Protein AF-0000000085093300 (afdb_homodimer)

Radius of gyration: 31.05 Å; Cα contacts (8 Å, |Δi|>4): 2292; chains: 2; bounding box: 66×96×87 Å

Structure (mmCIF, N/CA/C/O backbone):
data_AF-0000000085093300-model_v1
#
loop_
_entity.id
_entity.type
_entity.pdbx_description
1 polymer 'Acyl-CoA dehydrogenase, putative'
#
loop_
_atom_site.group_PDB
_atom_site.id
_atom_site.type_symbol
_atom_site.label_atom_id
_atom_site.label_alt_id
_atom_site.label_comp_id
_atom_site.label_asym_id
_atom_site.label_entity_id
_atom_site.label_seq_id
_atom_site.pdbx_PDB_ins_code
_atom_site.Cartn_x
_atom_site.Cartn_y
_atom_site.Cartn_z
_atom_site.occupancy
_atom_site.B_iso_or_equiv
_atom_site.auth_seq_id
_atom_site.auth_comp_id
_atom_site.auth_asym_id
_atom_site.auth_atom_id
_atom_site.pdbx_PDB_model_num
ATOM 1 N N . MET A 1 1 ? -29.422 -29.406 -11.086 1 70.75 1 MET A N 1
ATOM 2 C CA . MET A 1 1 ? -29.141 -28.109 -10.492 1 70.75 1 MET A CA 1
ATOM 3 C C . MET A 1 1 ? -28.969 -27.031 -11.562 1 70.75 1 MET A C 1
ATOM 5 O O . MET A 1 1 ? -28.453 -27.312 -12.648 1 70.75 1 MET A O 1
ATOM 9 N N . GLU A 1 2 ? -29.625 -25.953 -11.438 1 86.81 2 GLU A N 1
ATOM 10 C CA . GLU A 1 2 ? -29.594 -24.859 -12.398 1 86.81 2 GLU A CA 1
ATOM 11 C C . GLU A 1 2 ? -28.266 -24.109 -12.32 1 86.81 2 GLU A C 1
ATOM 13 O O . GLU A 1 2 ? -27.812 -23.75 -11.227 1 86.81 2 GLU A O 1
ATOM 18 N N . PRO A 1 3 ? -27.594 -24.062 -13.477 1 91.31 3 PRO A N 1
ATOM 19 C CA . PRO A 1 3 ? -26.344 -23.297 -13.469 1 91.31 3 PRO A CA 1
ATOM 20 C C . PRO A 1 3 ? -26.562 -21.812 -13.156 1 91.31 3 PRO A C 1
ATOM 22 O O . PRO A 1 3 ? -27.641 -21.281 -13.414 1 91.31 3 PRO A O 1
ATOM 25 N N . SER A 1 4 ? -25.594 -21.219 -12.523 1 92.06 4 SER A N 1
ATOM 26 C CA . SER A 1 4 ? -25.625 -19.766 -12.344 1 92.06 4 SER A CA 1
ATOM 27 C C . SER A 1 4 ? -25.562 -19.047 -13.68 1 92.06 4 SER A C 1
ATOM 29 O O . SER A 1 4 ? -25.25 -19.641 -14.711 1 92.06 4 SER A O 1
ATOM 31 N N . SER A 1 5 ? -26.031 -17.797 -13.695 1 92.12 5 SER A N 1
ATOM 32 C CA . SER A 1 5 ? -25.984 -16.875 -14.828 1 92.12 5 SER A CA 1
ATOM 33 C C . SER A 1 5 ? -25.75 -15.445 -14.359 1 92.12 5 SER A C 1
ATOM 35 O O . SER A 1 5 ? -25.391 -15.211 -13.211 1 92.12 5 SER A O 1
ATOM 37 N N . SER A 1 6 ? -25.906 -14.539 -15.359 1 89.88 6 SER A N 1
ATOM 38 C CA . SER A 1 6 ? -25.75 -13.133 -15.008 1 89.88 6 SER A CA 1
ATOM 39 C C . SER A 1 6 ? -26.797 -12.695 -13.992 1 89.88 6 SER A C 1
ATOM 41 O O . SER A 1 6 ? -26.578 -11.75 -13.234 1 89.88 6 SER A O 1
ATOM 43 N N . THR A 1 7 ? -27.938 -13.43 -13.938 1 90.31 7 THR A N 1
ATOM 44 C CA . THR A 1 7 ? -29.016 -12.953 -13.086 1 90.31 7 THR A CA 1
ATOM 45 C C . THR A 1 7 ? -29.484 -14.047 -12.133 1 90.31 7 THR A C 1
ATOM 47 O O . THR A 1 7 ? -30.438 -13.867 -11.383 1 90.31 7 THR A O 1
ATOM 50 N N . LYS A 1 8 ? -28.891 -15.211 -12.219 1 92.5 8 LYS A N 1
ATOM 51 C CA . LYS A 1 8 ? -29.297 -16.312 -11.359 1 92.5 8 LYS A CA 1
ATOM 52 C C . LYS A 1 8 ? -28.109 -16.859 -10.57 1 92.5 8 LYS A C 1
ATOM 54 O O . LYS A 1 8 ? -26.953 -16.641 -10.93 1 92.5 8 LYS A O 1
ATOM 59 N N . GLY A 1 9 ? -28.422 -17.625 -9.492 1 93.25 9 GLY A N 1
ATOM 60 C CA . GLY A 1 9 ? -27.406 -18.219 -8.633 1 93.25 9 GLY A CA 1
ATOM 61 C C . GLY A 1 9 ? -27.188 -17.453 -7.348 1 93.25 9 GLY A C 1
ATOM 62 O O . GLY A 1 9 ? -28.078 -16.734 -6.883 1 93.25 9 GLY A O 1
ATOM 63 N N . PHE A 1 10 ? -26.031 -17.594 -6.789 1 90.88 10 PHE A N 1
ATOM 64 C CA . PHE A 1 10 ? -25.703 -16.969 -5.516 1 90.88 10 PHE A CA 1
ATOM 65 C C . PHE A 1 10 ? -25.359 -15.492 -5.719 1 90.88 10 PHE A C 1
ATOM 67 O O . PHE A 1 10 ? -24.656 -15.141 -6.668 1 90.88 10 PHE A O 1
ATOM 74 N N . PHE A 1 11 ? -25.938 -14.695 -4.941 1 91.56 11 PHE A N 1
ATOM 75 C CA . PHE A 1 11 ? -25.547 -13.297 -4.805 1 91.56 11 PHE A CA 1
ATOM 76 C C . PHE A 1 11 ? -25.234 -12.969 -3.352 1 91.56 11 PHE A C 1
ATOM 78 O O . PHE A 1 11 ? -26.031 -13.234 -2.457 1 91.56 11 PHE A O 1
ATOM 85 N N . GLN A 1 12 ? -24.094 -12.461 -3.08 1 89.69 12 GLN A N 1
ATOM 86 C CA . GLN A 1 12 ? -23.672 -12.078 -1.737 1 89.69 12 GLN A CA 1
ATOM 87 C C . GLN A 1 12 ? -24.578 -11 -1.156 1 89.69 12 GLN A C 1
ATOM 89 O O . GLN A 1 12 ? -24.875 -10.008 -1.818 1 89.69 12 GLN A O 1
ATOM 94 N N . HIS A 1 13 ? -25.031 -11.227 0.106 1 91.12 13 HIS A N 1
ATOM 95 C CA . HIS A 1 13 ? -25.766 -10.172 0.804 1 91.12 13 HIS A CA 1
ATOM 96 C C . HIS A 1 13 ? -24.922 -8.914 0.958 1 91.12 13 HIS A C 1
ATOM 98 O O . HIS A 1 13 ? -23.734 -9 1.285 1 91.12 13 HIS A O 1
ATOM 104 N N . GLN A 1 14 ? -25.469 -7.82 0.714 1 90.94 14 GLN A N 1
ATOM 105 C CA . GLN A 1 14 ? -24.75 -6.555 0.804 1 90.94 14 GLN A CA 1
ATOM 106 C C . GLN A 1 14 ? -24.375 -6.242 2.248 1 90.94 14 GLN A C 1
ATOM 108 O O . GLN A 1 14 ? -25.234 -6.227 3.133 1 90.94 14 GLN A O 1
ATOM 113 N N . PRO A 1 15 ? -23.094 -6.039 2.516 1 93.75 15 PRO A N 1
ATOM 114 C CA . PRO A 1 15 ? -22.703 -5.609 3.859 1 93.75 15 PRO A CA 1
ATOM 115 C C . PRO A 1 15 ? -23.312 -4.262 4.246 1 93.75 15 PRO A C 1
ATOM 117 O O . PRO A 1 15 ? -23.391 -3.357 3.41 1 93.75 15 PRO A O 1
ATOM 120 N N . SER A 1 16 ? -23.688 -4.117 5.496 1 93.44 16 SER A N 1
ATOM 121 C CA . SER A 1 16 ? -24.219 -2.861 6.012 1 93.44 16 SER A CA 1
ATOM 122 C C . SER A 1 16 ? -23.234 -2.174 6.938 1 93.44 16 SER A C 1
ATOM 124 O O . SER A 1 16 ? -22.766 -2.77 7.914 1 93.44 16 SER A O 1
ATOM 126 N N . LEU A 1 17 ? -22.953 -0.985 6.645 1 94.5 17 LEU A N 1
ATOM 127 C CA . LEU A 1 17 ? -22.047 -0.196 7.473 1 94.5 17 LEU A CA 1
ATOM 128 C C . LEU A 1 17 ? -22.828 0.658 8.469 1 94.5 17 LEU A C 1
ATOM 130 O O . LEU A 1 17 ? -23.484 1.625 8.078 1 94.5 17 LEU A O 1
ATOM 134 N N . PRO A 1 18 ? -22.719 0.394 9.727 1 95.06 18 PRO A N 1
ATOM 135 C CA . PRO A 1 18 ? -23.344 1.281 10.703 1 95.06 18 PRO A CA 1
ATOM 136 C C . PRO A 1 18 ? -22.578 2.596 10.883 1 95.06 18 PRO A C 1
ATOM 138 O O . PRO A 1 18 ? -21.391 2.668 10.586 1 95.06 18 PRO A O 1
ATOM 141 N N . PRO A 1 19 ? -23.297 3.633 11.406 1 96.94 19 PRO A N 1
ATOM 142 C CA . PRO A 1 19 ? -22.594 4.879 11.727 1 96.94 19 PRO A CA 1
ATOM 143 C C . PRO A 1 19 ? -21.438 4.672 12.695 1 96.94 19 PRO A C 1
ATOM 145 O O . PRO A 1 19 ? -21.562 3.932 13.672 1 96.94 19 PRO A O 1
ATOM 148 N N . GLN A 1 20 ? -20.328 5.309 12.414 1 96 20 GLN A N 1
ATOM 149 C CA . GLN A 1 20 ? -19.109 5.137 13.211 1 96 20 GLN A CA 1
ATOM 150 C C . GLN A 1 20 ? -19.359 5.48 14.672 1 96 20 GLN A C 1
ATOM 152 O O . GLN A 1 20 ? -18.812 4.836 15.57 1 96 20 GLN A O 1
ATOM 157 N N . TYR A 1 21 ? -20.125 6.504 14.875 1 96.75 21 TYR A N 1
ATOM 158 C CA . TYR A 1 21 ? -20.422 6.941 16.234 1 96.75 21 TYR A CA 1
ATOM 159 C C . TYR A 1 21 ? -21.078 5.828 17.047 1 96.75 21 TYR A C 1
ATOM 161 O O . TYR A 1 21 ? -20.969 5.789 18.266 1 96.75 21 TYR A O 1
ATOM 169 N N . LEU A 1 22 ? -21.719 4.898 16.344 1 94.88 22 LEU A N 1
ATOM 170 C CA . LEU A 1 22 ? -22.422 3.818 17.031 1 94.88 22 LEU A CA 1
ATOM 171 C C . LEU A 1 22 ? -21.547 2.578 17.141 1 94.88 22 LEU A C 1
ATOM 173 O O . LEU A 1 22 ? -21.609 1.86 18.141 1 94.88 22 LEU A O 1
ATOM 177 N N . GLU A 1 23 ? -20.75 2.393 16.156 1 94.06 23 GLU A N 1
ATOM 178 C CA . GLU A 1 23 ? -20.172 1.057 16.047 1 94.06 23 GLU A CA 1
ATOM 179 C C . GLU A 1 23 ? -18.688 1.072 16.375 1 94.06 23 GLU A C 1
ATOM 181 O O . GLU A 1 23 ? -18.109 0.042 16.734 1 94.06 23 GLU A O 1
ATOM 186 N N . ASP A 1 24 ? -18 2.137 16.266 1 96.94 24 ASP A N 1
ATOM 187 C CA . ASP A 1 24 ? -16.562 2.211 16.484 1 96.94 24 ASP A CA 1
ATOM 188 C C . ASP A 1 24 ? -16.234 2.369 17.969 1 96.94 24 ASP A C 1
ATOM 190 O O . ASP A 1 24 ? -16.219 3.484 18.484 1 96.94 24 ASP A O 1
ATOM 194 N N . ARG A 1 25 ? -15.812 1.348 18.547 1 96.69 25 ARG A N 1
ATOM 195 C CA . ARG A 1 25 ? -15.555 1.321 19.984 1 96.69 25 ARG A CA 1
ATOM 196 C C . ARG A 1 25 ? -14.398 2.246 20.344 1 96.69 25 ARG A C 1
ATOM 198 O O . ARG A 1 25 ? -14.438 2.924 21.375 1 96.69 25 ARG A O 1
ATOM 205 N N . ALA A 1 26 ? -13.336 2.227 19.547 1 98.12 26 ALA A N 1
ATOM 206 C CA . ALA A 1 26 ? -12.188 3.092 19.828 1 98.12 26 ALA A CA 1
ATOM 207 C C . ALA A 1 26 ? -12.602 4.562 19.828 1 98.12 26 ALA A C 1
ATOM 209 O O . ALA A 1 26 ? -12.18 5.332 20.688 1 98.12 26 ALA A O 1
ATOM 210 N N . LEU A 1 27 ? -13.438 4.957 18.844 1 98.06 27 LEU A N 1
ATOM 211 C CA . LEU A 1 27 ? -13.93 6.328 18.781 1 98.06 27 LEU A CA 1
ATOM 212 C C . LEU A 1 27 ? -14.727 6.688 20.031 1 98.06 27 LEU A C 1
ATOM 214 O O . LEU A 1 27 ? -14.57 7.777 20.578 1 98.06 27 LEU A O 1
ATOM 218 N N . ASN A 1 28 ? -15.523 5.777 20.469 1 96.38 28 ASN A N 1
ATOM 219 C CA . ASN A 1 28 ? -16.344 6.023 21.656 1 96.38 28 ASN A CA 1
ATOM 220 C C . ASN A 1 28 ? -15.492 6.172 22.906 1 96.38 28 ASN A C 1
ATOM 222 O O . ASN A 1 28 ? -15.789 6.996 23.781 1 96.38 28 ASN A O 1
ATOM 226 N N . ARG A 1 29 ? -14.469 5.371 22.984 1 95.94 29 ARG A N 1
ATOM 227 C CA . ARG A 1 29 ? -13.562 5.484 24.125 1 95.94 29 ARG A CA 1
ATOM 228 C C . ARG A 1 29 ? -12.828 6.824 24.109 1 95.94 29 ARG A C 1
ATOM 230 O O . ARG A 1 29 ? -12.609 7.43 25.156 1 95.94 29 ARG A O 1
ATOM 237 N N . ILE A 1 30 ? -12.492 7.309 22.922 1 96.81 30 ILE A N 1
ATOM 238 C CA . ILE A 1 30 ? -11.82 8.594 22.766 1 96.81 30 ILE A CA 1
ATOM 239 C C . ILE A 1 30 ? -12.75 9.719 23.203 1 96.81 30 ILE A C 1
ATOM 241 O O . ILE A 1 30 ? -12.336 10.625 23.938 1 96.81 30 ILE A O 1
ATOM 245 N N . ILE A 1 31 ? -14 9.648 22.766 1 95.56 31 ILE A N 1
ATOM 246 C CA . ILE A 1 31 ? -14.984 10.672 23.094 1 95.56 31 ILE A CA 1
ATOM 247 C C . ILE A 1 31 ? -15.18 10.734 24.609 1 95.56 31 ILE A C 1
ATOM 249 O O . ILE A 1 31 ? -15.133 11.812 25.203 1 95.56 31 ILE A O 1
ATOM 253 N N . SER A 1 32 ? -15.281 9.617 25.25 1 93.56 32 SER A N 1
ATOM 254 C CA . SER A 1 32 ? -15.508 9.562 26.703 1 93.56 32 SER A CA 1
ATOM 255 C C . SER A 1 32 ? -14.266 9.992 27.469 1 93.56 32 SER A C 1
ATOM 257 O O . SER A 1 32 ? -14.367 10.508 28.578 1 93.56 32 SER A O 1
ATOM 259 N N . PHE A 1 33 ? -13.117 9.789 26.859 1 93.75 33 PHE A N 1
ATOM 260 C CA . PHE A 1 33 ? -11.859 10.109 27.516 1 93.75 33 PHE A CA 1
ATOM 261 C C . PHE A 1 33 ? -11.594 11.609 27.484 1 93.75 33 PHE A C 1
ATOM 263 O O . PHE A 1 33 ? -11.086 12.18 28.453 1 93.75 33 PHE A O 1
ATOM 270 N N . HIS A 1 34 ? -11.953 12.312 26.375 1 94.06 34 HIS A N 1
ATOM 271 C CA . HIS A 1 34 ? -11.445 13.664 26.156 1 94.06 34 HIS A CA 1
ATOM 272 C C . HIS A 1 34 ? -12.57 14.688 26.188 1 94.06 34 HIS A C 1
ATOM 274 O O . HIS A 1 34 ? -12.32 15.891 26.234 1 94.06 34 HIS A O 1
ATOM 280 N N . LEU A 1 35 ? -13.812 14.219 26.172 1 91.88 35 LEU A N 1
ATOM 281 C CA . LEU A 1 35 ? -14.977 15.086 26.281 1 91.88 35 LEU A CA 1
ATOM 282 C C . LEU A 1 35 ? -15.75 14.797 27.562 1 91.88 35 LEU A C 1
ATOM 284 O O . LEU A 1 35 ? -15.562 13.75 28.172 1 91.88 35 LEU A O 1
ATOM 288 N N . PRO A 1 36 ? -16.594 15.727 28.031 1 88.81 36 PRO A N 1
ATOM 289 C CA . PRO A 1 36 ? -17.391 15.477 29.25 1 88.81 36 PRO A CA 1
ATOM 290 C C . PRO A 1 36 ? -18.219 14.195 29.172 1 88.81 36 PRO A C 1
ATOM 292 O O . PRO A 1 36 ? -18.719 13.852 28.094 1 88.81 36 PRO A O 1
ATOM 295 N N . THR A 1 37 ? -18.281 13.508 30.219 1 85.12 37 THR A N 1
ATOM 296 C CA . THR A 1 37 ? -19.094 12.305 30.328 1 85.12 37 THR A CA 1
ATOM 297 C C . THR A 1 37 ? -20.219 12.5 31.344 1 85.12 37 THR A C 1
ATOM 299 O O . THR A 1 37 ? -19.953 12.781 32.531 1 85.12 37 THR A O 1
ATOM 302 N N . PRO A 1 38 ? -21.547 12.391 31.016 1 88 38 PRO A N 1
ATOM 303 C CA . PRO A 1 38 ? -21.938 11.992 29.656 1 88 38 PRO A CA 1
ATOM 304 C C . PRO A 1 38 ? -21.703 13.094 28.625 1 88 38 PRO A C 1
ATOM 306 O O . PRO A 1 38 ? -21.688 14.273 28.969 1 88 38 PRO A O 1
ATOM 309 N N . THR A 1 39 ? -21.438 12.664 27.438 1 89.5 39 THR A N 1
ATOM 310 C CA . THR A 1 39 ? -21.219 13.609 26.359 1 89.5 39 THR A CA 1
ATOM 311 C C . THR A 1 39 ? -22.453 14.508 26.188 1 89.5 39 THR A C 1
ATOM 313 O O . THR A 1 39 ? -23.578 14.031 26.125 1 89.5 39 THR A O 1
ATOM 316 N N . PRO A 1 40 ? -22.203 15.797 26.125 1 88.19 40 PRO A N 1
ATOM 317 C CA . PRO A 1 40 ? -23.344 16.703 25.922 1 88.19 40 PRO A CA 1
ATOM 318 C C . PRO A 1 40 ? -24.203 16.297 24.734 1 88.19 40 PRO A C 1
ATOM 320 O O . PRO A 1 40 ? -23.672 15.914 23.688 1 88.19 40 PRO A O 1
ATOM 323 N N . SER A 1 41 ? -25.516 16.422 24.922 1 91.44 41 SER A N 1
ATOM 324 C CA . SER A 1 41 ? -26.453 15.984 23.906 1 91.44 41 SER A CA 1
ATOM 325 C C . SER A 1 41 ? -26.25 16.734 22.594 1 91.44 41 SER A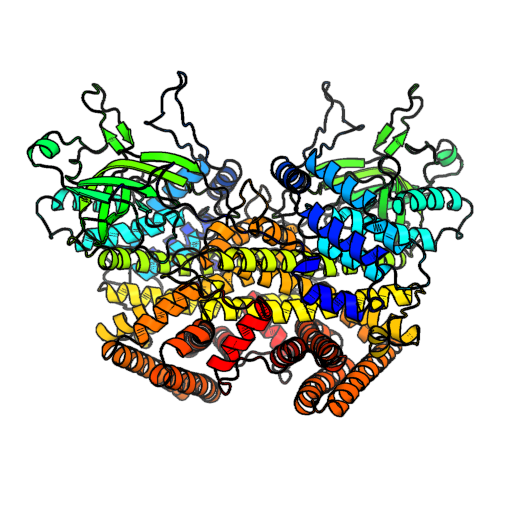 C 1
ATOM 327 O O . SER A 1 41 ? -26.453 16.188 21.516 1 91.44 41 SER A O 1
ATOM 329 N N . SER A 1 42 ? -25.859 18.016 22.672 1 89.31 42 SER A N 1
ATOM 330 C CA . SER A 1 42 ? -25.609 18.812 21.469 1 89.31 42 SER A CA 1
ATOM 331 C C . SER A 1 42 ? -24.5 18.203 20.625 1 89.31 42 SER A C 1
ATOM 333 O O . SER A 1 42 ? -24.562 18.188 19.406 1 89.31 42 SER A O 1
ATOM 335 N N . ILE A 1 43 ? -23.547 17.625 21.297 1 92.19 43 ILE A N 1
ATOM 336 C CA . ILE A 1 43 ? -22.406 17.031 20.609 1 92.19 43 ILE A CA 1
ATOM 337 C C . ILE A 1 43 ? -22.781 15.625 20.141 1 92.19 43 ILE A C 1
ATOM 339 O O . ILE A 1 43 ? -22.531 15.258 18.984 1 92.19 43 ILE A O 1
ATOM 343 N N . SER A 1 44 ? -23.375 14.867 21.031 1 95.31 44 SER A N 1
ATOM 344 C CA . SER A 1 44 ? -23.688 13.477 20.719 1 95.31 44 SER A CA 1
ATOM 345 C C . SER A 1 44 ? -24.672 13.383 19.547 1 95.31 44 SER A C 1
ATOM 347 O O . SER A 1 44 ? -24.5 12.555 18.656 1 95.31 44 SER A O 1
ATOM 349 N N . ASN A 1 45 ? -25.672 14.219 19.531 1 96.5 45 ASN A N 1
ATOM 350 C CA . ASN A 1 45 ? -26.641 14.227 18.438 1 96.5 45 ASN A CA 1
ATOM 351 C C . ASN A 1 45 ? -26 14.641 17.125 1 96.5 45 ASN A C 1
ATOM 353 O O . ASN A 1 45 ? -26.281 14.062 16.078 1 96.5 45 ASN A O 1
ATOM 357 N N . GLU A 1 46 ? -25.203 15.625 17.219 1 96.31 46 GLU A N 1
ATOM 358 C CA . GLU A 1 46 ? -24.516 16.094 16.016 1 96.31 46 GLU A CA 1
ATOM 359 C C . GLU A 1 46 ? -23.609 15 15.438 1 96.31 46 GLU A C 1
ATOM 361 O O . GLU A 1 46 ? -23.594 14.789 14.227 1 96.31 46 GLU A O 1
ATOM 366 N N . LEU A 1 47 ? -22.859 14.359 16.297 1 97.56 47 LEU A N 1
ATOM 367 C CA . LEU A 1 47 ? -21.922 13.328 15.844 1 97.56 47 LEU A CA 1
ATOM 368 C C . LEU A 1 47 ? -22.672 12.133 15.266 1 97.56 47 LEU A C 1
ATOM 370 O O . LEU A 1 47 ? -22.219 11.539 14.281 1 97.56 47 LEU A O 1
ATOM 374 N N . LEU A 1 48 ? -23.797 11.758 15.867 1 97.88 48 LEU A N 1
ATOM 375 C CA . LEU A 1 48 ? -24.609 10.664 15.336 1 97.88 48 LEU A CA 1
ATOM 376 C C . LEU A 1 48 ? -25.156 11.016 13.961 1 97.88 48 LEU A C 1
ATOM 378 O O . LEU A 1 48 ? -25.047 10.227 13.023 1 97.88 48 LEU A O 1
ATOM 382 N N . GLN A 1 49 ? -25.719 12.195 13.883 1 98.12 49 GLN A N 1
ATOM 383 C CA . GLN A 1 49 ? -26.281 12.641 12.609 1 98.12 49 GLN A CA 1
ATOM 384 C C . GLN A 1 49 ? -25.219 12.711 11.531 1 98.12 49 GLN A C 1
ATOM 386 O O . GLN A 1 49 ? -25.453 12.312 10.383 1 98.12 49 GLN A O 1
ATOM 391 N N . PHE A 1 50 ? -24.094 13.242 11.883 1 98.56 50 PHE A N 1
ATOM 392 C CA . PHE A 1 50 ? -23.016 13.375 10.914 1 98.56 50 PHE A CA 1
ATOM 393 C C . PHE A 1 50 ? -22.5 12 10.492 1 98.56 50 PHE A C 1
ATOM 395 O O . PHE A 1 50 ? -22.188 11.781 9.32 1 98.56 50 PHE A O 1
ATOM 402 N N . SER A 1 51 ? -22.406 11.055 11.438 1 98.38 51 SER A N 1
ATOM 403 C CA . SER A 1 51 ? -21.953 9.695 11.141 1 98.38 51 SER A CA 1
ATOM 404 C C . SER A 1 51 ? -22.906 8.992 10.188 1 98.38 51 SER A C 1
ATOM 406 O O . SER A 1 51 ? -22.484 8.141 9.398 1 98.38 51 SER A O 1
ATOM 408 N N . GLU A 1 52 ? -24.172 9.281 10.281 1 98.19 52 GLU A N 1
ATOM 409 C CA . GLU A 1 52 ? -25.156 8.758 9.336 1 98.19 52 GLU A CA 1
ATOM 410 C C . GLU A 1 52 ? -25.047 9.453 7.98 1 98.19 52 GLU A C 1
ATOM 412 O O . GLU A 1 52 ? -25.094 8.805 6.934 1 98.19 52 GLU A O 1
ATOM 417 N N . PHE A 1 53 ? -24.844 10.727 8.047 1 98.56 53 PHE A N 1
ATOM 418 C CA . PHE A 1 53 ? -24.812 11.57 6.855 1 98.56 53 PHE A CA 1
ATOM 419 C C . PHE A 1 53 ? -23.656 11.188 5.953 1 98.56 53 PHE A C 1
ATOM 421 O O . PHE A 1 53 ? -23.812 11.102 4.734 1 98.56 53 PHE A O 1
ATOM 428 N N . VAL A 1 54 ? -22.516 10.93 6.484 1 98.12 54 VAL A N 1
ATOM 429 C CA . VAL A 1 54 ? -21.312 10.688 5.691 1 98.12 54 VAL A CA 1
ATOM 430 C C . VAL A 1 54 ? -21.438 9.359 4.949 1 98.12 54 VAL A C 1
ATOM 432 O O . VAL A 1 54 ? -20.719 9.109 3.977 1 98.12 54 VAL A O 1
ATOM 435 N N . LEU A 1 55 ? -22.375 8.477 5.367 1 97.19 55 LEU A N 1
ATOM 436 C CA . LEU A 1 55 ? -22.609 7.191 4.719 1 97.19 55 LEU A CA 1
ATOM 437 C C . LEU A 1 55 ? -23.797 7.266 3.775 1 97.19 55 LEU A C 1
ATOM 439 O O . LEU A 1 55 ? -24.172 6.27 3.145 1 97.19 55 LEU A O 1
ATOM 443 N N . SER A 1 56 ? -24.375 8.43 3.656 1 97.06 56 SER A N 1
ATOM 444 C CA . SER A 1 56 ? -25.594 8.586 2.869 1 97.06 56 SER A CA 1
ATOM 445 C C . SER A 1 56 ? -25.297 8.477 1.375 1 97.06 56 SER A C 1
ATOM 447 O O . SER A 1 56 ? -24.172 8.695 0.939 1 97.06 56 SER A O 1
ATOM 449 N N . LYS A 1 57 ? -26.297 8.164 0.627 1 94.75 57 LYS A N 1
ATOM 450 C CA . LYS A 1 57 ? -26.188 7.961 -0.814 1 94.75 57 LYS A CA 1
ATOM 451 C C . LYS A 1 57 ? -25.688 9.219 -1.513 1 94.75 57 LYS A C 1
ATOM 453 O O . LYS A 1 57 ? -24.828 9.148 -2.393 1 94.75 57 LYS A O 1
ATOM 458 N N . PRO A 1 58 ? -26.188 10.43 -1.131 1 96.56 58 PRO A N 1
ATOM 459 C CA . PRO A 1 58 ? -25.688 11.625 -1.814 1 96.56 58 PRO A CA 1
ATOM 460 C C . PRO A 1 58 ? -24.188 11.844 -1.591 1 96.56 58 PRO A C 1
ATOM 462 O O . PRO A 1 58 ? -23.453 12.156 -2.535 1 96.56 58 PRO A O 1
ATOM 465 N N . VAL A 1 59 ? -23.734 11.695 -0.359 1 97.69 59 VAL A N 1
ATOM 466 C CA . VAL A 1 59 ? -22.312 11.922 -0.062 1 97.69 59 VAL A CA 1
ATOM 467 C C . VAL A 1 59 ? -21.469 10.883 -0.79 1 97.69 59 VAL A C 1
ATOM 469 O O . VAL A 1 59 ? -20.453 11.227 -1.41 1 97.69 59 VAL A O 1
ATOM 472 N N . LEU A 1 60 ? -21.891 9.633 -0.734 1 96.38 60 LEU A N 1
ATOM 473 C CA . LEU A 1 60 ? -21.172 8.57 -1.436 1 96.38 60 LEU A CA 1
ATOM 474 C C . LEU A 1 60 ? -21.203 8.805 -2.943 1 96.38 60 LEU A C 1
ATOM 476 O O . LEU A 1 60 ? -20.234 8.484 -3.643 1 96.38 60 LEU A O 1
ATOM 480 N N . GLY A 1 61 ? -22.297 9.328 -3.418 1 96.38 61 GLY A N 1
ATOM 481 C CA . GLY A 1 61 ? -22.391 9.688 -4.824 1 96.38 61 GLY A CA 1
ATOM 482 C C . GLY A 1 61 ? -21.391 10.766 -5.23 1 96.38 61 GLY A C 1
ATOM 483 O O . GLY A 1 61 ? -20.844 10.719 -6.328 1 96.38 61 GLY A O 1
ATOM 484 N N . TYR A 1 62 ? -21.172 11.773 -4.34 1 97.62 62 TYR A N 1
ATOM 485 C CA . TYR A 1 62 ? -20.188 12.82 -4.609 1 97.62 62 TYR A CA 1
ATOM 486 C C . TYR A 1 62 ? -18.781 12.242 -4.664 1 97.62 62 TYR A C 1
ATOM 488 O O . TYR A 1 62 ? -17.953 12.68 -5.465 1 97.62 62 TYR A O 1
ATOM 496 N N . ILE A 1 63 ? -18.531 11.281 -3.812 1 96.75 63 ILE A N 1
ATOM 497 C CA . ILE A 1 63 ? -17.234 10.609 -3.828 1 96.75 63 ILE A CA 1
ATOM 498 C C . ILE A 1 63 ? -17.031 9.906 -5.164 1 96.75 63 ILE A C 1
ATOM 500 O O . ILE A 1 63 ? -15.984 10.039 -5.793 1 96.75 63 ILE A O 1
ATOM 504 N N . ALA A 1 64 ? -18.031 9.125 -5.566 1 95.81 64 ALA A N 1
ATOM 505 C CA . ALA A 1 64 ? -17.969 8.406 -6.84 1 95.81 64 ALA A CA 1
ATOM 506 C C . ALA A 1 64 ? -17.734 9.375 -8 1 95.81 64 ALA A C 1
ATOM 508 O O . ALA A 1 64 ? -16.938 9.094 -8.898 1 95.81 64 ALA A O 1
ATOM 509 N N . ASP A 1 65 ? -18.406 10.469 -7.953 1 96.38 65 ASP A N 1
ATOM 510 C CA . ASP A 1 65 ? -18.297 11.469 -9.016 1 96.38 65 ASP A CA 1
ATOM 511 C C . ASP A 1 65 ? -16.875 12.055 -9.062 1 96.38 65 ASP A C 1
ATOM 513 O O . ASP A 1 65 ? -16.328 12.242 -10.148 1 96.38 65 ASP A O 1
ATOM 517 N N . SER A 1 66 ? -16.359 12.383 -7.91 1 96.31 66 SER A N 1
ATOM 518 C CA . SER A 1 66 ? -15.039 13 -7.855 1 96.31 66 SER A CA 1
ATOM 519 C C . SER A 1 66 ? -13.961 12.047 -8.359 1 96.31 66 SER A C 1
ATOM 521 O O . SER A 1 66 ? -12.961 12.477 -8.945 1 96.31 66 SER A O 1
ATOM 523 N N . GLU A 1 67 ? -14.133 10.727 -8.164 1 94.56 67 GLU A N 1
ATOM 524 C CA . GLU A 1 67 ? -13.195 9.719 -8.641 1 94.56 67 GLU A CA 1
ATOM 525 C C . GLU A 1 67 ? -13.328 9.516 -10.148 1 94.56 67 GLU A C 1
ATOM 527 O O . GLU A 1 67 ? -12.328 9.297 -10.836 1 94.56 67 GLU A O 1
ATOM 532 N N . LYS A 1 68 ? -14.484 9.523 -10.609 1 94.31 68 LYS A N 1
ATOM 533 C CA . LYS A 1 68 ? -14.766 9.281 -12.023 1 94.31 68 LYS A CA 1
ATOM 534 C C . LYS A 1 68 ? -14.297 10.453 -12.883 1 94.31 68 LYS A C 1
ATOM 536 O O . LYS A 1 68 ? -13.922 10.266 -14.039 1 94.31 68 LYS A O 1
ATOM 541 N N . HIS A 1 69 ? -14.328 11.633 -12.289 1 95.75 69 HIS A N 1
ATOM 542 C CA . HIS A 1 69 ? -14 12.844 -13.031 1 95.75 69 HIS A CA 1
ATOM 543 C C . HIS A 1 69 ? -12.859 13.609 -12.375 1 95.75 69 HIS A C 1
ATOM 545 O O . HIS A 1 69 ? -13.07 14.672 -11.781 1 95.75 69 HIS A O 1
ATOM 551 N N . PRO A 1 70 ? -11.641 13.148 -12.562 1 95.62 70 PRO A N 1
ATOM 552 C CA . PRO A 1 70 ? -10.516 13.898 -12 1 95.62 70 PRO A CA 1
ATOM 553 C C . PRO A 1 70 ? -10.375 15.297 -12.602 1 95.62 70 PRO A C 1
ATOM 555 O O . PRO A 1 70 ? -10.898 15.555 -13.695 1 95.62 70 PRO A O 1
ATOM 558 N N . PRO A 1 71 ? -9.711 16.203 -11.867 1 97.81 71 PRO A N 1
ATOM 559 C CA . PRO A 1 71 ? -9.539 17.562 -12.391 1 97.81 71 PRO A CA 1
ATOM 560 C C . PRO A 1 71 ? -8.758 17.594 -13.703 1 97.81 71 PRO A C 1
ATOM 562 O O . PRO A 1 71 ? -7.918 16.719 -13.945 1 97.81 71 PRO A O 1
ATOM 565 N N . TYR A 1 72 ? -9.016 18.594 -14.516 1 97.38 72 TYR A N 1
ATOM 566 C CA . TYR A 1 72 ? -8.266 18.797 -15.758 1 97.38 72 TYR A CA 1
ATOM 567 C C . TYR A 1 72 ? -8.094 20.281 -16.062 1 97.38 72 TYR A C 1
ATOM 569 O O . TYR A 1 72 ? -8.742 21.125 -15.445 1 97.38 72 TYR A O 1
ATOM 577 N N . LEU A 1 73 ? -7.18 20.656 -17.031 1 97.38 73 LEU A N 1
ATOM 578 C CA . LEU A 1 73 ? -6.84 22.047 -17.344 1 97.38 73 LEU A CA 1
ATOM 579 C C . LEU A 1 73 ? -7.461 22.469 -18.672 1 97.38 73 LEU A C 1
ATOM 581 O O . LEU A 1 73 ? -7.504 21.672 -19.625 1 97.38 73 LEU A O 1
ATOM 585 N N . LYS A 1 74 ? -7.957 23.703 -18.688 1 96.19 74 LYS A N 1
ATOM 586 C CA . LYS A 1 74 ? -8.266 24.469 -19.891 1 96.19 74 LYS A CA 1
ATOM 587 C C . LYS A 1 74 ? -7.301 25.641 -20.047 1 96.19 74 LYS A C 1
ATOM 589 O O . LYS A 1 74 ? -7.672 26.797 -19.828 1 96.19 74 LYS A O 1
ATOM 594 N N . PRO A 1 75 ? -6.18 25.312 -20.516 1 93.94 75 PRO A N 1
ATOM 595 C CA . PRO A 1 75 ? -5.102 26.312 -20.453 1 93.94 75 PRO A CA 1
ATOM 596 C C . PRO A 1 75 ? -5.309 27.469 -21.406 1 93.94 75 PRO A C 1
ATOM 598 O O . PRO A 1 75 ? -4.781 28.562 -21.188 1 93.94 75 PRO A O 1
ATOM 601 N N . LEU A 1 76 ? -6.062 27.25 -22.531 1 95 76 LEU A N 1
ATOM 602 C CA . LEU A 1 76 ? -6.246 28.281 -23.562 1 95 76 LEU A CA 1
ATOM 603 C C . LEU A 1 76 ? -7.73 28.562 -23.781 1 95 76 LEU A C 1
ATOM 605 O O . LEU A 1 76 ? -8.57 27.672 -23.594 1 95 76 LEU A O 1
ATOM 609 N N . THR A 1 77 ? -7.996 29.781 -24.141 1 92.56 77 THR A N 1
ATOM 610 C CA . THR A 1 77 ? -9.344 30.125 -24.578 1 92.56 77 THR A CA 1
ATOM 611 C C . THR A 1 77 ? -9.609 29.562 -25.984 1 92.56 77 THR A C 1
ATOM 613 O O . THR A 1 77 ? -8.695 29.047 -26.625 1 92.56 77 THR A O 1
ATOM 616 N N . SER A 1 78 ? -10.859 29.703 -26.375 1 91.88 78 SER A N 1
ATOM 617 C CA . SER A 1 78 ? -11.258 29.188 -27.672 1 91.88 78 SER A CA 1
ATOM 618 C C . SER A 1 78 ? -10.438 29.812 -28.797 1 91.88 78 SER A C 1
ATOM 620 O O . SER A 1 78 ? -10.281 29.219 -29.875 1 91.88 78 SER A O 1
ATOM 622 N N . PHE A 1 79 ? -9.867 30.938 -28.516 1 93.81 79 PHE A N 1
ATOM 623 C CA . PHE A 1 79 ? -9.164 31.656 -29.578 1 93.81 79 PHE A CA 1
ATOM 624 C C . PHE A 1 79 ? -7.66 31.625 -29.344 1 93.81 79 PHE A C 1
ATOM 626 O O . PHE A 1 79 ? -6.918 32.406 -29.938 1 93.81 79 PHE A O 1
ATOM 633 N N . GLY A 1 80 ? -7.203 30.812 -28.375 1 93.38 80 GLY A N 1
ATOM 634 C CA . GLY A 1 80 ? -5.785 30.5 -28.266 1 93.38 80 GLY A CA 1
ATOM 635 C C . GLY A 1 80 ? -5.062 31.375 -27.25 1 93.38 80 GLY A C 1
ATOM 636 O O . GLY A 1 80 ? -3.848 31.266 -27.078 1 93.38 80 GLY A O 1
ATOM 637 N N . GLU A 1 81 ? -5.82 32.188 -26.562 1 93.94 81 GLU A N 1
ATOM 638 C CA . GLU A 1 81 ? -5.211 32.969 -25.5 1 93.94 81 GLU A CA 1
ATOM 639 C C . GLU A 1 81 ? -5.113 32.188 -24.203 1 93.94 81 GLU A C 1
ATOM 641 O O . GLU A 1 81 ? -5.918 31.297 -23.953 1 93.94 81 GLU A O 1
ATOM 646 N N . GLU A 1 82 ? -4.117 32.625 -23.453 1 94 82 GLU A N 1
ATOM 647 C CA . GLU A 1 82 ? -4.023 32.031 -22.125 1 94 82 GLU A CA 1
ATOM 648 C C . GLU A 1 82 ? -5.309 32.219 -21.328 1 94 82 GLU A C 1
ATOM 650 O O . GLU A 1 82 ? -5.836 33.344 -21.266 1 94 82 GLU A O 1
ATOM 655 N N . ASN A 1 83 ? -5.809 31.141 -20.828 1 96.25 83 ASN A N 1
ATOM 656 C CA . ASN A 1 83 ? -6.969 31.234 -19.938 1 96.25 83 ASN A CA 1
ATOM 657 C C . ASN A 1 83 ? -6.566 31.625 -18.531 1 96.25 83 ASN A C 1
ATOM 659 O O . ASN A 1 83 ? -6.23 30.766 -17.703 1 96.25 83 ASN A O 1
ATOM 663 N N . ARG A 1 84 ? -6.742 32.844 -18.188 1 94.38 84 ARG A N 1
ATOM 664 C CA . ARG A 1 84 ? -6.348 33.375 -16.875 1 94.38 84 ARG A CA 1
ATOM 665 C C . ARG A 1 84 ? -7.535 33.406 -15.922 1 94.38 84 ARG A C 1
ATOM 667 O O . ARG A 1 84 ? -7.379 33.719 -14.742 1 94.38 84 ARG A O 1
ATOM 674 N N . ASP A 1 85 ? -8.664 33.094 -16.453 1 92.88 85 ASP A N 1
ATOM 675 C CA . ASP A 1 85 ? -9.898 33.219 -15.68 1 92.88 85 ASP A CA 1
ATOM 676 C C . ASP A 1 85 ? -10.203 31.906 -14.938 1 92.88 85 ASP A C 1
ATOM 678 O O . ASP A 1 85 ? -10.141 31.859 -13.711 1 92.88 85 ASP A O 1
ATOM 682 N N . ASP A 1 86 ? -10.406 30.859 -15.672 1 94.19 86 ASP A N 1
ATOM 683 C CA . ASP A 1 86 ? -10.797 29.594 -15.031 1 94.19 86 ASP A CA 1
ATOM 684 C C . ASP A 1 86 ? -10.133 28.406 -15.711 1 94.19 86 ASP A C 1
ATOM 686 O O . ASP A 1 86 ? -10.812 27.453 -16.109 1 94.19 86 ASP A O 1
ATOM 690 N N . PRO A 1 87 ? -8.859 28.328 -15.656 1 96.75 87 PRO A N 1
ATOM 691 C CA . PRO A 1 87 ? -8.125 27.266 -16.359 1 96.75 87 PRO A CA 1
ATOM 692 C C . PRO A 1 87 ? -8.266 25.906 -15.68 1 96.75 87 PRO A C 1
ATOM 694 O O . PRO A 1 87 ? -7.973 24.875 -16.297 1 96.75 87 PRO A O 1
ATOM 697 N N . LEU A 1 88 ? -8.648 25.844 -14.484 1 97.88 88 LEU A N 1
ATOM 698 C CA . LEU A 1 88 ? -8.75 24.594 -13.734 1 97.88 88 LEU A CA 1
ATOM 699 C C . LEU A 1 88 ? -10.211 24.203 -13.539 1 97.88 88 LEU A C 1
ATOM 701 O O . LEU A 1 88 ? -11.016 24.984 -13.031 1 97.88 88 LEU A O 1
ATOM 705 N N . VAL A 1 89 ? -10.531 22.969 -14 1 97.75 89 VAL A N 1
ATOM 706 C CA . VAL A 1 89 ? -11.875 22.438 -13.836 1 97.75 89 VAL A CA 1
ATOM 707 C C . VAL A 1 89 ? -11.859 21.281 -12.836 1 97.75 89 VAL A C 1
ATOM 709 O O . VAL A 1 89 ? -11.062 20.344 -12.969 1 97.75 89 VAL A O 1
ATOM 712 N N . THR A 1 90 ? -12.672 21.328 -11.82 1 97.75 90 THR A N 1
ATOM 713 C CA . THR A 1 90 ? -12.82 20.234 -10.859 1 97.75 90 THR A CA 1
ATOM 714 C C . THR A 1 90 ? -14.203 19.609 -10.961 1 97.75 90 THR A C 1
ATOM 716 O O . THR A 1 90 ? -15.109 20.188 -11.562 1 97.75 90 THR A O 1
ATOM 719 N N . SER A 1 91 ? -14.414 18.453 -10.422 1 98.06 91 SER A N 1
ATOM 720 C CA . SER A 1 91 ? -15.672 17.719 -10.523 1 98.06 91 SER A CA 1
ATOM 721 C C . SER A 1 91 ? -16.734 18.312 -9.602 1 98.06 91 SER A C 1
ATOM 723 O O . SER A 1 91 ? -16.406 19.047 -8.664 1 98.06 91 SER A O 1
ATOM 725 N N . GLU A 1 92 ? -17.984 18.016 -9.945 1 98.06 92 GLU A N 1
ATOM 726 C CA . GLU A 1 92 ? -19.078 18.359 -9.047 1 98.06 92 GLU A CA 1
ATOM 727 C C . GLU A 1 92 ? -18.906 17.719 -7.68 1 98.06 92 GLU A C 1
ATOM 729 O O . GLU A 1 92 ? -19.125 18.359 -6.648 1 98.06 92 GLU A O 1
ATOM 734 N N . GLY A 1 93 ? -18.516 16.469 -7.676 1 98.38 93 GLY A N 1
ATOM 735 C CA . GLY A 1 93 ? -18.297 15.773 -6.418 1 98.38 93 GLY A CA 1
ATOM 736 C C . GLY A 1 93 ? -17.281 16.453 -5.527 1 98.38 93 GLY A C 1
ATOM 737 O O . GLY A 1 93 ? -17.5 16.594 -4.32 1 98.38 93 GLY A O 1
ATOM 738 N N . TRP A 1 94 ? -16.203 16.922 -6.109 1 98.38 94 TRP A N 1
ATOM 739 C CA . TRP A 1 94 ? -15.156 17.609 -5.367 1 98.38 94 TRP A CA 1
ATOM 740 C C . TRP A 1 94 ? -15.703 18.875 -4.715 1 98.38 94 TRP A C 1
ATOM 742 O O . TRP A 1 94 ? -15.492 19.109 -3.523 1 98.38 94 TRP A O 1
ATOM 752 N N . ARG A 1 95 ? -16.406 19.672 -5.477 1 98.31 95 ARG A N 1
ATOM 753 C CA . ARG A 1 95 ? -16.953 20.938 -4.988 1 98.31 95 ARG A CA 1
ATOM 754 C C . ARG A 1 95 ? -17.984 20.719 -3.898 1 98.31 95 ARG A C 1
ATOM 756 O O . ARG A 1 95 ? -18 21.422 -2.887 1 98.31 95 ARG A O 1
ATOM 763 N N . ARG A 1 96 ? -18.812 19.719 -4.086 1 98.69 96 ARG A N 1
ATOM 764 C CA . ARG A 1 96 ? -19.859 19.453 -3.113 1 98.69 96 ARG A CA 1
ATOM 765 C C . ARG A 1 96 ? -19.281 18.922 -1.81 1 98.69 96 ARG A C 1
ATOM 767 O O . ARG A 1 96 ? -19.75 19.266 -0.725 1 98.69 96 ARG A O 1
ATOM 774 N N . LEU A 1 97 ? -18.312 18.078 -1.885 1 98.69 97 LEU A N 1
ATOM 775 C CA . LEU A 1 97 ? -17.672 17.547 -0.685 1 98.69 97 LEU A CA 1
ATOM 776 C C . LEU A 1 97 ? -16.984 18.672 0.097 1 98.69 97 LEU A C 1
ATOM 778 O O . LEU A 1 97 ? -17.016 18.672 1.33 1 98.69 97 LEU A O 1
ATOM 782 N N . GLN A 1 98 ? -16.328 19.594 -0.586 1 98.44 98 GLN A N 1
ATOM 783 C CA . GLN A 1 98 ? -15.734 20.75 0.078 1 98.44 98 GLN A CA 1
ATOM 784 C C . GLN A 1 98 ? -16.797 21.578 0.809 1 98.44 98 GLN A C 1
ATOM 786 O O . GLN A 1 98 ? -16.578 22 1.949 1 98.44 98 GLN A O 1
ATOM 791 N N . GLU A 1 99 ? -17.922 21.766 0.123 1 98.69 99 GLU A N 1
ATOM 792 C CA . GLU A 1 99 ? -19.016 22.531 0.711 1 98.69 99 GLU A CA 1
ATOM 793 C C . GLU A 1 99 ? -19.547 21.844 1.972 1 98.69 99 GLU A C 1
ATOM 795 O O . GLU A 1 99 ? -19.859 22.516 2.955 1 98.69 99 GLU A O 1
ATOM 800 N N . ILE A 1 100 ? -19.609 20.547 1.922 1 98.75 100 ILE A N 1
ATOM 801 C CA . ILE A 1 100 ? -20.062 19.797 3.084 1 98.75 100 ILE A CA 1
ATOM 802 C C . ILE A 1 100 ? -19.078 19.984 4.238 1 98.75 100 ILE A C 1
ATOM 804 O O . ILE A 1 100 ? -19.484 20.25 5.371 1 98.75 100 ILE A O 1
ATOM 808 N N . GLY A 1 101 ? -17.781 19.859 3.977 1 98.62 101 GLY A N 1
ATOM 809 C CA . GLY A 1 101 ? -16.797 20.062 5.02 1 98.62 101 GLY A CA 1
ATOM 810 C C . GLY A 1 101 ? -16.859 21.438 5.648 1 98.62 101 GLY A C 1
ATOM 811 O O . GLY A 1 101 ? -16.75 21.578 6.867 1 98.62 101 GLY A O 1
ATOM 812 N N . ILE A 1 102 ? -17.078 22.422 4.832 1 98.69 102 ILE A N 1
ATOM 813 C CA . ILE A 1 102 ? -17.188 23.797 5.289 1 98.69 102 ILE A CA 1
ATOM 814 C C . ILE A 1 102 ? -18.422 23.969 6.172 1 98.69 102 ILE A C 1
ATOM 816 O O . ILE A 1 102 ? -18.328 24.453 7.301 1 98.69 102 ILE A O 1
ATOM 820 N N . ALA A 1 103 ? -19.531 23.5 5.688 1 98.69 103 ALA A N 1
ATOM 821 C CA . ALA A 1 103 ? -20.797 23.656 6.387 1 98.69 103 ALA A CA 1
ATOM 822 C C . ALA A 1 103 ? -20.797 22.906 7.719 1 98.69 103 ALA A C 1
ATOM 824 O O . ALA A 1 103 ? -21.391 23.375 8.695 1 98.69 103 ALA A O 1
ATOM 825 N N . GLU A 1 104 ? -20.094 21.844 7.727 1 98.25 104 GLU A N 1
ATOM 826 C CA . GLU A 1 104 ? -20.062 21 8.922 1 98.25 104 GLU A CA 1
ATOM 827 C C . GLU A 1 104 ? -19.016 21.484 9.906 1 98.25 104 GLU A C 1
ATOM 829 O O . GLU A 1 104 ? -18.906 20.953 11.016 1 98.25 104 GLU A O 1
ATOM 834 N N . GLY A 1 105 ? -18.25 22.484 9.555 1 98.19 105 GLY A N 1
ATOM 835 C CA . GLY A 1 105 ? -17.328 23.125 10.469 1 98.19 105 GLY A CA 1
ATOM 836 C C . GLY A 1 105 ? -16.047 22.328 10.688 1 98.19 105 GLY A C 1
ATOM 837 O O . GLY A 1 105 ? -15.477 22.359 11.781 1 98.19 105 GLY A O 1
ATOM 838 N N . ILE A 1 106 ? -15.57 21.625 9.688 1 98.31 106 ILE A N 1
ATOM 839 C CA . ILE A 1 106 ? -14.375 20.797 9.812 1 98.31 106 ILE A CA 1
ATOM 840 C C . ILE A 1 106 ? -13.195 21.672 10.25 1 98.31 106 ILE A C 1
ATOM 842 O O . ILE A 1 106 ? -12.328 21.219 11 1 98.31 106 ILE A O 1
ATOM 846 N N . VAL A 1 107 ? -13.148 22.922 9.797 1 98.56 107 VAL A N 1
ATOM 847 C CA . VAL A 1 107 ? -12.125 23.875 10.227 1 98.56 107 VAL A CA 1
ATOM 848 C C . VAL A 1 107 ? -12.695 24.797 11.297 1 98.56 107 VAL A C 1
ATOM 850 O O . VAL A 1 107 ? -12.102 24.969 12.367 1 98.56 107 VAL A O 1
ATOM 853 N N . ALA A 1 108 ? -13.883 25.297 11.203 1 98.38 108 ALA A N 1
ATOM 854 C CA . ALA A 1 108 ? -14.492 26.344 12 1 98.38 108 ALA A CA 1
ATOM 855 C C . ALA A 1 108 ? -14.602 25.938 13.469 1 98.38 108 ALA A C 1
ATOM 857 O O . ALA A 1 108 ? -14.469 26.766 14.367 1 98.38 108 ALA A O 1
ATOM 858 N N . LEU A 1 109 ? -14.75 24.703 13.695 1 96.75 109 LEU A N 1
ATOM 859 C CA . LEU A 1 109 ? -15.016 24.203 15.039 1 96.75 109 LEU A CA 1
ATOM 860 C C . LEU A 1 109 ? -13.859 24.531 15.977 1 96.75 109 LEU A C 1
ATOM 862 O O . LEU A 1 109 ? -14.062 24.781 17.172 1 96.75 109 LEU A O 1
ATOM 866 N N . ALA A 1 110 ? -12.672 24.547 15.477 1 96.25 110 ALA A N 1
ATOM 867 C CA . ALA A 1 110 ? -11.492 24.812 16.297 1 96.25 110 ALA A CA 1
ATOM 868 C C . ALA A 1 110 ? -11.523 26.234 16.844 1 96.25 110 ALA A C 1
ATOM 870 O O . ALA A 1 110 ? -10.914 26.531 17.875 1 96.25 110 ALA A O 1
ATOM 871 N N . TYR A 1 111 ? -12.258 27.094 16.219 1 96.25 111 TYR A N 1
ATOM 872 C CA . TYR A 1 111 ? -12.195 28.516 16.531 1 96.25 111 TYR A CA 1
ATOM 873 C C . TYR A 1 111 ? -13.5 28.984 17.141 1 96.25 111 TYR A C 1
ATOM 875 O O . TYR A 1 111 ? -13.641 30.172 17.5 1 96.25 111 TYR A O 1
ATOM 883 N N . GLU A 1 112 ? -14.406 28.047 17.266 1 91.69 112 GLU A N 1
ATOM 884 C CA . GLU A 1 112 ? -15.656 28.344 17.953 1 91.69 112 GLU A CA 1
ATOM 885 C C . GLU A 1 112 ? -15.492 28.188 19.469 1 91.69 112 GLU A C 1
ATOM 887 O O . GLU A 1 112 ? -14.961 27.172 19.938 1 91.69 112 GLU A O 1
ATOM 892 N N . ARG A 1 113 ? -15.695 29.172 20.188 1 77.5 113 ARG A N 1
ATOM 893 C CA . ARG A 1 113 ? -15.414 29.219 21.625 1 77.5 113 ARG A CA 1
ATOM 894 C C . ARG A 1 113 ? -16.312 28.266 22.391 1 77.5 113 ARG A C 1
ATOM 896 O O . ARG A 1 113 ? -17.484 28.109 22.062 1 77.5 113 ARG A O 1
ATOM 903 N N . SER A 1 114 ? -15.617 27.516 23.156 1 76.81 114 SER A N 1
ATOM 904 C CA . SER A 1 114 ? -16.312 26.672 24.125 1 76.81 114 SER A CA 1
ATOM 905 C C . SER A 1 114 ? -15.633 26.734 25.484 1 76.81 114 SER A C 1
ATOM 907 O O . SER A 1 114 ? -14.398 26.734 25.578 1 76.81 114 SER A O 1
ATOM 909 N N . GLU A 1 115 ? -16.438 26.953 26.531 1 70.56 115 GLU A N 1
ATOM 910 C CA . GLU A 1 115 ? -15.891 26.953 27.891 1 70.56 115 GLU A CA 1
ATOM 911 C C . GLU A 1 115 ? -15.984 25.562 28.516 1 70.56 115 GLU A C 1
ATOM 913 O O . GLU A 1 115 ? -15.398 25.312 29.562 1 70.56 115 GLU A O 1
ATOM 918 N N . ARG A 1 116 ? -16.484 24.672 27.844 1 80.38 116 ARG A N 1
ATOM 919 C CA . ARG A 1 116 ? -16.844 23.406 28.5 1 80.38 116 ARG A CA 1
ATOM 920 C C . ARG A 1 116 ? -15.961 22.266 28 1 80.38 116 ARG A C 1
ATOM 922 O O . ARG A 1 116 ? -15.859 21.234 28.656 1 80.38 116 ARG A O 1
ATOM 929 N N . TRP A 1 117 ? -15.359 22.422 26.875 1 87.31 117 TRP A N 1
ATOM 930 C CA . TRP A 1 117 ? -14.523 21.344 26.359 1 87.31 117 TRP A CA 1
ATOM 931 C C . TRP A 1 117 ? -13.453 21.906 25.422 1 87.31 117 TRP A C 1
ATOM 933 O O . TRP A 1 117 ? -13.508 23.062 25.031 1 87.31 117 TRP A O 1
ATOM 943 N N . ASN A 1 118 ? -12.461 21.172 25.125 1 91.44 118 ASN A N 1
ATOM 944 C CA . ASN A 1 118 ? -11.414 21.469 24.156 1 91.44 118 ASN A CA 1
ATOM 945 C C . ASN A 1 118 ? -11.961 21.453 22.734 1 91.44 118 ASN A C 1
ATOM 947 O O . ASN A 1 118 ? -12.312 20.391 22.219 1 91.44 118 ASN A O 1
ATOM 951 N N . PRO A 1 119 ? -12.047 22.578 22.031 1 93.38 119 PRO A N 1
ATOM 952 C CA . PRO A 1 119 ? -12.641 22.641 20.703 1 93.38 119 PRO A CA 1
ATOM 953 C C . PRO A 1 119 ? -11.906 21.75 19.688 1 93.38 119 PRO A C 1
ATOM 955 O O . PRO A 1 119 ? -12.523 21.219 18.766 1 93.38 119 PRO A O 1
ATOM 958 N N . ARG A 1 120 ? -10.602 21.594 19.859 1 96.06 120 ARG A N 1
ATOM 959 C CA . ARG A 1 120 ? -9.828 20.781 18.938 1 96.06 120 ARG A CA 1
ATOM 960 C C . ARG A 1 120 ? -10.258 19.312 19.031 1 96.06 120 ARG A C 1
ATOM 962 O O . ARG A 1 120 ? -10.234 18.594 18.031 1 96.06 120 ARG A O 1
ATOM 969 N N . ILE A 1 121 ? -10.641 18.844 20.188 1 95.5 121 ILE A N 1
ATOM 970 C CA . ILE A 1 121 ? -11.109 17.469 20.312 1 95.5 121 ILE A CA 1
ATOM 971 C C . ILE A 1 121 ? -12.406 17.297 19.531 1 95.5 121 ILE A C 1
ATOM 973 O O . ILE A 1 121 ? -12.547 16.328 18.766 1 95.5 121 ILE A O 1
ATOM 977 N N . HIS A 1 122 ? -13.336 18.234 19.75 1 94.81 122 HIS A N 1
ATOM 978 C CA . HIS A 1 122 ? -14.594 18.188 19.016 1 94.81 122 HIS A CA 1
ATOM 979 C C . HIS A 1 122 ? -14.344 18.25 17.5 1 94.81 122 HIS A C 1
ATOM 981 O O . HIS A 1 122 ? -14.906 17.453 16.75 1 94.81 122 HIS A O 1
ATOM 987 N N . GLN A 1 123 ? -13.508 19.125 17.031 1 96.88 123 GLN A N 1
ATOM 988 C CA . GLN A 1 123 ? -13.141 19.266 15.625 1 96.88 123 GLN A CA 1
ATOM 989 C C . GLN A 1 123 ? -12.609 17.953 15.062 1 96.88 123 GLN A C 1
ATOM 991 O O . GLN A 1 123 ? -13.07 17.484 14.023 1 96.88 123 GLN A O 1
ATOM 996 N N . PHE A 1 124 ? -11.703 17.344 15.805 1 97.94 124 PHE A N 1
ATOM 997 C CA . PHE A 1 124 ? -10.984 16.219 15.227 1 97.94 124 PHE A CA 1
ATOM 998 C C . PHE A 1 124 ? -11.805 14.938 15.336 1 97.94 124 PHE A C 1
ATOM 1000 O O . PHE A 1 124 ? -11.602 13.992 14.57 1 97.94 124 PHE A O 1
ATOM 1007 N N . VAL A 1 125 ? -12.742 14.859 16.297 1 97.88 125 VAL A N 1
ATOM 1008 C CA . VAL A 1 125 ? -13.688 13.75 16.281 1 97.88 125 VAL A CA 1
ATOM 1009 C C . VAL A 1 125 ? -14.531 13.797 15.008 1 97.88 125 VAL A C 1
ATOM 1011 O O . VAL A 1 125 ? -14.711 12.781 14.336 1 97.88 125 VAL A O 1
ATOM 1014 N N . LYS A 1 126 ? -15.023 14.961 14.711 1 97.88 126 LYS A N 1
ATOM 1015 C CA . LYS A 1 126 ? -15.805 15.109 13.484 1 97.88 126 LYS A CA 1
ATOM 1016 C C . LYS A 1 126 ? -14.938 14.852 12.258 1 97.88 126 LYS A C 1
ATOM 1018 O O . LYS A 1 126 ? -15.398 14.25 11.281 1 97.88 126 LYS A O 1
ATOM 1023 N N . TYR A 1 127 ? -13.75 15.422 12.312 1 98.5 127 TYR A N 1
ATOM 1024 C CA . TYR A 1 127 ? -12.781 15.195 11.25 1 98.5 127 TYR A CA 1
ATOM 1025 C C . TYR A 1 127 ? -12.555 13.703 11.023 1 98.5 127 TYR A C 1
ATOM 1027 O O . TYR A 1 127 ? -12.508 13.242 9.883 1 98.5 127 TYR A O 1
ATOM 1035 N N . HIS A 1 128 ? -12.391 12.922 12.094 1 98.69 128 HIS A N 1
ATOM 1036 C CA . HIS A 1 128 ? -12.195 11.477 12.039 1 98.69 128 HIS A CA 1
ATOM 1037 C C . HIS A 1 128 ? -13.359 10.797 11.336 1 98.69 128 HIS A C 1
ATOM 1039 O O . HIS A 1 128 ? -13.156 9.953 10.461 1 98.69 128 HIS A O 1
ATOM 1045 N N . ILE A 1 129 ? -14.562 11.18 11.641 1 98.5 129 ILE A N 1
ATOM 1046 C CA . ILE A 1 129 ? -15.773 10.609 11.055 1 98.5 129 ILE A CA 1
ATOM 1047 C C . ILE A 1 129 ? -15.828 10.945 9.562 1 98.5 129 ILE A C 1
ATOM 1049 O O . ILE A 1 129 ? -16.266 10.125 8.758 1 98.5 129 ILE A O 1
ATOM 1053 N N . TRP A 1 130 ? -15.336 12.109 9.195 1 98.62 130 TRP A N 1
ATOM 1054 C CA . TRP A 1 130 ? -15.398 12.664 7.84 1 98.62 130 TRP A CA 1
ATOM 1055 C C . TRP A 1 130 ? -14.352 12.016 6.941 1 98.62 130 TRP A C 1
ATOM 1057 O O . TRP A 1 130 ? -14.555 11.891 5.73 1 98.62 130 TRP A O 1
ATOM 1067 N N . SER A 1 131 ? -13.281 11.508 7.496 1 97.5 131 SER A N 1
ATOM 1068 C CA . SER A 1 131 ? -12.07 11.141 6.773 1 97.5 131 SER A CA 1
ATOM 1069 C C . SER A 1 131 ? -12.352 10.078 5.715 1 97.5 131 SER A C 1
ATOM 1071 O O . SER A 1 131 ? -11.891 10.188 4.578 1 97.5 131 SER A O 1
ATOM 1073 N N . GLY A 1 132 ? -13.164 9.109 6.027 1 95.81 132 GLY A N 1
ATOM 1074 C CA . GLY A 1 132 ? -13.422 8.023 5.094 1 95.81 132 GLY A CA 1
ATOM 1075 C C . GLY A 1 132 ? -14.305 8.438 3.932 1 95.81 132 GLY A C 1
ATOM 1076 O O . GLY A 1 132 ? -14.336 7.77 2.896 1 95.81 132 GLY A O 1
ATOM 1077 N N . SER A 1 133 ? -14.984 9.578 4.07 1 97.19 133 SER A N 1
ATOM 1078 C CA . SER A 1 133 ? -15.977 9.977 3.074 1 97.19 133 SER A CA 1
ATOM 1079 C C . SER A 1 133 ? -15.672 11.359 2.514 1 97.19 133 SER A C 1
ATOM 1081 O O . SER A 1 133 ? -16.484 11.938 1.794 1 97.19 133 SER A O 1
ATOM 1083 N N . SER A 1 134 ? -14.516 11.875 2.812 1 97.69 134 SER A N 1
ATOM 1084 C CA . SER A 1 134 ? -14.234 13.266 2.465 1 97.69 134 SER A CA 1
ATOM 1085 C C . SER A 1 134 ? -13.797 13.391 1.011 1 97.69 134 SER A C 1
ATOM 1087 O O . SER A 1 134 ? -13.781 14.492 0.456 1 97.69 134 SER A O 1
ATOM 1089 N N . GLY A 1 135 ? -13.383 12.234 0.383 1 95.94 135 GLY A N 1
ATOM 1090 C CA . GLY A 1 135 ? -12.766 12.336 -0.927 1 95.94 135 GLY A CA 1
ATOM 1091 C C . GLY A 1 135 ? -11.5 13.18 -0.922 1 95.94 135 GLY A C 1
ATOM 1092 O O . GLY A 1 135 ? -11.148 13.781 -1.939 1 95.94 135 GLY A O 1
ATOM 1093 N N . ILE A 1 136 ? -10.93 13.406 0.269 1 97.19 136 ILE A N 1
ATOM 1094 C CA . ILE A 1 136 ? -9.625 14.008 0.534 1 97.19 136 ILE A CA 1
ATOM 1095 C C . ILE A 1 136 ? -9.75 15.531 0.505 1 97.19 136 ILE A C 1
ATOM 1097 O O . ILE A 1 136 ? -8.75 16.234 0.396 1 97.19 136 ILE A O 1
ATOM 1101 N N . VAL A 1 137 ? -10.945 16.062 0.578 1 98.38 137 VAL A N 1
ATOM 1102 C CA . VAL A 1 137 ? -11.086 17.516 0.706 1 98.38 137 VAL A CA 1
ATOM 1103 C C . VAL A 1 137 ? -10.555 17.969 2.062 1 98.38 137 VAL A C 1
ATOM 1105 O O . VAL A 1 137 ? -10.422 19.172 2.312 1 98.38 137 VAL A O 1
ATOM 1108 N N . THR A 1 138 ? -10.188 17.016 2.865 1 97.88 138 THR A N 1
ATOM 1109 C CA . THR A 1 138 ? -9.531 17.328 4.129 1 97.88 138 THR A CA 1
ATOM 1110 C C . THR A 1 138 ? -8.164 17.969 3.887 1 97.88 138 THR A C 1
ATOM 1112 O O . THR A 1 138 ? -7.637 18.672 4.75 1 97.88 138 THR A O 1
ATOM 1115 N N . CYS A 1 139 ? -7.582 17.781 2.713 1 97.94 139 CYS A N 1
ATOM 1116 C CA . CYS A 1 139 ? -6.305 18.406 2.4 1 97.94 139 CYS A CA 1
ATOM 1117 C C . CYS A 1 139 ? -6.43 19.922 2.402 1 97.94 139 CYS A C 1
ATOM 1119 O O . CYS A 1 139 ? -5.785 20.594 3.203 1 97.94 139 CYS A O 1
ATOM 1121 N N . PRO A 1 140 ? -7.309 20.547 1.601 1 98 140 PRO A N 1
ATOM 1122 C CA . PRO A 1 140 ? -7.469 22 1.715 1 98 140 PRO A CA 1
ATOM 1123 C C . PRO A 1 140 ? -7.992 22.422 3.082 1 98 140 PRO A C 1
ATOM 1125 O O . PRO A 1 140 ? -7.66 23.516 3.561 1 98 140 PRO A O 1
ATOM 1128 N N . SER A 1 141 ? -8.781 21.594 3.746 1 98.44 141 SER A N 1
ATOM 1129 C CA . SER A 1 141 ? -9.227 21.922 5.094 1 98.44 141 SER A CA 1
ATOM 1130 C C . SER A 1 141 ? -8.039 22.078 6.047 1 98.44 141 SER A C 1
ATOM 1132 O O . SER A 1 141 ? -8.031 22.969 6.887 1 98.44 141 SER A O 1
ATOM 1134 N N . ALA A 1 142 ? -7.094 21.188 5.918 1 98.31 142 ALA A N 1
ATOM 1135 C CA . ALA A 1 142 ? -5.906 21.219 6.77 1 98.31 142 ALA A CA 1
ATOM 1136 C C . ALA A 1 142 ? -5.129 22.516 6.559 1 98.31 142 ALA A C 1
ATOM 1138 O O . ALA A 1 142 ? -4.758 23.188 7.523 1 98.31 142 ALA A O 1
ATOM 1139 N N . MET A 1 143 ? -4.93 22.859 5.324 1 98.31 143 MET A N 1
ATOM 1140 C CA . MET A 1 143 ? -4.191 24.078 5.004 1 98.31 143 MET A CA 1
ATOM 1141 C C . MET A 1 143 ? -4.984 25.312 5.41 1 98.31 143 MET A C 1
ATOM 1143 O O . MET A 1 143 ? -4.402 26.312 5.844 1 98.31 143 MET A O 1
ATOM 1147 N N . THR A 1 144 ? -6.277 25.188 5.32 1 98.75 144 THR A N 1
ATOM 1148 C CA . THR A 1 144 ? -7.156 26.266 5.754 1 98.75 144 THR A CA 1
ATOM 1149 C C . THR A 1 144 ? -7.035 26.5 7.258 1 98.75 144 THR A C 1
ATOM 1151 O O . THR A 1 144 ? -6.914 27.641 7.711 1 98.75 144 THR A O 1
ATOM 1154 N N . ASP A 1 145 ? -7.027 25.422 7.961 1 98.69 145 ASP A N 1
ATOM 1155 C CA . ASP A 1 145 ? -6.887 25.5 9.414 1 98.69 145 ASP A CA 1
ATOM 1156 C C . ASP A 1 145 ? -5.535 26.094 9.805 1 98.69 145 ASP A C 1
ATOM 1158 O O . ASP A 1 145 ? -5.465 26.969 10.68 1 98.69 145 ASP A O 1
ATOM 1162 N N . GLY A 1 146 ? -4.484 25.641 9.164 1 98.31 146 GLY A N 1
ATOM 1163 C CA . GLY A 1 146 ? -3.162 26.188 9.414 1 98.31 146 GLY A CA 1
ATOM 1164 C C . GLY A 1 146 ? -3.064 27.672 9.094 1 98.31 146 GLY A C 1
ATOM 1165 O O . GLY A 1 146 ? -2.48 28.438 9.859 1 98.31 146 GLY A O 1
ATOM 1166 N N . ALA A 1 147 ? -3.654 28.062 8.008 1 98.56 147 ALA A N 1
ATOM 1167 C CA . ALA A 1 147 ? -3.648 29.469 7.602 1 98.56 147 ALA A CA 1
ATOM 1168 C C . ALA A 1 147 ? -4.422 30.328 8.586 1 98.56 147 ALA A C 1
ATOM 1170 O O . ALA A 1 147 ? -3.992 31.438 8.93 1 98.56 147 ALA A O 1
ATOM 1171 N N . ALA A 1 148 ? -5.559 29.844 9 1 98.56 148 ALA A N 1
ATOM 1172 C CA . ALA A 1 148 ? -6.375 30.578 9.961 1 98.56 148 ALA A CA 1
ATOM 1173 C C . ALA A 1 148 ? -5.602 30.812 11.258 1 98.56 148 ALA A C 1
ATOM 1175 O O . ALA A 1 148 ? -5.652 31.922 11.82 1 98.56 148 ALA A O 1
ATOM 1176 N N . LYS A 1 149 ? -4.934 29.812 11.711 1 97.5 149 LYS A N 1
ATOM 1177 C CA . LYS A 1 149 ? -4.133 29.938 12.922 1 97.5 149 LYS A CA 1
ATOM 1178 C C . LYS A 1 149 ? -3.02 30.969 12.734 1 97.5 149 LYS A C 1
ATOM 1180 O O . LYS A 1 149 ? -2.82 31.828 13.586 1 97.5 149 LYS A O 1
ATOM 1185 N N . LEU A 1 150 ? -2.316 30.875 11.648 1 98.06 150 LEU A N 1
ATOM 1186 C CA . LEU A 1 150 ? -1.182 31.766 11.383 1 98.06 150 LEU A CA 1
ATOM 1187 C C . LEU A 1 150 ? -1.631 33.219 11.281 1 98.06 150 LEU A C 1
ATOM 1189 O O . LEU A 1 150 ? -1.042 34.094 11.906 1 98.06 150 LEU A O 1
ATOM 1193 N N . LEU A 1 151 ? -2.684 33.469 10.469 1 98.12 151 LEU A N 1
ATOM 1194 C CA . LEU A 1 151 ? -3.166 34.812 10.305 1 98.12 151 LEU A CA 1
ATOM 1195 C C . LEU A 1 151 ? -3.684 35.375 11.625 1 98.12 151 LEU A C 1
ATOM 1197 O O . LEU A 1 151 ? -3.521 36.562 11.914 1 98.12 151 LEU A O 1
ATOM 1201 N N . GLY A 1 152 ? -4.297 34.531 12.414 1 96.88 152 GLY A N 1
ATOM 1202 C CA . GLY A 1 152 ? -4.773 34.969 13.719 1 96.88 152 GLY A CA 1
ATOM 1203 C C . GLY A 1 152 ? -3.672 35.469 14.617 1 96.88 152 GLY A C 1
ATOM 1204 O O . GLY A 1 152 ? -3.9 36.375 15.438 1 96.88 152 GLY A O 1
ATOM 1205 N N . LYS A 1 153 ? -2.525 35 14.484 1 95.69 153 LYS A N 1
ATOM 1206 C CA . LYS A 1 153 ? -1.374 35.406 15.289 1 95.69 153 LYS A CA 1
ATOM 1207 C C . LYS A 1 153 ? -0.868 36.781 14.875 1 95.69 153 LYS A C 1
ATOM 1209 O O . LYS A 1 153 ? -0.192 37.469 15.656 1 95.69 153 LYS A O 1
ATOM 1214 N N . HIS A 1 154 ? -1.237 37.219 13.695 1 96.94 154 HIS A N 1
ATOM 1215 C CA . HIS A 1 154 ? -0.604 38.406 13.156 1 96.94 154 HIS A CA 1
ATOM 1216 C C . HIS A 1 154 ? -1.635 39.5 12.883 1 96.94 154 HIS A C 1
ATOM 1218 O O . HIS A 1 154 ? -1.359 40.438 12.141 1 96.94 154 HIS A O 1
ATOM 1224 N N . LEU A 1 155 ? -2.777 39.375 13.43 1 95.38 155 LEU A N 1
ATOM 1225 C CA . LEU A 1 155 ? -3.852 40.344 13.164 1 95.38 155 LEU A CA 1
ATOM 1226 C C . LEU A 1 155 ? -3.465 41.719 13.625 1 95.38 155 LEU A C 1
ATOM 1228 O O . LEU A 1 155 ? -3.863 42.719 13.008 1 95.38 155 LEU A O 1
ATOM 1232 N N . ASP A 1 156 ? -2.594 41.875 14.617 1 92.31 156 ASP A N 1
ATOM 1233 C CA . ASP A 1 156 ? -2.332 43.156 15.211 1 92.31 156 ASP A CA 1
ATOM 1234 C C . ASP A 1 156 ? -0.905 43.625 14.922 1 92.31 156 ASP A C 1
ATOM 1236 O O . ASP A 1 156 ? -0.401 44.562 15.562 1 92.31 156 ASP A O 1
ATOM 1240 N N . ASP A 1 157 ? -0.295 42.969 14.047 1 91.25 157 ASP A N 1
ATOM 1241 C CA . ASP A 1 157 ? 1.105 43.281 13.766 1 91.25 157 ASP A CA 1
ATOM 1242 C C . ASP A 1 157 ? 1.249 44.625 13.078 1 91.25 157 ASP A C 1
ATOM 1244 O O . ASP A 1 157 ? 2.166 45.406 13.383 1 91.25 157 ASP A O 1
ATOM 1248 N N . ASP A 1 158 ? 0.466 44.812 12.086 1 89.5 158 ASP A N 1
ATOM 1249 C CA . ASP A 1 158 ? 0.594 46 11.227 1 89.5 158 ASP A CA 1
ATOM 1250 C C . ASP A 1 158 ? -0.776 46.5 10.797 1 89.5 158 ASP A C 1
ATOM 1252 O O . ASP A 1 158 ? -1.671 45.719 10.477 1 89.5 158 ASP A O 1
ATOM 1256 N N . SER A 1 159 ? -0.841 47.812 10.766 1 87.94 159 SER A N 1
ATOM 1257 C CA . SER A 1 159 ? -2.105 48.438 10.383 1 87.94 159 SER A CA 1
ATOM 1258 C C . SER A 1 159 ? -2.428 48.156 8.914 1 87.94 159 SER A C 1
ATOM 1260 O O . SER A 1 159 ? -3.598 48.094 8.531 1 87.94 159 SER A O 1
ATOM 1262 N N . GLU A 1 160 ? -1.477 48.031 8.117 1 85.06 160 GLU A N 1
ATOM 1263 C CA . GLU A 1 160 ? -1.659 47.812 6.68 1 85.06 160 GLU A CA 1
ATOM 1264 C C . GLU A 1 160 ? -2.221 46.438 6.391 1 85.06 160 GLU A C 1
ATOM 1266 O O . GLU A 1 160 ? -2.947 46.25 5.414 1 85.06 160 GLU A O 1
ATOM 1271 N N . THR A 1 161 ? -1.898 45.531 7.23 1 93.62 161 THR A N 1
ATOM 1272 C CA . THR A 1 161 ? -2.291 44.156 6.957 1 93.62 161 THR A CA 1
ATOM 1273 C C . THR A 1 161 ? -3.498 43.75 7.805 1 93.62 161 THR A C 1
ATOM 1275 O O . THR A 1 161 ? -4.156 42.75 7.527 1 93.62 161 THR A O 1
ATOM 1278 N N . LYS A 1 162 ? -3.811 44.5 8.766 1 95.38 162 LYS A N 1
ATOM 1279 C CA . LYS A 1 162 ? -4.801 44.125 9.773 1 95.38 162 LYS A CA 1
ATOM 1280 C C . LYS A 1 162 ? -6.141 43.781 9.117 1 95.38 162 LYS A C 1
ATOM 1282 O O . LYS A 1 162 ? -6.68 42.719 9.336 1 95.38 162 LYS A O 1
ATOM 1287 N N . GLU A 1 163 ? -6.637 44.688 8.336 1 95.56 163 GLU A N 1
ATOM 1288 C CA . GLU A 1 163 ? -7.953 44.469 7.742 1 95.56 163 GLU A CA 1
ATOM 1289 C C . GLU A 1 163 ? -7.938 43.312 6.734 1 95.56 163 GLU A C 1
ATOM 1291 O O . GLU A 1 163 ? -8.906 42.562 6.629 1 95.56 163 GLU A O 1
ATOM 1296 N N . VAL A 1 164 ? -6.91 43.219 5.988 1 96.56 164 VAL A N 1
ATOM 1297 C CA . VAL A 1 164 ? -6.777 42.188 4.98 1 96.56 164 VAL A CA 1
ATOM 1298 C C . VAL A 1 164 ? -6.727 40.812 5.656 1 96.56 164 VAL A C 1
ATOM 1300 O O . VAL A 1 164 ? -7.441 39.906 5.254 1 96.56 164 VAL A O 1
ATOM 1303 N N . PHE A 1 165 ? -5.887 40.688 6.723 1 98.12 165 PHE A N 1
ATOM 1304 C CA . PHE A 1 165 ? -5.754 39.438 7.426 1 98.12 165 PHE A CA 1
ATOM 1305 C C . PHE A 1 165 ? -7.035 39.094 8.172 1 98.12 165 PHE A C 1
ATOM 1307 O O . PHE A 1 165 ? -7.43 37.906 8.242 1 98.12 165 PHE A O 1
ATOM 1314 N N . LYS A 1 166 ? -7.648 40.062 8.742 1 97.81 166 LYS A N 1
ATOM 1315 C CA . LYS A 1 166 ? -8.906 39.844 9.438 1 97.81 166 LYS A CA 1
ATOM 1316 C C . LYS A 1 166 ? -9.977 39.312 8.484 1 97.81 166 LYS A C 1
ATOM 1318 O O . LYS A 1 166 ? -10.68 38.375 8.797 1 97.81 166 LYS A O 1
ATOM 1323 N N . SER A 1 167 ? -10.094 39.969 7.363 1 97.75 167 SER A N 1
ATOM 1324 C CA . SER A 1 167 ? -11.07 39.562 6.359 1 97.75 167 SER A CA 1
ATOM 1325 C C . SER A 1 167 ? -10.805 38.125 5.883 1 97.75 167 SER A C 1
ATOM 1327 O O . SER A 1 167 ? -11.727 37.312 5.781 1 97.75 167 SER A O 1
ATOM 1329 N N . ALA A 1 168 ? -9.594 37.875 5.566 1 98.38 168 ALA A N 1
ATOM 1330 C CA . ALA A 1 168 ? -9.219 36.531 5.117 1 98.38 168 ALA A CA 1
ATOM 1331 C C . ALA A 1 168 ? -9.516 35.469 6.195 1 98.38 168 ALA A C 1
ATOM 1333 O O . ALA A 1 168 ? -10.094 34.438 5.906 1 98.38 168 ALA A O 1
ATOM 1334 N N . ARG A 1 169 ? -9.117 35.75 7.414 1 98.5 169 ARG A N 1
ATOM 1335 C CA . ARG A 1 169 ? -9.305 34.812 8.5 1 98.5 169 ARG A CA 1
ATOM 1336 C C . ARG A 1 169 ? -10.781 34.531 8.742 1 98.5 169 ARG A C 1
ATOM 1338 O O . ARG A 1 169 ? -11.172 33.375 8.992 1 98.5 169 ARG A O 1
ATOM 1345 N N . GLU A 1 170 ? -11.586 35.594 8.711 1 98.31 170 GLU A N 1
ATOM 1346 C CA . GLU A 1 170 ? -13.023 35.438 8.883 1 98.31 170 GLU A CA 1
ATOM 1347 C C . GLU A 1 170 ? -13.594 34.438 7.855 1 98.31 170 GLU A C 1
ATOM 1349 O O . GLU A 1 170 ? -14.461 33.625 8.18 1 98.31 170 GLU A O 1
ATOM 1354 N N . ARG A 1 171 ? -13.133 34.5 6.684 1 98.62 171 ARG A N 1
ATOM 1355 C CA . ARG A 1 171 ? -13.578 33.625 5.621 1 98.62 171 ARG A CA 1
ATOM 1356 C C . ARG A 1 171 ? -13.039 32.188 5.84 1 98.62 171 ARG A C 1
ATOM 1358 O O . ARG A 1 171 ? -13.734 31.219 5.562 1 98.62 171 ARG A O 1
ATOM 1365 N N . LEU A 1 172 ? -11.836 32.062 6.344 1 98.81 172 LEU A N 1
ATOM 1366 C CA . LEU A 1 172 ? -11.211 30.766 6.562 1 98.81 172 LEU A CA 1
ATOM 1367 C C . LEU A 1 172 ? -11.93 30 7.668 1 98.81 172 LEU A C 1
ATOM 1369 O O . LEU A 1 172 ? -11.977 28.766 7.637 1 98.81 172 LEU A O 1
ATOM 1373 N N . ILE A 1 173 ? -12.508 30.688 8.688 1 98.56 173 ILE A N 1
ATOM 1374 C CA . ILE A 1 173 ? -13.109 30.016 9.828 1 98.56 173 ILE A CA 1
ATOM 1375 C C . ILE A 1 173 ? -14.625 30.078 9.734 1 98.56 173 ILE A C 1
ATOM 1377 O O . ILE A 1 173 ? -15.328 29.969 10.75 1 98.56 173 ILE A O 1
ATOM 1381 N N . SER A 1 174 ? -15.172 30.328 8.531 1 98.56 174 SER A N 1
ATOM 1382 C CA . SER A 1 174 ? -16.609 30.406 8.312 1 98.56 174 SER A CA 1
ATOM 1383 C C . SER A 1 174 ? -17.188 29.047 7.934 1 98.56 174 SER A C 1
ATOM 1385 O O . SER A 1 174 ? -16.5 28.219 7.348 1 98.56 174 SER A O 1
ATOM 1387 N N . ARG A 1 175 ? -18.469 28.844 8.242 1 98.31 175 ARG A N 1
ATOM 1388 C CA . ARG A 1 175 ? -19.203 27.656 7.828 1 98.31 175 ARG A CA 1
ATOM 1389 C C . ARG A 1 175 ? -20.109 27.953 6.641 1 98.31 175 ARG A C 1
ATOM 1391 O O . ARG A 1 175 ? -20.859 27.078 6.184 1 98.31 175 ARG A O 1
ATOM 1398 N N . GLU A 1 176 ? -20.031 29.141 6.133 1 98.44 176 GLU A N 1
ATOM 1399 C CA . GLU A 1 176 ? -20.984 29.578 5.113 1 98.44 176 GLU A CA 1
ATOM 1400 C C . GLU A 1 176 ? -20.422 29.375 3.711 1 98.44 176 GLU A C 1
ATOM 1402 O O . GLU A 1 176 ? -19.562 30.141 3.258 1 98.44 176 GLU A O 1
ATOM 1407 N N . ASN A 1 177 ? -21.062 28.453 3.031 1 97.75 177 ASN A N 1
ATOM 1408 C CA . ASN A 1 177 ? -20.656 28.25 1.644 1 97.75 177 ASN A CA 1
ATOM 1409 C C . ASN A 1 177 ? -20.859 29.516 0.812 1 97.75 177 ASN A C 1
ATOM 1411 O O . ASN A 1 177 ? -21.828 30.234 1.003 1 97.75 177 ASN A O 1
ATOM 1415 N N . GLY A 1 178 ? -20.078 29.781 -0.112 1 95.12 178 GLY A N 1
ATOM 1416 C CA . GLY A 1 178 ? -20.109 31.016 -0.898 1 95.12 178 GLY A CA 1
ATOM 1417 C C . GLY A 1 178 ? -19.297 32.125 -0.285 1 95.12 178 GLY A C 1
ATOM 1418 O O . GLY A 1 178 ? -18.797 33 -0.999 1 95.12 178 GLY A O 1
ATOM 1419 N N . PHE A 1 179 ? -19.141 32.094 1.047 1 97.94 179 PHE A N 1
ATOM 1420 C CA . PHE A 1 179 ? -18.344 33.094 1.771 1 97.94 179 PHE A CA 1
ATOM 1421 C C . PHE A 1 179 ? -17.016 32.469 2.223 1 97.94 179 PHE A C 1
ATOM 1423 O O . PHE A 1 179 ? -15.969 33.094 2.139 1 97.94 179 PHE A O 1
ATOM 1430 N N . ALA A 1 180 ? -17.031 31.266 2.607 1 98.56 180 ALA A N 1
ATOM 1431 C CA . ALA A 1 180 ? -15.883 30.578 3.18 1 98.56 180 ALA A CA 1
ATOM 1432 C C . ALA A 1 180 ? -14.789 30.375 2.135 1 98.56 180 ALA A C 1
ATOM 1434 O O . ALA A 1 180 ? -15.078 30.172 0.953 1 98.56 180 ALA A O 1
ATOM 1435 N N . TRP A 1 181 ? -13.562 30.484 2.615 1 98.62 181 TRP A N 1
ATOM 1436 C CA . TRP A 1 181 ? -12.383 30.266 1.786 1 98.62 181 TRP A CA 1
ATOM 1437 C C . TRP A 1 181 ? -11.688 28.969 2.166 1 98.62 181 TRP A C 1
ATOM 1439 O O . TRP A 1 181 ? -11.828 28.484 3.293 1 98.62 181 TRP A O 1
ATOM 1449 N N . THR A 1 182 ? -11.031 28.391 1.209 1 98.56 182 THR A N 1
ATOM 1450 C CA . THR A 1 182 ? -9.977 27.422 1.483 1 98.56 182 THR A CA 1
ATOM 1451 C C . THR A 1 182 ? -8.609 28 1.132 1 98.56 182 THR A C 1
ATOM 1453 O O . THR A 1 182 ? -8.516 29.031 0.459 1 98.56 182 THR A O 1
ATOM 1456 N N . SER A 1 183 ? -7.613 27.375 1.685 1 98.5 183 SER A N 1
ATOM 1457 C CA . SER A 1 183 ? -6.254 27.875 1.479 1 98.5 183 SER A CA 1
ATOM 1458 C C . SER A 1 183 ? -5.359 26.781 0.899 1 98.5 183 SER A C 1
ATOM 1460 O O . SER A 1 183 ? -5.52 25.609 1.219 1 98.5 183 SER A O 1
ATOM 1462 N N . GLY A 1 184 ? -4.43 27.234 0.018 1 97.5 184 GLY A N 1
ATOM 1463 C CA . GLY A 1 184 ? -3.273 26.422 -0.331 1 97.5 184 GLY A CA 1
ATOM 1464 C C . GLY A 1 184 ? -2.076 26.672 0.566 1 97.5 184 GLY A C 1
ATOM 1465 O O . GLY A 1 184 ? -2.113 27.547 1.429 1 97.5 184 GLY A O 1
ATOM 1466 N N . GLN A 1 185 ? -1.086 25.875 0.433 1 96.12 185 GLN A N 1
ATOM 1467 C CA . GLN A 1 185 ? 0.229 25.953 1.061 1 96.12 185 GLN A CA 1
ATOM 1468 C C . GLN A 1 185 ? 1.333 25.594 0.07 1 96.12 185 GLN A C 1
ATOM 1470 O O . GLN A 1 185 ? 1.542 24.422 -0.238 1 96.12 185 GLN A O 1
ATOM 1475 N N . TRP A 1 186 ? 2.023 26.625 -0.391 1 94.81 186 TRP A N 1
ATOM 1476 C CA . TRP A 1 186 ? 2.926 26.406 -1.514 1 94.81 186 TRP A CA 1
ATOM 1477 C C . TRP A 1 186 ? 4.379 26.594 -1.096 1 94.81 186 TRP A C 1
ATOM 1479 O O . TRP A 1 186 ? 4.895 27.719 -1.14 1 94.81 186 TRP A O 1
ATOM 1489 N N . MET A 1 187 ? 5.035 25.484 -0.85 1 91.31 187 MET A N 1
ATOM 1490 C CA . MET A 1 187 ? 6.422 25.531 -0.398 1 91.31 187 MET A CA 1
ATOM 1491 C C . MET A 1 187 ? 7.324 24.734 -1.332 1 91.31 187 MET A C 1
ATOM 1493 O O . MET A 1 187 ? 8.43 25.172 -1.656 1 91.31 187 MET A O 1
ATOM 1497 N N . THR A 1 188 ? 6.871 23.672 -1.908 1 93.44 188 THR A N 1
ATOM 1498 C CA . THR A 1 188 ? 7.695 22.688 -2.605 1 93.44 188 THR A CA 1
ATOM 1499 C C . THR A 1 188 ? 8.039 23.172 -4.012 1 93.44 188 THR A C 1
ATOM 1501 O O . THR A 1 188 ? 7.152 23.531 -4.785 1 93.44 188 THR A O 1
ATOM 1504 N N . GLU A 1 189 ? 9.25 23.219 -4.262 1 94.69 189 GLU A N 1
ATOM 1505 C CA . GLU A 1 189 ? 9.766 23.547 -5.586 1 94.69 189 GLU A CA 1
ATOM 1506 C C . GLU A 1 189 ? 10.523 22.375 -6.191 1 94.69 189 GLU A C 1
ATOM 1508 O O . GLU A 1 189 ? 10.484 21.25 -5.66 1 94.69 189 GLU A O 1
ATOM 1513 N N . ARG A 1 190 ? 11.156 22.516 -7.375 1 91.88 190 ARG A N 1
ATOM 1514 C CA . ARG A 1 190 ? 11.789 21.406 -8.078 1 91.88 190 ARG A CA 1
ATOM 1515 C C . ARG A 1 190 ? 12.914 20.797 -7.242 1 91.88 190 ARG A C 1
ATOM 1517 O O . ARG A 1 190 ? 13.156 19.594 -7.297 1 91.88 190 ARG A O 1
ATOM 1524 N N . LYS A 1 191 ? 13.523 21.609 -6.406 1 87.38 191 LYS A N 1
ATOM 1525 C CA . LYS A 1 191 ? 14.617 21.141 -5.566 1 87.38 191 LYS A CA 1
ATOM 1526 C C . LYS A 1 191 ? 14.109 20.312 -4.391 1 87.38 191 LYS A C 1
ATOM 1528 O O . LYS A 1 191 ? 14.875 19.609 -3.736 1 87.38 191 LYS A O 1
ATOM 1533 N N . GLY A 1 192 ? 12.828 20.469 -4.121 1 84.19 192 GLY A N 1
ATOM 1534 C CA . GLY A 1 192 ? 12.227 19.703 -3.043 1 84.19 192 GLY A CA 1
ATOM 1535 C C . GLY A 1 192 ? 11.562 20.578 -1.993 1 84.19 192 GLY A C 1
ATOM 1536 O O . GLY A 1 192 ? 11.734 21.797 -1.991 1 84.19 192 GLY A O 1
ATOM 1537 N N . GLY A 1 193 ? 10.859 19.844 -1.039 1 76.44 193 GLY A N 1
ATOM 1538 C CA . GLY A 1 193 ? 10.109 20.562 -0.02 1 76.44 193 GLY A CA 1
ATOM 1539 C C . GLY A 1 193 ? 10.711 20.438 1.367 1 76.44 193 GLY A C 1
ATOM 1540 O O . GLY A 1 193 ? 10.391 21.219 2.262 1 76.44 193 GLY A O 1
ATOM 1541 N N . SER A 1 194 ? 11.656 19.531 1.465 1 76.88 194 SER A N 1
ATOM 1542 C CA . SER A 1 194 ? 12.203 19.281 2.797 1 76.88 194 SER A CA 1
ATOM 1543 C C . SER A 1 194 ? 13.195 20.359 3.199 1 76.88 194 SER A C 1
ATOM 1545 O O . SER A 1 194 ? 13.32 20.688 4.383 1 76.88 194 SER A O 1
ATOM 1547 N N . ASP A 1 195 ? 13.883 20.875 2.211 1 79.56 195 ASP A N 1
ATOM 1548 C CA . ASP A 1 195 ? 14.797 21.984 2.436 1 79.56 195 ASP A CA 1
ATOM 1549 C C . ASP A 1 195 ? 14.328 23.234 1.7 1 79.56 195 ASP A C 1
ATOM 1551 O O . ASP A 1 195 ? 14.711 23.469 0.551 1 79.56 195 ASP A O 1
ATOM 1555 N N . VAL A 1 196 ? 13.609 24.062 2.426 1 79.75 196 VAL A N 1
ATOM 1556 C CA . VAL A 1 196 ? 12.961 25.203 1.799 1 79.75 196 VAL A CA 1
ATOM 1557 C C . VAL A 1 196 ? 13.977 26.328 1.6 1 79.75 196 VAL A C 1
ATOM 1559 O O . VAL A 1 196 ? 13.703 27.297 0.892 1 79.75 196 VAL A O 1
ATOM 1562 N N . ARG A 1 197 ? 15.234 26.266 2.113 1 81.06 197 ARG A N 1
ATOM 1563 C CA . ARG A 1 197 ? 16.266 27.297 1.964 1 81.06 197 ARG A CA 1
ATOM 1564 C C . ARG A 1 197 ? 16.688 27.438 0.505 1 81.06 197 ARG A C 1
ATOM 1566 O O . ARG A 1 197 ? 17.188 28.484 0.104 1 81.06 197 ARG A O 1
ATOM 1573 N N . GLY A 1 198 ? 16.375 26.359 -0.221 1 83.75 198 GLY A N 1
ATOM 1574 C CA . GLY A 1 198 ? 16.766 26.375 -1.622 1 83.75 198 GLY A CA 1
ATOM 1575 C C . GLY A 1 198 ? 15.711 26.969 -2.533 1 83.75 198 GLY A C 1
ATOM 1576 O O . GLY A 1 198 ? 15.797 26.844 -3.756 1 83.75 198 GLY A O 1
ATOM 1577 N N . THR A 1 199 ? 14.742 27.672 -1.954 1 92.06 199 THR A N 1
ATOM 1578 C CA . THR A 1 199 ? 13.648 28.203 -2.752 1 92.06 199 THR A CA 1
ATOM 1579 C C . THR A 1 199 ? 14.172 29.219 -3.768 1 92.06 199 THR A C 1
ATOM 1581 O O . THR A 1 199 ? 15.086 29.984 -3.471 1 92.06 199 THR A O 1
ATOM 1584 N N . GLU A 1 200 ? 13.641 29.156 -4.918 1 94.12 200 GLU A N 1
ATOM 1585 C CA . GLU A 1 200 ? 14.008 30.062 -6.004 1 94.12 200 GLU A CA 1
ATOM 1586 C C . GLU A 1 200 ? 12.883 31.047 -6.301 1 94.12 200 GLU A C 1
ATOM 1588 O O . GLU A 1 200 ? 12.953 31.797 -7.27 1 94.12 200 GLU A O 1
ATOM 1593 N N . THR A 1 201 ? 11.859 30.953 -5.527 1 96.19 201 THR A N 1
ATOM 1594 C CA . THR A 1 201 ? 10.828 31.969 -5.578 1 96.19 201 THR A CA 1
ATOM 1595 C C . THR A 1 201 ? 11.305 33.25 -4.902 1 96.19 201 THR A C 1
ATOM 1597 O O . THR A 1 201 ? 11.828 33.219 -3.789 1 96.19 201 THR A O 1
ATOM 1600 N N . ILE A 1 202 ? 11.086 34.406 -5.605 1 96.94 202 ILE A N 1
ATOM 1601 C CA . ILE A 1 202 ? 11.625 35.656 -5.129 1 96.94 202 ILE A CA 1
ATOM 1602 C C . ILE A 1 202 ? 10.484 36.656 -4.93 1 96.94 202 ILE A C 1
ATOM 1604 O O . ILE A 1 202 ? 9.578 36.75 -5.762 1 96.94 202 ILE A O 1
ATOM 1608 N N . ALA A 1 203 ? 10.539 37.344 -3.814 1 97 203 ALA A N 1
ATOM 1609 C CA . ALA A 1 203 ? 9.609 38.438 -3.545 1 97 203 ALA A CA 1
ATOM 1610 C C . ALA A 1 203 ? 10.344 39.781 -3.457 1 97 203 ALA A C 1
ATOM 1612 O O . ALA A 1 203 ? 11.375 39.875 -2.783 1 97 203 ALA A O 1
ATOM 1613 N N . VAL A 1 204 ? 9.844 40.719 -4.152 1 95.69 204 VAL A N 1
ATOM 1614 C CA . VAL A 1 204 ? 10.414 42.031 -4.152 1 95.69 204 VAL A CA 1
ATOM 1615 C C . VAL A 1 204 ? 9.352 43.062 -3.74 1 95.69 204 VAL A C 1
ATOM 1617 O O . VAL A 1 204 ? 8.234 43.062 -4.262 1 95.69 204 VAL A O 1
ATOM 1620 N N . LYS A 1 205 ? 9.711 43.938 -2.805 1 94.25 205 LYS A N 1
ATOM 1621 C CA . LYS A 1 205 ? 8.773 44.969 -2.387 1 94.25 205 LYS A CA 1
ATOM 1622 C C . LYS A 1 205 ? 8.656 46.062 -3.449 1 94.25 205 LYS A C 1
ATOM 1624 O O . LYS A 1 205 ? 9.672 46.562 -3.932 1 94.25 205 LYS A O 1
ATOM 1629 N N . LEU A 1 206 ? 7.445 46.344 -3.756 1 92.88 206 LEU A N 1
ATOM 1630 C CA . LEU A 1 206 ? 7.18 47.375 -4.742 1 92.88 206 LEU A CA 1
ATOM 1631 C C . LEU A 1 206 ? 7.277 48.75 -4.109 1 92.88 206 LEU A C 1
ATOM 1633 O O . LEU A 1 206 ? 7.066 48.906 -2.904 1 92.88 206 LEU A O 1
ATOM 1637 N N . SER A 1 207 ? 7.617 49.781 -4.945 1 89.19 207 SER A N 1
ATOM 1638 C CA . SER A 1 207 ? 7.609 51.156 -4.477 1 89.19 207 SER A CA 1
ATOM 1639 C C . SER A 1 207 ? 6.188 51.625 -4.195 1 89.19 207 SER A C 1
ATOM 1641 O O . SER A 1 207 ? 5.223 51.031 -4.676 1 89.19 207 SER A O 1
ATOM 1643 N N . ASP A 1 208 ? 6.137 52.688 -3.352 1 80.81 208 ASP A N 1
ATOM 1644 C CA . ASP A 1 208 ? 4.836 53.25 -3.025 1 80.81 208 ASP A CA 1
ATOM 1645 C C . ASP A 1 208 ? 4.066 53.625 -4.289 1 80.81 208 ASP A C 1
ATOM 1647 O O . ASP A 1 208 ? 2.85 53.438 -4.359 1 80.81 208 ASP A O 1
ATOM 1651 N N . VAL A 1 209 ? 4.781 54.125 -5.207 1 75 209 VAL A N 1
ATOM 1652 C CA . VAL A 1 209 ? 4.16 54.531 -6.465 1 75 209 VAL A CA 1
ATOM 1653 C C . VAL A 1 209 ? 3.643 53.281 -7.203 1 75 209 VAL A C 1
ATOM 1655 O O . VAL A 1 209 ? 2.518 53.281 -7.711 1 75 209 VAL A O 1
ATOM 1658 N N . GLN A 1 210 ? 4.367 52.281 -7.23 1 74.75 210 GLN A N 1
ATOM 1659 C CA . GLN A 1 210 ? 4.023 51.062 -7.941 1 74.75 210 GLN A CA 1
ATOM 1660 C C . GLN A 1 210 ? 2.877 50.312 -7.246 1 74.75 210 GLN A C 1
ATOM 1662 O O . GLN A 1 210 ? 2.07 49.656 -7.902 1 74.75 210 GLN A O 1
ATOM 1667 N N . SER A 1 211 ? 2.895 50.469 -5.93 1 68.94 211 SER A N 1
ATOM 1668 C CA . SER A 1 211 ? 1.907 49.75 -5.137 1 68.94 211 SER A CA 1
ATOM 1669 C C . SER A 1 211 ? 0.546 50.438 -5.188 1 68.94 211 SER A C 1
ATOM 1671 O O . SER A 1 211 ? -0.48 49.812 -4.91 1 68.94 211 SER A O 1
ATOM 1673 N N . ARG A 1 212 ? 0.415 51.75 -5.234 1 62.28 212 ARG A N 1
ATOM 1674 C CA . ARG A 1 212 ? -0.82 52.531 -5.301 1 62.28 212 ARG A CA 1
ATOM 1675 C C . ARG A 1 212 ? -1.657 52.125 -6.508 1 62.28 212 ARG A C 1
ATOM 1677 O O . ARG A 1 212 ? -2.883 52.25 -6.492 1 62.28 212 ARG A O 1
ATOM 1684 N N . ASP A 1 213 ? -1.041 51.781 -7.449 1 59.16 213 ASP A N 1
ATOM 1685 C CA . ASP A 1 213 ? -1.76 51.312 -8.625 1 59.16 213 ASP A CA 1
ATOM 1686 C C . ASP A 1 213 ? -2.184 49.844 -8.445 1 59.16 213 ASP A C 1
ATOM 1688 O O . ASP A 1 213 ? -2.41 49.125 -9.43 1 59.16 213 ASP A O 1
ATOM 1692 N N . GLY A 1 214 ? -2.213 49.656 -7.09 1 64.94 214 GLY A N 1
ATOM 1693 C CA . GLY A 1 214 ? -2.232 48.25 -6.777 1 64.94 214 GLY A CA 1
ATOM 1694 C C . GLY A 1 214 ? -3.631 47.656 -6.754 1 64.94 214 GLY A C 1
ATOM 1695 O O . GLY A 1 214 ? -4.609 48.375 -6.535 1 64.94 214 GLY A O 1
ATOM 1696 N N . GLY A 1 215 ? -4.176 46.906 -7.656 1 84.25 215 GLY A N 1
ATOM 1697 C CA . GLY A 1 215 ? -5.348 46.094 -7.961 1 84.25 215 GLY A CA 1
ATOM 1698 C C . GLY A 1 215 ? -6.039 45.562 -6.723 1 84.25 215 GLY A C 1
ATOM 1699 O O . GLY A 1 215 ? -5.551 45.719 -5.605 1 84.25 215 GLY A O 1
ATOM 1700 N N . LEU A 1 216 ? -7.234 45.281 -6.789 1 92.69 216 LEU A N 1
ATOM 1701 C CA . LEU A 1 216 ? -8.055 44.625 -5.766 1 92.69 216 LEU A CA 1
ATOM 1702 C C . LEU A 1 216 ? -8.148 43.125 -6.008 1 92.69 216 LEU A C 1
ATOM 1704 O O . LEU A 1 216 ? -8.086 42.688 -7.152 1 92.69 216 LEU A O 1
ATOM 1708 N N . ASP A 1 217 ? -8.18 42.469 -4.852 1 94.25 217 ASP A N 1
ATOM 1709 C CA . ASP A 1 217 ? -8.477 41.062 -5.035 1 94.25 217 ASP A CA 1
ATOM 1710 C C . ASP A 1 217 ? -9.938 40.844 -5.414 1 94.25 217 ASP A C 1
ATOM 1712 O O . ASP A 1 217 ? -10.688 41.812 -5.574 1 94.25 217 ASP A O 1
ATOM 1716 N N . ALA A 1 218 ? -10.336 39.656 -5.605 1 93.44 218 ALA A N 1
ATOM 1717 C CA . ALA A 1 218 ? -11.68 39.344 -6.082 1 93.44 218 ALA A CA 1
ATOM 1718 C C . ALA A 1 218 ? -12.742 39.812 -5.098 1 93.44 218 ALA A C 1
ATOM 1720 O O . ALA A 1 218 ? -13.867 40.125 -5.492 1 93.44 218 ALA A O 1
ATOM 1721 N N . ASN A 1 219 ? -12.352 40 -3.83 1 92.31 219 ASN A N 1
ATOM 1722 C CA . ASN A 1 219 ? -13.312 40.375 -2.799 1 92.31 219 ASN A CA 1
ATOM 1723 C C . ASN A 1 219 ? -13.195 41.844 -2.426 1 92.31 219 ASN A C 1
ATOM 1725 O O . ASN A 1 219 ? -13.828 42.281 -1.478 1 92.31 219 ASN A O 1
ATOM 1729 N N . GLY A 1 220 ? -12.375 42.562 -3.025 1 90.81 220 GLY A N 1
ATOM 1730 C CA . GLY A 1 220 ? -12.32 44 -2.883 1 90.81 220 GLY A CA 1
ATOM 1731 C C . GLY A 1 220 ? -11.258 44.469 -1.907 1 90.81 220 GLY A C 1
ATOM 1732 O O . GLY A 1 220 ? -11.172 45.656 -1.585 1 90.81 220 GLY A O 1
ATOM 1733 N N . GLN A 1 221 ? -10.492 43.625 -1.43 1 93.12 221 GLN A N 1
ATOM 1734 C CA . GLN A 1 221 ? -9.359 44 -0.594 1 93.12 221 GLN A CA 1
ATOM 1735 C C . GLN A 1 221 ? -8.156 44.406 -1.444 1 93.12 221 GLN A C 1
ATOM 1737 O O . GLN A 1 221 ? -7.941 43.875 -2.523 1 93.12 221 GLN A O 1
ATOM 1742 N N . PRO A 1 222 ? -7.379 45.344 -0.947 1 93.38 222 PRO A N 1
ATOM 1743 C CA . PRO A 1 222 ? -6.191 45.719 -1.712 1 93.38 222 PRO A CA 1
ATOM 1744 C C . PRO A 1 222 ? -5.191 44.562 -1.853 1 93.38 222 PRO A C 1
ATOM 1746 O O . PRO A 1 222 ? -5 43.781 -0.913 1 93.38 222 PRO A O 1
ATOM 1749 N N . LEU A 1 223 ? -4.543 44.531 -3.039 1 95.38 223 LEU A N 1
ATOM 1750 C CA . LEU A 1 223 ? -3.449 43.562 -3.225 1 95.38 223 LEU A CA 1
ATOM 1751 C C . LEU A 1 223 ? -2.195 44.031 -2.49 1 95.38 223 LEU A C 1
ATOM 1753 O O . LEU A 1 223 ? -1.994 45.219 -2.293 1 95.38 223 LEU A O 1
ATOM 1757 N N . GLY A 1 224 ? -1.377 43.125 -2.09 1 95.38 224 GLY A N 1
ATOM 1758 C CA . GLY A 1 224 ? -0.217 43.406 -1.265 1 95.38 224 GLY A CA 1
ATOM 1759 C C . GLY A 1 224 ? 0.887 44.125 -2.021 1 95.38 224 GLY A C 1
ATOM 1760 O O . GLY A 1 224 ? 0.915 44.125 -3.254 1 95.38 224 GLY A O 1
ATOM 1761 N N . PRO A 1 225 ? 1.771 44.719 -1.327 1 94.75 225 PRO A N 1
ATOM 1762 C CA . PRO A 1 225 ? 2.822 45.531 -1.946 1 94.75 225 PRO A CA 1
ATOM 1763 C C . PRO A 1 225 ? 4.043 44.688 -2.355 1 94.75 225 PRO A C 1
ATOM 1765 O O . PRO A 1 225 ? 5.07 45.25 -2.736 1 94.75 225 PRO A O 1
ATOM 1768 N N . TRP A 1 226 ? 3.998 43.406 -2.26 1 96.06 226 TRP A N 1
ATOM 1769 C CA . TRP A 1 226 ? 5.102 42.531 -2.684 1 96.06 226 TRP A CA 1
ATOM 1770 C C . TRP A 1 226 ? 4.777 41.844 -4 1 96.06 226 TRP A C 1
ATOM 1772 O O . TRP A 1 226 ? 3.65 41.375 -4.203 1 96.06 226 TRP A O 1
ATOM 1782 N N . ARG A 1 227 ? 5.742 41.875 -4.879 1 96.5 227 ARG A N 1
ATOM 1783 C CA . ARG A 1 227 ? 5.656 41.094 -6.117 1 96.5 227 ARG A CA 1
ATOM 1784 C C . ARG A 1 227 ? 6.414 39.781 -5.992 1 96.5 227 ARG A C 1
ATOM 1786 O O . ARG A 1 227 ? 7.598 39.75 -5.645 1 96.5 227 ARG A O 1
ATOM 1793 N N . VAL A 1 228 ? 5.742 38.688 -6.266 1 97.38 228 VAL A N 1
ATOM 1794 C CA . VAL A 1 228 ? 6.348 37.375 -6.121 1 97.38 228 VAL A CA 1
ATOM 1795 C C . VAL A 1 228 ? 6.48 36.719 -7.492 1 97.38 228 VAL A C 1
ATOM 1797 O O . VAL A 1 228 ? 5.531 36.719 -8.273 1 97.38 228 VAL A O 1
ATOM 1800 N N . ASP A 1 229 ? 7.633 36.156 -7.824 1 97.81 229 ASP A N 1
ATOM 1801 C CA . ASP A 1 229 ? 7.934 35.406 -9.039 1 97.81 229 ASP A CA 1
ATOM 1802 C C . ASP A 1 229 ? 8.641 34.094 -8.703 1 97.81 229 ASP A C 1
ATOM 1804 O O . ASP A 1 229 ? 9.531 34.062 -7.844 1 97.81 229 ASP A O 1
ATOM 1808 N N . GLY A 1 230 ? 8.219 33.094 -9.336 1 97.31 230 GLY A N 1
ATOM 1809 C CA . GLY A 1 230 ? 8.867 31.797 -9.086 1 97.31 230 GLY A CA 1
ATOM 1810 C C . GLY A 1 230 ? 8.109 30.625 -9.672 1 97.31 230 GLY A C 1
ATOM 1811 O O . GLY A 1 230 ? 7.355 30.781 -10.641 1 97.31 230 GLY A O 1
ATOM 1812 N N . PHE A 1 231 ? 8.453 29.375 -9.219 1 97.19 231 PHE A N 1
ATOM 1813 C CA . PHE A 1 231 ? 7.84 28.141 -9.664 1 97.19 231 PHE A CA 1
ATOM 1814 C C . PHE A 1 231 ? 7.617 27.188 -8.484 1 97.19 231 PHE A C 1
ATOM 1816 O O . PHE A 1 231 ? 8.531 26.953 -7.695 1 97.19 231 PHE A O 1
ATOM 1823 N N . LYS A 1 232 ? 6.438 26.766 -8.328 1 96.56 232 LYS A N 1
ATOM 1824 C CA . LYS A 1 232 ? 6.117 25.75 -7.34 1 96.56 232 LYS A CA 1
ATOM 1825 C C . LYS A 1 232 ? 5.82 24.406 -8.016 1 96.56 232 LYS A C 1
ATOM 1827 O O . LYS A 1 232 ? 4.961 24.328 -8.898 1 96.56 232 LYS A O 1
ATOM 1832 N N . TRP A 1 233 ? 6.531 23.406 -7.598 1 94.81 233 TRP A N 1
ATOM 1833 C CA . TRP A 1 233 ? 6.492 22.078 -8.219 1 94.81 233 TRP A CA 1
ATOM 1834 C C . TRP A 1 233 ? 5.273 21.297 -7.75 1 94.81 233 TRP A C 1
ATOM 1836 O O . TRP A 1 233 ? 4.742 20.453 -8.484 1 94.81 233 TRP A O 1
ATOM 1846 N N . PHE A 1 234 ? 4.863 21.453 -6.512 1 93.94 234 PHE A N 1
ATOM 1847 C CA . PHE A 1 234 ? 3.625 20.922 -5.957 1 93.94 234 PHE A CA 1
ATOM 1848 C C . PHE A 1 234 ? 2.791 22.031 -5.332 1 93.94 234 PHE A C 1
ATOM 1850 O O . PHE A 1 234 ? 3.254 22.719 -4.422 1 93.94 234 PHE A O 1
ATOM 1857 N N . SER A 1 235 ? 1.668 22.203 -5.879 1 94.5 235 SER A N 1
ATOM 1858 C CA . SER A 1 235 ? 0.644 23.047 -5.273 1 94.5 235 SER A CA 1
ATOM 1859 C C . SER A 1 235 ? -0.653 22.281 -5.059 1 94.5 235 SER A C 1
ATOM 1861 O O . SER A 1 235 ? -1.416 22.062 -6 1 94.5 235 SER A O 1
ATOM 1863 N N . SER A 1 236 ? -0.818 21.828 -3.857 1 89.5 236 SER A N 1
ATOM 1864 C CA . SER A 1 236 ? -2.062 21.125 -3.564 1 89.5 236 SER A CA 1
ATOM 1865 C C . SER A 1 236 ? -3.211 22.109 -3.342 1 89.5 236 SER A C 1
ATOM 1867 O O . SER A 1 236 ? -3.012 23.188 -2.797 1 89.5 236 SER A O 1
ATOM 1869 N N . ALA A 1 237 ? -4.402 21.766 -3.736 1 92.31 237 ALA A N 1
ATOM 1870 C CA . ALA A 1 237 ? -5.602 22.594 -3.664 1 92.31 237 ALA A CA 1
ATOM 1871 C C . ALA A 1 237 ? -5.422 23.891 -4.445 1 92.31 237 ALA A C 1
ATOM 1873 O O . ALA A 1 237 ? -5.637 24.984 -3.91 1 92.31 237 ALA A O 1
ATOM 1874 N N . THR A 1 238 ? -5.004 23.656 -5.676 1 94.81 238 THR A N 1
ATOM 1875 C CA . THR A 1 238 ? -4.738 24.781 -6.555 1 94.81 238 THR A CA 1
ATOM 1876 C C . THR A 1 238 ? -6.023 25.562 -6.836 1 94.81 238 THR A C 1
ATOM 1878 O O . THR A 1 238 ? -5.977 26.688 -7.316 1 94.81 238 THR A O 1
ATOM 1881 N N . ASP A 1 239 ? -7.137 25 -6.445 1 96.25 239 ASP A N 1
ATOM 1882 C CA . ASP A 1 239 ? -8.438 25.641 -6.613 1 96.25 239 ASP A CA 1
ATOM 1883 C C . ASP A 1 239 ? -8.805 26.469 -5.383 1 96.25 239 ASP A C 1
ATOM 1885 O O . ASP A 1 239 ? -9.938 26.938 -5.262 1 96.25 239 ASP A O 1
ATOM 1889 N N . ALA A 1 240 ? -7.902 26.672 -4.453 1 98 240 ALA A N 1
ATOM 1890 C CA . ALA A 1 240 ? -8.172 27.406 -3.221 1 98 240 ALA A CA 1
ATOM 1891 C C . ALA A 1 240 ? -8.375 28.891 -3.498 1 98 240 ALA A C 1
ATOM 1893 O O . ALA A 1 240 ? -8.203 29.344 -4.633 1 98 240 ALA A O 1
ATOM 1894 N N . ASN A 1 241 ? -8.758 29.641 -2.484 1 98.12 241 ASN A N 1
ATOM 1895 C CA . ASN A 1 241 ? -9.023 31.078 -2.602 1 98.12 241 ASN A CA 1
ATOM 1896 C C . ASN A 1 241 ? -7.789 31.906 -2.262 1 98.12 241 ASN A C 1
ATOM 1898 O O . ASN A 1 241 ? -7.672 33.062 -2.689 1 98.12 241 ASN A O 1
ATOM 1902 N N . MET A 1 242 ? -6.961 31.344 -1.547 1 98.44 242 MET A N 1
ATOM 1903 C CA . MET A 1 242 ? -5.73 32 -1.118 1 98.44 242 MET A CA 1
ATOM 1904 C C . MET A 1 242 ? -4.609 30.984 -0.921 1 98.44 242 MET A C 1
ATOM 1906 O O . MET A 1 242 ? -4.82 29.781 -1.097 1 98.44 242 MET A O 1
ATOM 1910 N N . THR A 1 243 ? -3.398 31.516 -0.588 1 98.38 243 THR A N 1
ATOM 1911 C CA . THR A 1 243 ? -2.297 30.625 -0.246 1 98.38 243 THR A CA 1
ATOM 1912 C C . THR A 1 243 ? -1.346 31.281 0.742 1 98.38 243 THR A C 1
ATOM 1914 O O . THR A 1 243 ? -1.31 32.531 0.843 1 98.38 243 THR A O 1
ATOM 1917 N N . ILE A 1 244 ? -0.731 30.484 1.528 1 98.19 244 ILE A N 1
ATOM 1918 C CA . ILE A 1 244 ? 0.49 30.859 2.234 1 98.19 244 ILE A CA 1
ATOM 1919 C C . ILE A 1 244 ? 1.702 30.281 1.508 1 98.19 244 ILE A C 1
ATOM 1921 O O . ILE A 1 244 ? 1.756 29.078 1.234 1 98.19 244 ILE A O 1
ATOM 1925 N N . LEU A 1 245 ? 2.664 31.094 1.149 1 97.31 245 LEU A N 1
ATOM 1926 C CA . LEU A 1 245 ? 3.816 30.594 0.406 1 97.31 245 LEU A CA 1
ATOM 1927 C C . LEU A 1 245 ? 5.109 31.188 0.945 1 97.31 245 LEU A C 1
ATOM 1929 O O . LEU A 1 245 ? 5.086 32.188 1.67 1 97.31 245 LEU A O 1
ATOM 1933 N N . LEU A 1 246 ? 6.207 30.562 0.623 1 96.44 246 LEU A N 1
ATOM 1934 C CA . LEU A 1 246 ? 7.539 31.047 0.983 1 96.44 246 LEU A CA 1
ATOM 1935 C C . LEU A 1 246 ? 8.258 31.609 -0.234 1 96.44 246 LEU A C 1
ATOM 1937 O O . LEU A 1 246 ? 8.109 31.109 -1.346 1 96.44 246 LEU A O 1
ATOM 1941 N N . ALA A 1 247 ? 8.992 32.625 -0.014 1 96.69 247 ALA A N 1
ATOM 1942 C CA . ALA A 1 247 ? 9.82 33.25 -1.044 1 96.69 247 ALA A CA 1
ATOM 1943 C C . ALA A 1 247 ? 11.047 33.906 -0.431 1 96.69 247 ALA A C 1
ATOM 1945 O O . ALA A 1 247 ? 11.047 34.25 0.754 1 96.69 247 ALA A O 1
ATOM 1946 N N . LYS A 1 248 ? 12.031 34.062 -1.204 1 95.88 248 LYS A N 1
ATOM 1947 C CA . LYS A 1 248 ? 13.242 34.781 -0.79 1 95.88 248 LYS A CA 1
ATOM 1948 C C . LYS A 1 248 ? 13.062 36.281 -0.884 1 95.88 248 LYS A C 1
ATOM 1950 O O . LYS A 1 248 ? 12.523 36.781 -1.871 1 95.88 248 LYS A O 1
ATOM 1955 N N . THR A 1 249 ? 13.359 37 0.231 1 93.75 249 THR A N 1
ATOM 1956 C CA . THR A 1 249 ? 13.336 38.469 0.277 1 93.75 249 THR A CA 1
ATOM 1957 C C . THR A 1 249 ? 14.742 39.031 0.424 1 93.75 249 THR A C 1
ATOM 1959 O O . THR A 1 249 ? 15.336 38.969 1.502 1 93.75 249 THR A O 1
ATOM 1962 N N . GLY A 1 250 ? 15.586 39.062 -0.347 1 79.56 250 GLY A N 1
ATOM 1963 C CA . GLY A 1 250 ? 16.969 39.531 -0.254 1 79.56 250 GLY A CA 1
ATOM 1964 C C . GLY A 1 250 ? 17.969 38.375 -0.282 1 79.56 250 GLY A C 1
ATOM 1965 O O . GLY A 1 250 ? 17.703 37.312 -0.838 1 79.56 250 GLY A O 1
ATOM 1966 N N . ASP A 1 251 ? 19.062 38.75 0.271 1 76.31 251 ASP A N 1
ATOM 1967 C CA . ASP A 1 251 ? 20.125 37.75 0.168 1 76.31 251 ASP A CA 1
ATOM 1968 C C . ASP A 1 251 ? 19.969 36.688 1.237 1 76.31 251 ASP A C 1
ATOM 1970 O O . ASP A 1 251 ? 20.328 36.906 2.398 1 76.31 251 ASP A O 1
ATOM 1974 N N . ASN A 1 252 ? 19.297 35.531 0.956 1 76.75 252 ASN A N 1
ATOM 1975 C CA . ASN A 1 252 ? 19.25 34.25 1.682 1 76.75 252 ASN A CA 1
ATOM 1976 C C . ASN A 1 252 ? 18.219 34.312 2.807 1 76.75 252 ASN A C 1
ATOM 1978 O O . ASN A 1 252 ? 18.375 33.625 3.83 1 76.75 252 ASN A O 1
ATOM 1982 N N . GLN A 1 253 ? 17.312 35.25 2.748 1 91.75 253 GLN A N 1
ATOM 1983 C CA . GLN A 1 253 ? 16.234 35.281 3.736 1 91.75 253 GLN A CA 1
ATOM 1984 C C . GLN A 1 253 ? 14.938 34.719 3.154 1 91.75 253 GLN A C 1
ATOM 1986 O O . GLN A 1 253 ? 14.555 35.094 2.035 1 91.75 253 GLN A O 1
ATOM 1991 N N . ILE A 1 254 ? 14.414 33.812 3.9 1 95.38 254 ILE A N 1
ATOM 1992 C CA . ILE A 1 254 ? 13.141 33.25 3.49 1 95.38 254 ILE A CA 1
ATOM 1993 C C . ILE A 1 254 ? 12.008 33.844 4.309 1 95.38 254 ILE A C 1
ATOM 1995 O O . ILE A 1 254 ? 12.078 33.906 5.539 1 95.38 254 ILE A O 1
ATOM 1999 N N . SER A 1 255 ? 11.055 34.375 3.646 1 97.06 255 SER A N 1
ATOM 2000 C CA . SER A 1 255 ? 9.906 35 4.293 1 97.06 255 SER A CA 1
ATOM 2001 C C . SER A 1 255 ? 8.602 34.312 3.91 1 97.06 255 SER A C 1
ATOM 2003 O O . SER A 1 255 ? 8.555 33.562 2.928 1 97.06 255 SER A O 1
ATOM 2005 N N . ALA A 1 256 ? 7.578 34.438 4.742 1 97.62 256 ALA A N 1
ATOM 2006 C CA . ALA A 1 256 ? 6.258 33.875 4.492 1 97.62 256 ALA A CA 1
ATOM 2007 C C . ALA A 1 256 ? 5.293 34.938 3.975 1 97.62 256 ALA A C 1
ATOM 2009 O O . ALA A 1 256 ? 5.316 36.094 4.434 1 97.62 256 ALA A O 1
ATOM 2010 N N . PHE A 1 257 ? 4.422 34.562 3.059 1 98.19 257 PHE A N 1
ATOM 2011 C CA . PHE A 1 257 ? 3.529 35.531 2.432 1 98.19 257 PHE A CA 1
ATOM 2012 C C . PHE A 1 257 ? 2.104 35 2.377 1 98.19 257 PHE A C 1
ATOM 2014 O O . PHE A 1 257 ? 1.891 33.781 2.227 1 98.19 257 PHE A O 1
ATOM 2021 N N . TYR A 1 258 ? 1.147 35.875 2.521 1 98.25 258 TYR A N 1
ATOM 2022 C CA . TYR A 1 258 ? -0.253 35.688 2.162 1 98.25 258 TYR A CA 1
ATOM 2023 C C . TYR A 1 258 ? -0.536 36.219 0.763 1 98.25 258 TYR A C 1
ATOM 2025 O O . TYR A 1 258 ? -0.139 37.344 0.426 1 98.25 258 TYR A O 1
ATOM 2033 N N . ALA A 1 259 ? -1.246 35.5 -0.031 1 98.25 259 ALA A N 1
ATOM 2034 C CA . ALA A 1 259 ? -1.688 36 -1.327 1 98.25 259 ALA A CA 1
ATOM 2035 C C . ALA A 1 259 ? -3.059 35.469 -1.697 1 98.25 259 ALA A C 1
ATOM 2037 O O . ALA A 1 259 ? -3.295 34.25 -1.593 1 98.25 259 ALA A O 1
ATOM 2038 N N . PRO A 1 260 ? -4.023 36.312 -2.096 1 98.12 260 PRO A N 1
ATOM 2039 C CA . PRO A 1 260 ? -5.227 35.812 -2.754 1 98.12 260 PRO A CA 1
ATOM 2040 C C . PRO A 1 260 ? -4.938 35.188 -4.129 1 98.12 260 PRO A C 1
ATOM 2042 O O . PRO A 1 260 ? -4.039 35.656 -4.832 1 98.12 260 PRO A O 1
ATOM 2045 N N . LEU A 1 261 ? -5.707 34.219 -4.523 1 98.06 261 LEU A N 1
ATOM 2046 C CA . LEU A 1 261 ? -5.391 33.531 -5.785 1 98.06 261 LEU A CA 1
ATOM 2047 C C . LEU A 1 261 ? -6.031 34.281 -6.957 1 98.06 261 LEU A C 1
ATOM 2049 O O . LEU A 1 261 ? -5.652 34.062 -8.109 1 98.06 261 LEU A O 1
ATOM 2053 N N . ARG A 1 262 ? -6.984 35.156 -6.668 1 97.06 262 ARG A N 1
ATOM 2054 C CA . ARG A 1 262 ? -7.645 35.875 -7.746 1 97.06 262 ARG A CA 1
ATOM 2055 C C . ARG A 1 262 ? -7.602 37.375 -7.492 1 97.06 262 ARG A C 1
ATOM 2057 O O . ARG A 1 262 ? -7.625 37.812 -6.34 1 97.06 262 ARG A O 1
ATOM 2064 N N . ARG A 1 263 ? -7.586 38.094 -8.531 1 95.75 263 ARG A N 1
ATOM 2065 C CA . ARG A 1 263 ? -7.621 39.562 -8.508 1 95.75 263 ARG A CA 1
ATOM 2066 C C . ARG A 1 263 ? -8.594 40.094 -9.547 1 95.75 263 ARG A C 1
ATOM 2068 O O . ARG A 1 263 ? -8.945 39.406 -10.5 1 95.75 263 ARG A O 1
ATOM 2075 N N . ARG A 1 264 ? -9 41.312 -9.305 1 93.88 264 ARG A N 1
ATOM 2076 C CA . ARG A 1 264 ? -9.852 41.969 -10.281 1 93.88 264 ARG A CA 1
ATOM 2077 C C . ARG A 1 264 ? -9.047 42.406 -11.5 1 93.88 264 ARG A C 1
ATOM 2079 O O . ARG A 1 264 ? -7.902 42.844 -11.367 1 93.88 264 ARG A O 1
ATOM 2086 N N . VAL A 1 265 ? -9.656 42.156 -12.648 1 91 265 VAL A N 1
ATOM 2087 C CA . VAL A 1 265 ? -8.992 42.625 -13.867 1 91 265 VAL A CA 1
ATOM 2088 C C . VAL A 1 265 ? -9.031 44.125 -13.961 1 91 265 VAL A C 1
ATOM 2090 O O . VAL A 1 265 ? -10.086 44.75 -13.805 1 91 265 VAL A O 1
ATOM 2093 N N . ALA A 1 266 ? -7.895 44.656 -14.164 1 79.12 266 ALA A N 1
ATOM 2094 C CA . ALA A 1 266 ? -7.801 46.125 -14.258 1 79.12 266 ALA A CA 1
ATOM 2095 C C . ALA A 1 266 ? -8.688 46.656 -15.375 1 79.12 266 ALA A C 1
ATOM 2097 O O . ALA A 1 266 ? -8.719 46.094 -16.469 1 79.12 266 ALA A O 1
ATOM 2098 N N . ASN A 1 267 ? -9.445 47.75 -15.078 1 73.12 267 ASN A N 1
ATOM 2099 C CA . ASN A 1 267 ? -10.242 48.5 -16.047 1 73.12 267 ASN A CA 1
ATOM 2100 C C . ASN A 1 267 ? -11.344 47.656 -16.656 1 73.12 267 ASN A C 1
ATOM 2102 O O . ASN A 1 267 ? -11.836 47.938 -17.75 1 73.12 267 ASN A O 1
ATOM 2106 N N . ALA A 1 268 ? -11.461 46.469 -16.016 1 75.31 268 ALA A N 1
ATOM 2107 C CA . ALA A 1 268 ? -12.547 45.656 -16.547 1 75.31 268 ALA A CA 1
ATOM 2108 C C . ALA A 1 268 ? -13.891 46.062 -15.953 1 75.31 268 ALA A C 1
ATOM 2110 O O . ALA A 1 268 ? -13.969 46.469 -14.789 1 75.31 268 ALA A O 1
ATOM 2111 N N . ALA A 1 269 ? -14.93 46.562 -16.797 1 64.12 269 ALA A N 1
ATOM 2112 C CA . ALA A 1 269 ? -16.234 47.156 -16.484 1 64.12 269 ALA A CA 1
ATOM 2113 C C . ALA A 1 269 ? -17.031 46.25 -15.562 1 64.12 269 ALA A C 1
ATOM 2115 O O . ALA A 1 269 ? -17.844 46.719 -14.75 1 64.12 269 ALA A O 1
ATOM 2116 N N . ASN A 1 270 ? -16.859 44.969 -15.516 1 67.38 270 ASN A N 1
ATOM 2117 C CA . ASN A 1 270 ? -17.922 44.125 -14.938 1 67.38 270 ASN A CA 1
ATOM 2118 C C . ASN A 1 270 ? -17.375 43.25 -13.82 1 67.38 270 ASN A C 1
ATOM 2120 O O . ASN A 1 270 ? -17.906 42.156 -13.586 1 67.38 270 ASN A O 1
ATOM 2124 N N . GLY A 1 271 ? -16.297 43.719 -13.109 1 80.25 271 GLY A N 1
ATOM 2125 C CA . GLY A 1 271 ? -15.891 42.969 -11.945 1 80.25 271 GLY A CA 1
ATOM 2126 C C . GLY A 1 271 ? -15.219 41.656 -12.312 1 80.25 271 GLY A C 1
ATOM 2127 O O . GLY A 1 271 ? -15.203 40.719 -11.508 1 80.25 271 GLY A O 1
ATOM 2128 N N . LYS A 1 272 ? -14.867 41.469 -13.484 1 90.94 272 LYS A N 1
ATOM 2129 C CA . LYS A 1 272 ? -14.164 40.281 -13.945 1 90.94 272 LYS A CA 1
ATOM 2130 C C . LYS A 1 272 ? -12.883 40.062 -13.148 1 90.94 272 LYS A C 1
ATOM 2132 O O . LYS A 1 272 ? -12.172 41 -12.812 1 90.94 272 LYS A O 1
ATOM 2137 N N . THR A 1 273 ? -12.688 38.781 -12.766 1 94.81 273 THR A N 1
ATOM 2138 C CA . THR A 1 273 ? -11.492 38.438 -12.008 1 94.81 273 THR A CA 1
ATOM 2139 C C . THR A 1 273 ? -10.586 37.5 -12.82 1 94.81 273 THR A C 1
ATOM 2141 O O . THR A 1 273 ? -11.008 36.938 -13.836 1 94.81 273 THR A O 1
ATOM 2144 N N . GLU A 1 274 ? -9.344 37.406 -12.516 1 95.12 274 GLU A N 1
ATOM 2145 C CA . GLU A 1 274 ? -8.344 36.469 -13.055 1 95.12 274 GLU A CA 1
ATOM 2146 C C . GLU A 1 274 ? -7.414 35.969 -11.961 1 95.12 274 GLU A C 1
ATOM 2148 O O . GLU A 1 274 ? -7.477 36.438 -10.82 1 95.12 274 GLU A O 1
ATOM 2153 N N . LEU A 1 275 ? -6.617 35.094 -12.32 1 96.94 275 LEU A N 1
ATOM 2154 C CA . LEU A 1 275 ? -5.656 34.594 -11.352 1 96.94 275 LEU A CA 1
ATOM 2155 C C . LEU A 1 275 ? -4.594 35.625 -11.031 1 96.94 275 LEU A C 1
ATOM 2157 O O . LEU A 1 275 ? -4.152 36.344 -11.914 1 96.94 275 LEU A O 1
ATOM 2161 N N . ASN A 1 276 ? -4.223 35.719 -9.828 1 97.12 276 ASN A N 1
ATOM 2162 C CA . ASN A 1 276 ? -3.248 36.656 -9.32 1 97.12 276 ASN A CA 1
ATOM 2163 C C . ASN A 1 276 ? -1.82 36.25 -9.648 1 97.12 276 ASN A C 1
ATOM 2165 O O . ASN A 1 276 ? -1.066 35.844 -8.766 1 97.12 276 ASN A O 1
ATOM 2169 N N . GLY A 1 277 ? -1.438 36.406 -11 1 96.38 277 GLY A N 1
ATOM 2170 C CA . GLY A 1 277 ? -0.085 36.094 -11.445 1 96.38 277 GLY A CA 1
ATOM 2171 C C . GLY A 1 277 ? 0.228 34.625 -11.445 1 96.38 277 GLY A C 1
ATOM 2172 O O . GLY A 1 277 ? 1.385 34.219 -11.289 1 96.38 277 GLY A O 1
ATOM 2173 N N . ILE A 1 278 ? -0.734 33.781 -11.516 1 97.31 278 ILE A N 1
ATOM 2174 C CA . ILE A 1 278 ? -0.561 32.312 -11.445 1 97.31 278 ILE A CA 1
ATOM 2175 C C . ILE A 1 278 ? -0.846 31.703 -12.805 1 97.31 278 ILE A C 1
ATOM 2177 O O . ILE A 1 278 ? -1.897 31.938 -13.406 1 97.31 278 ILE A O 1
ATOM 2181 N N . LYS A 1 279 ? 0.035 30.953 -13.297 1 97 279 LYS A N 1
ATOM 2182 C CA . LYS A 1 279 ? -0.16 30.109 -14.477 1 97 279 LYS A CA 1
ATOM 2183 C C . LYS A 1 279 ? -0.013 28.625 -14.133 1 97 279 LYS A C 1
ATOM 2185 O O . LYS A 1 279 ? 1.076 28.172 -13.781 1 97 279 LYS A O 1
ATOM 2190 N N . ILE A 1 280 ? -1.084 27.906 -14.25 1 97.12 280 ILE A N 1
ATOM 2191 C CA . ILE A 1 280 ? -1.046 26.484 -13.969 1 97.12 280 ILE A CA 1
ATOM 2192 C C . ILE A 1 280 ? -0.44 25.734 -15.148 1 97.12 280 ILE A C 1
ATOM 2194 O O . ILE A 1 280 ? -0.995 25.75 -16.25 1 97.12 280 ILE A O 1
ATOM 2198 N N . GLN A 1 281 ? 0.619 25.094 -14.969 1 95.19 281 GLN A N 1
ATOM 2199 C CA . GLN A 1 281 ? 1.354 24.438 -16.047 1 95.19 281 GLN A CA 1
ATOM 2200 C C . GLN A 1 281 ? 0.826 23.031 -16.297 1 95.19 281 GLN A C 1
ATOM 2202 O O . GLN A 1 281 ? 0.608 22.641 -17.453 1 95.19 281 GLN A O 1
ATOM 2207 N N . ARG A 1 282 ? 0.751 22.266 -15.305 1 94.75 282 ARG A N 1
ATOM 2208 C CA . ARG A 1 282 ? 0.286 20.891 -15.445 1 94.75 282 ARG A CA 1
ATOM 2209 C C . ARG A 1 282 ? -0.2 20.344 -14.109 1 94.75 282 ARG A C 1
ATOM 2211 O O . ARG A 1 282 ? 0.264 20.766 -13.047 1 94.75 282 ARG A O 1
ATOM 2218 N N . LEU A 1 283 ? -1.193 19.484 -14.188 1 96.5 283 LEU A N 1
ATOM 2219 C CA . LEU A 1 283 ? -1.656 18.75 -13.008 1 96.5 283 LEU A CA 1
ATOM 2220 C C . LEU A 1 283 ? -0.83 17.484 -12.797 1 96.5 283 LEU A C 1
ATOM 2222 O O . LEU A 1 283 ? -0.384 16.859 -13.758 1 96.5 283 LEU A O 1
ATOM 2226 N N . LYS A 1 284 ? -0.572 17.141 -11.547 1 95.81 284 LYS A N 1
ATOM 2227 C CA . LYS A 1 284 ? 0.17 15.93 -11.211 1 95.81 284 LYS A CA 1
ATOM 2228 C C . LYS A 1 284 ? -0.715 14.688 -11.344 1 95.81 284 LYS A C 1
ATOM 2230 O O . LYS A 1 284 ? -1.865 14.695 -10.898 1 95.81 284 LYS A O 1
ATOM 2235 N N . ASN A 1 285 ? -0.23 13.672 -12.039 1 95.12 285 ASN A N 1
ATOM 2236 C CA . ASN A 1 285 ? -0.843 12.352 -12.016 1 95.12 285 ASN A CA 1
ATOM 2237 C C . ASN A 1 285 ? -0.339 11.516 -10.844 1 95.12 285 ASN A C 1
ATOM 2239 O O . ASN A 1 285 ? 0.841 11.172 -10.781 1 95.12 285 ASN A O 1
ATOM 2243 N N . LYS A 1 286 ? -1.209 11.211 -9.93 1 96.19 286 LYS A N 1
ATOM 2244 C CA . LYS A 1 286 ? -0.792 10.656 -8.648 1 96.19 286 LYS A CA 1
ATOM 2245 C C . LYS A 1 286 ? -1.407 9.273 -8.422 1 96.19 286 LYS A C 1
ATOM 2247 O O . LYS A 1 286 ? -2.434 8.945 -9.016 1 96.19 286 LYS A O 1
ATOM 2252 N N . LEU A 1 287 ? -0.813 8.469 -7.547 1 97.69 287 LEU A N 1
ATOM 2253 C CA . LEU A 1 287 ? -1.337 7.176 -7.117 1 97.69 287 LEU A CA 1
ATOM 2254 C C . LEU A 1 287 ? -2.736 7.324 -6.527 1 97.69 287 LEU A C 1
ATOM 2256 O O . LEU A 1 287 ? -3.639 6.551 -6.859 1 97.69 287 LEU A O 1
ATOM 2260 N N . GLY A 1 288 ? -2.902 8.195 -5.656 1 97.44 288 GLY A N 1
ATOM 2261 C CA . GLY A 1 288 ? -4.152 8.5 -4.977 1 97.44 288 GLY A CA 1
ATOM 2262 C C . GLY A 1 288 ? -4.469 9.984 -4.949 1 97.44 288 GLY A C 1
ATOM 2263 O O . GLY A 1 288 ? -3.932 10.758 -5.75 1 97.44 288 GLY A O 1
ATOM 2264 N N . THR A 1 289 ? -5.426 10.312 -4.137 1 97.69 289 THR A N 1
ATOM 2265 C CA . THR A 1 289 ? -5.891 11.688 -4.031 1 97.69 289 THR A CA 1
ATOM 2266 C C . THR A 1 289 ? -6.211 12.258 -5.41 1 97.69 289 THR A C 1
ATOM 2268 O O . THR A 1 289 ? -5.82 13.383 -5.727 1 97.69 289 THR A O 1
ATOM 2271 N N . LYS A 1 290 ? -6.805 11.445 -6.156 1 96.06 290 LYS A N 1
ATOM 2272 C CA . LYS A 1 290 ? -7.016 11.758 -7.57 1 96.06 290 LYS A CA 1
ATOM 2273 C C . LYS A 1 290 ? -7.945 12.953 -7.734 1 96.06 290 LYS A C 1
ATOM 2275 O O . LYS A 1 290 ? -7.805 13.734 -8.68 1 96.06 290 LYS A O 1
ATOM 2280 N N . ALA A 1 291 ? -8.852 13.125 -6.824 1 97.06 291 ALA A N 1
ATOM 2281 C CA . ALA A 1 291 ? -9.82 14.211 -6.906 1 97.06 291 ALA A CA 1
ATOM 2282 C C . ALA A 1 291 ? -9.172 15.547 -6.551 1 97.06 291 ALA A C 1
ATOM 2284 O O . ALA A 1 291 ? -9.711 16.609 -6.883 1 97.06 291 ALA A O 1
ATOM 2285 N N . LEU A 1 292 ? -8.094 15.562 -5.832 1 98.06 292 LEU A N 1
ATOM 2286 C CA . LEU A 1 292 ? -7.391 16.766 -5.371 1 98.06 292 LEU A CA 1
ATOM 2287 C C . LEU A 1 292 ? -6.555 17.359 -6.492 1 98.06 292 LEU A C 1
ATOM 2289 O O . LEU A 1 292 ? -5.656 16.719 -7.027 1 98.06 292 LEU A O 1
ATOM 2293 N N . PRO A 1 293 ? -6.871 18.609 -6.922 1 98 293 PRO A N 1
ATOM 2294 C CA . PRO A 1 293 ? -6.004 19.234 -7.926 1 98 293 PRO A CA 1
ATOM 2295 C C . PRO A 1 293 ? -4.637 19.625 -7.363 1 98 293 PRO A C 1
ATOM 2297 O O . PRO A 1 293 ? -4.547 20.531 -6.535 1 98 293 PRO A O 1
ATOM 2300 N N . THR A 1 294 ? -3.639 18.891 -7.676 1 97.38 294 THR A N 1
ATOM 2301 C CA . THR A 1 294 ? -2.238 19.188 -7.398 1 97.38 294 THR A CA 1
ATOM 2302 C C . THR A 1 294 ? -1.498 19.562 -8.68 1 97.38 294 THR A C 1
ATOM 2304 O O . THR A 1 294 ? -1.51 18.812 -9.656 1 97.38 294 THR A O 1
ATOM 2307 N N . ALA A 1 295 ? -0.858 20.797 -8.664 1 97.19 295 ALA A N 1
ATOM 2308 C CA . ALA A 1 295 ? -0.364 21.297 -9.938 1 97.19 295 ALA A CA 1
ATOM 2309 C C . ALA A 1 295 ? 1.042 21.875 -9.797 1 97.19 295 ALA A C 1
ATOM 2311 O O . ALA A 1 295 ? 1.482 22.188 -8.688 1 97.19 295 ALA A O 1
ATOM 2312 N N . GLU A 1 296 ? 1.731 21.922 -10.93 1 96.25 296 GLU A N 1
ATOM 2313 C CA . GLU A 1 296 ? 2.863 22.828 -11.133 1 96.25 296 GLU A CA 1
ATOM 2314 C C . GLU A 1 296 ? 2.393 24.219 -11.555 1 96.25 296 GLU A C 1
ATOM 2316 O O . GLU A 1 296 ? 1.569 24.344 -12.461 1 96.25 296 GLU A O 1
ATOM 2321 N N . ILE A 1 297 ? 2.943 25.172 -10.828 1 97.19 297 ILE A N 1
ATOM 2322 C CA . ILE A 1 297 ? 2.479 26.5 -11.172 1 97.19 297 ILE A CA 1
ATOM 2323 C C . ILE A 1 297 ? 3.676 27.438 -11.352 1 97.19 297 ILE A C 1
ATOM 2325 O O . ILE A 1 297 ? 4.672 27.328 -10.633 1 97.19 297 ILE A O 1
ATOM 2329 N N . GLU A 1 298 ? 3.604 28.297 -12.312 1 97.81 298 GLU A N 1
ATOM 2330 C CA . GLU A 1 298 ? 4.496 29.438 -12.453 1 97.81 298 GLU A CA 1
ATOM 2331 C C . GLU A 1 298 ? 3.869 30.703 -11.867 1 97.81 298 GLU A C 1
ATOM 2333 O O . GLU A 1 298 ? 2.701 31 -12.125 1 97.81 298 GLU A O 1
ATOM 2338 N N . ILE A 1 299 ? 4.613 31.328 -11.055 1 97.81 299 ILE A N 1
ATOM 2339 C CA . ILE A 1 299 ? 4.191 32.594 -10.453 1 97.81 299 ILE A CA 1
ATOM 2340 C C . ILE A 1 299 ? 4.918 33.75 -11.125 1 97.81 299 ILE A C 1
ATOM 2342 O O . ILE A 1 299 ? 6.148 33.812 -11.141 1 97.81 299 ILE A O 1
ATOM 2346 N N . LYS A 1 300 ? 4.145 34.625 -11.656 1 96.69 300 LYS A N 1
ATOM 2347 C CA . LYS A 1 300 ? 4.688 35.812 -12.32 1 96.69 300 LYS A CA 1
ATOM 2348 C C . LYS A 1 300 ? 3.93 37.062 -11.906 1 96.69 300 LYS A C 1
ATOM 2350 O O . LYS A 1 300 ? 2.824 37.312 -12.391 1 96.69 300 LYS A O 1
ATOM 2355 N N . GLY A 1 301 ? 4.531 37.812 -11.094 1 95.62 301 GLY A N 1
ATOM 2356 C CA . GLY A 1 301 ? 3.961 39.094 -10.695 1 95.62 301 GLY A CA 1
ATOM 2357 C C . GLY A 1 301 ? 2.828 38.969 -9.695 1 95.62 301 GLY A C 1
ATOM 2358 O O . GLY A 1 301 ? 1.92 39.781 -9.656 1 95.62 301 GLY A O 1
ATOM 2359 N N . MET A 1 302 ? 2.803 37.969 -8.938 1 97.19 302 MET A N 1
ATOM 2360 C CA . MET A 1 302 ? 1.801 37.812 -7.883 1 97.19 302 MET A CA 1
ATOM 2361 C C . MET A 1 302 ? 1.958 38.906 -6.824 1 97.19 302 MET A C 1
ATOM 2363 O O . MET A 1 302 ? 3.076 39.219 -6.414 1 97.19 302 MET A O 1
ATOM 2367 N N . ARG A 1 303 ? 0.885 39.469 -6.473 1 97 303 ARG A N 1
ATOM 2368 C CA . ARG A 1 303 ? 0.886 40.469 -5.398 1 97 303 ARG A CA 1
ATOM 2369 C C . ARG A 1 303 ? 0.531 39.812 -4.062 1 97 303 ARG A C 1
ATOM 2371 O O . ARG A 1 303 ? -0.469 39.094 -3.957 1 97 303 ARG A O 1
ATOM 2378 N N . ALA A 1 304 ? 1.356 40.062 -3.031 1 97.56 304 ALA A N 1
ATOM 2379 C CA . ALA A 1 304 ? 1.233 39.344 -1.767 1 97.56 304 ALA A CA 1
ATOM 2380 C C . ALA A 1 304 ? 1.562 40.25 -0.584 1 97.56 304 ALA A C 1
ATOM 2382 O O . ALA A 1 304 ? 2.057 41.375 -0.768 1 97.56 304 ALA A O 1
ATOM 2383 N N . TYR A 1 305 ? 1.183 39.844 0.586 1 97.44 305 TYR A N 1
ATOM 2384 C CA . TYR A 1 305 ? 1.51 40.5 1.842 1 97.44 305 TYR A CA 1
ATOM 2385 C C . TYR A 1 305 ? 2.508 39.688 2.65 1 97.44 305 TYR A C 1
ATOM 2387 O O . TYR A 1 305 ? 2.357 38.469 2.785 1 97.44 305 TYR A O 1
ATOM 2395 N N . LEU A 1 306 ? 3.502 40.344 3.172 1 96.75 306 LEU A N 1
ATOM 2396 C CA . LEU A 1 306 ? 4.434 39.688 4.102 1 96.75 306 LEU A CA 1
ATOM 2397 C C . LEU A 1 306 ? 3.727 39.312 5.395 1 96.75 306 LEU A C 1
ATOM 2399 O O . LEU A 1 306 ? 2.932 40.094 5.934 1 96.75 306 LEU A O 1
ATOM 2403 N N . ILE A 1 307 ? 3.916 38.156 5.875 1 97.69 307 ILE A N 1
ATOM 2404 C CA . ILE A 1 307 ? 3.438 37.719 7.184 1 97.69 307 ILE A CA 1
ATOM 2405 C C . ILE A 1 307 ? 4.582 37.781 8.195 1 97.69 307 ILE A C 1
ATOM 2407 O O . ILE A 1 307 ? 5.625 37.156 7.984 1 97.69 307 ILE A O 1
ATOM 2411 N N . GLY A 1 308 ? 4.293 38.406 9.25 1 95.81 308 GLY A N 1
ATOM 2412 C CA . GLY A 1 308 ? 5.344 38.531 10.242 1 95.81 308 GLY A CA 1
ATOM 2413 C C . GLY A 1 308 ? 6.508 39.406 9.773 1 95.81 308 GLY A C 1
ATOM 2414 O O . GLY A 1 308 ? 6.309 40.469 9.18 1 95.81 308 GLY A O 1
ATOM 2415 N N . LYS A 1 309 ? 7.766 38.906 10.102 1 94.69 309 LYS A N 1
ATOM 2416 C CA . LYS A 1 309 ? 8.961 39.688 9.781 1 94.69 309 LYS A CA 1
ATOM 2417 C C . LYS A 1 309 ? 9.719 39.062 8.617 1 94.69 309 LYS A C 1
ATOM 2419 O O . LYS A 1 309 ? 9.758 37.844 8.461 1 94.69 309 LYS A O 1
ATOM 2424 N N . GLN A 1 310 ? 10.297 40 7.844 1 94.75 310 GLN A N 1
ATOM 2425 C CA . GLN A 1 310 ? 11.172 39.531 6.762 1 94.75 310 GLN A CA 1
ATOM 2426 C C . GLN A 1 310 ? 12.266 38.625 7.285 1 94.75 310 GLN A C 1
ATOM 2428 O O . GLN A 1 310 ? 12.867 38.906 8.32 1 94.75 310 GLN A O 1
ATOM 2433 N N . GLY A 1 311 ? 12.414 37.5 6.621 1 95 311 GLY A N 1
ATOM 2434 C CA . GLY A 1 311 ? 13.469 36.562 6.98 1 95 311 GLY A CA 1
ATOM 2435 C C . GLY A 1 311 ? 13.031 35.531 8.008 1 95 311 GLY A C 1
ATOM 2436 O O . GLY A 1 311 ? 13.773 34.594 8.312 1 95 311 GLY A O 1
ATOM 2437 N N . GLN A 1 312 ? 11.805 35.625 8.461 1 95.62 312 GLN A N 1
ATOM 2438 C CA . GLN A 1 312 ? 11.336 34.719 9.484 1 95.62 312 GLN A CA 1
ATOM 2439 C C . GLN A 1 312 ? 10.281 33.75 8.93 1 95.62 312 GLN A C 1
ATOM 2441 O O . GLN A 1 312 ? 9.383 33.312 9.648 1 95.62 312 GLN A O 1
ATOM 2446 N N . GLY A 1 313 ? 10.383 33.5 7.691 1 95.31 313 GLY A N 1
ATOM 2447 C CA . GLY A 1 313 ? 9.398 32.688 7.008 1 95.31 313 GLY A CA 1
ATOM 2448 C C . GLY A 1 313 ? 9.328 31.266 7.551 1 95.31 313 GLY A C 1
ATOM 2449 O O . GLY A 1 313 ? 8.234 30.703 7.668 1 95.31 313 GLY A O 1
ATOM 2450 N N . VAL A 1 314 ? 10.461 30.672 7.883 1 92.06 314 VAL A N 1
ATOM 2451 C CA . VAL A 1 314 ? 10.508 29.281 8.367 1 92.06 314 VAL A CA 1
ATOM 2452 C C . VAL A 1 314 ? 9.82 29.188 9.727 1 92.06 314 VAL A C 1
ATOM 2454 O O . VAL A 1 314 ? 9.094 28.234 9.992 1 92.06 314 VAL A O 1
ATOM 2457 N N . LYS A 1 315 ? 10.031 30.125 10.523 1 93.5 315 LYS A N 1
ATOM 2458 C CA . LYS A 1 315 ? 9.359 30.188 11.82 1 93.5 315 LYS A CA 1
ATOM 2459 C C . LYS A 1 315 ? 7.848 30.312 11.648 1 93.5 315 LYS A C 1
ATOM 2461 O O . LYS A 1 315 ? 7.078 29.641 12.328 1 93.5 315 LYS A O 1
ATOM 2466 N N . GLU A 1 316 ? 7.449 31.156 10.742 1 95.31 316 GLU A N 1
ATOM 2467 C CA . GLU A 1 316 ? 6.027 31.406 10.531 1 95.31 316 GLU A CA 1
ATOM 2468 C C . GLU A 1 316 ? 5.324 30.156 9.984 1 95.31 316 GLU A C 1
ATOM 2470 O O . GLU A 1 316 ? 4.262 29.781 10.477 1 95.31 316 GLU A O 1
ATOM 2475 N N . ILE A 1 317 ? 5.938 29.547 9.023 1 94.31 317 ILE A N 1
ATOM 2476 C CA . ILE A 1 317 ? 5.277 28.422 8.352 1 94.31 317 ILE A CA 1
ATOM 2477 C C . ILE A 1 317 ? 5.195 27.234 9.297 1 94.31 317 ILE A C 1
ATOM 2479 O O . ILE A 1 317 ? 4.383 26.328 9.094 1 94.31 317 ILE A O 1
ATOM 2483 N N . SER A 1 318 ? 6.047 27.141 10.281 1 91.69 318 SER A N 1
ATOM 2484 C CA . SER A 1 318 ? 6.016 26.047 11.242 1 91.69 318 SER A CA 1
ATOM 2485 C C . SER A 1 318 ? 4.68 25.984 11.969 1 91.69 318 SER A C 1
ATOM 2487 O O . SER A 1 318 ? 4.223 24.906 12.344 1 91.69 318 SER A O 1
ATOM 2489 N N . HIS A 1 319 ? 4.039 27.125 12.148 1 91.75 319 HIS A N 1
ATOM 2490 C CA . HIS A 1 319 ? 2.717 27.156 12.766 1 91.75 319 HIS A CA 1
ATOM 2491 C C . HIS A 1 319 ? 1.685 26.453 11.898 1 91.75 319 HIS A C 1
ATOM 2493 O O . HIS A 1 319 ? 0.802 25.766 12.414 1 91.75 319 HIS A O 1
ATOM 2499 N N . VAL A 1 320 ? 1.817 26.609 10.633 1 95.38 320 VAL A N 1
ATOM 2500 C CA . VAL A 1 320 ? 0.916 25.953 9.695 1 95.38 320 VAL A CA 1
ATOM 2501 C C . VAL A 1 320 ? 1.201 24.469 9.664 1 95.38 320 VAL A C 1
ATOM 2503 O O . VAL A 1 320 ? 0.278 23.641 9.727 1 95.38 320 VAL A O 1
ATOM 2506 N N . LEU A 1 321 ? 2.471 24.109 9.641 1 93.75 321 LEU A N 1
ATOM 2507 C CA . LEU A 1 321 ? 2.889 22.719 9.508 1 93.75 321 LEU A CA 1
ATOM 2508 C C . LEU A 1 321 ? 2.445 21.906 10.711 1 93.75 321 LEU A C 1
ATOM 2510 O O . LEU A 1 321 ? 2.086 20.734 10.578 1 93.75 321 LEU A O 1
ATOM 2514 N N . ASN A 1 322 ? 2.469 22.453 11.859 1 94.12 322 ASN A N 1
ATOM 2515 C CA . ASN A 1 322 ? 2.023 21.734 13.047 1 94.12 322 ASN A CA 1
ATOM 2516 C C . ASN A 1 322 ? 0.548 21.359 12.953 1 94.12 322 ASN A C 1
ATOM 2518 O O . ASN A 1 322 ? 0.157 20.266 13.359 1 94.12 322 ASN A O 1
ATOM 2522 N N . ILE A 1 323 ? -0.194 22.234 12.406 1 97.06 323 ILE A N 1
ATOM 2523 C CA . ILE A 1 323 ? -1.623 21.984 12.266 1 97.06 323 ILE A CA 1
ATOM 2524 C C . ILE A 1 323 ? -1.857 20.938 11.18 1 97.06 323 ILE A C 1
ATOM 2526 O O . ILE A 1 323 ? -2.66 20.016 11.352 1 97.06 323 ILE A O 1
ATOM 2530 N N . THR A 1 324 ? -1.169 21.094 10.062 1 97.62 324 THR A N 1
ATOM 2531 C CA . THR A 1 324 ? -1.387 20.156 8.961 1 97.62 324 THR A CA 1
ATOM 2532 C C . THR A 1 324 ? -0.9 18.766 9.328 1 97.62 324 THR A C 1
ATOM 2534 O O . THR A 1 324 ? -1.477 17.766 8.898 1 97.62 324 THR A O 1
ATOM 2537 N N . ARG A 1 325 ? 0.153 18.656 10.141 1 98.06 325 ARG A N 1
ATOM 2538 C CA . ARG A 1 325 ? 0.598 17.344 10.617 1 98.06 325 ARG A CA 1
ATOM 2539 C C . ARG A 1 325 ? -0.445 16.719 11.539 1 98.06 325 ARG A C 1
ATOM 2541 O O . ARG A 1 325 ? -0.644 15.5 11.523 1 98.06 325 ARG A O 1
ATOM 2548 N N . MET A 1 326 ? -1.103 17.547 12.359 1 97.94 326 MET A N 1
ATOM 2549 C CA . MET A 1 326 ? -2.193 17.047 13.188 1 97.94 326 MET A CA 1
ATOM 2550 C C . MET A 1 326 ? -3.312 16.469 12.32 1 97.94 326 MET A C 1
ATOM 2552 O O . MET A 1 326 ? -3.857 15.406 12.633 1 97.94 326 MET A O 1
ATOM 2556 N N . GLN A 1 327 ? -3.611 17.188 11.305 1 97.62 327 GLN A N 1
ATOM 2557 C CA . GLN A 1 327 ? -4.664 16.703 10.414 1 97.62 327 GLN A CA 1
ATOM 2558 C C . GLN A 1 327 ? -4.23 15.445 9.68 1 97.62 327 GLN A C 1
ATOM 2560 O O . GLN A 1 327 ? -5.059 14.578 9.383 1 97.62 327 GLN A O 1
ATOM 2565 N N . ASN A 1 328 ? -2.916 15.398 9.328 1 98.5 328 ASN A N 1
ATOM 2566 C CA . ASN A 1 328 ? -2.346 14.18 8.766 1 98.5 328 ASN A CA 1
ATOM 2567 C C . ASN A 1 328 ? -2.555 12.984 9.688 1 98.5 328 ASN A C 1
ATOM 2569 O O . ASN A 1 328 ? -2.955 11.906 9.234 1 98.5 328 ASN A O 1
ATOM 2573 N N . ILE A 1 329 ? -2.338 13.148 10.977 1 98.88 329 ILE A N 1
ATOM 2574 C CA . ILE A 1 329 ? -2.471 12.125 12.008 1 98.88 329 ILE A CA 1
ATOM 2575 C C . ILE A 1 329 ? -3.908 11.609 12.039 1 98.88 329 ILE A C 1
ATOM 2577 O O . ILE A 1 329 ? -4.145 10.406 11.953 1 98.88 329 ILE A O 1
ATOM 2581 N N . VAL A 1 330 ? -4.867 12.469 12.031 1 98.81 330 VAL A N 1
ATOM 2582 C CA . VAL A 1 330 ? -6.262 12.078 12.188 1 98.81 330 VAL A CA 1
ATOM 2583 C C . VAL A 1 330 ? -6.785 11.484 10.883 1 98.81 330 VAL A C 1
ATOM 2585 O O . VAL A 1 330 ? -7.613 10.57 10.891 1 98.81 330 VAL A O 1
ATOM 2588 N N . SER A 1 331 ? -6.324 12.023 9.75 1 98.75 331 SER A N 1
ATOM 2589 C CA . SER A 1 331 ? -6.691 11.43 8.469 1 98.75 331 SER A CA 1
ATOM 2590 C C . SER A 1 331 ? -6.266 9.969 8.398 1 98.75 331 SER A C 1
ATOM 2592 O O . SER A 1 331 ? -6.992 9.125 7.855 1 98.75 331 SER A O 1
ATOM 2594 N N . SER A 1 332 ? -5.094 9.648 8.969 1 98.81 332 SER A N 1
ATOM 2595 C CA . SER A 1 332 ? -4.582 8.281 8.961 1 98.81 332 SER A CA 1
ATOM 2596 C C . SER A 1 332 ? -5.5 7.34 9.742 1 98.81 332 SER A C 1
ATOM 2598 O O . SER A 1 332 ? -6.004 6.363 9.188 1 98.81 332 SER A O 1
ATOM 2600 N N . VAL A 1 333 ? -5.82 7.68 10.969 1 98.88 333 VAL A N 1
ATOM 2601 C CA . VAL A 1 333 ? -6.621 6.785 11.797 1 98.88 333 VAL A CA 1
ATOM 2602 C C . VAL A 1 333 ? -8.078 6.824 11.328 1 98.88 333 VAL A C 1
ATOM 2604 O O . VAL A 1 333 ? -8.805 5.836 11.469 1 98.88 333 VAL A O 1
ATOM 2607 N N . GLY A 1 334 ? -8.531 7.953 10.75 1 98.75 334 GLY A N 1
ATOM 2608 C CA . GLY A 1 334 ? -9.875 8.016 10.203 1 98.75 334 GLY A CA 1
ATOM 2609 C C . GLY A 1 334 ? -10.094 7.055 9.055 1 98.75 334 GLY A C 1
ATOM 2610 O O . GLY A 1 334 ? -11.094 6.34 9.016 1 98.75 334 GLY A O 1
ATOM 2611 N N . ALA A 1 335 ? -9.164 7.066 8.117 1 98.56 335 ALA A N 1
ATOM 2612 C CA . ALA A 1 335 ? -9.234 6.137 6.992 1 98.56 335 ALA A CA 1
ATOM 2613 C C . ALA A 1 335 ? -9.141 4.688 7.473 1 98.56 335 ALA A C 1
ATOM 2615 O O . ALA A 1 335 ? -9.867 3.818 6.988 1 98.56 335 ALA A O 1
ATOM 2616 N N . TRP A 1 336 ? -8.242 4.449 8.406 1 98.81 336 TRP A N 1
ATOM 2617 C CA . TRP A 1 336 ? -8.055 3.119 8.969 1 98.81 336 TRP A CA 1
ATOM 2618 C C . TRP A 1 336 ? -9.328 2.623 9.641 1 98.81 336 TRP A C 1
ATOM 2620 O O . TRP A 1 336 ? -9.758 1.486 9.414 1 98.81 336 TRP A O 1
ATOM 2630 N N . GLY A 1 337 ? -9.969 3.521 10.43 1 98.69 337 GLY A N 1
ATOM 2631 C CA . GLY A 1 337 ? -11.227 3.182 11.07 1 98.69 337 GLY A CA 1
ATOM 2632 C C . GLY A 1 337 ? -12.312 2.789 10.086 1 98.69 337 GLY A C 1
ATOM 2633 O O . GLY A 1 337 ? -13.047 1.822 10.32 1 98.69 337 GLY A O 1
ATOM 2634 N N . ARG A 1 338 ? -12.414 3.506 9 1 98.19 338 ARG A N 1
ATOM 2635 C CA . ARG A 1 338 ? -13.391 3.168 7.965 1 98.19 338 ARG A CA 1
ATOM 2636 C C . ARG A 1 338 ? -13.094 1.802 7.359 1 98.19 338 ARG A C 1
ATOM 2638 O O . ARG A 1 338 ? -14.008 1.013 7.113 1 98.19 338 ARG A O 1
ATOM 2645 N N . GLY A 1 339 ? -11.812 1.533 7.078 1 98.38 339 GLY A N 1
ATOM 2646 C CA . GLY A 1 339 ? -11.438 0.222 6.57 1 98.38 339 GLY A CA 1
ATOM 2647 C C . GLY A 1 339 ? -11.844 -0.911 7.492 1 98.38 339 GLY A C 1
ATOM 2648 O O . GLY A 1 339 ? -12.359 -1.937 7.039 1 98.38 339 GLY A O 1
ATOM 2649 N N . LEU A 1 340 ? -11.641 -0.738 8.773 1 98.69 340 LEU A N 1
ATOM 2650 C CA . LEU A 1 340 ? -12 -1.754 9.758 1 98.69 340 LEU A CA 1
ATOM 2651 C C . LEU A 1 340 ? -13.516 -1.924 9.828 1 98.69 340 LEU A C 1
ATOM 2653 O O . LEU A 1 340 ? -14.008 -3.041 9.992 1 98.69 340 LEU A O 1
ATOM 2657 N N . ALA A 1 341 ? -14.25 -0.821 9.719 1 98.19 341 ALA A N 1
ATOM 2658 C CA . ALA A 1 341 ? -15.703 -0.896 9.695 1 98.19 341 ALA A CA 1
ATOM 2659 C C . ALA A 1 341 ? -16.203 -1.737 8.523 1 98.19 341 ALA A C 1
ATOM 2661 O O . ALA A 1 341 ? -17.078 -2.578 8.68 1 98.19 341 ALA A O 1
ATOM 2662 N N . ILE A 1 342 ? -15.633 -1.522 7.395 1 97.44 342 ILE A N 1
ATOM 2663 C CA . ILE A 1 342 ? -16 -2.266 6.191 1 97.44 342 ILE A CA 1
ATOM 2664 C C . ILE A 1 342 ? -15.672 -3.746 6.383 1 97.44 342 ILE A C 1
ATOM 2666 O O . ILE A 1 342 ? -16.484 -4.613 6.051 1 97.44 342 ILE A O 1
ATOM 2670 N N . SER A 1 343 ? -14.5 -4.027 6.902 1 98.19 343 SER A N 1
ATOM 2671 C CA . SER A 1 343 ? -14.086 -5.41 7.129 1 98.19 343 SER A CA 1
ATOM 2672 C C . SER A 1 343 ? -15.047 -6.125 8.078 1 98.19 343 SER A C 1
ATOM 2674 O O . SER A 1 343 ? -15.398 -7.285 7.852 1 98.19 343 SER A O 1
ATOM 2676 N N . ARG A 1 344 ? -15.461 -5.43 9.141 1 97.56 344 ARG A N 1
ATOM 2677 C CA . ARG A 1 344 ? -16.406 -6.016 10.078 1 97.56 344 ARG A CA 1
ATOM 2678 C C . ARG A 1 344 ? -17.766 -6.262 9.398 1 97.56 344 ARG A C 1
ATOM 2680 O O . ARG A 1 344 ? -18.375 -7.312 9.586 1 97.56 344 ARG A O 1
ATOM 2687 N N . ALA A 1 345 ? -18.234 -5.285 8.656 1 97.12 345 ALA A N 1
ATOM 2688 C CA . ALA A 1 345 ? -19.5 -5.43 7.941 1 97.12 345 ALA A CA 1
ATOM 2689 C C . ALA A 1 345 ? -19.469 -6.625 6.988 1 97.12 345 ALA A C 1
ATOM 2691 O O . ALA A 1 345 ? -20.422 -7.406 6.926 1 97.12 345 ALA A O 1
ATOM 2692 N N . PHE A 1 346 ? -18.391 -6.777 6.27 1 96.56 346 PHE A N 1
ATOM 2693 C CA . PHE A 1 346 ? -18.219 -7.871 5.316 1 96.56 346 PHE A CA 1
ATOM 2694 C C . PHE A 1 346 ? -18.172 -9.211 6.035 1 96.56 346 PHE A C 1
ATOM 2696 O O . PHE A 1 346 ? -18.797 -10.188 5.59 1 96.56 346 PHE A O 1
ATOM 2703 N N . ALA A 1 347 ? -17.484 -9.258 7.164 1 96.94 347 ALA A N 1
ATOM 2704 C CA . ALA A 1 347 ? -17.328 -10.492 7.922 1 96.94 347 ALA A CA 1
ATOM 2705 C C . ALA A 1 347 ? -18.672 -10.992 8.453 1 96.94 347 ALA A C 1
ATOM 2707 O O . ALA A 1 347 ? -18.828 -12.188 8.703 1 96.94 347 ALA A O 1
ATOM 2708 N N . ARG A 1 348 ? -19.641 -10.117 8.602 1 96.12 348 ARG A N 1
ATOM 2709 C CA . ARG A 1 348 ? -20.953 -10.461 9.172 1 96.12 348 ARG A CA 1
ATOM 2710 C C . ARG A 1 348 ? -21.859 -11.086 8.125 1 96.12 348 ARG A C 1
ATOM 2712 O O . ARG A 1 348 ? -22.891 -11.656 8.453 1 96.12 348 ARG A O 1
ATOM 2719 N N . VAL A 1 349 ? -21.422 -11.039 6.809 1 95.19 349 VAL A N 1
ATOM 2720 C CA . VAL A 1 349 ? -22.344 -11.531 5.789 1 95.19 349 VAL A CA 1
ATOM 2721 C C . VAL A 1 349 ? -21.641 -12.594 4.941 1 95.19 349 VAL A C 1
ATOM 2723 O O . VAL A 1 349 ? -22.297 -13.438 4.328 1 95.19 349 VAL A O 1
ATOM 2726 N N . ARG A 1 350 ? -20.344 -12.578 4.883 1 93.69 350 ARG A N 1
ATOM 2727 C CA . ARG A 1 350 ? -19.594 -13.484 4.016 1 93.69 350 ARG A CA 1
ATOM 2728 C C . ARG A 1 350 ? -19.453 -14.867 4.645 1 93.69 350 ARG A C 1
ATOM 2730 O O . ARG A 1 350 ? -19 -14.992 5.781 1 93.69 350 ARG A O 1
ATOM 2737 N N . ASN A 1 351 ? -19.844 -15.836 3.885 1 91 351 ASN A N 1
ATOM 2738 C CA . ASN A 1 351 ? -19.75 -17.219 4.312 1 91 351 ASN A CA 1
ATOM 2739 C C . ASN A 1 351 ? -18.609 -17.953 3.602 1 91 351 ASN A C 1
ATOM 2741 O O . ASN A 1 351 ? -18.453 -17.828 2.385 1 91 351 ASN A O 1
ATOM 2745 N N . VAL A 1 352 ? -17.828 -18.641 4.375 1 84.56 352 VAL A N 1
ATOM 2746 C CA . VAL A 1 352 ? -16.766 -19.5 3.844 1 84.56 352 VAL A CA 1
ATOM 2747 C C . V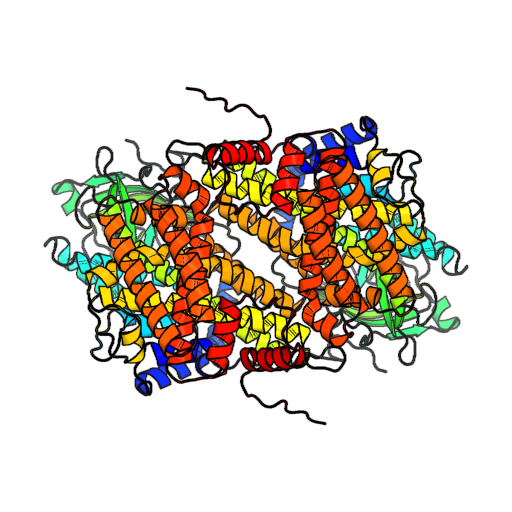AL A 1 352 ? -16.812 -20.859 4.527 1 84.56 352 VAL A C 1
ATOM 2749 O O . VAL A 1 352 ? -16.688 -20.953 5.75 1 84.56 352 VAL A O 1
ATOM 2752 N N . GLY A 1 353 ? -16.953 -21.844 3.812 1 81.62 353 GLY A N 1
ATOM 2753 C CA . GLY A 1 353 ? -17 -23.188 4.363 1 81.62 353 GLY A CA 1
ATOM 2754 C C . GLY A 1 353 ? -18.156 -23.391 5.328 1 81.62 353 GLY A C 1
ATOM 2755 O O . GLY A 1 353 ? -18 -24.062 6.355 1 81.62 353 GLY A O 1
ATOM 2756 N N . GLY A 1 354 ? -19.172 -22.703 5.156 1 86 354 GLY A N 1
ATOM 2757 C CA . GLY A 1 354 ? -20.359 -22.875 5.977 1 86 354 GLY A CA 1
ATOM 2758 C C . GLY A 1 354 ? -20.375 -22 7.207 1 86 354 GLY A C 1
ATOM 2759 O O . GLY A 1 354 ? -21.312 -22.047 8 1 86 354 GLY A O 1
ATOM 2760 N N . LYS A 1 355 ? -19.359 -21.25 7.34 1 91.56 355 LYS A N 1
ATOM 2761 C CA . LYS A 1 355 ? -19.281 -20.344 8.484 1 91.56 355 LYS A CA 1
ATOM 2762 C C . LYS A 1 355 ? -19.125 -18.891 8.023 1 91.56 355 LYS A C 1
ATOM 2764 O O . LYS A 1 355 ? -18.469 -18.625 7.012 1 91.56 355 LYS A O 1
ATOM 2769 N N . LEU A 1 356 ? -19.75 -18.016 8.82 1 94.62 356 LEU A N 1
ATOM 2770 C CA . LEU A 1 356 ? -19.484 -16.609 8.586 1 94.62 356 LEU A CA 1
ATOM 2771 C C . LEU A 1 356 ? -18.047 -16.25 8.945 1 94.62 356 LEU A C 1
ATOM 2773 O O . LEU A 1 356 ? -17.484 -16.828 9.883 1 94.62 356 LEU A O 1
ATOM 2777 N N . LEU A 1 357 ? -17.5 -15.32 8.219 1 94.75 357 LEU A N 1
ATOM 2778 C CA . LEU A 1 357 ? -16.125 -14.898 8.492 1 94.75 357 LEU A CA 1
ATOM 2779 C C . LEU A 1 357 ? -15.984 -14.414 9.93 1 94.75 357 LEU A C 1
ATOM 2781 O O . LEU A 1 357 ? -14.922 -14.586 10.539 1 94.75 357 LEU A O 1
ATOM 2785 N N . CYS A 1 358 ? -17.062 -13.82 10.5 1 96.38 358 CYS A N 1
ATOM 2786 C CA . CYS A 1 358 ? -17 -13.32 11.867 1 96.38 358 CYS A CA 1
ATOM 2787 C C . CYS A 1 358 ? -16.938 -14.469 12.867 1 96.38 358 CYS A C 1
ATOM 2789 O O . CYS A 1 358 ? -16.641 -14.266 14.047 1 96.38 358 CYS A O 1
ATOM 2791 N N . ASP A 1 359 ? -17.094 -15.719 12.367 1 95.19 359 ASP A N 1
ATOM 2792 C CA . ASP A 1 359 ? -17.031 -16.906 13.211 1 95.19 359 ASP A CA 1
ATOM 2793 C C . ASP A 1 359 ? -15.781 -17.734 12.906 1 95.19 359 ASP A C 1
ATOM 2795 O O . ASP A 1 359 ? -15.625 -18.844 13.422 1 95.19 359 ASP A O 1
ATOM 2799 N N . VAL A 1 360 ? -14.977 -17.297 12.039 1 94.81 360 VAL A N 1
ATOM 2800 C CA . VAL A 1 360 ? -13.719 -17.969 11.711 1 94.81 360 VAL A CA 1
ATOM 2801 C C . VAL A 1 360 ? -12.594 -17.406 12.586 1 94.81 360 VAL A C 1
ATOM 2803 O O . VAL A 1 360 ? -12.102 -16.297 12.336 1 94.81 360 VAL A O 1
ATOM 2806 N N . PRO A 1 361 ? -12.094 -18.172 13.492 1 95.5 361 PRO A N 1
ATOM 2807 C CA . PRO A 1 361 ? -11.172 -17.641 14.5 1 95.5 361 PRO A CA 1
ATOM 2808 C C . PRO A 1 361 ? -9.914 -17.031 13.891 1 95.5 361 PRO A C 1
ATOM 2810 O O . PRO A 1 361 ? -9.477 -15.961 14.32 1 95.5 361 PRO A O 1
ATOM 2813 N N . ALA A 1 362 ? -9.359 -17.625 12.883 1 94.94 362 ALA A N 1
ATOM 2814 C CA . ALA A 1 362 ? -8.133 -17.109 12.273 1 94.94 362 ALA A CA 1
ATOM 2815 C C . ALA A 1 362 ? -8.359 -15.742 11.648 1 94.94 362 ALA A C 1
ATOM 2817 O O . ALA A 1 362 ? -7.523 -14.852 11.773 1 94.94 362 ALA A O 1
ATOM 2818 N N . HIS A 1 363 ? -9.492 -15.617 10.977 1 96.12 363 HIS A N 1
ATOM 2819 C CA . HIS A 1 363 ? -9.844 -14.344 10.359 1 96.12 363 HIS A CA 1
ATOM 2820 C C . HIS A 1 363 ? -10.055 -13.266 11.422 1 96.12 363 HIS A C 1
ATOM 2822 O O . HIS A 1 363 ? -9.547 -12.148 11.281 1 96.12 363 HIS A O 1
ATOM 2828 N N . VAL A 1 364 ? -10.766 -13.633 12.469 1 97.44 364 VAL A N 1
ATOM 2829 C CA . VAL A 1 364 ? -11.086 -12.688 13.539 1 97.44 364 VAL A CA 1
ATOM 2830 C C . VAL A 1 364 ? -9.812 -12.281 14.273 1 97.44 364 VAL A C 1
ATOM 2832 O O . VAL A 1 364 ? -9.68 -11.133 14.703 1 97.44 364 VAL A O 1
ATOM 2835 N N . ARG A 1 365 ? -8.875 -13.195 14.422 1 96.62 365 ARG A N 1
ATOM 2836 C CA . ARG A 1 365 ? -7.602 -12.867 15.047 1 96.62 365 ARG A CA 1
ATOM 2837 C C . ARG A 1 365 ? -6.883 -11.758 14.289 1 96.62 365 ARG A C 1
ATOM 2839 O O . ARG A 1 365 ? -6.355 -10.828 14.891 1 96.62 365 ARG A O 1
ATOM 2846 N N . GLY A 1 366 ? -6.867 -11.922 12.945 1 96.81 366 GLY A N 1
ATOM 2847 C CA . GLY A 1 366 ? -6.254 -10.883 12.133 1 96.81 366 GLY A CA 1
ATOM 2848 C C . GLY A 1 366 ? -6.887 -9.516 12.328 1 96.81 366 GLY A C 1
ATOM 2849 O O . GLY A 1 366 ? -6.184 -8.516 12.461 1 96.81 366 GLY A O 1
ATOM 2850 N N . LEU A 1 367 ? -8.203 -9.461 12.398 1 98.19 367 LEU A N 1
ATOM 2851 C CA . LEU A 1 367 ? -8.922 -8.211 12.617 1 98.19 367 LEU A CA 1
ATOM 2852 C C . LEU A 1 367 ? -8.648 -7.664 14.016 1 98.19 367 LEU A C 1
ATOM 2854 O O . LEU A 1 367 ? -8.523 -6.453 14.203 1 98.19 367 LEU A O 1
ATOM 2858 N N . ALA A 1 368 ? -8.562 -8.555 14.992 1 97.81 368 ALA A N 1
ATOM 2859 C CA . ALA A 1 368 ? -8.305 -8.133 16.359 1 97.81 368 ALA A CA 1
ATOM 2860 C C . ALA A 1 368 ? -6.945 -7.465 16.5 1 97.81 368 ALA A C 1
ATOM 2862 O O . ALA A 1 368 ? -6.801 -6.461 17.203 1 97.81 368 ALA A O 1
ATOM 2863 N N . GLN A 1 369 ? -5.973 -8.047 15.836 1 97.12 369 GLN A N 1
ATOM 2864 C CA . GLN A 1 369 ? -4.641 -7.453 15.852 1 97.12 369 GLN A CA 1
ATOM 2865 C C . GLN A 1 369 ? -4.66 -6.039 15.273 1 97.12 369 GLN A C 1
ATOM 2867 O O . GLN A 1 369 ? -4.012 -5.137 15.805 1 97.12 369 GLN A O 1
ATOM 2872 N N . GLU A 1 370 ? -5.414 -5.84 14.234 1 98.31 370 GLU A N 1
ATOM 2873 C CA . GLU A 1 370 ? -5.543 -4.516 13.633 1 98.31 370 GLU A CA 1
ATOM 2874 C C . GLU A 1 370 ? -6.277 -3.559 14.57 1 98.31 370 GLU A C 1
ATOM 2876 O O . GLU A 1 370 ? -5.918 -2.385 14.68 1 98.31 370 GLU A O 1
ATOM 2881 N N . HIS A 1 371 ? -7.285 -4.074 15.227 1 98.62 371 HIS A N 1
ATOM 2882 C CA . HIS A 1 371 ? -8.055 -3.238 16.141 1 98.62 371 HIS A CA 1
ATOM 2883 C C . HIS A 1 371 ? -7.203 -2.781 17.328 1 98.62 371 HIS A C 1
ATOM 2885 O O . HIS A 1 371 ? -7.371 -1.664 17.812 1 98.62 371 HIS A O 1
ATOM 2891 N N . VAL A 1 372 ? -6.324 -3.609 17.797 1 98.44 372 VAL A N 1
ATOM 2892 C CA . VAL A 1 372 ? -5.434 -3.24 18.891 1 98.44 372 VAL A CA 1
ATOM 2893 C C . VAL A 1 372 ? -4.543 -2.076 18.469 1 98.44 372 VAL A C 1
ATOM 2895 O O . VAL A 1 372 ? -4.445 -1.068 19.172 1 98.44 372 VAL A O 1
ATOM 2898 N N . LYS A 1 373 ? -3.955 -2.217 17.297 1 98.69 373 LYS A N 1
ATOM 2899 C CA . LYS A 1 373 ? -3.08 -1.163 16.797 1 98.69 373 LYS A CA 1
ATOM 2900 C C . LYS A 1 373 ? -3.863 0.119 16.531 1 98.69 373 LYS A C 1
ATOM 2902 O O . LYS A 1 373 ? -3.389 1.217 16.828 1 98.69 373 LYS A O 1
ATOM 2907 N N . TYR A 1 374 ? -5.031 -0.051 15.969 1 98.81 374 TYR A N 1
ATOM 2908 C CA . TYR A 1 374 ? -5.895 1.083 15.672 1 98.81 374 TYR A CA 1
ATOM 2909 C C . TYR A 1 374 ? -6.27 1.838 16.938 1 98.81 374 TYR A C 1
ATOM 2911 O O . TYR A 1 374 ? -6.148 3.062 17 1 98.81 374 TYR A O 1
ATOM 2919 N N . THR A 1 375 ? -6.625 1.1 17.953 1 98.88 375 THR A N 1
ATOM 2920 C CA . THR A 1 375 ? -7.023 1.713 19.219 1 98.88 375 THR A CA 1
ATOM 2921 C C . THR A 1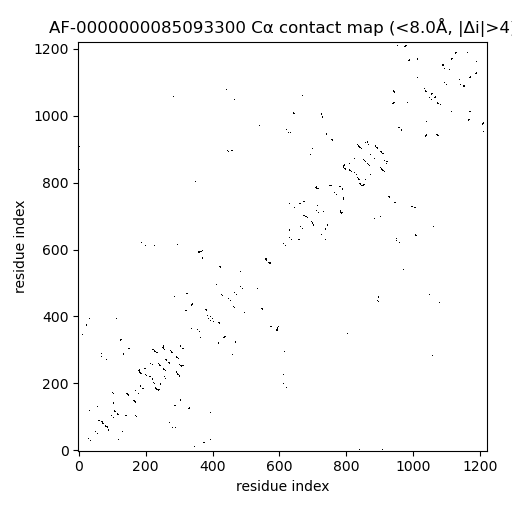 375 ? -5.852 2.471 19.844 1 98.88 375 THR A C 1
ATOM 2923 O O . THR A 1 375 ? -6.02 3.59 20.328 1 98.88 375 THR A O 1
ATOM 2926 N N . ALA A 1 376 ? -4.711 1.876 19.828 1 98.81 376 ALA A N 1
ATOM 2927 C CA . ALA A 1 376 ? -3.518 2.533 20.359 1 98.81 376 ALA A CA 1
ATOM 2928 C C . ALA A 1 376 ? -3.254 3.854 19.641 1 98.81 376 ALA A C 1
ATOM 2930 O O . ALA A 1 376 ? -3.006 4.879 20.281 1 98.81 376 ALA A O 1
ATOM 2931 N N . HIS A 1 377 ? -3.393 3.867 18.359 1 98.94 377 HIS A N 1
ATOM 2932 C CA . HIS A 1 377 ? -3.062 5.051 17.578 1 98.94 377 HIS A CA 1
ATOM 2933 C C . HIS A 1 377 ? -4.18 6.086 17.641 1 98.94 377 HIS A C 1
ATOM 2935 O O . HIS A 1 377 ? -3.934 7.281 17.484 1 98.94 377 HIS A O 1
ATOM 2941 N N . MET A 1 378 ? -5.402 5.594 17.891 1 98.88 378 MET A N 1
ATOM 2942 C CA . MET A 1 378 ? -6.477 6.535 18.188 1 98.88 378 MET A CA 1
ATOM 2943 C C . MET A 1 378 ? -6.164 7.32 19.469 1 98.88 378 MET A C 1
ATOM 2945 O O . MET A 1 378 ? -6.301 8.547 19.484 1 98.88 378 MET A O 1
ATOM 2949 N N . HIS A 1 379 ? -5.699 6.637 20.453 1 98.56 379 HIS A N 1
ATOM 2950 C CA . HIS A 1 379 ? -5.344 7.312 21.688 1 98.56 379 HIS A CA 1
ATOM 2951 C C . HIS A 1 379 ? -4.168 8.258 21.484 1 98.56 379 HIS A C 1
ATOM 2953 O O . HIS A 1 379 ? -4.152 9.367 22.031 1 98.56 379 HIS A O 1
ATOM 2959 N N . LEU A 1 380 ? -3.197 7.852 20.734 1 98.75 380 LEU A N 1
ATOM 2960 C CA . LEU A 1 380 ? -2.064 8.719 20.438 1 98.75 380 LEU A CA 1
ATOM 2961 C C . LEU A 1 380 ? -2.523 9.969 19.688 1 98.75 380 LEU A C 1
ATOM 2963 O O . LEU A 1 380 ? -2.129 11.086 20.031 1 98.75 380 LEU A O 1
ATOM 2967 N N . SER A 1 381 ? -3.348 9.797 18.703 1 98.81 381 SER A N 1
ATOM 2968 C CA . SER A 1 381 ? -3.826 10.891 17.859 1 98.81 381 SER A CA 1
ATOM 2969 C C . SER A 1 381 ? -4.57 11.938 18.688 1 98.81 381 SER A C 1
ATOM 2971 O O . SER A 1 381 ? -4.305 13.133 18.578 1 98.81 381 SER A O 1
ATOM 2973 N N . PHE A 1 382 ? -5.352 11.5 19.531 1 97.88 382 PHE A N 1
ATOM 2974 C CA . PHE A 1 382 ? -6.199 12.453 20.234 1 97.88 382 PHE A CA 1
ATOM 2975 C C . PHE A 1 382 ? -5.492 12.992 21.484 1 97.88 382 PHE A C 1
ATOM 2977 O O . PHE A 1 382 ? -5.855 14.047 22 1 97.88 382 PHE A O 1
ATOM 2984 N N . PHE A 1 383 ? -4.457 12.289 21.969 1 97.56 383 PHE A N 1
ATOM 2985 C CA . PHE A 1 383 ? -3.561 12.898 22.938 1 97.56 383 PHE A CA 1
ATOM 2986 C C . PHE A 1 383 ? -2.867 14.125 22.344 1 97.56 383 PHE A C 1
ATOM 2988 O O . PHE A 1 383 ? -2.799 15.172 22.984 1 97.56 383 PHE A O 1
ATOM 2995 N N . ILE A 1 384 ? -2.406 14 21.109 1 98 384 ILE A N 1
ATOM 2996 C CA . ILE A 1 384 ? -1.766 15.117 20.422 1 98 384 ILE A CA 1
ATOM 2997 C C . ILE A 1 384 ? -2.783 16.234 20.188 1 98 384 ILE A C 1
ATOM 2999 O O . ILE A 1 384 ? -2.467 17.406 20.375 1 98 384 ILE A O 1
ATOM 3003 N N . ALA A 1 385 ? -3.994 15.867 19.797 1 97.25 385 ALA A N 1
ATOM 3004 C CA . ALA A 1 385 ? -5.047 16.859 19.609 1 97.25 385 ALA A CA 1
ATOM 3005 C C . ALA A 1 385 ? -5.32 17.609 20.906 1 97.25 385 ALA A C 1
ATOM 3007 O O . ALA A 1 385 ? -5.527 18.828 20.906 1 97.25 385 ALA A O 1
ATOM 3008 N N . ALA A 1 386 ? -5.355 16.891 22.016 1 96.25 386 ALA A N 1
ATOM 3009 C CA . ALA A 1 386 ? -5.582 17.5 23.312 1 96.25 386 ALA A CA 1
ATOM 3010 C C . ALA A 1 386 ? -4.461 18.469 23.672 1 96.25 386 ALA A C 1
ATOM 3012 O O . ALA A 1 386 ? -4.719 19.562 24.172 1 96.25 386 ALA A O 1
ATOM 3013 N N . LEU A 1 387 ? -3.238 18.031 23.438 1 96.5 387 LEU A N 1
ATOM 3014 C CA . LEU A 1 387 ? -2.1 18.922 23.688 1 96.5 387 LEU A CA 1
ATOM 3015 C C . LEU A 1 387 ? -2.191 20.188 22.844 1 96.5 387 LEU A C 1
ATOM 3017 O O . LEU A 1 387 ? -1.927 21.281 23.328 1 96.5 387 LEU A O 1
ATOM 3021 N N . LEU A 1 388 ? -2.605 20.031 21.625 1 96.44 388 LEU A N 1
ATOM 3022 C CA . LEU A 1 388 ? -2.77 21.172 20.734 1 96.44 388 LEU A CA 1
ATOM 3023 C C . LEU A 1 388 ? -3.803 22.156 21.281 1 96.44 388 LEU A C 1
ATOM 3025 O O . LEU A 1 388 ? -3.531 23.344 21.406 1 96.44 388 LEU A O 1
ATOM 3029 N N . GLY A 1 389 ? -4.977 21.625 21.641 1 94.44 389 GLY A N 1
ATOM 3030 C CA . GLY A 1 389 ? -6.012 22.484 22.203 1 94.44 389 GLY A CA 1
ATOM 3031 C C . GLY A 1 389 ? -5.574 23.219 23.453 1 94.44 389 GLY A C 1
ATOM 3032 O O . GLY A 1 389 ? -5.863 24.391 23.625 1 94.44 389 GLY A O 1
ATOM 3033 N N . ARG A 1 390 ? -4.871 22.547 24.312 1 93.5 390 ARG A N 1
ATOM 3034 C CA . ARG A 1 390 ? -4.379 23.156 25.547 1 93.5 390 ARG A CA 1
ATOM 3035 C C . ARG A 1 390 ? -3.328 24.219 25.25 1 93.5 390 ARG A C 1
ATOM 3037 O O . ARG A 1 390 ? -3.244 25.234 25.969 1 93.5 390 ARG A O 1
ATOM 3044 N N . SER A 1 391 ? -2.52 23.922 24.312 1 93.75 391 SER A N 1
ATOM 3045 C CA . SER A 1 391 ? -1.503 24.906 23.906 1 93.75 391 SER A CA 1
ATOM 3046 C C . SER A 1 391 ? -2.139 26.188 23.391 1 93.75 391 SER A C 1
ATOM 3048 O O . SER A 1 391 ? -1.511 27.25 23.422 1 93.75 391 SER A O 1
ATOM 3050 N N . GLU A 1 392 ? -3.4 26.062 22.953 1 92.94 392 GLU A N 1
ATOM 3051 C CA . GLU A 1 392 ? -4.117 27.219 22.406 1 92.94 392 GLU A CA 1
ATOM 3052 C C . GLU A 1 392 ? -5 27.875 23.453 1 92.94 392 GLU A C 1
ATOM 3054 O O . GLU A 1 392 ? -5.777 28.781 23.141 1 92.94 392 GLU A O 1
ATOM 3059 N N . GLY A 1 393 ? -4.969 27.406 24.688 1 87.5 393 GLY A N 1
ATOM 3060 C CA . GLY A 1 393 ? -5.637 28.062 25.797 1 87.5 393 GLY A CA 1
ATOM 3061 C C . GLY A 1 393 ? -6.93 27.391 26.219 1 87.5 393 GLY A C 1
ATOM 3062 O O . GLY A 1 393 ? -7.656 27.891 27.078 1 87.5 393 GLY A O 1
ATOM 3063 N N . SER A 1 394 ? -7.117 26.312 25.609 1 81.12 394 SER A N 1
ATOM 3064 C CA . SER A 1 394 ? -8.359 25.625 25.969 1 81.12 394 SER A CA 1
ATOM 3065 C C . SER A 1 394 ? -8.25 24.953 27.328 1 81.12 394 SER A C 1
ATOM 3067 O O . SER A 1 394 ? -7.141 24.734 27.828 1 81.12 394 SER A O 1
ATOM 3069 N N . ASN A 1 395 ? -9.438 24.891 27.969 1 70.38 395 ASN A N 1
ATOM 3070 C CA . ASN A 1 395 ? -9.523 24.125 29.203 1 70.38 395 ASN A CA 1
ATOM 3071 C C . ASN A 1 395 ? -10.094 22.734 28.969 1 70.38 395 ASN A C 1
ATOM 3073 O O . ASN A 1 395 ? -10.906 22.531 28.062 1 70.38 395 ASN A O 1
ATOM 3077 N N . ASP A 1 396 ? -9.297 21.734 29.266 1 65.69 396 ASP A N 1
ATOM 3078 C CA . ASP A 1 396 ? -9.828 20.375 29.188 1 65.69 396 ASP A CA 1
ATOM 3079 C C . ASP A 1 396 ? -10.531 19.984 30.484 1 65.69 396 ASP A C 1
ATOM 3081 O O . ASP A 1 396 ? -9.898 19.875 31.531 1 65.69 396 ASP A O 1
ATOM 3085 N N . THR A 1 397 ? -11.875 19.891 30.391 1 62.31 397 THR A N 1
ATOM 3086 C CA . THR A 1 397 ? -12.641 19.734 31.609 1 62.31 397 THR A CA 1
ATOM 3087 C C . THR A 1 397 ? -12.938 18.25 31.875 1 62.31 397 THR A C 1
ATOM 3089 O O . THR A 1 397 ? -13.57 17.906 32.875 1 62.31 397 THR A O 1
ATOM 3092 N N . SER A 1 398 ? -12.453 17.469 30.906 1 68.88 398 SER A N 1
ATOM 3093 C CA . SER A 1 398 ? -12.734 16.078 31.219 1 68.88 398 SER A CA 1
ATOM 3094 C C . SER A 1 398 ? -11.789 15.547 32.312 1 68.88 398 SER A C 1
ATOM 3096 O O . SER A 1 398 ? -10.586 15.812 32.25 1 68.88 398 SER A O 1
ATOM 3098 N N . SER A 1 399 ? -12.406 14.906 33.25 1 63.97 399 SER A N 1
ATOM 3099 C CA . SER A 1 399 ? -11.625 14.352 34.344 1 63.97 399 SER A CA 1
ATOM 3100 C C . SER A 1 399 ? -10.57 13.375 33.844 1 63.97 399 SER A C 1
ATOM 3102 O O . SER A 1 399 ? -9.43 13.391 34.312 1 63.97 399 SER A O 1
ATOM 3104 N N . ALA A 1 400 ? -10.938 12.609 32.906 1 72 400 ALA A N 1
ATOM 3105 C CA . ALA A 1 400 ? -10.023 11.594 32.375 1 72 400 ALA A CA 1
ATOM 3106 C C . ALA A 1 400 ? -8.852 12.234 31.641 1 72 400 ALA A C 1
ATOM 3108 O O . ALA A 1 400 ? -7.703 11.828 31.812 1 72 400 ALA A O 1
ATOM 3109 N N . ALA A 1 401 ? -9.148 13.203 30.953 1 71.31 401 ALA A N 1
ATOM 3110 C CA . ALA A 1 401 ? -8.102 13.891 30.219 1 71.31 401 ALA A CA 1
ATOM 3111 C C . ALA A 1 401 ? -7.156 14.641 31.156 1 71.31 401 ALA A C 1
ATOM 3113 O O . ALA A 1 401 ? -5.953 14.719 30.906 1 71.31 401 ALA A O 1
ATOM 3114 N N . SER A 1 402 ? -7.719 14.977 32.219 1 71.5 402 SER A N 1
ATOM 3115 C CA . SER A 1 402 ? -6.938 15.75 33.156 1 71.5 402 SER A CA 1
ATOM 3116 C C . SER A 1 402 ? -5.855 14.898 33.812 1 71.5 402 SER A C 1
ATOM 3118 O O . SER A 1 402 ? -4.859 15.43 34.312 1 71.5 402 SER A O 1
ATOM 3120 N N . SER A 1 403 ? -6.035 13.656 33.719 1 78.5 403 SER A N 1
ATOM 3121 C CA . SER A 1 403 ? -5.066 12.773 34.344 1 78.5 403 SER A CA 1
ATOM 3122 C C . SER A 1 403 ? -3.85 12.547 33.469 1 78.5 403 SER A C 1
ATOM 3124 O O . SER A 1 403 ? -2.777 12.18 33.938 1 78.5 403 SER A O 1
ATOM 3126 N N . ILE A 1 404 ? -3.973 12.836 32.25 1 88.69 404 ILE A N 1
ATOM 3127 C CA . ILE A 1 404 ? -2.875 12.469 31.375 1 88.69 404 ILE A CA 1
ATOM 3128 C C . ILE A 1 404 ? -2.23 13.719 30.797 1 88.69 404 ILE A C 1
ATOM 3130 O O . ILE A 1 404 ? -1.073 13.695 30.359 1 88.69 404 ILE A O 1
ATOM 3134 N N . ILE A 1 405 ? -2.912 14.828 30.766 1 91.38 405 ILE A N 1
ATOM 3135 C CA . ILE A 1 405 ? -2.4 16.062 30.188 1 91.38 405 ILE A CA 1
ATOM 3136 C C . ILE A 1 405 ? -1.77 16.922 31.281 1 91.38 405 ILE A C 1
ATOM 3138 O O . ILE A 1 405 ? -2.416 17.25 32.281 1 91.38 405 ILE A O 1
ATOM 3142 N N . PRO A 1 406 ? -0.593 17.344 31.094 1 91 406 PRO A N 1
ATOM 3143 C CA . PRO A 1 406 ? 0.025 18.219 32.094 1 91 406 PRO A CA 1
ATOM 3144 C C . PRO A 1 406 ? -0.719 19.547 32.25 1 91 406 PRO A C 1
ATOM 3146 O O . PRO A 1 406 ? -1.468 19.953 31.359 1 91 406 PRO A O 1
ATOM 3149 N N . GLN A 1 407 ? -0.488 20.219 33.375 1 88 407 GLN A N 1
ATOM 3150 C CA . GLN A 1 407 ? -1.125 21.516 33.656 1 88 407 GLN A CA 1
ATOM 3151 C C . GLN A 1 407 ? -0.23 22.672 33.219 1 88 407 GLN A C 1
ATOM 3153 O O . GLN A 1 407 ? -0.722 23.703 32.781 1 88 407 GLN A O 1
ATOM 3158 N N . ASP A 1 408 ? 1.021 22.422 33.281 1 92.81 408 ASP A N 1
ATOM 3159 C CA . ASP A 1 408 ? 1.993 23.453 32.938 1 92.81 408 ASP A CA 1
ATOM 3160 C C . ASP A 1 408 ? 2.105 23.625 31.438 1 92.81 408 ASP A C 1
ATOM 3162 O O . ASP A 1 408 ? 2.354 22.672 30.719 1 92.81 408 ASP A O 1
ATOM 3166 N N . ILE A 1 409 ? 1.991 24.875 31.016 1 94.62 409 ILE A N 1
ATOM 3167 C CA . ILE A 1 409 ? 1.955 25.188 29.594 1 94.62 409 ILE A CA 1
ATOM 3168 C C . ILE A 1 409 ? 3.289 24.812 28.953 1 94.62 409 ILE A C 1
ATOM 3170 O O . ILE A 1 409 ? 3.332 24.422 27.781 1 94.62 409 ILE A O 1
ATOM 3174 N N . ASN A 1 410 ? 4.406 24.953 29.672 1 95 410 ASN A N 1
ATOM 3175 C CA . ASN A 1 410 ? 5.711 24.578 29.141 1 95 410 ASN A CA 1
ATOM 3176 C C . ASN A 1 410 ? 5.812 23.078 28.875 1 95 410 ASN A C 1
ATOM 3178 O O . ASN A 1 410 ? 6.379 22.656 27.875 1 95 410 ASN A O 1
ATOM 3182 N N . ARG A 1 411 ? 5.246 22.344 29.781 1 95.44 411 ARG A N 1
ATOM 3183 C CA . ARG A 1 411 ? 5.223 20.891 29.625 1 95.44 411 ARG A CA 1
ATOM 3184 C C . ARG A 1 411 ? 4.324 20.469 28.469 1 95.44 411 ARG A C 1
ATOM 3186 O O . ARG A 1 411 ? 4.668 19.578 27.703 1 95.44 411 ARG A O 1
ATOM 3193 N N . ILE A 1 412 ? 3.182 21.141 28.375 1 95.75 412 ILE A N 1
ATOM 3194 C CA . ILE A 1 412 ? 2.238 20.875 27.281 1 95.75 412 ILE A CA 1
ATOM 3195 C C . ILE A 1 412 ? 2.914 21.125 25.938 1 95.75 412 ILE A C 1
ATOM 3197 O O . ILE A 1 412 ? 2.895 20.25 25.062 1 95.75 412 ILE A O 1
ATOM 3201 N N . ASN A 1 413 ? 3.568 22.266 25.797 1 95.38 413 ASN A N 1
ATOM 3202 C CA . ASN A 1 413 ? 4.215 22.641 24.547 1 95.38 413 ASN A CA 1
ATOM 3203 C C . ASN A 1 413 ? 5.383 21.719 24.219 1 95.38 413 ASN A C 1
ATOM 3205 O O . ASN A 1 413 ? 5.613 21.375 23.062 1 95.38 413 ASN A O 1
ATOM 3209 N N . ALA A 1 414 ? 6.09 21.344 25.266 1 96 414 ALA A N 1
ATOM 3210 C CA . ALA A 1 414 ? 7.23 20.453 25.078 1 96 414 ALA A CA 1
ATOM 3211 C C . ALA A 1 414 ? 6.785 19.094 24.531 1 96 414 ALA A C 1
ATOM 3213 O O . ALA A 1 414 ? 7.363 18.578 23.578 1 96 414 ALA A O 1
ATOM 3214 N N . LEU A 1 415 ? 5.746 18.531 25.125 1 96.94 415 LEU A N 1
ATOM 3215 C CA . LEU A 1 415 ? 5.242 17.219 24.703 1 96.94 415 LEU A CA 1
ATOM 3216 C C . LEU A 1 415 ? 4.633 17.312 23.297 1 96.94 415 LEU A C 1
ATOM 3218 O O . LEU A 1 415 ? 4.82 16.406 22.484 1 96.94 415 LEU A O 1
ATOM 3222 N N . TYR A 1 416 ? 3.902 18.406 23.078 1 96.62 416 TYR A N 1
ATOM 3223 C CA . TYR A 1 416 ? 3.281 18.609 21.766 1 96.62 416 TYR A CA 1
ATOM 3224 C C . TYR A 1 416 ? 4.328 18.625 20.672 1 96.62 416 TYR A C 1
ATOM 3226 O O . TYR A 1 416 ? 4.18 17.922 19.656 1 96.62 416 TYR A O 1
ATOM 3234 N N . ARG A 1 417 ? 5.375 19.344 20.891 1 94.88 417 ARG A N 1
ATOM 3235 C CA . ARG A 1 417 ? 6.441 19.484 19.906 1 94.88 417 ARG A CA 1
ATOM 3236 C C . ARG A 1 417 ? 7.211 18.188 19.75 1 94.88 417 ARG A C 1
ATOM 3238 O O . ARG A 1 417 ? 7.617 17.828 18.641 1 94.88 417 ARG A O 1
ATOM 3245 N N . LEU A 1 418 ? 7.398 17.484 20.812 1 96.94 418 LEU A N 1
ATOM 3246 C CA . LEU A 1 418 ? 8.195 16.266 20.812 1 96.94 418 LEU A CA 1
ATOM 3247 C C . LEU A 1 418 ? 7.457 15.125 20.125 1 96.94 418 LEU A C 1
ATOM 3249 O O . LEU A 1 418 ? 8.062 14.352 19.375 1 96.94 418 LEU A O 1
ATOM 3253 N N . LEU A 1 419 ? 6.152 15.008 20.312 1 98.25 419 LEU A N 1
ATOM 3254 C CA . LEU A 1 419 ? 5.449 13.773 19.984 1 98.25 419 LEU A CA 1
ATOM 3255 C C . LEU A 1 419 ? 4.727 13.898 18.656 1 98.25 419 LEU A C 1
ATOM 3257 O O . LEU A 1 419 ? 4.34 12.891 18.047 1 98.25 419 LEU A O 1
ATOM 3261 N N . THR A 1 420 ? 4.527 15.109 18.141 1 98.19 420 THR A N 1
ATOM 3262 C CA . THR A 1 420 ? 3.785 15.312 16.906 1 98.19 420 THR A CA 1
ATOM 3263 C C . THR A 1 420 ? 4.469 14.602 15.742 1 98.19 420 THR A C 1
ATOM 3265 O O . THR A 1 420 ? 3.824 13.875 14.984 1 98.19 420 THR A O 1
ATOM 3268 N N . PRO A 1 421 ? 5.836 14.758 15.586 1 97.88 421 PRO A N 1
ATOM 3269 C CA . PRO A 1 421 ? 6.473 14.055 14.469 1 97.88 421 PRO A CA 1
ATOM 3270 C C . PRO A 1 421 ? 6.375 12.539 14.602 1 97.88 421 PRO A C 1
ATOM 3272 O O . PRO A 1 421 ? 6.262 11.836 13.594 1 97.88 421 PRO A O 1
ATOM 3275 N N . ILE A 1 422 ? 6.367 12.016 15.828 1 98.38 422 ILE A N 1
ATOM 3276 C CA . ILE A 1 422 ? 6.246 10.586 16.078 1 98.38 422 ILE A CA 1
ATOM 3277 C C . ILE A 1 422 ? 4.855 10.109 15.664 1 98.38 422 ILE A C 1
ATOM 3279 O O . ILE A 1 422 ? 4.723 9.117 14.938 1 98.38 422 ILE A O 1
ATOM 3283 N N . ALA A 1 423 ? 3.887 10.852 16.078 1 98.81 423 ALA A N 1
ATOM 3284 C CA . ALA A 1 423 ? 2.506 10.492 15.773 1 98.81 423 ALA A CA 1
ATOM 3285 C C . ALA A 1 423 ? 2.25 10.555 14.266 1 98.81 423 ALA A C 1
ATOM 3287 O O . ALA A 1 423 ? 1.616 9.656 13.703 1 98.81 423 ALA A O 1
ATOM 3288 N N . LYS A 1 424 ? 2.762 11.633 13.672 1 98.62 424 LYS A N 1
ATOM 3289 C CA . LYS A 1 424 ? 2.584 11.797 12.234 1 98.62 424 LYS A CA 1
ATOM 3290 C C . LYS A 1 424 ? 3.178 10.617 11.469 1 98.62 424 LYS A C 1
ATOM 3292 O O . LYS A 1 424 ? 2.523 10.047 10.594 1 98.62 424 LYS A O 1
ATOM 3297 N N . ALA A 1 425 ? 4.336 10.188 11.781 1 98.75 425 ALA A N 1
ATOM 3298 C CA . ALA A 1 425 ? 5.02 9.117 11.062 1 98.75 425 ALA A CA 1
ATOM 3299 C C . ALA A 1 425 ? 4.363 7.766 11.336 1 98.75 425 ALA A C 1
ATOM 3301 O O . ALA A 1 425 ? 4.066 7.016 10.406 1 98.75 425 ALA A O 1
ATOM 3302 N N . GLN A 1 426 ? 4.086 7.504 12.57 1 98.81 426 GLN A N 1
ATOM 3303 C CA . GLN A 1 426 ? 3.701 6.152 12.953 1 98.81 426 GLN A CA 1
ATOM 3304 C C . GLN A 1 426 ? 2.232 5.883 12.633 1 98.81 426 GLN A C 1
ATOM 3306 O O . GLN A 1 426 ? 1.859 4.758 12.297 1 98.81 426 GLN A O 1
ATOM 3311 N N . THR A 1 427 ? 1.353 6.895 12.789 1 98.88 427 THR A N 1
ATOM 3312 C CA . THR A 1 427 ? -0.039 6.672 12.414 1 98.88 427 THR A CA 1
ATOM 3313 C C . THR A 1 427 ? -0.16 6.461 10.906 1 98.88 427 THR A C 1
ATOM 3315 O O . THR A 1 427 ? -0.947 5.625 10.453 1 98.88 427 THR A O 1
ATOM 3318 N N . ALA A 1 428 ? 0.611 7.227 10.117 1 98.81 428 ALA A N 1
ATOM 3319 C CA . ALA A 1 428 ? 0.575 7.059 8.672 1 98.81 428 ALA A CA 1
ATOM 3320 C C . ALA A 1 428 ? 1.015 5.656 8.266 1 98.81 428 ALA A C 1
ATOM 3322 O O . ALA A 1 428 ? 0.308 4.965 7.527 1 98.81 428 ALA A O 1
ATOM 3323 N N . LEU A 1 429 ? 2.16 5.234 8.797 1 98.75 429 LEU A N 1
ATOM 3324 C CA . LEU A 1 429 ? 2.695 3.922 8.445 1 98.75 429 LEU A CA 1
ATOM 3325 C C . LEU A 1 429 ? 1.754 2.812 8.898 1 98.75 429 LEU A C 1
ATOM 3327 O O . LEU A 1 429 ? 1.51 1.857 8.156 1 98.75 429 LEU A O 1
ATOM 3331 N N . SER A 1 430 ? 1.212 2.947 10.086 1 98.75 430 SER A N 1
ATOM 3332 C CA . SER A 1 430 ? 0.317 1.928 10.625 1 98.75 430 SER A CA 1
ATOM 3333 C C . SER A 1 430 ? -0.992 1.873 9.844 1 98.75 430 SER A C 1
ATOM 3335 O O . SER A 1 430 ? -1.527 0.791 9.594 1 98.75 430 SER A O 1
ATOM 3337 N N . ALA A 1 431 ? -1.513 3.01 9.5 1 98.88 431 ALA A N 1
ATOM 3338 C CA . ALA A 1 431 ? -2.766 3.057 8.75 1 98.88 431 ALA A CA 1
ATOM 3339 C C . ALA A 1 431 ? -2.604 2.428 7.367 1 98.88 431 ALA A C 1
ATOM 3341 O O . ALA A 1 431 ? -3.49 1.713 6.895 1 98.88 431 ALA A O 1
ATOM 3342 N N . ILE A 1 432 ? -1.476 2.709 6.703 1 98.81 432 ILE A N 1
ATOM 3343 C CA . ILE A 1 432 ? -1.205 2.125 5.395 1 98.81 432 ILE A CA 1
ATOM 3344 C C . ILE A 1 432 ? -1.178 0.603 5.504 1 98.81 432 ILE A C 1
ATOM 3346 O O . ILE A 1 432 ? -1.838 -0.093 4.727 1 98.81 432 ILE A O 1
ATOM 3350 N N . ASN A 1 433 ? -0.474 0.126 6.461 1 98.56 433 ASN A N 1
ATOM 3351 C CA . ASN A 1 433 ? -0.404 -1.315 6.672 1 98.56 433 ASN A CA 1
ATOM 3352 C C . ASN A 1 433 ? -1.767 -1.895 7.043 1 98.56 433 ASN A C 1
ATOM 3354 O O . ASN A 1 433 ? -2.133 -2.977 6.578 1 98.56 433 ASN A O 1
ATOM 3358 N N . GLY A 1 434 ? -2.457 -1.216 7.906 1 98.75 434 GLY A N 1
ATOM 3359 C CA . GLY A 1 434 ? -3.766 -1.676 8.336 1 98.75 434 GLY A CA 1
ATOM 3360 C C . GLY A 1 434 ? -4.777 -1.738 7.211 1 98.75 434 GLY A C 1
ATOM 3361 O O . GLY A 1 434 ? -5.551 -2.693 7.113 1 98.75 434 GLY A O 1
ATOM 3362 N N . LEU A 1 435 ? -4.789 -0.744 6.367 1 98.81 435 LEU A N 1
ATOM 3363 C CA . LEU A 1 435 ? -5.727 -0.713 5.25 1 98.81 435 LEU A CA 1
ATOM 3364 C C . LEU A 1 435 ? -5.387 -1.792 4.227 1 98.81 435 LEU A C 1
ATOM 3366 O O . LEU A 1 435 ? -6.281 -2.365 3.604 1 98.81 435 LEU A O 1
ATOM 3370 N N . ARG A 1 436 ? -4.086 -2.037 4.035 1 98.69 436 ARG A N 1
ATOM 3371 C CA . ARG A 1 436 ? -3.676 -3.164 3.203 1 98.69 436 ARG A CA 1
ATOM 3372 C C . ARG A 1 436 ? -4.246 -4.473 3.736 1 98.69 436 ARG A C 1
ATOM 3374 O O . ARG A 1 436 ? -4.738 -5.301 2.967 1 98.69 436 ARG A O 1
ATOM 3381 N N . ALA A 1 437 ? -4.172 -4.68 5.02 1 98.56 437 ALA A N 1
ATOM 3382 C CA . ALA A 1 437 ? -4.727 -5.875 5.652 1 98.56 437 ALA A CA 1
ATOM 3383 C C . ALA A 1 437 ? -6.242 -5.934 5.477 1 98.56 437 ALA A C 1
ATOM 3385 O O . ALA A 1 437 ? -6.801 -7.008 5.234 1 98.56 437 ALA A O 1
ATOM 3386 N N . CYS A 1 438 ? -6.918 -4.781 5.594 1 98.5 438 CYS A N 1
ATOM 3387 C CA . CYS A 1 438 ? -8.359 -4.723 5.391 1 98.5 438 CYS A CA 1
ATOM 3388 C C . CYS A 1 438 ? -8.727 -5.125 3.969 1 98.5 438 CYS A C 1
ATOM 3390 O O . CYS A 1 438 ? -9.703 -5.844 3.754 1 98.5 438 CYS A O 1
ATOM 3392 N N . MET A 1 439 ? -7.941 -4.691 2.984 1 97.56 439 MET A N 1
ATOM 3393 C CA . MET A 1 439 ? -8.172 -5.082 1.597 1 97.56 439 MET A CA 1
ATOM 3394 C C . MET A 1 439 ? -8.109 -6.598 1.437 1 97.56 439 MET A C 1
ATOM 3396 O O . MET A 1 439 ? -8.992 -7.199 0.826 1 97.56 439 MET A O 1
ATOM 3400 N N . GLU A 1 440 ? -7.102 -7.125 2.025 1 97.38 440 GLU A N 1
ATOM 3401 C CA . GLU A 1 440 ? -6.914 -8.57 1.919 1 97.38 440 GLU A CA 1
ATOM 3402 C C . GLU A 1 440 ? -8.047 -9.32 2.611 1 97.38 440 GLU A C 1
ATOM 3404 O O . GLU A 1 440 ? -8.453 -10.398 2.158 1 97.38 440 GLU A O 1
ATOM 3409 N N . SER A 1 441 ? -8.594 -8.734 3.678 1 96.94 441 SER A N 1
ATOM 3410 C CA . SER A 1 441 ? -9.641 -9.398 4.445 1 96.94 441 SER A CA 1
ATOM 3411 C C . SER A 1 441 ? -10.914 -9.562 3.623 1 96.94 441 SER A C 1
ATOM 3413 O O . SER A 1 441 ? -11.766 -10.391 3.943 1 96.94 441 SER A O 1
ATOM 3415 N N . LEU A 1 442 ? -11.055 -8.781 2.537 1 95.12 442 LEU A N 1
ATOM 3416 C CA . LEU A 1 442 ? -12.227 -8.883 1.671 1 95.12 442 LEU A CA 1
ATOM 3417 C C . LEU A 1 442 ? -11.922 -9.742 0.445 1 95.12 442 LEU A C 1
ATOM 3419 O O . LEU A 1 442 ? -12.797 -9.969 -0.394 1 95.12 442 LEU A O 1
ATOM 3423 N N . GLY A 1 443 ? -10.641 -10.148 0.286 1 93.88 443 GLY A N 1
ATOM 3424 C CA . GLY A 1 443 ? -10.25 -10.875 -0.911 1 93.88 443 GLY A CA 1
ATOM 3425 C C . GLY A 1 443 ? -10.297 -10.031 -2.168 1 93.88 443 GLY A C 1
ATOM 3426 O O . GLY A 1 443 ? -9.891 -8.867 -2.15 1 93.88 443 GLY A O 1
ATOM 3427 N N . GLY A 1 444 ? -10.742 -10.57 -3.217 1 93.31 444 GLY A N 1
ATOM 3428 C CA . GLY A 1 444 ? -10.789 -9.875 -4.492 1 93.31 444 GLY A CA 1
ATOM 3429 C C . GLY A 1 444 ? -11.641 -8.617 -4.453 1 93.31 444 GLY A C 1
ATOM 3430 O O . GLY A 1 444 ? -11.328 -7.637 -5.129 1 93.31 444 GLY A O 1
ATOM 3431 N N . VAL A 1 445 ? -12.711 -8.695 -3.658 1 93.06 445 VAL A N 1
ATOM 3432 C CA . VAL A 1 445 ? -13.609 -7.551 -3.539 1 93.06 445 VAL A CA 1
ATOM 3433 C C . VAL A 1 445 ? -12.844 -6.344 -3.006 1 93.06 445 VAL A C 1
ATOM 3435 O O . VAL A 1 445 ? -13.102 -5.207 -3.416 1 93.06 445 VAL A O 1
ATOM 3438 N N . GLY A 1 446 ? -11.891 -6.613 -2.111 1 95.69 446 GLY A N 1
ATOM 3439 C CA . GLY A 1 446 ? -11.133 -5.539 -1.491 1 95.69 446 GLY A CA 1
ATOM 3440 C C . GLY A 1 446 ? -10.219 -4.812 -2.461 1 95.69 446 GLY A C 1
ATOM 3441 O O . GLY A 1 446 ? -9.844 -3.662 -2.227 1 95.69 446 GLY A O 1
ATOM 3442 N N . TYR A 1 447 ? -9.891 -5.465 -3.584 1 96.62 447 TYR A N 1
ATOM 3443 C CA . TYR A 1 447 ? -8.945 -4.926 -4.559 1 96.62 447 TYR A CA 1
ATOM 3444 C C . TYR A 1 447 ? -9.672 -4.109 -5.625 1 96.62 447 TYR A C 1
ATOM 3446 O O . TYR A 1 447 ? -9.039 -3.455 -6.453 1 96.62 447 TYR A O 1
ATOM 3454 N N . LEU A 1 448 ? -11.023 -4.031 -5.551 1 95.75 448 LEU A N 1
ATOM 3455 C CA . LEU A 1 448 ? -11.836 -3.383 -6.578 1 95.75 448 LEU A CA 1
ATOM 3456 C C . LEU A 1 448 ? -12.086 -1.919 -6.227 1 95.75 448 LEU A C 1
ATOM 3458 O O . LEU A 1 448 ? -12.273 -1.581 -5.059 1 95.75 448 LEU A O 1
ATOM 3462 N N . GLU A 1 449 ? -11.953 -1.104 -7.234 1 93.5 449 GLU A N 1
ATOM 3463 C CA . GLU A 1 449 ? -12.43 0.274 -7.125 1 93.5 449 GLU A CA 1
ATOM 3464 C C . GLU A 1 449 ? -13.828 0.426 -7.715 1 93.5 449 GLU A C 1
ATOM 3466 O O . GLU A 1 449 ? -14 1.085 -8.742 1 93.5 449 GLU A O 1
ATOM 3471 N N . ASN A 1 450 ? -14.75 -0.136 -7.062 1 79.94 450 ASN A N 1
ATOM 3472 C CA . ASN A 1 450 ? -16.109 -0.258 -7.574 1 79.94 450 ASN A CA 1
ATOM 3473 C C . ASN A 1 450 ? -16.797 1.099 -7.652 1 79.94 450 ASN A C 1
ATOM 3475 O O . ASN A 1 450 ? -16.422 2.039 -6.957 1 79.94 450 ASN A O 1
ATOM 3479 N N . GLU A 1 451 ? -17.766 1.062 -8.453 1 74.25 451 GLU A N 1
ATOM 3480 C CA . GLU A 1 451 ? -18.562 2.273 -8.633 1 74.25 451 GLU A CA 1
ATOM 3481 C C . GLU A 1 451 ? -19.344 2.611 -7.363 1 74.25 451 GLU A C 1
ATOM 3483 O O . GLU A 1 451 ? -19.609 3.783 -7.086 1 74.25 451 GLU A O 1
ATOM 3488 N N . ASP A 1 452 ? -19.641 1.51 -6.664 1 77.62 452 ASP A N 1
ATOM 3489 C CA . ASP A 1 452 ? -20.25 1.771 -5.371 1 77.62 452 ASP A CA 1
ATOM 3490 C C . ASP A 1 452 ? -19.203 1.955 -4.281 1 77.62 452 ASP A C 1
ATOM 3492 O O . ASP A 1 452 ? -18.562 0.989 -3.859 1 77.62 452 ASP A O 1
ATOM 3496 N N . PRO A 1 453 ? -19.078 3.125 -3.76 1 79.56 453 PRO A N 1
ATOM 3497 C CA . PRO A 1 453 ? -17.922 3.48 -2.934 1 79.56 453 PRO A CA 1
ATOM 3498 C C . PRO A 1 453 ? -18.031 2.953 -1.505 1 79.56 453 PRO A C 1
ATOM 3500 O O . PRO A 1 453 ? -17.078 3.057 -0.729 1 79.56 453 PRO A O 1
ATOM 3503 N N . GLU A 1 454 ? -19.141 2.348 -1.216 1 85.44 454 GLU A N 1
ATOM 3504 C CA . GLU A 1 454 ? -19.391 2.012 0.184 1 85.44 454 GLU A CA 1
ATOM 3505 C C . GLU A 1 454 ? -18.328 1.053 0.713 1 85.44 454 GLU A C 1
ATOM 3507 O O . GLU A 1 454 ? -17.891 1.174 1.859 1 85.44 454 GLU A O 1
ATOM 3512 N N . LEU A 1 455 ? -17.906 0.151 -0.131 1 89.44 455 LEU A N 1
ATOM 3513 C CA . LEU A 1 455 ? -16.953 -0.854 0.322 1 89.44 455 LEU A CA 1
ATOM 3514 C C . LEU A 1 455 ? -15.602 -0.67 -0.366 1 89.44 455 LEU A C 1
ATOM 3516 O O . LEU A 1 455 ? -14.805 -1.61 -0.445 1 89.44 455 LEU A O 1
ATOM 3520 N N . ASN A 1 456 ? -15.344 0.53 -0.835 1 94.56 456 ASN A N 1
ATOM 3521 C CA . ASN A 1 456 ? -14.156 0.768 -1.648 1 94.56 456 ASN A CA 1
ATOM 3522 C C . ASN A 1 456 ? -12.922 1.011 -0.782 1 94.56 456 ASN A C 1
ATOM 3524 O O . ASN A 1 456 ? -12.344 2.1 -0.808 1 94.56 456 ASN A O 1
ATOM 3528 N N . ILE A 1 457 ? -12.375 -0.036 -0.189 1 96.62 457 ILE A N 1
ATOM 3529 C CA . ILE A 1 457 ? -11.195 0.049 0.667 1 96.62 457 ILE A CA 1
ATOM 3530 C C . ILE A 1 457 ? -9.969 0.366 -0.178 1 96.62 457 ILE A C 1
ATOM 3532 O O . ILE A 1 457 ? -9.039 1.039 0.286 1 96.62 457 ILE A O 1
ATOM 3536 N N . ALA A 1 458 ? -9.984 -0.038 -1.433 1 97.69 458 ALA A N 1
ATOM 3537 C CA . ALA A 1 458 ? -8.867 0.216 -2.336 1 97.69 458 ALA A CA 1
ATOM 3538 C C . ALA A 1 458 ? -8.609 1.713 -2.484 1 97.69 458 ALA A C 1
ATOM 3540 O O . ALA A 1 458 ? -7.461 2.158 -2.473 1 97.69 458 ALA A O 1
ATOM 3541 N N . ARG A 1 459 ? -9.641 2.482 -2.604 1 97 459 ARG A N 1
ATOM 3542 C CA . ARG A 1 459 ? -9.5 3.93 -2.711 1 97 459 ARG A CA 1
ATOM 3543 C C . ARG A 1 459 ? -8.906 4.52 -1.437 1 97 459 ARG A C 1
ATOM 3545 O O . ARG A 1 459 ? -8 5.352 -1.495 1 97 459 ARG A O 1
ATOM 3552 N N . LEU A 1 460 ? -9.461 4.09 -0.289 1 97.75 460 LEU A N 1
ATOM 3553 C CA . LEU A 1 460 ? -8.945 4.57 0.99 1 97.75 460 LEU A CA 1
ATOM 3554 C C . LEU A 1 460 ? -7.461 4.242 1.133 1 97.75 460 LEU A C 1
ATOM 3556 O O . LEU A 1 460 ? -6.684 5.074 1.605 1 97.75 460 LEU A O 1
ATOM 3560 N N . PHE A 1 461 ? -7.109 3.051 0.71 1 98.62 461 PHE A N 1
ATOM 3561 C CA . PHE A 1 461 ? -5.73 2.578 0.803 1 98.62 461 PHE A CA 1
ATOM 3562 C C . PHE A 1 461 ? -4.805 3.445 -0.042 1 98.62 461 PHE A C 1
ATOM 3564 O O . PHE A 1 461 ? -3.805 3.961 0.458 1 98.62 461 PHE A O 1
ATOM 3571 N N . ARG A 1 462 ? -5.086 3.625 -1.353 1 98 462 ARG A N 1
ATOM 3572 C CA . ARG A 1 462 ? -4.176 4.379 -2.209 1 98 462 ARG A CA 1
ATOM 3573 C C . ARG A 1 462 ? -4.086 5.836 -1.767 1 98 462 ARG A C 1
ATOM 3575 O O . ARG A 1 462 ? -3.021 6.449 -1.845 1 98 462 ARG A O 1
ATOM 3582 N N . ASP A 1 463 ? -5.199 6.41 -1.256 1 98.25 463 ASP A N 1
ATOM 3583 C CA . ASP A 1 463 ? -5.176 7.789 -0.776 1 98.25 463 ASP A CA 1
ATOM 3584 C C . ASP A 1 463 ? -4.301 7.922 0.469 1 98.25 463 ASP A C 1
ATOM 3586 O O . ASP A 1 463 ? -3.551 8.891 0.608 1 98.25 463 ASP A O 1
ATOM 3590 N N . THR A 1 464 ? -4.371 6.973 1.352 1 98.62 464 THR A N 1
ATOM 3591 C CA . THR A 1 464 ? -3.709 7.039 2.648 1 98.62 464 THR A CA 1
ATOM 3592 C C . THR A 1 464 ? -2.193 6.957 2.486 1 98.62 464 THR A C 1
ATOM 3594 O O . THR A 1 464 ? -1.445 7.438 3.34 1 98.62 464 THR A O 1
ATOM 3597 N N . ASN A 1 465 ? -1.73 6.41 1.389 1 98.62 465 ASN A N 1
ATOM 3598 C CA . ASN A 1 465 ? -0.297 6.246 1.173 1 98.62 465 ASN A CA 1
ATOM 3599 C C . ASN A 1 465 ? 0.42 7.594 1.134 1 98.62 465 ASN A C 1
ATOM 3601 O O . ASN A 1 465 ? 1.599 7.684 1.481 1 98.62 465 ASN A O 1
ATOM 3605 N N . VAL A 1 466 ? -0.271 8.68 0.774 1 98.25 466 VAL A N 1
ATOM 3606 C CA . VAL A 1 466 ? 0.368 9.984 0.65 1 98.25 466 VAL A CA 1
ATOM 3607 C C . VAL A 1 466 ? 0.729 10.516 2.035 1 98.25 466 VAL A C 1
ATOM 3609 O O . VAL A 1 466 ? 1.615 11.359 2.17 1 98.25 466 VAL A O 1
ATOM 3612 N N . LEU A 1 467 ? 0.087 10.008 3.088 1 98.56 467 LEU A N 1
ATOM 3613 C CA . LEU A 1 467 ? 0.224 10.555 4.434 1 98.56 467 LEU A CA 1
ATOM 3614 C C . LEU A 1 467 ? 1.599 10.234 5.012 1 98.56 467 LEU A C 1
ATOM 3616 O O . LEU A 1 467 ? 2.045 10.891 5.957 1 98.56 467 LEU A O 1
ATOM 3620 N N . ALA A 1 468 ? 2.326 9.258 4.418 1 98.31 468 ALA A N 1
ATOM 3621 C CA . ALA A 1 468 ? 3.705 8.984 4.812 1 98.31 468 ALA A CA 1
ATOM 3622 C C . ALA A 1 468 ? 4.68 9.922 4.098 1 98.31 468 ALA A C 1
ATOM 3624 O O . ALA A 1 468 ? 5.867 9.953 4.422 1 98.31 468 ALA A O 1
ATOM 3625 N N . ILE A 1 469 ? 4.18 10.742 3.176 1 97.25 469 ILE A N 1
ATOM 3626 C CA . ILE A 1 469 ? 5.012 11.625 2.367 1 97.25 469 ILE A CA 1
ATOM 3627 C C . ILE A 1 469 ? 4.645 13.078 2.646 1 97.25 469 ILE A C 1
ATOM 3629 O O . ILE A 1 469 ? 5.52 13.906 2.916 1 97.25 469 ILE A O 1
ATOM 3633 N N . TRP A 1 470 ? 3.279 13.312 2.729 1 96 470 TRP A N 1
ATOM 3634 C CA . TRP A 1 470 ? 2.787 14.648 3.035 1 96 470 TRP A CA 1
ATOM 3635 C C . TRP A 1 470 ? 3.355 15.148 4.359 1 96 470 TRP A C 1
ATOM 3637 O O . TRP A 1 470 ? 3.498 14.383 5.312 1 96 470 TRP A O 1
ATOM 3647 N N . GLU A 1 471 ? 3.686 16.422 4.379 1 94.81 471 GLU A N 1
ATOM 3648 C CA . GLU A 1 471 ? 4.105 17.109 5.594 1 94.81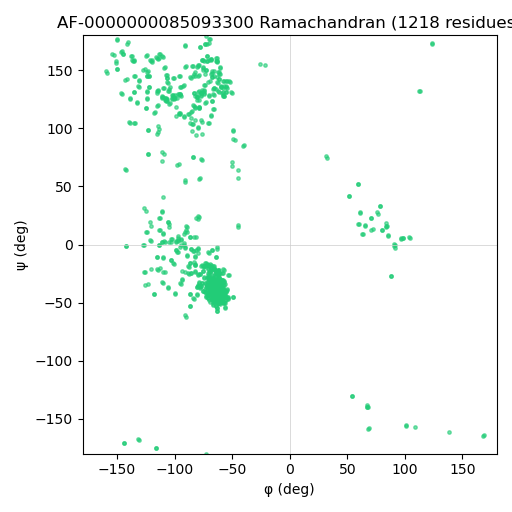 471 GLU A CA 1
ATOM 3649 C C . GLU A 1 471 ? 5.426 16.547 6.117 1 94.81 471 GLU A C 1
ATOM 3651 O O . GLU A 1 471 ? 5.777 16.75 7.281 1 94.81 471 GLU A O 1
ATOM 3656 N N . GLY A 1 472 ? 6.168 15.789 5.277 1 94.81 472 GLY A N 1
ATOM 3657 C CA . GLY A 1 472 ? 7.461 15.227 5.645 1 94.81 472 GLY A CA 1
ATOM 3658 C C . GLY A 1 472 ? 7.453 13.711 5.738 1 94.81 472 GLY A C 1
ATOM 3659 O O . GLY A 1 472 ? 6.613 13.133 6.43 1 94.81 472 GLY A O 1
ATOM 3660 N N . THR A 1 473 ? 8.43 13.094 5.117 1 96.31 473 THR A N 1
ATOM 3661 C CA . THR A 1 473 ? 8.562 11.641 5.156 1 96.31 473 THR A CA 1
ATOM 3662 C C . THR A 1 473 ? 8.961 11.164 6.551 1 96.31 473 THR A C 1
ATOM 3664 O O . THR A 1 473 ? 9.195 11.984 7.445 1 96.31 473 THR A O 1
ATOM 3667 N N . THR A 1 474 ? 9.047 9.836 6.738 1 97.44 474 THR A N 1
ATOM 3668 C CA . THR A 1 474 ? 9.406 9.25 8.023 1 97.44 474 THR A CA 1
ATOM 3669 C C . THR A 1 474 ? 10.789 9.711 8.461 1 97.44 474 THR A C 1
ATOM 3671 O O . THR A 1 474 ? 11.008 10.016 9.633 1 97.44 474 THR A O 1
ATOM 3674 N N . ASP A 1 475 ? 11.742 9.836 7.547 1 94.81 475 ASP A N 1
ATOM 3675 C CA . ASP A 1 475 ? 13.094 10.305 7.863 1 94.81 475 ASP A CA 1
ATOM 3676 C C . ASP A 1 475 ? 13.078 11.773 8.281 1 94.81 475 ASP A C 1
ATOM 3678 O O . ASP A 1 475 ? 13.828 12.18 9.172 1 94.81 475 ASP A O 1
ATOM 3682 N N . ILE A 1 476 ? 12.227 12.508 7.633 1 94.44 476 ILE A N 1
ATOM 3683 C CA . ILE A 1 476 ? 12.117 13.922 7.969 1 94.44 476 ILE A CA 1
ATOM 3684 C C . ILE A 1 476 ? 11.508 14.078 9.359 1 94.44 476 ILE A C 1
ATOM 3686 O O . ILE A 1 476 ? 11.906 14.961 10.125 1 94.44 476 ILE A O 1
ATOM 3690 N N . MET A 1 477 ? 10.531 13.242 9.656 1 97 477 MET A N 1
ATOM 3691 C CA . MET A 1 477 ? 9.953 13.266 10.992 1 97 477 MET A CA 1
ATOM 3692 C C . MET A 1 477 ? 10.984 12.867 12.047 1 97 477 MET A C 1
ATOM 3694 O O . MET A 1 477 ? 11.008 13.438 13.141 1 97 477 MET A O 1
ATOM 3698 N N . ALA A 1 478 ? 11.812 11.914 11.688 1 96.75 478 ALA A N 1
ATOM 3699 C CA . ALA A 1 478 ? 12.883 11.531 12.594 1 96.75 478 ALA A CA 1
ATOM 3700 C C . ALA A 1 478 ? 13.844 12.695 12.828 1 96.75 478 ALA A C 1
ATOM 3702 O O . ALA A 1 478 ? 14.273 12.938 13.961 1 96.75 478 ALA A O 1
ATOM 3703 N N . ASP A 1 479 ? 14.172 13.398 11.789 1 93.81 479 ASP A N 1
ATOM 3704 C CA . ASP A 1 479 ? 15.055 14.555 11.891 1 93.81 479 ASP A CA 1
ATOM 3705 C C . ASP A 1 479 ? 14.43 15.656 12.75 1 93.81 479 ASP A C 1
ATOM 3707 O O . ASP A 1 479 ? 15.117 16.297 13.547 1 93.81 479 ASP A O 1
ATOM 3711 N N . ASP A 1 480 ? 13.172 15.859 12.508 1 93.88 480 ASP A N 1
ATOM 3712 C CA . ASP A 1 480 ? 12.469 16.875 13.289 1 93.88 480 ASP A CA 1
ATOM 3713 C C . ASP A 1 480 ? 12.461 16.516 14.773 1 93.88 480 ASP A C 1
ATOM 3715 O O . ASP A 1 480 ? 12.656 17.391 15.625 1 93.88 480 ASP A O 1
ATOM 3719 N N . PHE A 1 481 ? 12.242 15.289 15.117 1 96 481 PHE A N 1
ATOM 3720 C CA . PHE A 1 481 ? 12.289 14.789 16.484 1 96 481 PHE A CA 1
ATOM 3721 C C . PHE A 1 481 ? 13.672 15.023 17.094 1 96 481 PHE A C 1
ATOM 3723 O O . PHE A 1 481 ? 13.781 15.492 18.234 1 96 481 PHE A O 1
ATOM 3730 N N . MET A 1 482 ? 14.711 14.789 16.312 1 94.5 482 MET A N 1
ATOM 3731 C CA . MET A 1 482 ? 16.078 14.922 16.812 1 94.5 482 MET A CA 1
ATOM 3732 C C . MET A 1 482 ? 16.422 16.391 17.047 1 94.5 482 MET A C 1
ATOM 3734 O O . MET A 1 482 ? 17.188 16.703 17.953 1 94.5 482 MET A O 1
ATOM 3738 N N . ARG A 1 483 ? 15.875 17.203 16.188 1 91.31 483 ARG A N 1
ATOM 3739 C CA . ARG A 1 483 ? 16.125 18.625 16.359 1 91.31 483 ARG A CA 1
ATOM 3740 C C . ARG A 1 483 ? 15.555 19.125 17.672 1 91.31 483 ARG A C 1
ATOM 3742 O O . ARG A 1 483 ? 16.125 20.031 18.312 1 91.31 483 ARG A O 1
ATOM 3749 N N . VAL A 1 484 ? 14.461 18.578 18.094 1 91.88 484 VAL A N 1
ATOM 3750 C CA . VAL A 1 484 ? 13.844 18.953 19.359 1 91.88 484 VAL A CA 1
ATOM 3751 C C . VAL A 1 484 ? 14.695 18.453 20.516 1 91.88 484 VAL A C 1
ATOM 3753 O O . VAL A 1 484 ? 14.969 19.203 21.469 1 91.88 484 VAL A O 1
ATOM 3756 N N . VAL A 1 485 ? 15.148 17.281 20.406 1 92.62 485 VAL A N 1
ATOM 3757 C CA . VAL A 1 485 ? 15.859 16.609 21.5 1 92.62 485 VAL A CA 1
ATOM 3758 C C . VAL A 1 485 ? 17.25 17.219 21.656 1 92.62 485 VAL A C 1
ATOM 3760 O O . VAL A 1 485 ? 17.75 17.344 22.781 1 92.62 485 VAL A O 1
ATOM 3763 N N . LYS A 1 486 ? 17.891 17.641 20.594 1 89.31 486 LYS A N 1
ATOM 3764 C CA . LYS A 1 486 ? 19.281 18.062 20.641 1 89.31 486 LYS A CA 1
ATOM 3765 C C . LYS A 1 486 ? 19.391 19.594 20.578 1 89.31 486 LYS A C 1
ATOM 3767 O O . LYS A 1 486 ? 20.469 20.125 20.297 1 89.31 486 LYS A O 1
ATOM 3772 N N . ARG A 1 487 ? 18.375 20.266 20.828 1 84.19 487 ARG A N 1
ATOM 3773 C CA . ARG A 1 487 ? 18.391 21.719 20.859 1 84.19 487 ARG A CA 1
ATOM 3774 C C . ARG A 1 487 ? 18.984 22.234 22.156 1 84.19 487 ARG A C 1
ATOM 3776 O O . ARG A 1 487 ? 18.328 22.953 22.906 1 84.19 487 ARG A O 1
ATOM 3783 N N . GLY A 1 488 ? 20.109 21.906 22.531 1 79.25 488 GLY A N 1
ATOM 3784 C CA . GLY A 1 488 ? 20.844 22.359 23.688 1 79.25 488 GLY A CA 1
ATOM 3785 C C . GLY A 1 488 ? 20.078 22.188 24.984 1 79.25 488 GLY A C 1
ATOM 3786 O O . GLY A 1 488 ? 19.578 21.094 25.266 1 79.25 488 GLY A O 1
ATOM 3787 N N . LYS A 1 489 ? 20.047 23.266 25.719 1 80.12 489 LYS A N 1
ATOM 3788 C CA . LYS A 1 489 ? 19.391 23.234 27.031 1 80.12 489 LYS A CA 1
ATOM 3789 C C . LYS A 1 489 ? 17.891 23.031 26.891 1 80.12 489 LYS A C 1
ATOM 3791 O O . LYS A 1 489 ? 17.266 22.359 27.719 1 80.12 489 LYS A O 1
ATOM 3796 N N . ASP A 1 490 ? 17.391 23.453 25.891 1 87 490 ASP A N 1
ATOM 3797 C CA . ASP A 1 490 ? 15.961 23.312 25.641 1 87 490 ASP A CA 1
ATOM 3798 C C . ASP A 1 490 ? 15.602 21.844 25.375 1 87 490 ASP A C 1
ATOM 3800 O O . ASP A 1 490 ? 14.555 21.375 25.812 1 87 490 ASP A O 1
ATOM 3804 N N . GLY A 1 491 ? 16.547 21.188 24.75 1 91.75 491 GLY A N 1
ATOM 3805 C CA . GLY A 1 491 ? 16.328 19.781 24.484 1 91.75 491 GLY A CA 1
ATOM 3806 C C . GLY A 1 491 ? 16.344 18.922 25.734 1 91.75 491 GLY A C 1
ATOM 3807 O O . GLY A 1 491 ? 15.516 18.016 25.891 1 91.75 491 GLY A O 1
ATOM 3808 N N . ALA A 1 492 ? 17.219 19.219 26.578 1 92.75 492 ALA A N 1
ATOM 3809 C CA . ALA A 1 492 ? 17.297 18.5 27.844 1 92.75 492 ALA A CA 1
ATOM 3810 C C . ALA A 1 492 ? 16.031 18.688 28.672 1 92.75 492 ALA A C 1
ATOM 3812 O O . ALA A 1 492 ? 15.57 17.734 29.328 1 92.75 492 ALA A O 1
ATOM 3813 N N . LYS A 1 493 ? 15.555 19.859 28.672 1 94.94 493 LYS A N 1
ATOM 3814 C CA . LYS A 1 493 ? 14.336 20.156 29.438 1 94.94 493 LYS A CA 1
ATOM 3815 C C . LYS A 1 493 ? 13.141 19.391 28.859 1 94.94 493 LYS A C 1
ATOM 3817 O O . LYS A 1 493 ? 12.297 18.906 29.609 1 94.94 493 LYS A O 1
ATOM 3822 N N . VAL A 1 494 ? 13.055 19.359 27.594 1 95.81 494 VAL A N 1
ATOM 3823 C CA . VAL A 1 494 ? 11.977 18.625 26.922 1 95.81 494 VAL A CA 1
ATOM 3824 C C . VAL A 1 494 ? 12.016 17.156 27.328 1 95.81 494 VAL A C 1
ATOM 3826 O O . VAL A 1 494 ? 10.984 16.562 27.609 1 95.81 494 VAL A O 1
ATOM 3829 N N . LEU A 1 495 ? 13.195 16.562 27.375 1 95.75 495 LEU A N 1
ATOM 3830 C CA . LEU A 1 495 ? 13.352 15.164 27.766 1 95.75 495 LEU A CA 1
ATOM 3831 C C . LEU A 1 495 ? 12.977 14.961 29.219 1 95.75 495 LEU A C 1
ATOM 3833 O O . LEU A 1 495 ? 12.414 13.922 29.578 1 95.75 495 LEU A O 1
ATOM 3837 N N . GLU A 1 496 ? 13.32 15.938 29.984 1 95.94 496 GLU A N 1
ATOM 3838 C CA . GLU A 1 496 ? 12.938 15.883 31.391 1 95.94 496 GLU A CA 1
ATOM 3839 C C . GLU A 1 496 ? 11.422 15.859 31.562 1 95.94 496 GLU A C 1
ATOM 3841 O O . GLU A 1 496 ? 10.883 15.078 32.344 1 95.94 496 GLU A O 1
ATOM 3846 N N . TYR A 1 497 ? 10.766 16.781 30.828 1 96.5 497 TYR A N 1
ATOM 3847 C CA . TYR A 1 497 ? 9.312 16.844 30.859 1 96.5 497 TYR A CA 1
ATOM 3848 C C . TYR A 1 497 ? 8.711 15.523 30.375 1 96.5 497 TYR A C 1
ATOM 3850 O O . TYR A 1 497 ? 7.723 15.039 30.938 1 96.5 497 TYR A O 1
ATOM 3858 N N . PHE A 1 498 ? 9.266 14.953 29.359 1 97.19 498 PHE A N 1
ATOM 3859 C CA . PHE A 1 498 ? 8.805 13.688 28.797 1 97.19 498 PHE A CA 1
ATOM 3860 C C . PHE A 1 498 ? 8.984 12.555 29.797 1 97.19 498 PHE A C 1
ATOM 3862 O O . PHE A 1 498 ? 8.086 11.727 29.969 1 97.19 498 PHE A O 1
ATOM 3869 N N . GLU A 1 499 ? 10.086 12.5 30.422 1 97.5 499 GLU A N 1
ATOM 3870 C CA . GLU A 1 499 ? 10.375 11.492 31.422 1 97.5 499 GLU A CA 1
ATOM 3871 C C . GLU A 1 499 ? 9.398 11.578 32.594 1 97.5 499 GLU A C 1
ATOM 3873 O O . GLU A 1 499 ? 8.945 10.562 33.125 1 97.5 499 GLU A O 1
ATOM 3878 N N . GLU A 1 500 ? 9.156 12.781 33 1 96.62 500 GLU A N 1
ATOM 3879 C CA . GLU A 1 500 ? 8.203 12.992 34.094 1 96.62 500 GLU A CA 1
ATOM 3880 C C . GLU A 1 500 ? 6.812 12.484 33.719 1 96.62 500 GLU A C 1
ATOM 3882 O O . GLU A 1 500 ? 6.129 11.859 34.531 1 96.62 500 GLU A O 1
ATOM 3887 N N . TRP A 1 501 ? 6.418 12.805 32.531 1 97.06 501 TRP A N 1
ATOM 3888 C CA . TRP A 1 501 ? 5.113 12.352 32.062 1 97.06 501 TRP A CA 1
ATOM 3889 C C . TRP A 1 501 ? 5.047 10.828 32.031 1 97.06 501 TRP A C 1
ATOM 3891 O O . TRP A 1 501 ? 4.039 10.234 32.438 1 97.06 501 TRP A O 1
ATOM 3901 N N . LEU A 1 502 ? 6.078 10.156 31.531 1 97.69 502 LEU A N 1
ATOM 3902 C CA . LEU A 1 502 ? 6.16 8.703 31.547 1 97.69 502 LEU A CA 1
ATOM 3903 C C . LEU A 1 502 ? 6.07 8.156 32.969 1 97.69 502 LEU A C 1
ATOM 3905 O O . LEU A 1 502 ? 5.348 7.191 33.219 1 97.69 502 LEU A O 1
ATOM 3909 N N . GLY A 1 503 ? 6.812 8.797 33.844 1 96.62 503 GLY A N 1
ATOM 3910 C CA . GLY A 1 503 ? 6.82 8.383 35.219 1 96.62 503 GLY A CA 1
ATOM 3911 C C . GLY A 1 503 ? 5.441 8.398 35.875 1 96.62 503 GLY A C 1
ATOM 3912 O O . GLY A 1 503 ? 5.105 7.52 36.656 1 96.62 503 GLY A O 1
ATOM 3913 N N . GLU A 1 504 ? 4.703 9.406 35.531 1 94.44 504 GLU A N 1
ATOM 3914 C CA . GLU A 1 504 ? 3.334 9.492 36.031 1 94.44 504 GLU A CA 1
ATOM 3915 C C . GLU A 1 504 ? 2.496 8.305 35.562 1 94.44 504 GLU A C 1
ATOM 3917 O O . GLU A 1 504 ? 1.678 7.77 36.312 1 94.44 504 GLU A O 1
ATOM 3922 N N . SER A 1 505 ? 2.658 7.914 34.312 1 95.06 505 SER A N 1
ATOM 3923 C CA . SER A 1 505 ? 1.934 6.781 33.781 1 95.06 505 SER A CA 1
ATOM 3924 C C . SER A 1 505 ? 2.355 5.473 34.438 1 95.06 505 SER A C 1
ATOM 3926 O O . SER A 1 505 ? 1.527 4.586 34.656 1 95.06 505 SER A O 1
ATOM 3928 N N . PHE A 1 506 ? 3.678 5.387 34.75 1 96.88 506 PHE A N 1
ATOM 3929 C CA . PHE A 1 506 ? 4.168 4.195 35.438 1 96.88 506 PHE A CA 1
ATOM 3930 C C . PHE A 1 506 ? 3.564 4.082 36.844 1 96.88 506 PHE A C 1
ATOM 3932 O O . PHE A 1 506 ? 3.254 2.98 37.312 1 96.88 506 PHE A O 1
ATOM 3939 N N . ARG A 1 507 ? 3.389 5.152 37.469 1 95.62 507 ARG A N 1
ATOM 3940 C CA . ARG A 1 507 ? 2.787 5.172 38.781 1 95.62 507 ARG A CA 1
ATOM 3941 C C . ARG A 1 507 ? 1.319 4.762 38.75 1 95.62 507 ARG A C 1
ATOM 3943 O O . ARG A 1 507 ? 0.84 4.027 39.594 1 95.62 507 ARG A O 1
ATOM 3950 N N . VAL A 1 508 ? 0.65 5.285 37.75 1 94.88 508 VAL A N 1
ATOM 3951 C CA . VAL A 1 508 ? -0.747 4.914 37.562 1 94.88 508 VAL A CA 1
ATOM 3952 C C . VAL A 1 508 ? -0.851 3.406 37.312 1 94.88 508 VAL A C 1
ATOM 3954 O O . VAL A 1 508 ? -1.717 2.742 37.906 1 94.88 508 VAL A O 1
ATOM 3957 N N . ALA A 1 509 ? 0.035 2.879 36.5 1 95.94 509 ALA A N 1
ATOM 3958 C CA . ALA A 1 509 ? 0.065 1.445 36.219 1 95.94 509 ALA A CA 1
ATOM 3959 C C . ALA A 1 509 ? 0.342 0.646 37.5 1 95.94 509 ALA A C 1
ATOM 3961 O O . ALA A 1 509 ? -0.321 -0.361 37.75 1 95.94 509 ALA A O 1
ATOM 3962 N N . GLY A 1 510 ? 1.282 1.088 38.25 1 95.44 510 GLY A N 1
ATOM 3963 C CA . GLY A 1 510 ? 1.618 0.421 39.5 1 95.44 510 GLY A CA 1
ATOM 3964 C C . GLY A 1 510 ? 0.47 0.398 40.469 1 95.44 510 GLY A C 1
ATOM 3965 O O . GLY A 1 510 ? 0.218 -0.624 41.125 1 95.44 510 GLY A O 1
ATOM 3966 N N . SER A 1 511 ? -0.163 1.515 40.625 1 95.56 511 SER A N 1
ATOM 3967 C CA . SER A 1 511 ? -1.279 1.636 41.562 1 95.56 511 SER A CA 1
ATOM 3968 C C . SER A 1 511 ? -2.445 0.745 41.125 1 95.56 511 SER A C 1
ATOM 3970 O O . SER A 1 511 ? -3.256 0.344 41.969 1 95.56 511 SER A O 1
ATOM 3972 N N . ALA A 1 512 ? -2.518 0.438 39.844 1 96 512 ALA A N 1
ATOM 3973 C CA . ALA A 1 512 ? -3.604 -0.389 39.344 1 96 512 ALA A CA 1
ATOM 3974 C C . ALA A 1 512 ? -3.191 -1.857 39.281 1 96 512 ALA A C 1
ATOM 3976 O O . ALA A 1 512 ? -3.91 -2.688 38.719 1 96 512 ALA A O 1
ATOM 3977 N N . GLY A 1 513 ? -1.995 -2.221 39.75 1 96.5 513 GLY A N 1
ATOM 3978 C CA . GLY A 1 513 ? -1.532 -3.598 39.781 1 96.5 513 GLY A CA 1
ATOM 3979 C C . GLY A 1 513 ? -0.912 -4.051 38.5 1 96.5 513 GLY A C 1
ATOM 3980 O O . GLY A 1 513 ? -0.683 -5.246 38.281 1 96.5 513 GLY A O 1
ATOM 3981 N N . LEU A 1 514 ? -0.68 -3.211 37.562 1 97.12 514 LEU A N 1
ATOM 3982 C CA . LEU A 1 514 ? -0.077 -3.51 36.25 1 97.12 514 LEU A CA 1
ATOM 3983 C C . LEU A 1 514 ? 1.438 -3.346 36.312 1 97.12 514 LEU A C 1
ATOM 3985 O O . LEU A 1 514 ? 2.021 -2.648 35.5 1 97.12 514 LEU A O 1
ATOM 3989 N N . THR A 1 515 ? 2.084 -4.02 37.25 1 96.75 515 THR A N 1
ATOM 3990 C CA . THR A 1 515 ? 3.502 -3.838 37.531 1 96.75 515 THR A CA 1
ATOM 3991 C C . THR A 1 515 ? 4.363 -4.387 36.406 1 96.75 515 THR A C 1
ATOM 3993 O O . THR A 1 515 ? 5.398 -3.811 36.062 1 96.75 515 THR A O 1
ATOM 3996 N N . ASP A 1 516 ? 3.953 -5.508 35.812 1 95.88 516 ASP A N 1
ATOM 3997 C CA . ASP A 1 516 ? 4.707 -6.09 34.719 1 95.88 516 ASP A CA 1
ATOM 3998 C C . ASP A 1 516 ? 4.688 -5.168 33.5 1 95.88 516 ASP A C 1
ATOM 4000 O O . ASP A 1 516 ? 5.719 -4.969 32.844 1 95.88 516 ASP A O 1
ATOM 4004 N N . GLU A 1 517 ? 3.49 -4.719 33.219 1 96.5 517 GLU A N 1
ATOM 4005 C CA . GLU A 1 517 ? 3.332 -3.803 32.094 1 96.5 517 GLU A CA 1
ATOM 4006 C C . GLU A 1 517 ? 4.156 -2.535 32.281 1 96.5 517 GLU A C 1
ATOM 4008 O O . GLU A 1 517 ? 4.852 -2.088 31.359 1 96.5 517 GLU A O 1
ATOM 4013 N N . ALA A 1 518 ? 4.105 -1.948 33.531 1 97.31 518 ALA A N 1
ATOM 4014 C CA . ALA A 1 518 ? 4.902 -0.771 33.844 1 97.31 518 ALA A CA 1
ATOM 4015 C C . ALA A 1 518 ? 6.395 -1.059 33.719 1 97.31 518 ALA A C 1
ATOM 4017 O O . ALA A 1 518 ? 7.156 -0.205 33.25 1 97.31 518 ALA A O 1
ATOM 4018 N N . GLY A 1 519 ? 6.77 -2.223 34.188 1 97.31 519 GLY A N 1
ATOM 4019 C CA . GLY A 1 519 ? 8.164 -2.611 34.125 1 97.31 519 GLY A CA 1
ATOM 4020 C C . GLY A 1 519 ? 8.68 -2.689 32.688 1 97.31 519 GLY A C 1
ATOM 4021 O O . GLY A 1 519 ? 9.789 -2.236 32.406 1 97.31 519 GLY A O 1
ATOM 4022 N N . LYS A 1 520 ? 7.918 -3.258 31.781 1 96.44 520 LYS A N 1
ATOM 4023 C CA . LYS A 1 520 ? 8.297 -3.367 30.375 1 96.44 520 LYS A CA 1
ATOM 4024 C C . LYS A 1 520 ? 8.438 -1.99 29.734 1 96.44 520 LYS A C 1
ATOM 4026 O O . LYS A 1 520 ? 9.398 -1.732 29.016 1 96.44 520 LYS A O 1
ATOM 4031 N N . LEU A 1 521 ? 7.461 -1.151 29.984 1 97.81 521 LEU A N 1
ATOM 4032 C CA . LEU A 1 521 ? 7.508 0.202 29.438 1 97.81 521 LEU A CA 1
ATOM 4033 C C . LEU A 1 521 ? 8.695 0.976 30 1 97.81 521 LEU A C 1
ATOM 4035 O O . LEU A 1 521 ? 9.375 1.695 29.266 1 97.81 521 LEU A O 1
ATOM 4039 N N . ARG A 1 522 ? 8.969 0.836 31.281 1 97.94 522 ARG A N 1
ATOM 4040 C CA . ARG A 1 522 ? 10.055 1.541 31.953 1 97.94 522 ARG A CA 1
ATOM 4041 C C . ARG A 1 522 ? 11.406 1.137 31.375 1 97.94 522 ARG A C 1
ATOM 4043 O O . ARG A 1 522 ? 12.289 1.98 31.188 1 97.94 522 ARG A O 1
ATOM 4050 N N . THR A 1 523 ? 11.531 -0.108 31.109 1 97.25 523 THR A N 1
ATOM 4051 C CA . THR A 1 523 ? 12.781 -0.603 30.547 1 97.25 523 THR A CA 1
ATOM 4052 C C . THR A 1 523 ? 13.078 0.063 29.203 1 97.25 523 THR A C 1
ATOM 4054 O O . THR A 1 523 ? 14.188 0.537 28.984 1 97.25 523 THR A O 1
ATOM 4057 N N . VAL A 1 524 ? 12.117 0.144 28.359 1 96.56 524 VAL A N 1
ATOM 4058 C CA . VAL A 1 524 ? 12.273 0.763 27.047 1 96.56 524 VAL A CA 1
ATOM 4059 C C . VAL A 1 524 ? 12.484 2.268 27.219 1 96.56 524 VAL A C 1
ATOM 4061 O O . VAL A 1 524 ? 13.305 2.863 26.516 1 96.56 524 VAL A O 1
ATOM 4064 N N . ALA A 1 525 ? 11.766 2.855 28.125 1 98.06 525 ALA A N 1
ATOM 4065 C CA . ALA A 1 525 ? 11.891 4.289 28.375 1 98.06 525 ALA A CA 1
ATOM 4066 C C . ALA A 1 525 ? 13.305 4.645 28.828 1 98.06 525 ALA A C 1
ATOM 4068 O O . ALA A 1 525 ? 13.898 5.598 28.328 1 98.06 525 ALA A O 1
ATOM 4069 N N . GLU A 1 526 ? 13.82 3.885 29.766 1 97.25 526 GLU A N 1
ATOM 4070 C CA . GLU A 1 526 ? 15.148 4.152 30.328 1 97.25 526 GLU A CA 1
ATOM 4071 C C . GLU A 1 526 ? 16.234 4.031 29.25 1 97.25 526 GLU A C 1
ATOM 4073 O O . GLU A 1 526 ? 17.109 4.891 29.141 1 97.25 526 GLU A O 1
ATOM 4078 N N . GLN A 1 527 ? 16.094 3.025 28.469 1 95.25 527 GLN A N 1
ATOM 4079 C CA . GLN A 1 527 ? 17.078 2.832 27.406 1 95.25 527 GLN A CA 1
ATOM 4080 C C . GLN A 1 527 ? 16.984 3.949 26.375 1 95.25 527 GLN A C 1
ATOM 4082 O O . GLN A 1 527 ? 18.016 4.48 25.922 1 95.25 527 GLN A O 1
ATOM 4087 N N . THR A 1 528 ? 15.805 4.312 25.953 1 96.12 528 THR A N 1
ATOM 4088 C CA . THR A 1 528 ? 15.594 5.332 24.922 1 96.12 528 THR A CA 1
ATOM 4089 C C . THR A 1 528 ? 16.062 6.699 25.422 1 96.12 528 THR A C 1
ATOM 4091 O O . THR A 1 528 ? 16.766 7.414 24.703 1 96.12 528 THR A O 1
ATOM 4094 N N . LEU A 1 529 ? 15.695 7.039 26.672 1 95.94 529 LEU A N 1
ATOM 4095 C CA . LEU A 1 529 ? 16.078 8.328 27.234 1 95.94 529 LEU A CA 1
ATOM 4096 C C . LEU A 1 529 ? 17.594 8.414 27.422 1 95.94 529 LEU A C 1
ATOM 4098 O O . LEU A 1 529 ? 18.203 9.461 27.188 1 95.94 529 LEU A O 1
ATOM 4102 N N . LYS A 1 530 ? 18.156 7.316 27.828 1 94.94 530 LYS A N 1
ATOM 4103 C CA . LYS A 1 530 ? 19.609 7.273 27.953 1 94.94 530 LYS A CA 1
ATOM 4104 C C . LYS A 1 530 ? 20.297 7.527 26.609 1 94.94 530 LYS A C 1
ATOM 4106 O O . LYS A 1 530 ? 21.25 8.312 26.531 1 94.94 530 LYS A O 1
ATOM 4111 N N . ASP A 1 531 ? 19.828 6.891 25.594 1 92.88 531 ASP A N 1
ATOM 4112 C CA . ASP A 1 531 ? 20.391 7.066 24.25 1 92.88 531 ASP A CA 1
ATOM 4113 C C . ASP A 1 531 ? 20.234 8.508 23.781 1 92.88 531 ASP A C 1
ATOM 4115 O O . ASP A 1 531 ? 21.188 9.109 23.281 1 92.88 531 ASP A O 1
ATOM 4119 N N . LEU A 1 532 ? 19.094 9.055 23.953 1 94.38 532 LEU A N 1
ATOM 4120 C CA . LEU A 1 532 ? 18.797 10.398 23.453 1 94.38 532 LEU A CA 1
ATOM 4121 C C . LEU A 1 532 ? 19.641 11.445 24.172 1 94.38 532 LEU A C 1
ATOM 4123 O O . LEU A 1 532 ? 19.984 12.477 23.594 1 94.38 532 LEU A O 1
ATOM 4127 N N . GLY A 1 533 ? 20.016 11.117 25.359 1 91.31 533 GLY A N 1
ATOM 4128 C CA . GLY A 1 533 ? 20.828 12.047 26.141 1 91.31 533 GLY A CA 1
ATOM 4129 C C . GLY A 1 533 ? 22.312 11.891 25.906 1 91.31 533 GLY A C 1
ATOM 4130 O O . GLY A 1 533 ? 23.078 12.844 26.062 1 91.31 533 GLY A O 1
ATOM 4131 N N . SER A 1 534 ? 22.734 10.711 25.484 1 90.06 534 SER A N 1
ATOM 4132 C CA . SER A 1 534 ? 24.172 10.438 25.516 1 90.06 534 SER A CA 1
ATOM 4133 C C . SER A 1 534 ? 24.75 10.344 24.109 1 90.06 534 SER A C 1
ATOM 4135 O O . SER A 1 534 ? 25.922 10.664 23.891 1 90.06 534 SER A O 1
ATOM 4137 N N . LYS A 1 535 ? 24 9.883 23.172 1 91.06 535 LYS A N 1
ATOM 4138 C CA . LYS A 1 535 ? 24.547 9.648 21.828 1 91.06 535 LYS A CA 1
ATOM 4139 C C . LYS A 1 535 ? 24.625 10.945 21.047 1 91.06 535 LYS A C 1
ATOM 4141 O O . LYS A 1 535 ? 23.906 11.906 21.328 1 91.06 535 LYS A O 1
ATOM 4146 N N . ASP A 1 536 ? 25.531 10.945 20.125 1 90.62 536 ASP A N 1
ATOM 4147 C CA . ASP A 1 536 ? 25.719 12.164 19.328 1 90.62 536 ASP A CA 1
ATOM 4148 C C . ASP A 1 536 ? 24.641 12.289 18.266 1 90.62 536 ASP A C 1
ATOM 4150 O O . ASP A 1 536 ? 23.891 11.336 18 1 90.62 536 ASP A O 1
ATOM 4154 N N . LYS A 1 537 ? 24.625 13.422 17.672 1 90.12 537 LYS A N 1
ATOM 4155 C CA . LYS A 1 537 ? 23.578 13.805 16.75 1 90.12 537 LYS A CA 1
ATOM 4156 C C . LYS A 1 537 ? 23.578 12.906 15.516 1 90.12 537 LYS A C 1
ATOM 4158 O O . LYS A 1 537 ? 22.5 12.531 15.016 1 90.12 537 LYS A O 1
ATOM 4163 N N . GLU A 1 538 ? 24.688 12.547 15 1 91 538 GLU A N 1
ATOM 4164 C CA . GLU A 1 538 ? 24.781 11.742 13.789 1 91 538 GLU A CA 1
ATOM 4165 C C . GLU A 1 538 ? 24.25 10.328 14.023 1 91 538 GLU A C 1
ATOM 4167 O O . GLU A 1 538 ? 23.547 9.773 13.18 1 91 538 GLU A O 1
ATOM 4172 N N . GLU A 1 539 ? 24.656 9.805 15.156 1 92.88 539 GLU A N 1
ATOM 4173 C CA . GLU A 1 539 ? 24.172 8.469 15.492 1 92.88 539 GLU A CA 1
ATOM 4174 C C . GLU A 1 539 ? 22.672 8.461 15.719 1 92.88 539 GLU A C 1
ATOM 4176 O O . GLU A 1 539 ? 21.969 7.539 15.289 1 92.88 539 GLU A O 1
ATOM 4181 N N . LEU A 1 540 ? 22.219 9.484 16.391 1 92.81 540 LEU A N 1
ATOM 4182 C CA . LEU A 1 540 ? 20.781 9.594 16.656 1 92.81 540 LEU A CA 1
ATOM 4183 C C . LEU A 1 540 ? 20 9.711 15.352 1 92.81 540 LEU A C 1
ATOM 4185 O O . LEU A 1 540 ? 18.922 9.125 15.211 1 92.81 540 LEU A O 1
ATOM 4189 N N . ALA A 1 541 ? 20.578 10.453 14.406 1 91.81 541 ALA A N 1
ATOM 4190 C CA . ALA A 1 541 ? 19.938 10.602 13.102 1 91.81 541 ALA A CA 1
ATOM 4191 C C . ALA A 1 541 ? 19.891 9.266 12.359 1 91.81 541 ALA A C 1
ATOM 4193 O O . ALA A 1 541 ? 18.875 8.938 11.727 1 91.81 541 ALA A O 1
ATOM 4194 N N . TRP A 1 542 ? 20.938 8.547 12.469 1 93.62 542 TRP A N 1
ATOM 4195 C CA . TRP A 1 542 ? 21.047 7.254 11.805 1 93.62 542 TRP A CA 1
ATOM 4196 C C . TRP A 1 542 ? 20.031 6.262 12.383 1 93.62 542 TRP A C 1
ATOM 4198 O O . TRP A 1 542 ? 19.453 5.469 11.641 1 93.62 542 TRP A O 1
ATOM 4208 N N . ARG A 1 543 ? 19.703 6.352 13.656 1 94 543 ARG A N 1
ATOM 4209 C CA . ARG A 1 543 ? 18.781 5.449 14.336 1 94 543 ARG A CA 1
ATOM 4210 C C . ARG A 1 543 ? 17.375 6.047 14.398 1 94 543 ARG A C 1
ATOM 4212 O O . ARG A 1 543 ? 16.5 5.527 15.094 1 94 543 ARG A O 1
ATOM 4219 N N . GLY A 1 544 ? 17.203 7.137 13.766 1 95.31 544 GLY A N 1
ATOM 4220 C CA . GLY A 1 544 ? 16.031 7.965 13.93 1 95.31 544 GLY A CA 1
ATOM 4221 C C . GLY A 1 544 ? 14.727 7.18 13.828 1 95.31 544 GLY A C 1
ATOM 4222 O O . GLY A 1 544 ? 13.828 7.348 14.656 1 95.31 544 GLY A O 1
ATOM 4223 N N . ARG A 1 545 ? 14.562 6.301 12.867 1 95.56 545 ARG A N 1
ATOM 4224 C CA . ARG A 1 545 ? 13.336 5.539 12.664 1 95.56 545 ARG A CA 1
ATOM 4225 C C . ARG A 1 545 ? 13.086 4.578 13.82 1 95.56 545 ARG A C 1
ATOM 4227 O O . ARG A 1 545 ? 11.938 4.32 14.188 1 95.56 545 ARG A O 1
ATOM 4234 N N . ASP A 1 546 ? 14.141 4.023 14.406 1 94.75 546 ASP A N 1
ATOM 4235 C CA . ASP A 1 546 ? 14.016 3.123 15.547 1 94.75 546 ASP A CA 1
ATOM 4236 C C . ASP A 1 546 ? 13.406 3.846 16.75 1 94.75 546 ASP A C 1
ATOM 4238 O O . ASP A 1 546 ? 12.539 3.299 17.438 1 94.75 546 ASP A O 1
ATOM 4242 N N . TYR A 1 547 ? 13.898 5.043 16.922 1 96 547 TYR A N 1
ATOM 4243 C CA . TYR A 1 547 ? 13.391 5.816 18.047 1 96 547 TYR A CA 1
ATOM 4244 C C . TYR A 1 547 ? 11.93 6.191 17.844 1 96 547 TYR A C 1
ATOM 4246 O O . TYR A 1 547 ? 11.141 6.215 18.781 1 96 547 TYR A O 1
ATOM 4254 N N . LEU A 1 548 ? 11.547 6.527 16.562 1 97.75 548 LEU A N 1
ATOM 4255 C CA . LEU A 1 548 ? 10.141 6.805 16.297 1 97.75 548 LEU A CA 1
ATOM 4256 C C . LEU A 1 548 ? 9.266 5.617 16.672 1 97.75 548 LEU A C 1
ATOM 4258 O O . LEU A 1 548 ? 8.211 5.789 17.281 1 97.75 548 LEU A O 1
ATOM 4262 N N . ARG A 1 549 ? 9.68 4.422 16.359 1 96.94 549 ARG A N 1
ATOM 4263 C CA . ARG A 1 549 ? 8.93 3.205 16.641 1 96.94 549 ARG A CA 1
ATOM 4264 C C . ARG A 1 549 ? 8.859 2.945 18.141 1 96.94 549 ARG A C 1
ATOM 4266 O O . ARG A 1 549 ? 7.785 2.646 18.672 1 96.94 549 ARG A O 1
ATOM 4273 N N . ASP A 1 550 ? 9.992 3.059 18.828 1 96.94 550 ASP A N 1
ATOM 4274 C CA . ASP A 1 550 ? 10.062 2.75 20.25 1 96.94 550 ASP A CA 1
ATOM 4275 C C . ASP A 1 550 ? 9.227 3.73 21.062 1 96.94 550 ASP A C 1
ATOM 4277 O O . ASP A 1 550 ? 8.516 3.328 21.984 1 96.94 550 ASP A O 1
ATOM 4281 N N . ILE A 1 551 ? 9.328 4.969 20.703 1 98.19 551 ILE A N 1
ATOM 4282 C CA . ILE A 1 551 ? 8.602 5.984 21.453 1 98.19 551 ILE A CA 1
ATOM 4283 C C . ILE A 1 551 ? 7.109 5.875 21.156 1 98.19 551 ILE A C 1
ATOM 4285 O O . ILE A 1 551 ? 6.281 6.082 22.047 1 98.19 551 ILE A O 1
ATOM 4289 N N . ASP A 1 552 ? 6.777 5.531 19.922 1 98.62 552 ASP A N 1
ATOM 4290 C CA . ASP A 1 552 ? 5.379 5.262 19.594 1 98.62 552 ASP A CA 1
ATOM 4291 C C . ASP A 1 552 ? 4.812 4.16 20.484 1 98.62 552 ASP A C 1
ATOM 4293 O O . ASP A 1 552 ? 3.734 4.312 21.062 1 98.62 552 ASP A O 1
ATOM 4297 N N . TRP A 1 553 ? 5.551 3.053 20.578 1 98.38 553 TRP A N 1
ATOM 4298 C CA . TRP A 1 553 ? 5.125 1.926 21.391 1 98.38 553 TRP A CA 1
ATOM 4299 C C . TRP A 1 553 ? 4.996 2.336 22.859 1 98.38 553 TRP A C 1
ATOM 4301 O O . TRP A 1 553 ? 4.039 1.957 23.531 1 98.38 553 TRP A O 1
ATOM 4311 N N . LEU A 1 554 ? 5.914 3.111 23.281 1 98.31 554 LEU A N 1
ATOM 4312 C CA . LEU A 1 554 ? 5.977 3.553 24.672 1 98.31 554 LEU A CA 1
ATOM 4313 C C . LEU A 1 554 ? 4.797 4.461 25.016 1 98.31 554 LEU A C 1
ATOM 4315 O O . LEU A 1 554 ? 4.082 4.223 25.984 1 98.31 554 LEU A O 1
ATOM 4319 N N . VAL A 1 555 ? 4.59 5.469 24.203 1 98.62 555 VAL A N 1
ATOM 4320 C CA . VAL A 1 555 ? 3.562 6.469 24.469 1 98.62 555 VAL A CA 1
ATOM 4321 C C . VAL A 1 555 ? 2.18 5.84 24.328 1 98.62 555 VAL A C 1
ATOM 4323 O O . VAL A 1 555 ? 1.299 6.062 25.156 1 98.62 555 VAL A O 1
ATOM 4326 N N . CYS A 1 556 ? 1.98 5.031 23.328 1 98.75 556 CYS A N 1
ATOM 4327 C CA . CYS A 1 556 ? 0.711 4.332 23.156 1 98.75 556 CYS A CA 1
ATOM 4328 C C . CYS A 1 556 ? 0.427 3.422 24.344 1 98.75 556 CYS A C 1
ATOM 4330 O O . CYS A 1 556 ? -0.706 3.355 24.828 1 98.75 556 CYS A O 1
ATOM 4332 N N . GLY A 1 557 ? 1.474 2.691 24.766 1 98.38 557 GLY A N 1
ATOM 4333 C CA . GLY A 1 557 ? 1.304 1.844 25.938 1 98.38 557 GLY A CA 1
ATOM 4334 C C . GLY A 1 557 ? 0.841 2.605 27.156 1 98.38 557 GLY A C 1
ATOM 4335 O O . GLY A 1 557 ? -0.077 2.17 27.859 1 98.38 557 GLY A O 1
ATOM 4336 N N . CYS A 1 558 ? 1.442 3.764 27.406 1 97.94 558 CYS A N 1
ATOM 4337 C CA . CYS A 1 558 ? 1.062 4.609 28.547 1 97.94 558 CYS A CA 1
ATOM 4338 C C . CYS A 1 558 ? -0.38 5.082 28.406 1 97.94 558 CYS A C 1
ATOM 4340 O O . CYS A 1 558 ? -1.145 5.039 29.375 1 97.94 558 CYS A O 1
ATOM 4342 N N . LEU A 1 559 ? -0.74 5.5 27.219 1 97.94 559 LEU A N 1
ATOM 4343 C CA . LEU A 1 559 ? -2.086 6.012 27 1 97.94 559 LEU A CA 1
ATOM 4344 C C . LEU A 1 559 ? -3.125 4.91 27.172 1 97.94 559 LEU A C 1
ATOM 4346 O O . LEU A 1 559 ? -4.203 5.148 27.719 1 97.94 559 LEU A O 1
ATOM 4350 N N . LEU A 1 560 ? -2.816 3.719 26.688 1 97.69 560 LEU A N 1
ATOM 4351 C CA . LEU A 1 560 ? -3.729 2.59 26.828 1 97.69 560 LEU A CA 1
ATOM 4352 C C . LEU A 1 560 ? -3.895 2.205 28.297 1 97.69 560 LEU A C 1
ATOM 4354 O O . LEU A 1 560 ? -4.973 1.774 28.703 1 97.69 560 LEU A O 1
ATOM 4358 N N . ILE A 1 561 ? -2.842 2.301 29.109 1 96.94 561 ILE A N 1
ATOM 4359 C CA . ILE A 1 561 ? -2.93 2.051 30.547 1 96.94 561 ILE A CA 1
ATOM 4360 C C . ILE A 1 561 ? -3.93 3.016 31.172 1 96.94 561 ILE A C 1
ATOM 4362 O O . ILE A 1 561 ? -4.812 2.598 31.938 1 96.94 561 ILE A O 1
ATOM 4366 N N . HIS A 1 562 ? -3.779 4.305 30.859 1 96.62 562 HIS A N 1
ATOM 4367 C CA . HIS A 1 562 ? -4.703 5.297 31.406 1 96.62 562 HIS A CA 1
ATOM 4368 C C . HIS A 1 562 ? -6.141 4.988 31 1 96.62 562 HIS A C 1
ATOM 4370 O O . HIS A 1 562 ? -7.062 5.145 31.797 1 96.62 562 HIS A O 1
ATOM 4376 N N . ASP A 1 563 ? -6.352 4.527 29.766 1 96.62 563 ASP A N 1
ATOM 4377 C CA . ASP A 1 563 ? -7.688 4.188 29.281 1 96.62 563 ASP A CA 1
ATOM 4378 C C . ASP A 1 563 ? -8.242 2.969 30.031 1 96.62 563 ASP A C 1
ATOM 4380 O O . ASP A 1 563 ? -9.406 2.953 30.422 1 96.62 563 ASP A O 1
ATOM 4384 N N . ALA A 1 564 ? -7.43 1.958 30.188 1 95.69 564 ALA A N 1
ATOM 4385 C CA . ALA A 1 564 ? -7.852 0.705 30.797 1 95.69 564 ALA A CA 1
ATOM 4386 C C . ALA A 1 564 ? -8.203 0.909 32.281 1 95.69 564 ALA A C 1
ATOM 4388 O O . ALA A 1 564 ? -9.141 0.288 32.781 1 95.69 564 ALA A O 1
ATOM 4389 N N . VAL A 1 565 ? -7.52 1.745 32.969 1 94.62 565 VAL A N 1
ATOM 4390 C CA . VAL A 1 565 ? -7.613 1.87 34.438 1 94.62 565 VAL A CA 1
ATOM 4391 C C . VAL A 1 565 ? -8.758 2.811 34.781 1 94.62 565 VAL A C 1
ATOM 4393 O O . VAL A 1 565 ? -9.328 2.715 35.875 1 94.62 565 VAL A O 1
ATOM 4396 N N . ARG A 1 566 ? -9.148 3.686 33.938 1 93.06 566 ARG A N 1
ATOM 4397 C CA . ARG A 1 566 ? -10.031 4.793 34.281 1 93.06 566 ARG A CA 1
ATOM 4398 C C . ARG A 1 566 ? -11.422 4.293 34.656 1 93.06 566 ARG A C 1
ATOM 4400 O O . ARG A 1 566 ? -12.102 4.891 35.5 1 93.06 566 ARG A O 1
ATOM 4407 N N . ASP A 1 567 ? -11.898 3.166 34.094 1 92.44 567 ASP A N 1
ATOM 4408 C CA . ASP A 1 567 ? -13.273 2.754 34.344 1 92.44 567 ASP A CA 1
ATOM 4409 C C . ASP A 1 567 ? -13.375 1.235 34.469 1 92.44 567 ASP A C 1
ATOM 4411 O O . ASP A 1 567 ? -14.477 0.688 34.562 1 92.44 567 ASP A O 1
ATOM 4415 N N . GLY A 1 568 ? -12.258 0.54 34.312 1 90.25 568 GLY A N 1
ATOM 4416 C CA . GLY A 1 568 ? -12.234 -0.896 34.562 1 90.25 568 GLY A CA 1
ATOM 4417 C C . GLY A 1 568 ? -12.797 -1.692 33.375 1 90.25 568 GLY A C 1
ATOM 4418 O O . GLY A 1 568 ? -13.117 -2.873 33.531 1 90.25 568 GLY A O 1
ATOM 4419 N N . ASP A 1 569 ? -13 -1.139 32.219 1 94.81 569 ASP A N 1
ATOM 4420 C CA . ASP A 1 569 ? -13.492 -1.853 31.047 1 94.81 569 ASP A CA 1
ATOM 4421 C C . ASP A 1 569 ? -12.57 -3.023 30.688 1 94.81 569 ASP A C 1
ATOM 4423 O O . ASP A 1 569 ? -11.375 -2.836 30.469 1 94.81 569 ASP A O 1
ATOM 4427 N N . VAL A 1 570 ? -13.109 -4.207 30.547 1 95.62 570 VAL A N 1
ATOM 4428 C CA . VAL A 1 570 ? -12.305 -5.418 30.422 1 95.62 570 VAL A CA 1
ATOM 4429 C C . VAL A 1 570 ? -11.719 -5.512 29.016 1 95.62 570 VAL A C 1
ATOM 4431 O O . VAL A 1 570 ? -10.625 -6.047 28.812 1 95.62 570 VAL A O 1
ATOM 4434 N N . VAL A 1 571 ? -12.445 -5.023 28.016 1 96.75 571 VAL A N 1
ATOM 4435 C CA . VAL A 1 571 ? -11.93 -5.055 26.656 1 96.75 571 VAL A CA 1
ATOM 4436 C C . VAL A 1 571 ? -10.766 -4.07 26.516 1 96.75 571 VAL A C 1
ATOM 4438 O O . VAL A 1 571 ? -9.75 -4.387 25.891 1 96.75 571 VAL A O 1
ATOM 4441 N N . ALA A 1 572 ? -10.906 -2.857 27.094 1 97.12 572 ALA A N 1
ATOM 4442 C CA . ALA A 1 572 ? -9.812 -1.891 27.078 1 97.12 572 ALA A CA 1
ATOM 4443 C C . ALA A 1 572 ? -8.562 -2.475 27.734 1 97.12 572 ALA A C 1
ATOM 4445 O O . ALA A 1 572 ? -7.445 -2.244 27.266 1 97.12 572 ALA A O 1
ATOM 4446 N N . ARG A 1 573 ? -8.773 -3.172 28.828 1 96.69 573 ARG A N 1
ATOM 4447 C CA . ARG A 1 573 ? -7.66 -3.809 29.516 1 96.69 573 ARG A CA 1
ATOM 4448 C C . ARG A 1 573 ? -6.984 -4.844 28.625 1 96.69 573 ARG A C 1
ATOM 4450 O O . ARG A 1 573 ? -5.754 -4.922 28.578 1 96.69 573 ARG A O 1
ATOM 4457 N N . GLU A 1 574 ? -7.797 -5.664 27.938 1 95.94 574 GLU A N 1
ATOM 4458 C CA . GLU A 1 574 ? -7.238 -6.68 27.047 1 95.94 574 GLU A CA 1
ATOM 4459 C C . GLU A 1 574 ? -6.445 -6.043 25.906 1 95.94 574 GLU A C 1
ATOM 4461 O O . GLU A 1 574 ? -5.375 -6.531 25.547 1 95.94 574 GLU A O 1
ATOM 4466 N N . VAL A 1 575 ? -6.953 -4.973 25.312 1 97.56 575 VAL A N 1
ATOM 4467 C CA . VAL A 1 575 ? -6.27 -4.258 24.234 1 97.56 575 VAL A CA 1
ATOM 4468 C C . VAL A 1 575 ? -4.918 -3.752 24.734 1 97.56 575 VAL A C 1
ATOM 4470 O O . VAL A 1 575 ? -3.904 -3.896 24.047 1 97.56 575 VAL A O 1
ATOM 4473 N N . MET A 1 576 ? -4.926 -3.184 25.953 1 97.62 576 MET A N 1
ATOM 4474 C CA . MET A 1 576 ? -3.703 -2.688 26.562 1 97.62 576 MET A CA 1
ATOM 4475 C C . MET A 1 576 ? -2.695 -3.814 26.766 1 97.62 576 MET A C 1
ATOM 4477 O O . MET A 1 576 ? -1.522 -3.674 26.406 1 97.62 576 MET A O 1
ATOM 4481 N N . LEU A 1 577 ? -3.139 -4.926 27.234 1 95.81 577 LEU A N 1
ATOM 4482 C CA . LEU A 1 577 ? -2.268 -6.066 27.484 1 95.81 577 LEU A CA 1
ATOM 4483 C C . LEU A 1 577 ? -1.662 -6.586 26.188 1 95.81 577 LEU A C 1
ATOM 4485 O O . LEU A 1 577 ? -0.467 -6.883 26.125 1 95.81 577 LEU A O 1
ATOM 4489 N N . ARG A 1 578 ? -2.498 -6.664 25.156 1 95.88 578 ARG A N 1
ATOM 4490 C CA . ARG A 1 578 ? -2.029 -7.16 23.875 1 95.88 578 ARG A CA 1
ATOM 4491 C C . ARG A 1 578 ? -0.988 -6.219 23.266 1 95.88 578 ARG A C 1
ATOM 4493 O O . ARG A 1 578 ? -0.029 -6.668 22.641 1 95.88 578 ARG A O 1
ATOM 4500 N N . TRP A 1 579 ? -1.165 -4.938 23.375 1 96.94 579 TRP A N 1
ATOM 4501 C CA . TRP A 1 579 ? -0.223 -3.959 22.844 1 96.94 579 TRP A CA 1
ATOM 4502 C C . TRP A 1 579 ? 1.134 -4.078 23.531 1 96.94 579 TRP A C 1
ATOM 4504 O O . TRP A 1 579 ? 2.174 -4.07 22.875 1 96.94 579 TRP A O 1
ATOM 4514 N N . ILE A 1 580 ? 1.132 -4.195 24.844 1 96.75 580 ILE A N 1
ATOM 4515 C CA . ILE A 1 580 ? 2.361 -4.121 25.625 1 96.75 580 ILE A CA 1
ATOM 4516 C C . ILE A 1 580 ? 3.088 -5.461 25.578 1 96.75 580 ILE A C 1
ATOM 4518 O O . ILE A 1 580 ? 4.316 -5.504 25.453 1 96.75 580 ILE A O 1
ATOM 4522 N N . HIS A 1 581 ? 2.387 -6.578 25.703 1 90.38 581 HIS A N 1
ATOM 4523 C CA . HIS A 1 581 ? 3.029 -7.887 25.766 1 90.38 581 HIS A CA 1
ATOM 4524 C C . HIS A 1 581 ? 3.197 -8.484 24.375 1 90.38 581 HIS A C 1
ATOM 4526 O O . HIS A 1 581 ? 3.93 -9.461 24.203 1 90.38 581 HIS A O 1
ATOM 4532 N N . ASN A 1 582 ? 3.029 -7.902 23.328 1 71.25 582 ASN A N 1
ATOM 4533 C CA . ASN A 1 582 ? 3.07 -8.445 21.969 1 71.25 582 ASN A CA 1
ATOM 4534 C C . ASN A 1 582 ? 2.586 -9.891 21.922 1 71.25 582 ASN A C 1
ATOM 4536 O O . ASN A 1 582 ? 3.244 -10.781 22.453 1 71.25 582 ASN A O 1
ATOM 4540 N N . THR A 1 583 ? 1.408 -10.266 22.016 1 60.41 583 THR A N 1
ATOM 4541 C CA . THR A 1 583 ? 0.626 -11.477 22.266 1 60.41 583 THR A CA 1
ATOM 4542 C C . THR A 1 583 ? 1.166 -12.648 21.453 1 60.41 583 THR A C 1
ATOM 4544 O O . THR A 1 583 ? 0.487 -13.664 21.297 1 60.41 583 THR A O 1
ATOM 4547 N N . GLU A 1 584 ? 2.383 -12.633 20.906 1 59 584 GLU A N 1
ATOM 4548 C CA . GLU A 1 584 ? 2.744 -13.898 20.266 1 59 584 GLU A CA 1
ATOM 4549 C C . GLU A 1 584 ? 3.184 -14.93 21.312 1 59 584 GLU A C 1
ATOM 4551 O O . GLU A 1 584 ? 3.732 -15.977 20.953 1 59 584 GLU A O 1
ATOM 4556 N N . ASP A 1 585 ? 2.676 -14.656 22.547 1 58.12 585 ASP A N 1
ATOM 4557 C CA . ASP A 1 585 ? 3.053 -15.547 23.641 1 58.12 585 ASP A CA 1
ATOM 4558 C C . ASP A 1 585 ? 2.273 -16.859 23.562 1 58.12 585 ASP A C 1
ATOM 4560 O O . ASP A 1 585 ? 1.059 -16.875 23.781 1 58.12 585 ASP A O 1
ATOM 4564 N N . SER A 1 586 ? 2.875 -17.875 23.203 1 59.41 586 SER A N 1
ATOM 4565 C CA . SER A 1 586 ? 2.35 -19.219 23.016 1 59.41 586 SER A CA 1
ATOM 4566 C C . SER A 1 586 ? 1.83 -19.797 24.328 1 59.41 586 SER A C 1
ATOM 4568 O O . SER A 1 586 ? 1.128 -20.812 24.328 1 59.41 586 SER A O 1
ATOM 4570 N N . SER A 1 587 ? 1.996 -19.062 25.375 1 63.41 587 SER A N 1
ATOM 4571 C CA . SER A 1 587 ? 1.598 -19.656 26.641 1 63.41 587 SER A CA 1
ATOM 4572 C C . SER A 1 587 ? 0.128 -19.375 26.953 1 63.41 587 SER A C 1
ATOM 4574 O O . SER A 1 587 ? -0.476 -20.047 27.781 1 63.41 587 SER A O 1
ATOM 4576 N N . ARG A 1 588 ? -0.43 -18.547 26.188 1 75.31 588 ARG A N 1
ATOM 4577 C CA . ARG A 1 588 ? -1.834 -18.219 26.406 1 75.31 588 ARG A CA 1
ATOM 4578 C C . ARG A 1 588 ? -2.75 -19.266 25.766 1 75.31 588 ARG A C 1
ATOM 4580 O O . ARG A 1 588 ? -2.41 -19.844 24.734 1 75.31 588 ARG A O 1
ATOM 4587 N N . ASN A 1 589 ? -3.83 -19.484 26.453 1 87.25 589 ASN A N 1
ATOM 4588 C CA . ASN A 1 589 ? -4.855 -20.375 25.906 1 87.25 589 ASN A CA 1
ATOM 4589 C C . ASN A 1 589 ? -5.5 -19.766 24.656 1 87.25 589 ASN A C 1
ATOM 4591 O O . ASN A 1 589 ? -6.184 -18.75 24.734 1 87.25 589 ASN A O 1
ATOM 4595 N N . TRP A 1 590 ? -5.293 -20.469 23.562 1 91.69 590 TRP A N 1
ATOM 4596 C CA . TRP A 1 590 ? -5.719 -19.891 22.281 1 91.69 590 TRP A CA 1
ATOM 4597 C C . TRP A 1 590 ? -7.238 -19.766 22.234 1 91.69 590 TRP A C 1
ATOM 4599 O O . TRP A 1 590 ? -7.762 -18.859 21.578 1 91.69 590 TRP A O 1
ATOM 4609 N N . ARG A 1 591 ? -8.016 -20.656 22.906 1 93.5 591 ARG A N 1
ATOM 4610 C CA . ARG A 1 591 ? -9.477 -20.578 22.906 1 93.5 591 ARG A CA 1
ATOM 4611 C C . ARG A 1 591 ? -9.953 -19.312 23.625 1 93.5 591 ARG A C 1
ATOM 4613 O O . ARG A 1 591 ? -10.875 -18.641 23.156 1 93.5 591 ARG A O 1
ATOM 4620 N N . GLU A 1 592 ? -9.297 -19.125 24.719 1 93.56 592 GLU A N 1
ATOM 4621 C CA . GLU A 1 592 ? -9.617 -17.891 25.453 1 93.56 592 GLU A CA 1
ATOM 4622 C C . GLU A 1 592 ? -9.266 -16.656 24.641 1 93.56 592 GLU A C 1
ATOM 4624 O O . GLU A 1 592 ? -10.031 -15.695 24.578 1 93.56 592 GLU A O 1
ATOM 4629 N N . ASP A 1 593 ? -8.078 -16.719 24.047 1 93.56 593 ASP A N 1
ATOM 4630 C CA . ASP A 1 593 ? -7.641 -15.594 23.234 1 93.56 593 ASP A CA 1
ATOM 4631 C C . ASP A 1 593 ? -8.578 -15.367 22.047 1 93.56 593 ASP A C 1
ATOM 4633 O O . ASP A 1 593 ? -8.805 -14.227 21.641 1 93.56 593 ASP A O 1
ATOM 4637 N N . SER A 1 594 ? -9.102 -16.438 21.484 1 95.06 594 SER A N 1
ATOM 4638 C CA . SER A 1 594 ? -10.023 -16.328 20.359 1 95.06 594 SER A CA 1
ATOM 4639 C C . SER A 1 594 ? -11.32 -15.641 20.781 1 95.06 594 SER A C 1
ATOM 4641 O O . SER A 1 594 ? -11.898 -14.883 20 1 95.06 594 SER A O 1
ATOM 4643 N N . VAL A 1 595 ? -11.758 -15.906 21.984 1 95.06 595 VAL A N 1
ATOM 4644 C CA . VAL A 1 595 ? -12.945 -15.25 22.516 1 95.06 595 VAL A CA 1
ATOM 4645 C C . VAL A 1 595 ? -12.68 -13.758 22.656 1 95.06 595 VAL A C 1
ATOM 4647 O O . VAL A 1 595 ? -13.531 -12.93 22.312 1 95.06 595 VAL A O 1
ATOM 4650 N N . TRP A 1 596 ? -11.5 -13.438 23.156 1 95.44 596 TRP A N 1
ATOM 4651 C CA . TRP A 1 596 ? -11.133 -12.039 23.312 1 95.44 596 TRP A CA 1
ATOM 4652 C C . TRP A 1 596 ? -11.008 -11.344 21.969 1 95.44 596 TRP A C 1
ATOM 4654 O O . TRP A 1 596 ? -11.367 -10.172 21.828 1 95.44 596 TRP A O 1
ATOM 4664 N N . ASP A 1 597 ? -10.445 -12.109 20.984 1 96.69 597 ASP A N 1
ATOM 4665 C CA . ASP A 1 597 ? -10.367 -11.555 19.625 1 96.69 597 ASP A CA 1
ATOM 4666 C C . ASP A 1 597 ? -11.742 -11.086 19.156 1 96.69 597 ASP A C 1
ATOM 4668 O O . ASP A 1 597 ? -11.875 -9.977 18.625 1 96.69 597 ASP A O 1
ATOM 4672 N N . ARG A 1 598 ? -12.711 -11.906 19.344 1 96.69 598 ARG A N 1
ATOM 4673 C CA . ARG A 1 598 ? -14.062 -11.594 18.891 1 96.69 598 ARG A CA 1
ATOM 4674 C C . ARG A 1 598 ? -14.625 -10.398 19.641 1 96.69 598 ARG A C 1
ATOM 4676 O O . ARG A 1 598 ? -15.273 -9.531 19.031 1 96.69 598 ARG A O 1
ATOM 4683 N N . LYS A 1 599 ? -14.367 -10.336 20.938 1 96.5 599 LYS A N 1
ATOM 4684 C CA . LYS A 1 599 ? -14.844 -9.211 21.75 1 96.5 599 LYS A CA 1
ATOM 4685 C C . LYS A 1 599 ? -14.211 -7.902 21.297 1 96.5 599 LYS A C 1
ATOM 4687 O O . LYS A 1 599 ? -14.875 -6.863 21.266 1 96.5 599 LYS A O 1
ATOM 4692 N N . ILE A 1 600 ? -12.938 -7.941 20.969 1 97.5 600 ILE A N 1
ATOM 4693 C CA . ILE A 1 600 ? -12.211 -6.754 20.547 1 97.5 600 ILE A CA 1
ATOM 4694 C C . ILE A 1 600 ? -12.773 -6.25 19.219 1 97.5 600 ILE A C 1
ATOM 4696 O O . ILE A 1 600 ? -12.922 -5.043 19.016 1 97.5 600 ILE A O 1
ATOM 4700 N N . VAL A 1 601 ? -13.141 -7.176 18.328 1 98 601 VAL A N 1
ATOM 4701 C CA . VAL A 1 601 ? -13.516 -6.812 16.969 1 98 601 VAL A CA 1
ATOM 4702 C C . VAL A 1 601 ? -15.008 -6.461 16.922 1 98 601 VAL A C 1
ATOM 4704 O O . VAL A 1 601 ? -15.398 -5.488 16.266 1 98 601 VAL A O 1
ATOM 4707 N N . PHE A 1 602 ? -15.891 -7.281 17.641 1 96 602 PHE A N 1
ATOM 4708 C CA . PHE A 1 602 ? -17.328 -7.199 17.406 1 96 602 PHE A CA 1
ATOM 4709 C C . PHE A 1 602 ? -18.062 -6.836 18.703 1 96 602 PHE A C 1
ATOM 4711 O O . PHE A 1 602 ? -19.281 -6.707 18.703 1 96 602 PHE A O 1
ATOM 4718 N N . GLY A 1 603 ? -17.344 -6.578 19.781 1 90.25 603 GLY A N 1
ATOM 4719 C CA . GLY A 1 603 ? -18 -6.293 21.031 1 90.25 603 GLY A CA 1
ATOM 4720 C C . GLY A 1 603 ? -18.734 -7.492 21.609 1 90.25 603 GLY A C 1
ATOM 4721 O O . GLY A 1 603 ? -18.297 -8.633 21.438 1 90.25 603 GLY A O 1
ATOM 4722 N N . GLU A 1 604 ? -19.688 -7.152 22.484 1 77.25 604 GLU A N 1
ATOM 4723 C CA . GLU A 1 604 ? -20.438 -8.211 23.156 1 77.25 604 GLU A CA 1
ATOM 4724 C C . GLU A 1 604 ? -21.562 -8.734 22.266 1 77.25 604 GLU A C 1
ATOM 4726 O O . GLU A 1 604 ? -22.438 -9.469 22.719 1 77.25 604 GLU A O 1
ATOM 4731 N N . GLU A 1 605 ? -21.609 -8.297 21.094 1 61.03 605 GLU A N 1
ATOM 4732 C CA . GLU A 1 605 ? -22.641 -8.789 20.156 1 61.03 605 GLU A CA 1
ATOM 4733 C C . GLU A 1 605 ? -22.688 -10.32 20.172 1 61.03 605 GLU A C 1
ATOM 4735 O O . GLU A 1 605 ? -21.656 -10.984 20.094 1 61.03 605 GLU A O 1
ATOM 4740 N N . VAL A 1 606 ? -23.688 -10.891 20.984 1 46.84 606 VAL A N 1
ATOM 4741 C CA . VAL A 1 606 ? -23.953 -12.328 21.031 1 46.84 606 VAL A CA 1
ATOM 4742 C C . VAL A 1 606 ? -24.109 -12.875 19.609 1 46.84 606 VAL A C 1
ATOM 4744 O O . VAL A 1 606 ? -24.719 -12.219 18.766 1 46.84 606 VAL A O 1
ATOM 4747 N N . LEU A 1 607 ? -23.375 -14.031 19.219 1 43.41 607 LEU A N 1
ATOM 4748 C CA . LEU A 1 607 ? -23.578 -14.961 18.109 1 43.41 607 LEU A CA 1
ATOM 4749 C C . LEU A 1 607 ? -25.062 -15.266 17.922 1 43.41 607 LEU A C 1
ATOM 4751 O O . LEU A 1 607 ? -25.75 -15.656 18.859 1 43.41 607 LEU A O 1
ATOM 4755 N N . SER A 1 608 ? -25.828 -14.531 17.25 1 32.94 608 SER A N 1
ATOM 4756 C CA . SER A 1 608 ? -27.062 -15.242 16.938 1 32.94 608 SER A CA 1
ATOM 4757 C C . SER A 1 608 ? -26.766 -16.609 16.344 1 32.94 608 SER A C 1
ATOM 4759 O O . SER A 1 608 ? -26.172 -16.719 15.281 1 32.94 608 SER A O 1
ATOM 4761 N N . ALA A 1 609 ? -26.281 -17.547 17.094 1 30.38 609 ALA A N 1
ATOM 4762 C CA . ALA A 1 609 ? -26.438 -18.906 16.594 1 30.38 609 ALA A CA 1
ATOM 4763 C C . ALA A 1 609 ? -27.844 -19.156 16.062 1 30.38 609 ALA A C 1
ATOM 4765 O O . ALA A 1 609 ? -28.797 -19.266 16.844 1 30.38 609 ALA A O 1
ATOM 4766 N N . LYS A 1 610 ? -28.531 -18.594 15.18 1 25.25 610 LYS A N 1
ATOM 4767 C CA . LYS A 1 610 ? -29.531 -19.469 14.562 1 25.25 610 LYS A CA 1
ATOM 4768 C C . LYS A 1 610 ? -28.906 -20.797 14.125 1 25.25 610 LYS A C 1
ATOM 4770 O O . LYS A 1 610 ? -27.969 -20.812 13.312 1 25.25 610 LYS A O 1
ATOM 4775 N N . LEU A 1 611 ? -28.859 -21.812 14.852 1 20.55 611 LEU A N 1
ATOM 4776 C CA . LEU A 1 611 ? -29.516 -23.031 14.406 1 20.55 611 LEU A CA 1
ATOM 4777 C C . LEU A 1 611 ? -30.875 -22.719 13.789 1 20.55 611 LEU A C 1
ATOM 4779 O O . LEU A 1 611 ? -31.609 -21.875 14.289 1 20.55 611 LEU A O 1
ATOM 4783 N N . MET B 1 1 ? 19.094 37.719 -7.922 1 70.81 1 MET B N 1
ATOM 4784 C CA . MET B 1 1 ? 18.938 36.312 -8.312 1 70.81 1 MET B CA 1
ATOM 4785 C C . MET B 1 1 ? 17.688 36.125 -9.164 1 70.81 1 MET B C 1
ATOM 4787 O O . MET B 1 1 ? 16.672 36.812 -8.945 1 70.81 1 MET B O 1
ATOM 4791 N N . GLU B 1 2 ? 17.797 35.5 -10.234 1 86.75 2 GLU B N 1
ATOM 4792 C CA . GLU B 1 2 ? 16.688 35.25 -11.156 1 86.75 2 GLU B CA 1
ATOM 4793 C C . GLU B 1 2 ? 15.727 34.188 -10.609 1 86.75 2 GLU B C 1
ATOM 4795 O O . GLU B 1 2 ? 16.156 33.125 -10.156 1 86.75 2 GLU B O 1
ATOM 4800 N N . PRO B 1 3 ? 14.461 34.625 -10.477 1 91.56 3 PRO B N 1
ATOM 4801 C CA . PRO B 1 3 ? 13.484 33.656 -10.008 1 91.56 3 PRO B CA 1
ATOM 4802 C C . PRO B 1 3 ? 13.344 32.469 -10.961 1 91.56 3 PRO B C 1
ATOM 4804 O O . PRO B 1 3 ? 13.594 32.594 -12.164 1 91.56 3 PRO B O 1
ATOM 4807 N N . SER B 1 4 ? 13.039 31.312 -10.406 1 92.5 4 SER B N 1
ATOM 4808 C CA . SER B 1 4 ? 12.703 30.172 -11.242 1 92.5 4 SER B CA 1
ATOM 4809 C C . SER B 1 4 ? 11.422 30.422 -12.039 1 92.5 4 SER B C 1
ATOM 4811 O O . SER B 1 4 ? 10.688 31.375 -11.758 1 92.5 4 SER B O 1
ATOM 4813 N N . SER B 1 5 ? 11.266 29.688 -13.141 1 92.5 5 SER B N 1
ATOM 4814 C CA . SER B 1 5 ? 10.086 29.688 -14 1 92.5 5 SER B CA 1
ATOM 4815 C C . SER B 1 5 ? 9.805 28.281 -14.547 1 92.5 5 SER B C 1
ATOM 4817 O O . SER B 1 5 ? 10.375 27.297 -14.062 1 92.5 5 SER B O 1
ATOM 4819 N N . SER B 1 6 ? 8.844 28.281 -15.5 1 90.19 6 SER B N 1
ATOM 4820 C CA . SER B 1 6 ? 8.531 27 -16.125 1 90.19 6 SER B CA 1
ATOM 4821 C C . SER B 1 6 ? 9.75 26.422 -16.844 1 90.19 6 SER B C 1
ATOM 4823 O O . SER B 1 6 ? 9.859 25.203 -17.016 1 90.19 6 SER B O 1
ATOM 4825 N N . THR B 1 7 ? 10.695 27.297 -17.25 1 90.88 7 THR B N 1
ATOM 4826 C CA . THR B 1 7 ? 11.789 26.812 -18.078 1 90.88 7 THR B CA 1
ATOM 4827 C C . THR B 1 7 ? 13.133 27.203 -17.469 1 90.88 7 THR B C 1
ATOM 4829 O O . THR B 1 7 ? 14.18 26.938 -18.078 1 90.88 7 THR B O 1
ATOM 4832 N N . LYS B 1 8 ? 13.133 27.891 -16.359 1 92.75 8 LYS B N 1
ATOM 4833 C CA . LYS B 1 8 ? 14.383 28.328 -15.742 1 92.75 8 LYS B CA 1
ATOM 4834 C C . LYS B 1 8 ? 14.477 27.844 -14.297 1 92.75 8 LYS B C 1
ATOM 4836 O O . LYS B 1 8 ? 13.461 27.516 -13.68 1 92.75 8 LYS B O 1
ATOM 4841 N N . GLY B 1 9 ? 15.695 27.859 -13.742 1 93.31 9 GLY B N 1
ATOM 4842 C CA . GLY B 1 9 ? 15.945 27.438 -12.367 1 93.31 9 GLY B CA 1
ATOM 4843 C C . GLY B 1 9 ? 16.516 26.031 -12.273 1 93.31 9 GLY B C 1
ATOM 4844 O O . GLY B 1 9 ? 17.125 25.531 -13.219 1 93.31 9 GLY B O 1
ATOM 4845 N N . PHE B 1 10 ? 16.328 25.406 -11.172 1 90.94 10 PHE B N 1
ATOM 4846 C CA . PHE B 1 10 ? 16.875 24.078 -10.914 1 90.94 10 PHE B CA 1
ATOM 4847 C C . PHE B 1 10 ? 16.031 23.016 -11.594 1 90.94 10 PHE B C 1
ATOM 4849 O O . PHE B 1 10 ? 14.797 23.078 -11.57 1 90.94 10 PHE B O 1
ATOM 4856 N N . PHE B 1 11 ? 16.672 22.172 -12.258 1 91.75 11 PHE B N 1
ATOM 4857 C CA . PHE B 1 11 ? 16.062 20.938 -12.758 1 91.75 11 PHE B CA 1
ATOM 4858 C C . PHE B 1 11 ? 16.844 19.719 -12.266 1 91.75 11 PHE B C 1
ATOM 4860 O O . PHE B 1 11 ? 18.078 19.656 -12.43 1 91.75 11 PHE B O 1
ATOM 4867 N N . GLN B 1 12 ? 16.203 18.797 -11.648 1 89.88 12 GLN B N 1
ATOM 4868 C CA . GLN B 1 12 ? 16.828 17.578 -11.148 1 89.88 12 GLN B CA 1
ATOM 4869 C C . GLN B 1 12 ? 17.422 16.75 -12.297 1 89.88 12 GLN B C 1
ATOM 4871 O O . GLN B 1 12 ? 16.766 16.547 -13.312 1 89.88 12 GLN B O 1
ATOM 4876 N N . HIS B 1 13 ? 18.703 16.312 -12.109 1 91.25 13 HIS B N 1
ATOM 4877 C CA . HIS B 1 13 ? 19.281 15.383 -13.07 1 91.25 13 HIS B CA 1
ATOM 4878 C C . HIS B 1 13 ? 18.469 14.086 -13.148 1 91.25 13 HIS B C 1
ATOM 4880 O O . HIS B 1 13 ? 18.062 13.547 -12.117 1 91.25 13 HIS B O 1
ATOM 4886 N N . GLN B 1 14 ? 18.234 13.617 -14.297 1 91 14 GLN B N 1
ATOM 4887 C CA . GLN B 1 14 ? 17.453 12.398 -14.492 1 91 14 GLN B CA 1
ATOM 4888 C C . GLN B 1 14 ? 18.203 11.18 -13.953 1 91 14 GLN B C 1
ATOM 4890 O O . GLN B 1 14 ? 19.344 10.93 -14.344 1 91 14 GLN B O 1
ATOM 4895 N N . PRO B 1 15 ? 17.594 10.438 -13.039 1 93.75 15 PRO B N 1
ATOM 4896 C CA . PRO B 1 15 ? 18.219 9.195 -12.602 1 93.75 15 PRO B CA 1
ATOM 4897 C C . PRO B 1 15 ? 18.391 8.188 -13.742 1 93.75 15 PRO B C 1
ATOM 4899 O O . PRO B 1 15 ? 17.516 8.062 -14.594 1 93.75 15 PRO B O 1
ATOM 4902 N N . SER B 1 16 ? 19.5 7.465 -13.727 1 93.44 16 SER B N 1
ATOM 4903 C CA . SER B 1 16 ? 19.766 6.426 -14.719 1 93.44 16 SER B CA 1
ATOM 4904 C C . SER B 1 16 ? 19.641 5.031 -14.109 1 93.44 16 SER B C 1
ATOM 4906 O O . SER B 1 16 ? 20.297 4.727 -13.109 1 93.44 16 SER B O 1
ATOM 4908 N N . LEU B 1 17 ? 18.844 4.25 -14.711 1 94.5 17 LEU B N 1
ATOM 4909 C CA . LEU B 1 17 ? 18.672 2.875 -14.258 1 94.5 17 LEU B CA 1
ATOM 4910 C C . LEU B 1 17 ? 19.562 1.926 -15.047 1 94.5 17 LEU B C 1
ATOM 4912 O O . LEU B 1 17 ? 19.344 1.679 -16.234 1 94.5 17 LEU B O 1
ATOM 4916 N N . PRO B 1 18 ? 20.531 1.334 -14.406 1 95.06 18 PRO B N 1
ATOM 4917 C CA . PRO B 1 18 ? 21.312 0.316 -15.102 1 95.06 18 PRO B CA 1
ATOM 4918 C C . PRO B 1 18 ? 20.562 -1 -15.273 1 95.06 18 PRO B C 1
ATOM 4920 O O . PRO B 1 18 ? 19.625 -1.284 -14.523 1 95.06 18 PRO B O 1
ATOM 4923 N N . PRO B 1 19 ? 21 -1.819 -16.281 1 96.94 19 PRO B N 1
ATOM 4924 C CA . PRO B 1 19 ? 20.422 -3.152 -16.406 1 96.94 19 PRO B CA 1
ATOM 4925 C C . PRO B 1 19 ? 20.531 -3.979 -15.125 1 96.94 19 PRO B C 1
ATOM 4927 O O . PRO B 1 19 ? 21.578 -3.979 -14.484 1 96.94 19 PRO B O 1
ATOM 4930 N N . GLN B 1 20 ? 19.469 -4.656 -14.773 1 95.94 20 GLN B N 1
ATOM 4931 C CA . GLN B 1 20 ? 19.406 -5.422 -13.531 1 95.94 20 GLN B CA 1
ATOM 4932 C C . GLN B 1 20 ? 20.516 -6.465 -13.477 1 95.94 20 GLN B C 1
ATOM 4934 O O . GLN B 1 20 ? 21.094 -6.719 -12.414 1 95.94 20 GLN B O 1
ATOM 4939 N N . TYR B 1 21 ? 20.766 -7.07 -14.586 1 96.75 21 TYR B N 1
ATOM 4940 C CA . TYR B 1 21 ? 21.781 -8.102 -14.656 1 96.75 21 TYR B CA 1
ATOM 4941 C C . TYR B 1 21 ? 23.141 -7.551 -14.227 1 96.75 21 TYR B C 1
ATOM 4943 O O . TYR B 1 21 ? 24 -8.297 -13.742 1 96.75 21 TYR B O 1
ATOM 4951 N N . LEU B 1 22 ? 23.328 -6.246 -14.359 1 94.88 22 LEU B N 1
ATOM 4952 C CA . LEU B 1 22 ? 24.609 -5.625 -14.031 1 94.88 22 LEU B CA 1
ATOM 4953 C C . LEU B 1 22 ? 24.594 -5.09 -12.602 1 94.88 22 LEU B C 1
ATOM 4955 O O . LEU B 1 22 ? 25.609 -5.152 -11.906 1 94.88 22 LEU B O 1
ATOM 4959 N N . GLU B 1 23 ? 23.469 -4.633 -12.203 1 94.06 23 GLU B N 1
ATOM 4960 C CA . GLU B 1 23 ? 23.484 -3.791 -11.008 1 94.06 23 GLU B CA 1
ATOM 4961 C C . GLU B 1 23 ? 22.875 -4.512 -9.812 1 94.06 23 GLU B C 1
ATOM 4963 O O . GLU B 1 23 ? 23.188 -4.184 -8.664 1 94.06 23 GLU B O 1
ATOM 4968 N N . ASP B 1 24 ? 22.047 -5.461 -9.977 1 96.88 24 ASP B N 1
ATOM 4969 C CA . ASP B 1 24 ? 21.344 -6.129 -8.891 1 96.88 24 ASP B CA 1
ATOM 4970 C C . ASP B 1 24 ? 22.203 -7.242 -8.289 1 96.88 24 ASP B C 1
ATOM 4972 O O . ASP B 1 24 ? 22.203 -8.367 -8.781 1 96.88 24 ASP B O 1
ATOM 4976 N N . ARG B 1 25 ? 22.75 -6.988 -7.188 1 96.69 25 ARG B N 1
ATOM 4977 C CA . ARG B 1 25 ? 23.672 -7.914 -6.539 1 96.69 25 ARG B CA 1
ATOM 4978 C C . ARG B 1 25 ? 22.953 -9.195 -6.125 1 96.69 25 ARG B C 1
ATOM 4980 O O . ARG B 1 25 ? 23.516 -10.289 -6.246 1 96.69 25 ARG B O 1
ATOM 4987 N N . ALA B 1 26 ? 21.766 -9.07 -5.57 1 98.12 26 ALA B N 1
ATOM 4988 C CA . ALA B 1 26 ? 21 -10.25 -5.156 1 98.12 26 ALA B CA 1
ATOM 4989 C C . ALA B 1 26 ? 20.75 -11.18 -6.34 1 98.12 26 ALA B C 1
ATOM 4991 O O . ALA B 1 26 ? 20.875 -12.398 -6.223 1 98.12 26 ALA B O 1
ATOM 4992 N N . LEU B 1 27 ? 20.375 -10.594 -7.488 1 98.06 27 LEU B N 1
ATOM 4993 C CA . LEU B 1 27 ? 20.141 -11.383 -8.695 1 98.06 27 LEU B CA 1
ATOM 4994 C C . LEU B 1 27 ? 21.406 -12.117 -9.125 1 98.06 27 LEU B C 1
ATOM 4996 O O . LEU B 1 27 ? 21.359 -13.289 -9.492 1 98.06 27 LEU B O 1
ATOM 5000 N N . ASN B 1 28 ? 22.516 -11.453 -9.031 1 96.31 28 ASN B N 1
ATOM 5001 C CA . ASN B 1 28 ? 23.781 -12.055 -9.43 1 96.31 28 ASN B CA 1
ATOM 5002 C C . ASN B 1 28 ? 24.172 -13.203 -8.5 1 96.31 28 ASN B C 1
ATOM 5004 O O . ASN B 1 28 ? 24.703 -14.219 -8.953 1 96.31 28 ASN B O 1
ATOM 5008 N N . ARG B 1 29 ? 23.906 -13.023 -7.246 1 95.81 29 ARG B N 1
ATOM 5009 C CA . ARG B 1 29 ? 24.172 -14.094 -6.293 1 95.81 29 ARG B CA 1
ATOM 5010 C C . ARG B 1 29 ? 23.281 -15.305 -6.562 1 95.81 29 ARG B C 1
ATOM 5012 O O . ARG B 1 29 ? 23.734 -16.453 -6.445 1 95.81 29 ARG B O 1
ATOM 5019 N N . ILE B 1 30 ? 22.047 -15.07 -6.953 1 96.69 30 ILE B N 1
ATOM 5020 C CA . ILE B 1 30 ? 21.109 -16.141 -7.277 1 96.69 30 ILE B CA 1
ATOM 5021 C C . ILE B 1 30 ? 21.594 -16.891 -8.508 1 96.69 30 ILE B C 1
ATOM 5023 O O . ILE B 1 30 ? 21.594 -18.125 -8.523 1 96.69 30 ILE B O 1
ATOM 5027 N N . ILE B 1 31 ? 22.016 -16.156 -9.516 1 95.44 31 ILE B N 1
ATOM 5028 C CA . ILE B 1 31 ? 22.484 -16.75 -10.766 1 95.44 31 ILE B CA 1
ATOM 5029 C C . ILE B 1 31 ? 23.703 -17.641 -10.484 1 95.44 31 ILE B C 1
ATOM 5031 O O . ILE B 1 31 ? 23.75 -18.797 -10.914 1 95.44 31 ILE B O 1
ATOM 5035 N N . SER B 1 32 ? 24.609 -17.172 -9.695 1 93.44 32 SER B N 1
ATOM 5036 C CA . SER B 1 32 ? 25.828 -17.922 -9.391 1 93.44 32 SER B CA 1
ATOM 5037 C C . SER B 1 32 ? 25.531 -19.125 -8.5 1 93.44 32 SER B C 1
ATOM 5039 O O . SER B 1 32 ? 26.25 -20.125 -8.539 1 93.44 32 SER B O 1
ATOM 5041 N N . PHE B 1 33 ? 24.484 -19 -7.719 1 93.5 33 PHE B N 1
ATOM 5042 C CA . PHE B 1 33 ? 24.141 -20.062 -6.773 1 93.5 33 PHE B CA 1
ATOM 5043 C C . PHE B 1 33 ? 23.438 -21.219 -7.488 1 93.5 33 PHE B C 1
ATOM 5045 O O . PHE B 1 33 ? 23.672 -22.375 -7.156 1 93.5 33 PHE B O 1
ATOM 5052 N N . HIS B 1 34 ? 22.594 -20.938 -8.508 1 93.81 34 HIS B N 1
ATOM 5053 C CA . HIS B 1 34 ? 21.672 -21.953 -9.008 1 93.81 34 HIS B CA 1
ATOM 5054 C C . HIS B 1 34 ? 22 -22.328 -10.445 1 93.81 34 HIS B C 1
ATOM 5056 O O . HIS B 1 34 ? 21.484 -23.328 -10.969 1 93.81 34 HIS B O 1
ATOM 5062 N N . LEU B 1 35 ? 22.875 -21.562 -11.094 1 91.62 35 LEU B N 1
ATOM 5063 C CA . LEU B 1 35 ? 23.328 -21.859 -12.445 1 91.62 35 LEU B CA 1
ATOM 5064 C C . LEU B 1 35 ? 24.828 -22.156 -12.453 1 91.62 35 LEU B C 1
ATOM 5066 O O . LEU B 1 35 ? 25.531 -21.828 -11.5 1 91.62 35 LEU B O 1
ATOM 5070 N N . PRO B 1 36 ? 25.359 -22.812 -13.492 1 88.38 36 PRO B N 1
ATOM 5071 C CA . PRO B 1 36 ? 26.797 -23.094 -13.555 1 88.38 36 PRO B CA 1
ATOM 5072 C C . PRO B 1 36 ? 27.656 -21.844 -13.422 1 88.38 36 PRO B C 1
ATOM 5074 O O . PRO B 1 36 ? 27.266 -20.781 -13.914 1 88.38 36 PRO B O 1
ATOM 5077 N N . THR B 1 37 ? 28.703 -21.953 -12.742 1 84.81 37 THR B N 1
ATOM 5078 C CA . THR B 1 37 ? 29.656 -20.875 -12.594 1 84.81 37 THR B CA 1
ATOM 5079 C C . THR B 1 37 ? 31 -21.234 -13.234 1 84.81 37 THR B C 1
ATOM 5081 O O . THR B 1 37 ? 31.609 -22.234 -12.867 1 84.81 37 THR B O 1
ATOM 5084 N N . PRO B 1 38 ? 31.547 -20.516 -14.258 1 87.75 38 PRO B N 1
ATOM 5085 C CA . PRO B 1 38 ? 30.906 -19.281 -14.727 1 87.75 38 PRO B CA 1
ATOM 5086 C C . PRO B 1 38 ? 29.625 -19.547 -15.516 1 87.75 38 PRO B C 1
ATOM 5088 O O . PRO B 1 38 ? 29.469 -20.609 -16.109 1 87.75 38 PRO B O 1
ATOM 5091 N N . THR B 1 39 ? 28.734 -18.609 -15.43 1 89.12 39 THR B N 1
ATOM 5092 C CA . THR B 1 39 ? 27.484 -18.719 -16.172 1 89.12 39 THR B CA 1
ATOM 5093 C C . THR B 1 39 ? 27.766 -18.844 -17.672 1 89.12 39 THR B C 1
ATOM 5095 O O . THR B 1 39 ? 28.547 -18.078 -18.234 1 89.12 39 THR B O 1
ATOM 5098 N N . PRO B 1 40 ? 27.156 -19.812 -18.281 1 87.81 40 PRO B N 1
ATOM 5099 C CA . PRO B 1 40 ? 27.375 -19.969 -19.719 1 87.81 40 PRO B CA 1
ATOM 5100 C C . PRO B 1 40 ? 27.109 -18.672 -20.484 1 87.81 40 PRO B C 1
ATOM 5102 O O . PRO B 1 40 ? 26.156 -17.938 -20.172 1 87.81 40 PRO B O 1
ATOM 5105 N N . SER B 1 41 ? 27.953 -18.422 -21.469 1 91.25 41 SER B N 1
ATOM 5106 C CA . SER B 1 41 ? 27.891 -17.172 -22.219 1 91.25 41 SER B CA 1
ATOM 5107 C C . SER B 1 41 ? 26.547 -17.016 -22.906 1 91.25 41 SER B C 1
ATOM 5109 O O . SER B 1 41 ? 26.047 -15.906 -23.078 1 91.25 41 SER B O 1
ATOM 5111 N N . SER B 1 42 ? 25.953 -18.125 -23.375 1 89.06 42 SER B N 1
ATOM 5112 C CA . SER B 1 42 ? 24.656 -18.062 -24.016 1 89.06 42 SER B CA 1
ATOM 5113 C C . SER B 1 42 ? 23.594 -17.516 -23.078 1 89.06 42 SER B C 1
ATOM 5115 O O . SER B 1 42 ? 22.719 -16.75 -23.5 1 89.06 42 SER B O 1
ATOM 5117 N N . ILE B 1 43 ? 23.734 -17.812 -21.812 1 91.88 43 ILE B N 1
ATOM 5118 C CA . ILE B 1 43 ? 22.766 -17.359 -20.828 1 91.88 43 ILE B CA 1
ATOM 5119 C C . ILE B 1 43 ? 23.109 -15.93 -20.406 1 91.88 43 ILE B C 1
ATOM 5121 O O . ILE B 1 43 ? 22.234 -15.055 -20.359 1 91.88 43 ILE B O 1
ATOM 5125 N N . SER B 1 44 ? 24.375 -15.711 -20.141 1 95.19 44 SER B N 1
ATOM 5126 C CA . SER B 1 44 ? 24.797 -14.398 -19.641 1 95.19 44 SER B CA 1
ATOM 5127 C C . SER B 1 44 ? 24.516 -13.305 -20.656 1 95.19 44 SER B C 1
ATOM 5129 O O . SER B 1 44 ? 24.031 -12.227 -20.312 1 95.19 44 SER B O 1
ATOM 5131 N N . ASN B 1 45 ? 24.812 -13.555 -21.906 1 96.44 45 ASN B N 1
ATOM 5132 C CA . ASN B 1 45 ? 24.547 -12.578 -22.953 1 96.44 45 ASN B CA 1
ATOM 5133 C C . ASN B 1 45 ? 23.062 -12.312 -23.125 1 96.44 45 ASN B C 1
ATOM 5135 O O . ASN B 1 45 ? 22.641 -11.172 -23.312 1 96.44 45 ASN B O 1
ATOM 5139 N N . GLU B 1 46 ? 22.344 -13.352 -23.109 1 96.19 46 GLU B N 1
ATOM 5140 C CA . GLU B 1 46 ? 20.891 -13.211 -23.234 1 96.19 46 GLU B CA 1
ATOM 5141 C C . GLU B 1 46 ? 20.312 -12.383 -22.094 1 96.19 46 GLU B C 1
ATOM 5143 O O . GLU B 1 46 ? 19.469 -11.508 -22.312 1 96.19 46 GLU B O 1
ATOM 5148 N N . LEU B 1 47 ? 20.734 -12.695 -20.891 1 97.5 47 LEU B N 1
ATOM 5149 C CA . LEU B 1 47 ? 20.219 -12 -19.719 1 97.5 47 LEU B CA 1
ATOM 5150 C C . LEU B 1 47 ? 20.625 -10.523 -19.734 1 97.5 47 LEU B C 1
ATOM 5152 O O . LEU B 1 47 ? 19.828 -9.656 -19.344 1 97.5 47 LEU B O 1
ATOM 5156 N N . LEU B 1 48 ? 21.844 -10.219 -20.156 1 97.88 48 LEU B N 1
ATOM 5157 C CA . LEU B 1 48 ? 22.297 -8.836 -20.266 1 97.88 48 LEU B CA 1
ATOM 5158 C C . LEU B 1 48 ? 21.469 -8.078 -21.312 1 97.88 48 LEU B C 1
ATOM 5160 O O . LEU B 1 48 ? 20.984 -6.984 -21.031 1 97.88 48 LEU B O 1
ATOM 5164 N N . GLN B 1 49 ? 21.328 -8.703 -22.453 1 98.12 49 GLN B N 1
ATOM 5165 C CA . GLN B 1 49 ? 20.562 -8.07 -23.516 1 98.12 49 GLN B CA 1
ATOM 5166 C C . GLN B 1 49 ? 19.125 -7.84 -23.094 1 98.12 49 GLN B C 1
ATOM 5168 O O . GLN B 1 49 ? 18.547 -6.789 -23.391 1 98.12 49 GLN B O 1
ATOM 5173 N N . PHE B 1 50 ? 18.562 -8.812 -22.469 1 98.56 50 PHE B N 1
ATOM 5174 C CA . PHE B 1 50 ? 17.172 -8.695 -22.031 1 98.56 50 PHE B CA 1
ATOM 5175 C C . PHE B 1 50 ? 17.031 -7.621 -20.969 1 98.56 50 PHE B C 1
ATOM 5177 O O . PHE B 1 50 ? 16.047 -6.867 -20.969 1 98.56 50 PHE B O 1
ATOM 5184 N N . SER B 1 51 ? 18 -7.535 -20.047 1 98.38 51 SER B N 1
ATOM 5185 C CA . SER B 1 51 ? 17.969 -6.531 -18.984 1 98.38 51 SER B CA 1
ATOM 5186 C C . SER B 1 51 ? 18.062 -5.121 -19.562 1 98.38 51 SER B C 1
ATOM 5188 O O . SER B 1 51 ? 17.531 -4.172 -18.984 1 98.38 51 SER B O 1
ATOM 5190 N N . GLU B 1 52 ? 18.766 -4.953 -20.641 1 98.19 52 GLU B N 1
ATOM 5191 C CA . GLU B 1 52 ? 18.812 -3.678 -21.344 1 98.19 52 GLU B CA 1
ATOM 5192 C C . GLU B 1 52 ? 17.5 -3.41 -22.094 1 98.19 52 GLU B C 1
ATOM 5194 O O . GLU B 1 52 ? 16.984 -2.293 -22.062 1 98.19 52 GLU B O 1
ATOM 5199 N N . PHE B 1 53 ? 17 -4.43 -22.688 1 98.5 53 PHE B N 1
ATOM 5200 C CA . PHE B 1 53 ? 15.82 -4.344 -23.531 1 98.5 53 PHE B CA 1
ATOM 5201 C C . PHE B 1 53 ? 14.602 -3.92 -22.719 1 98.5 53 PHE B C 1
ATOM 5203 O O . PHE B 1 53 ? 13.82 -3.07 -23.156 1 98.5 53 PHE B O 1
ATOM 5210 N N . VAL B 1 54 ? 14.43 -4.441 -21.562 1 98.12 54 VAL B N 1
ATOM 5211 C CA . VAL B 1 54 ? 13.234 -4.195 -20.766 1 98.12 54 VAL B CA 1
ATOM 5212 C C . VAL B 1 54 ? 13.211 -2.74 -20.297 1 98.12 54 VAL B C 1
ATOM 5214 O O . VAL B 1 54 ? 12.164 -2.221 -19.906 1 98.12 54 VAL B O 1
ATOM 5217 N N . LEU B 1 55 ? 14.367 -2.039 -20.328 1 97.12 55 LEU B N 1
ATOM 5218 C CA . LEU B 1 55 ? 14.453 -0.638 -19.938 1 97.12 55 LEU B CA 1
ATOM 5219 C C . LEU B 1 55 ? 14.422 0.277 -21.156 1 97.12 55 LEU B C 1
ATOM 5221 O O . LEU B 1 55 ? 14.508 1.5 -21.016 1 97.12 55 LEU B O 1
ATOM 5225 N N . SER B 1 56 ? 14.266 -0.302 -22.312 1 97 56 SER B N 1
ATOM 5226 C CA . SER B 1 56 ? 14.328 0.47 -23.547 1 97 56 SER B CA 1
ATOM 5227 C C . SER B 1 56 ? 13.094 1.346 -23.719 1 97 56 SER B C 1
ATOM 5229 O O . SER B 1 56 ? 12.039 1.064 -23.141 1 97 56 SER B O 1
ATOM 5231 N N . LYS B 1 57 ? 13.227 2.35 -24.5 1 94.69 57 LYS B N 1
ATOM 5232 C CA . LYS B 1 57 ? 12.164 3.326 -24.734 1 94.69 57 LYS B CA 1
ATOM 5233 C C . LYS B 1 57 ? 10.93 2.658 -25.328 1 94.69 57 LYS B C 1
ATOM 5235 O O . LYS B 1 57 ? 9.805 2.947 -24.906 1 94.69 57 LYS B O 1
ATOM 5240 N N . PRO B 1 58 ? 11.086 1.729 -26.297 1 96.5 58 PRO B N 1
ATOM 5241 C CA . PRO B 1 58 ? 9.883 1.101 -26.844 1 96.5 58 PRO B CA 1
ATOM 5242 C C . PRO B 1 58 ? 9.102 0.301 -25.797 1 96.5 58 PRO B C 1
ATOM 5244 O O . PRO B 1 58 ? 7.875 0.389 -25.734 1 96.5 58 PRO B O 1
ATOM 5247 N N . VAL B 1 59 ? 9.805 -0.49 -25 1 97.62 59 VAL B N 1
ATOM 5248 C CA . VAL B 1 59 ? 9.133 -1.309 -24 1 97.62 59 VAL B CA 1
ATOM 5249 C C . VAL B 1 59 ? 8.445 -0.41 -22.969 1 97.62 59 VAL B C 1
ATOM 5251 O O . VAL B 1 59 ? 7.289 -0.632 -22.625 1 97.62 59 VAL B O 1
ATOM 5254 N N . LEU B 1 60 ? 9.164 0.603 -22.516 1 96.31 60 LEU B N 1
ATOM 5255 C CA . LEU B 1 60 ? 8.586 1.544 -21.562 1 96.31 60 LEU B CA 1
ATOM 5256 C C . LEU B 1 60 ? 7.406 2.287 -22.188 1 96.31 60 LEU B C 1
ATOM 5258 O O . LEU B 1 60 ? 6.438 2.611 -21.484 1 96.31 60 LEU B O 1
ATOM 5262 N N . GLY B 1 61 ? 7.512 2.566 -23.453 1 96.31 61 GLY B N 1
ATOM 5263 C CA . GLY B 1 61 ? 6.398 3.176 -24.172 1 96.31 61 GLY B CA 1
ATOM 5264 C C . GLY B 1 61 ? 5.156 2.301 -24.203 1 96.31 61 GLY B C 1
ATOM 5265 O O . GLY B 1 61 ? 4.035 2.803 -24.094 1 96.31 61 GLY B O 1
ATOM 5266 N N . TYR B 1 62 ? 5.348 0.96 -24.375 1 97.62 62 TYR B N 1
ATOM 5267 C CA . TYR B 1 62 ? 4.227 0.029 -24.344 1 97.62 62 TYR B CA 1
ATOM 5268 C C . TYR B 1 62 ? 3.566 0.004 -22.969 1 97.62 62 TYR B C 1
ATOM 5270 O O . TYR B 1 62 ? 2.344 -0.118 -22.859 1 97.62 62 TYR B O 1
ATOM 5278 N N . ILE B 1 63 ? 4.375 0.103 -21.953 1 96.75 63 ILE B N 1
ATOM 5279 C CA . ILE B 1 63 ? 3.842 0.153 -20.609 1 96.75 63 ILE B CA 1
ATOM 5280 C C . ILE B 1 63 ? 2.977 1.4 -20.438 1 96.75 63 ILE B C 1
ATOM 5282 O O . ILE B 1 63 ? 1.856 1.322 -19.922 1 96.75 63 ILE B O 1
ATOM 5286 N N . ALA B 1 64 ? 3.523 2.551 -20.828 1 95.81 64 ALA B N 1
ATOM 5287 C CA . ALA B 1 64 ? 2.787 3.809 -20.734 1 95.81 64 ALA B CA 1
ATOM 5288 C C . ALA B 1 64 ? 1.467 3.729 -21.5 1 95.81 64 ALA B C 1
ATOM 5290 O O . ALA B 1 64 ? 0.435 4.199 -21.016 1 95.81 64 ALA B O 1
ATOM 5291 N N . ASP B 1 65 ? 1.511 3.129 -22.625 1 96.38 65 ASP B N 1
ATOM 5292 C CA . ASP B 1 65 ? 0.322 2.998 -23.469 1 96.38 65 ASP B CA 1
ATOM 5293 C C . ASP B 1 65 ? -0.731 2.123 -22.781 1 96.38 65 ASP B C 1
ATOM 5295 O O . ASP B 1 65 ? -1.921 2.447 -22.812 1 96.38 65 ASP B O 1
ATOM 5299 N N . SER B 1 66 ? -0.294 1.018 -22.25 1 96.31 66 SER B N 1
ATOM 5300 C CA . SER B 1 66 ? -1.228 0.087 -21.625 1 96.31 66 SER B CA 1
ATOM 5301 C C . SER B 1 66 ? -1.898 0.713 -20.406 1 96.31 66 SER B C 1
ATOM 5303 O O . SER B 1 66 ? -3.051 0.404 -20.094 1 96.31 66 SER B O 1
ATOM 5305 N N . GLU B 1 67 ? -1.195 1.607 -19.688 1 94.56 67 GLU B N 1
ATOM 5306 C CA . GLU B 1 67 ? -1.755 2.303 -18.531 1 94.56 67 GLU B CA 1
ATOM 5307 C C . GLU B 1 67 ? -2.727 3.396 -18.953 1 94.56 67 GLU B C 1
ATOM 5309 O O . GLU B 1 67 ? -3.744 3.627 -18.297 1 94.56 67 GLU B O 1
ATOM 5314 N N . LYS B 1 68 ? -2.4 4.062 -19.953 1 94.25 68 LYS B N 1
ATOM 5315 C CA . LYS B 1 68 ? -3.205 5.18 -20.453 1 94.25 68 LYS B CA 1
ATOM 5316 C C . LYS B 1 68 ? -4.508 4.688 -21.078 1 94.25 68 LYS B C 1
ATOM 5318 O O . LYS B 1 68 ? -5.523 5.383 -21.031 1 94.25 68 LYS B O 1
ATOM 5323 N N . HIS B 1 69 ? -4.457 3.486 -21.625 1 95.75 69 HIS B N 1
ATOM 5324 C CA . HIS B 1 69 ? -5.605 2.941 -22.344 1 95.75 69 HIS B CA 1
ATOM 5325 C C . HIS B 1 69 ? -6.039 1.606 -21.75 1 95.75 69 HIS B C 1
ATOM 5327 O O . HIS B 1 69 ? -5.84 0.555 -22.359 1 95.75 69 HIS B O 1
ATOM 5333 N N . PRO B 1 70 ? -6.73 1.635 -20.641 1 95.62 70 PRO B N 1
ATOM 5334 C CA . PRO B 1 70 ? -7.223 0.373 -20.078 1 95.62 70 PRO B CA 1
ATOM 5335 C C . PRO B 1 70 ? -8.219 -0.331 -21 1 95.62 70 PRO B C 1
ATOM 5337 O O . PRO B 1 70 ? -8.812 0.305 -21.875 1 95.62 70 PRO B O 1
ATOM 5340 N N . PRO B 1 71 ? -8.352 -1.642 -20.828 1 97.81 71 PRO B N 1
ATOM 5341 C CA . PRO B 1 71 ? -9.297 -2.377 -21.672 1 97.81 71 PRO B CA 1
ATOM 5342 C C . PRO B 1 71 ? -10.734 -1.887 -21.5 1 97.81 71 PRO B C 1
ATOM 5344 O O . PRO B 1 71 ? -11.109 -1.394 -20.438 1 97.81 71 PRO B O 1
ATOM 5347 N N . TYR B 1 72 ? -11.547 -2.059 -22.547 1 97.31 72 TYR B N 1
ATOM 5348 C CA . TYR B 1 72 ? -12.961 -1.71 -22.484 1 97.31 72 TYR B CA 1
ATOM 5349 C C . TYR B 1 72 ? -13.789 -2.66 -23.344 1 97.31 72 TYR B C 1
ATOM 5351 O O . TYR B 1 72 ? -13.25 -3.426 -24.141 1 97.31 72 TYR B O 1
ATOM 5359 N N . LEU B 1 73 ? -15.172 -2.672 -23.172 1 97.38 73 LEU B N 1
ATOM 5360 C CA . LEU B 1 73 ? -16.078 -3.602 -23.844 1 97.38 73 LEU B CA 1
ATOM 5361 C C . LEU B 1 73 ? -16.844 -2.9 -24.953 1 97.38 73 LEU B C 1
ATOM 5363 O O . LEU B 1 73 ? -17.25 -1.749 -24.797 1 97.38 73 LEU B O 1
ATOM 5367 N N . LYS B 1 74 ? -16.969 -3.621 -26.078 1 96.19 74 LYS B N 1
ATOM 5368 C CA . LYS B 1 74 ? -17.938 -3.355 -27.141 1 96.19 74 LYS B CA 1
ATOM 5369 C C . LYS B 1 74 ? -19.031 -4.434 -27.172 1 96.19 74 LYS B C 1
ATOM 5371 O O . LYS B 1 74 ? -19.031 -5.277 -28.062 1 96.19 74 LYS B O 1
ATOM 5376 N N . PRO B 1 75 ? -19.906 -4.293 -26.281 1 93.88 75 PRO B N 1
ATOM 5377 C CA . PRO B 1 75 ? -20.812 -5.422 -26.062 1 93.88 75 PRO B CA 1
ATOM 5378 C C . PRO B 1 75 ? -21.812 -5.613 -27.203 1 93.88 75 PRO B C 1
ATOM 5380 O O . PRO B 1 75 ? -22.312 -6.719 -27.406 1 93.88 75 PRO B O 1
ATOM 5383 N N . LEU B 1 76 ? -22.125 -4.543 -27.984 1 95 76 LEU B N 1
ATOM 5384 C CA . LEU B 1 76 ? -23.125 -4.602 -29.047 1 95 76 LEU B CA 1
ATOM 5385 C C . LEU B 1 76 ? -22.531 -4.172 -30.375 1 95 76 LEU B C 1
ATOM 5387 O O . LEU B 1 76 ? -21.594 -3.365 -30.422 1 95 76 LEU B O 1
ATOM 5391 N N . THR B 1 77 ? -23.062 -4.762 -31.422 1 92.69 77 THR B N 1
ATOM 5392 C CA . THR B 1 77 ? -22.719 -4.289 -32.75 1 92.69 77 THR B CA 1
ATOM 5393 C C . THR B 1 77 ? -23.406 -2.959 -33.062 1 92.69 77 THR B C 1
ATOM 5395 O O . THR B 1 77 ? -24.25 -2.504 -32.281 1 92.69 77 THR B O 1
ATOM 5398 N N . SER B 1 78 ? -23.016 -2.406 -34.188 1 91.88 78 SER B N 1
ATOM 5399 C CA . SER B 1 78 ? -23.578 -1.116 -34.594 1 91.88 78 SER B CA 1
ATOM 5400 C C . SER B 1 78 ? -25.094 -1.185 -34.688 1 91.88 78 SER B C 1
ATOM 5402 O O . SER B 1 78 ? -25.781 -0.169 -34.562 1 91.88 78 SER B O 1
ATOM 5404 N N . PHE B 1 79 ? -25.578 -2.381 -34.844 1 93.81 79 PHE B N 1
ATOM 5405 C CA . PHE B 1 79 ? -27.016 -2.506 -35.094 1 93.81 79 PHE B CA 1
ATOM 5406 C C . PHE B 1 79 ? -27.703 -3.127 -33.875 1 93.81 79 PHE B C 1
ATOM 5408 O O . PHE B 1 79 ? -28.844 -3.598 -33.969 1 93.81 79 PHE B O 1
ATOM 5415 N N . GLY B 1 80 ? -26.984 -3.262 -32.781 1 93.44 80 GLY B N 1
ATOM 5416 C CA . GLY B 1 80 ? -27.625 -3.578 -31.5 1 93.44 80 GLY B CA 1
ATOM 5417 C C . GLY B 1 80 ? -27.594 -5.059 -31.172 1 93.44 80 GLY B C 1
ATOM 5418 O O . GLY B 1 80 ? -28.125 -5.484 -30.141 1 93.44 80 GLY B O 1
ATOM 5419 N N . GLU B 1 81 ? -26.922 -5.801 -32 1 94 81 GLU B N 1
ATOM 5420 C CA . GLU B 1 81 ? -26.766 -7.219 -31.688 1 94 81 GLU B CA 1
ATOM 5421 C C . GLU B 1 81 ? -25.578 -7.453 -30.75 1 94 81 GLU B C 1
ATOM 5423 O O . GLU B 1 81 ? -24.625 -6.672 -30.719 1 94 81 GLU B O 1
ATOM 5428 N N . GLU B 1 82 ? -25.766 -8.562 -30.047 1 94.06 82 GLU B N 1
ATOM 5429 C CA . GLU B 1 82 ? -24.641 -8.938 -29.203 1 94.06 82 GLU B CA 1
ATOM 5430 C C . GLU B 1 82 ? -23.359 -9.125 -30.031 1 94.06 82 GLU B C 1
ATOM 5432 O O . GLU B 1 82 ? -23.391 -9.797 -31.078 1 94.06 82 GLU B O 1
ATOM 5437 N N . ASN B 1 83 ? -22.328 -8.484 -29.609 1 96.19 83 ASN B N 1
ATOM 5438 C CA . ASN B 1 83 ? -21.031 -8.672 -30.234 1 96.19 83 ASN B CA 1
ATOM 5439 C C . ASN B 1 83 ? -20.359 -9.945 -29.75 1 96.19 83 ASN B C 1
ATOM 5441 O O . ASN B 1 83 ? -19.656 -9.93 -28.734 1 96.19 83 ASN B O 1
ATOM 5445 N N . ARG B 1 84 ? -20.406 -10.977 -30.5 1 94.31 84 ARG B N 1
ATOM 5446 C CA . ARG B 1 84 ? -19.859 -12.266 -30.125 1 94.31 84 ARG B CA 1
ATOM 5447 C C . ARG B 1 84 ? -18.484 -12.477 -30.734 1 94.31 84 ARG B C 1
ATOM 5449 O O . ARG B 1 84 ? -17.797 -13.469 -30.453 1 94.31 84 ARG B O 1
ATOM 5456 N N . ASP B 1 85 ? -18.094 -11.539 -31.547 1 92.88 85 ASP B N 1
ATOM 5457 C CA . ASP B 1 85 ? -16.844 -11.672 -32.281 1 92.88 85 ASP B CA 1
ATOM 5458 C C . ASP B 1 85 ? -15.68 -11.062 -31.516 1 92.88 85 ASP B C 1
ATOM 5460 O O . ASP B 1 85 ? -14.781 -11.781 -31.062 1 92.88 85 ASP B O 1
ATOM 5464 N N . ASP B 1 86 ? -15.758 -9.789 -31.25 1 94.06 86 ASP B N 1
ATOM 5465 C CA . ASP B 1 86 ? -14.633 -9.133 -30.594 1 94.06 86 ASP B CA 1
ATOM 5466 C C . ASP B 1 86 ? -15.117 -8.078 -29.609 1 94.06 86 ASP B C 1
ATOM 5468 O O . ASP B 1 86 ? -14.703 -6.918 -29.672 1 94.06 86 ASP B O 1
ATOM 5472 N N . PRO B 1 87 ? -15.773 -8.484 -28.594 1 96.75 87 PRO B N 1
ATOM 5473 C CA . PRO B 1 87 ? -16.359 -7.543 -27.641 1 96.75 87 PRO B CA 1
ATOM 5474 C C . PRO B 1 87 ? -15.312 -6.91 -26.719 1 96.75 87 PRO B C 1
ATOM 5476 O O . PRO B 1 87 ? -15.594 -5.895 -26.078 1 96.75 87 PRO B O 1
ATOM 5479 N N . LEU B 1 88 ? -14.195 -7.453 -26.594 1 97.88 88 LEU B N 1
ATOM 5480 C CA . LEU B 1 88 ? -13.156 -6.965 -25.703 1 97.88 88 LEU B CA 1
ATOM 5481 C C . LEU B 1 88 ? -12.031 -6.297 -26.484 1 97.88 88 LEU B C 1
ATOM 5483 O O . LEU B 1 88 ? -11.461 -6.898 -27.391 1 97.88 88 LEU B O 1
ATOM 5487 N N . VAL B 1 89 ? -11.766 -5.023 -26.125 1 97.75 89 VAL B N 1
ATOM 5488 C CA . VAL B 1 89 ? -10.68 -4.277 -26.75 1 97.75 89 VAL B CA 1
ATOM 5489 C C . VAL B 1 89 ? -9.562 -4.039 -25.734 1 97.75 89 VAL B C 1
ATOM 5491 O O . VAL B 1 89 ? -9.805 -3.549 -24.641 1 97.75 89 VAL B O 1
ATOM 5494 N N . THR B 1 90 ? -8.352 -4.406 -26.062 1 97.75 90 THR B N 1
ATOM 5495 C CA . THR B 1 90 ? -7.188 -4.145 -25.219 1 97.75 90 THR B CA 1
ATOM 5496 C C . THR B 1 90 ? -6.242 -3.156 -25.906 1 97.75 90 THR B C 1
ATOM 5498 O O . THR B 1 90 ? -6.359 -2.91 -27.109 1 97.75 90 THR B O 1
ATOM 5501 N N . SER B 1 91 ? -5.332 -2.559 -25.203 1 98.06 91 SER B N 1
ATOM 5502 C CA . SER B 1 91 ? -4.438 -1.536 -25.734 1 98.06 91 SER B CA 1
ATOM 5503 C C . SER B 1 91 ? -3.334 -2.154 -26.594 1 98.06 91 SER B C 1
ATOM 5505 O O . SER B 1 91 ? -3.07 -3.355 -26.5 1 98.06 91 SER B O 1
ATOM 5507 N N . GLU B 1 92 ? -2.768 -1.31 -27.453 1 98.06 92 GLU B N 1
ATOM 5508 C CA . GLU B 1 92 ? -1.586 -1.73 -28.188 1 98.06 92 GLU B CA 1
ATOM 5509 C C . GLU B 1 92 ? -0.453 -2.135 -27.25 1 98.06 92 GLU B C 1
ATOM 5511 O O . GLU B 1 92 ? 0.227 -3.137 -27.484 1 98.06 92 GLU B O 1
ATOM 5516 N N . GLY B 1 93 ? -0.257 -1.362 -26.219 1 98.38 93 GLY B N 1
ATOM 5517 C CA . GLY B 1 93 ? 0.785 -1.679 -25.266 1 98.38 93 GLY B CA 1
ATOM 5518 C C . GLY B 1 93 ? 0.627 -3.055 -24.641 1 98.38 93 GLY B C 1
ATOM 5519 O O . GLY B 1 93 ? 1.6 -3.803 -24.516 1 98.38 93 GLY B O 1
ATOM 5520 N N . TRP B 1 94 ? -0.578 -3.414 -24.297 1 98.44 94 TRP B N 1
ATOM 5521 C CA . TRP B 1 94 ? -0.866 -4.719 -23.703 1 98.44 94 TRP B CA 1
ATOM 5522 C C . TRP B 1 94 ? -0.5 -5.84 -24.672 1 98.44 94 TRP B C 1
ATOM 5524 O O . TRP B 1 94 ? 0.188 -6.793 -24.297 1 98.44 94 TRP B O 1
ATOM 5534 N N . ARG B 1 95 ? -0.92 -5.719 -25.906 1 98.31 95 ARG B N 1
ATOM 5535 C CA . ARG B 1 95 ? -0.682 -6.754 -26.906 1 98.31 95 ARG B CA 1
ATOM 5536 C C . ARG B 1 95 ? 0.807 -6.883 -27.219 1 98.31 95 ARG B C 1
ATOM 5538 O O . ARG B 1 95 ? 1.325 -7.996 -27.328 1 98.31 95 ARG B O 1
ATOM 5545 N N . ARG B 1 96 ? 1.473 -5.762 -27.297 1 98.69 96 ARG B N 1
ATOM 5546 C CA . ARG B 1 96 ? 2.895 -5.793 -27.609 1 98.69 96 ARG B CA 1
ATOM 5547 C C . ARG B 1 96 ? 3.705 -6.383 -26.469 1 98.69 96 ARG B C 1
ATOM 5549 O O . ARG B 1 96 ? 4.668 -7.121 -26.688 1 98.69 96 ARG B O 1
ATOM 5556 N N . LEU B 1 97 ? 3.377 -6.062 -25.266 1 98.69 97 LEU B N 1
ATOM 5557 C CA . LEU B 1 97 ? 4.07 -6.617 -24.109 1 98.69 97 LEU B CA 1
ATOM 5558 C C . LEU B 1 97 ? 3.875 -8.125 -24.031 1 98.69 97 LEU B C 1
ATOM 5560 O O . LEU B 1 97 ? 4.801 -8.859 -23.688 1 98.69 97 LEU B O 1
ATOM 5564 N N . GLN B 1 98 ? 2.684 -8.609 -24.312 1 98.44 98 GLN B N 1
ATOM 5565 C CA . GLN B 1 98 ? 2.438 -10.047 -24.359 1 98.44 98 GLN B CA 1
ATOM 5566 C C . GLN B 1 98 ? 3.312 -10.727 -25.406 1 98.44 98 GLN B C 1
ATOM 5568 O O . GLN B 1 98 ? 3.891 -11.781 -25.156 1 98.44 98 GLN B O 1
ATOM 5573 N N . GLU B 1 99 ? 3.387 -10.078 -26.562 1 98.75 99 GLU B N 1
ATOM 5574 C CA . GLU B 1 99 ? 4.199 -10.609 -27.656 1 98.75 99 GLU B CA 1
ATOM 5575 C C . GLU B 1 99 ? 5.668 -10.688 -27.25 1 98.75 99 GLU B C 1
ATOM 5577 O O . GLU B 1 99 ? 6.355 -11.656 -27.594 1 98.75 99 GLU B O 1
ATOM 5582 N N . ILE B 1 100 ? 6.113 -9.688 -26.547 1 98.75 100 ILE B N 1
ATOM 5583 C CA . ILE B 1 100 ? 7.496 -9.688 -26.078 1 98.75 100 ILE B CA 1
ATOM 5584 C C . ILE B 1 100 ? 7.719 -10.844 -25.109 1 98.75 100 ILE B C 1
ATOM 5586 O O . ILE B 1 100 ? 8.703 -11.578 -25.219 1 98.75 100 ILE B O 1
ATOM 5590 N N . GLY B 1 101 ? 6.812 -11.039 -24.156 1 98.62 101 GLY B N 1
ATOM 5591 C CA . GLY B 1 101 ? 6.941 -12.148 -23.219 1 98.62 101 GLY B CA 1
ATOM 5592 C C . GLY B 1 101 ? 6.977 -13.5 -23.906 1 98.62 101 GLY B C 1
ATOM 5593 O O . GLY B 1 101 ? 7.77 -14.367 -23.531 1 98.62 101 GLY B O 1
ATOM 5594 N N . ILE B 1 102 ? 6.172 -13.648 -24.906 1 98.69 102 ILE B N 1
ATOM 5595 C CA . ILE B 1 102 ? 6.105 -14.891 -25.656 1 98.69 102 ILE B CA 1
ATOM 5596 C C . ILE B 1 102 ? 7.418 -15.117 -26.406 1 98.69 102 ILE B C 1
ATOM 5598 O O . ILE B 1 102 ? 8.039 -16.172 -26.281 1 98.69 102 ILE B O 1
ATOM 5602 N N . ALA B 1 103 ? 7.852 -14.117 -27.109 1 98.69 103 ALA B N 1
ATOM 5603 C CA . ALA B 1 103 ? 9.055 -14.219 -27.922 1 98.69 103 ALA B CA 1
ATOM 5604 C C . ALA B 1 103 ? 10.289 -14.477 -27.062 1 98.69 103 ALA B C 1
ATOM 5606 O O . ALA B 1 103 ? 11.203 -15.195 -27.484 1 98.69 103 ALA B O 1
ATOM 5607 N N . GLU B 1 104 ? 10.258 -13.945 -25.906 1 98.25 104 GLU B N 1
ATOM 5608 C CA . GLU B 1 104 ? 11.414 -14.055 -25.031 1 98.25 104 GLU B CA 1
ATOM 5609 C C . GLU B 1 104 ? 11.367 -15.359 -24.234 1 98.25 104 GLU B C 1
ATOM 5611 O O . GLU B 1 104 ? 12.312 -15.672 -23.5 1 98.25 104 GLU B O 1
ATOM 5616 N N . GLY B 1 105 ? 10.312 -16.125 -24.375 1 98.19 105 GLY B N 1
ATOM 5617 C CA . GLY B 1 105 ? 10.234 -17.453 -23.797 1 98.19 105 GLY B CA 1
ATOM 5618 C C . GLY B 1 105 ? 9.93 -17.438 -22.312 1 98.19 105 GLY B C 1
ATOM 5619 O O . GLY B 1 105 ? 10.391 -18.312 -21.562 1 98.19 105 GLY B O 1
ATOM 5620 N N . ILE B 1 106 ? 9.156 -16.484 -21.844 1 98.31 106 ILE B N 1
ATOM 5621 C CA . ILE B 1 106 ? 8.836 -16.375 -20.422 1 98.31 106 ILE B CA 1
ATOM 5622 C C . ILE B 1 106 ? 8.18 -17.672 -19.938 1 98.31 106 ILE B C 1
ATOM 5624 O O . ILE B 1 106 ? 8.383 -18.078 -18.797 1 98.31 106 ILE B O 1
ATOM 5628 N N . VAL B 1 107 ? 7.391 -18.312 -20.781 1 98.62 107 VAL B N 1
ATOM 5629 C CA . VAL B 1 107 ? 6.801 -19.609 -20.453 1 98.62 107 VAL B CA 1
ATOM 5630 C C . VAL B 1 107 ? 7.613 -20.734 -21.109 1 98.62 107 VAL B C 1
ATOM 5632 O O . VAL B 1 107 ? 7.996 -21.688 -20.438 1 98.62 107 VAL B O 1
ATOM 5635 N N . ALA B 1 108 ? 8.047 -20.625 -22.312 1 98.38 108 ALA B N 1
ATOM 5636 C CA . ALA B 1 108 ? 8.641 -21.672 -23.156 1 98.38 108 ALA B CA 1
ATOM 5637 C C . ALA B 1 108 ? 9.93 -22.219 -22.531 1 98.38 108 ALA B C 1
ATOM 5639 O O . ALA B 1 108 ? 10.234 -23.391 -22.656 1 98.38 108 ALA B O 1
ATOM 5640 N N . LEU B 1 109 ? 10.602 -21.391 -21.844 1 96.69 109 LEU B N 1
ATOM 5641 C CA . LEU B 1 109 ? 11.922 -21.75 -21.328 1 96.69 109 LEU B CA 1
ATOM 5642 C C . LEU B 1 109 ? 11.836 -22.938 -20.375 1 96.69 109 LEU B C 1
ATOM 5644 O O . LEU B 1 109 ? 12.75 -23.766 -20.328 1 96.69 109 LEU B O 1
ATOM 5648 N N . ALA B 1 110 ? 10.773 -23.047 -19.672 1 96.25 110 ALA B N 1
ATOM 5649 C CA . ALA B 1 110 ? 10.594 -24.141 -18.703 1 96.25 110 ALA B CA 1
ATOM 5650 C C . ALA B 1 110 ? 10.539 -25.484 -19.406 1 96.25 110 ALA B C 1
ATOM 5652 O O . ALA B 1 110 ? 10.844 -26.531 -18.812 1 96.25 110 ALA B O 1
ATOM 5653 N N . TYR B 1 111 ? 10.219 -25.484 -20.656 1 96.25 111 TYR B N 1
ATOM 5654 C CA . TYR B 1 111 ? 9.93 -26.734 -21.359 1 96.25 111 TYR B CA 1
ATOM 5655 C C . TYR B 1 111 ? 10.984 -27 -22.422 1 96.25 111 TYR B C 1
ATOM 5657 O O . TYR B 1 111 ? 10.922 -28.016 -23.125 1 96.25 111 TYR B O 1
ATOM 5665 N N . GLU B 1 112 ? 11.914 -26.078 -22.5 1 91.69 112 GLU B N 1
ATOM 5666 C CA . GLU B 1 112 ? 13.055 -26.281 -23.375 1 91.69 112 GLU B CA 1
ATOM 5667 C C . GLU B 1 112 ? 14.133 -27.125 -22.688 1 91.69 112 GLU B C 1
ATOM 5669 O O . GLU B 1 112 ? 14.523 -26.844 -21.562 1 91.69 112 GLU B O 1
ATOM 5674 N N . ARG B 1 113 ? 14.445 -28.219 -23.219 1 77.94 113 ARG B N 1
ATOM 5675 C CA . ARG B 1 113 ? 15.328 -29.203 -22.594 1 77.94 113 ARG B CA 1
ATOM 5676 C C . ARG B 1 113 ? 16.75 -28.656 -22.469 1 77.94 113 ARG B C 1
ATOM 5678 O O . ARG B 1 113 ? 17.234 -27.969 -23.359 1 77.94 113 ARG B O 1
ATOM 5685 N N . SER B 1 114 ? 17.172 -28.812 -21.266 1 77.19 114 SER B N 1
ATOM 5686 C CA . SER B 1 114 ? 18.578 -28.547 -20.984 1 77.19 114 SER B CA 1
ATOM 5687 C C . SER B 1 114 ? 19.188 -29.641 -20.109 1 77.19 114 SER B C 1
ATOM 5689 O O . SER B 1 114 ? 18.531 -30.125 -19.188 1 77.19 114 SER B O 1
ATOM 5691 N N . GLU B 1 115 ? 20.344 -30.141 -20.531 1 71.31 115 GLU B N 1
ATOM 5692 C CA . GLU B 1 115 ? 21.031 -31.125 -19.719 1 71.31 115 GLU B CA 1
ATOM 5693 C C . GLU B 1 115 ? 22.016 -30.469 -18.766 1 71.31 115 GLU B C 1
ATOM 5695 O O . GLU B 1 115 ? 22.562 -31.125 -17.859 1 71.31 115 GLU B O 1
ATOM 5700 N N . ARG B 1 116 ? 22.078 -29.219 -18.781 1 79.88 116 ARG B N 1
ATOM 5701 C CA . ARG B 1 116 ? 23.203 -28.578 -18.094 1 79.88 116 ARG B CA 1
ATOM 5702 C C . ARG B 1 116 ? 22.703 -27.766 -16.906 1 79.88 116 ARG B C 1
ATOM 5704 O O . ARG B 1 116 ? 23.484 -27.438 -16 1 79.88 116 ARG B O 1
ATOM 5711 N N . TRP B 1 117 ? 21.5 -27.406 -16.922 1 87.12 117 TRP B N 1
ATOM 5712 C CA . TRP B 1 117 ? 20.984 -26.594 -15.812 1 87.12 117 TRP B CA 1
ATOM 5713 C C . TRP B 1 117 ? 19.484 -26.812 -15.633 1 87.12 117 TRP B C 1
ATOM 5715 O O . TRP B 1 117 ? 18.828 -27.391 -16.5 1 87.12 117 TRP B O 1
ATOM 5725 N N . ASN B 1 118 ? 18.938 -26.453 -14.555 1 91.31 118 ASN B N 1
ATOM 5726 C CA . ASN B 1 118 ? 17.516 -26.438 -14.266 1 91.31 118 ASN B CA 1
ATOM 5727 C C . ASN B 1 118 ? 16.781 -25.391 -15.078 1 91.31 118 ASN B C 1
ATOM 5729 O O . ASN B 1 118 ? 16.953 -24.188 -14.859 1 91.31 118 ASN B O 1
ATOM 5733 N N . PRO B 1 119 ? 15.93 -25.766 -16.047 1 93.25 119 PRO B N 1
ATOM 5734 C CA . PRO B 1 119 ? 15.266 -24.797 -16.922 1 93.25 119 PRO B CA 1
ATOM 5735 C C . PRO B 1 119 ? 14.398 -23.797 -16.156 1 93.25 119 PRO B C 1
ATOM 5737 O O . PRO B 1 119 ? 14.25 -22.656 -16.578 1 93.25 119 PRO B O 1
ATOM 5740 N N . ARG B 1 120 ? 13.828 -24.234 -15.039 1 95.94 120 ARG B N 1
ATOM 5741 C CA . ARG B 1 120 ? 12.977 -23.344 -14.25 1 95.94 120 ARG B CA 1
ATOM 5742 C C . ARG B 1 120 ? 13.789 -22.188 -13.672 1 95.94 120 ARG B C 1
ATOM 5744 O O . ARG B 1 120 ? 13.273 -21.078 -13.523 1 95.94 120 ARG B O 1
ATOM 5751 N N . ILE B 1 121 ? 15.031 -22.422 -13.32 1 95.31 121 ILE B N 1
ATOM 5752 C CA . ILE B 1 121 ? 15.867 -21.344 -12.812 1 95.31 121 ILE B CA 1
ATOM 5753 C C . ILE B 1 121 ? 16.094 -20.297 -13.906 1 95.31 121 ILE B C 1
ATOM 5755 O O . ILE B 1 121 ? 15.93 -19.109 -13.672 1 95.31 121 ILE B O 1
ATOM 5759 N N . HIS B 1 122 ? 16.469 -20.812 -15.094 1 94.62 122 HIS B N 1
ATOM 5760 C CA . HIS B 1 122 ? 16.656 -19.906 -16.219 1 94.62 122 HIS B CA 1
ATOM 5761 C C . HIS B 1 122 ? 15.383 -19.125 -16.531 1 94.62 122 HIS B C 1
ATOM 5763 O O . HIS B 1 122 ? 15.422 -17.906 -16.703 1 94.62 122 HIS B O 1
ATOM 5769 N N . GLN B 1 123 ? 14.25 -19.766 -16.562 1 96.75 123 GLN B N 1
ATOM 5770 C CA . GLN B 1 123 ? 12.945 -19.156 -16.797 1 96.75 123 GLN B CA 1
ATOM 5771 C C . GLN B 1 123 ? 12.672 -18.047 -15.797 1 96.75 123 GLN B C 1
ATOM 5773 O O . GLN B 1 123 ? 12.32 -16.922 -16.188 1 96.75 123 GLN B O 1
ATOM 5778 N N . PHE B 1 124 ? 12.906 -18.359 -14.539 1 97.88 124 PHE B N 1
ATOM 5779 C CA . PHE B 1 124 ? 12.445 -17.438 -13.508 1 97.88 124 PHE B CA 1
ATOM 5780 C C . PHE B 1 124 ? 13.438 -16.297 -13.32 1 97.88 124 PHE B C 1
ATOM 5782 O O . PHE B 1 124 ? 13.07 -15.219 -12.844 1 97.88 124 PHE B O 1
ATOM 5789 N N . VAL B 1 125 ? 14.711 -16.484 -13.688 1 97.81 125 VAL B N 1
ATOM 5790 C CA . VAL B 1 125 ? 15.625 -15.344 -13.727 1 97.81 125 VAL B CA 1
ATOM 5791 C C . VAL B 1 125 ? 15.148 -14.336 -14.766 1 97.81 125 VAL B C 1
ATOM 5793 O O . VAL B 1 125 ? 15.102 -13.133 -14.5 1 97.81 125 VAL B O 1
ATOM 5796 N N . LYS B 1 126 ? 14.82 -14.844 -15.922 1 97.81 126 LYS B N 1
ATOM 5797 C CA . LYS B 1 126 ? 14.312 -13.953 -16.953 1 97.81 126 LYS B CA 1
ATOM 5798 C C . LYS B 1 126 ? 12.984 -13.32 -16.531 1 97.81 126 LYS B C 1
ATOM 5800 O O . LYS B 1 126 ? 12.734 -12.148 -16.812 1 97.81 126 LYS B O 1
ATOM 5805 N N . TYR B 1 127 ? 12.148 -14.164 -15.969 1 98.5 127 TYR B N 1
ATOM 5806 C CA . TYR B 1 127 ? 10.875 -13.695 -15.438 1 98.5 127 TYR B CA 1
ATOM 5807 C C . TYR B 1 127 ? 11.086 -12.555 -14.445 1 98.5 127 TYR B C 1
ATOM 5809 O O . TYR B 1 127 ? 10.367 -11.555 -14.484 1 98.5 127 TYR B O 1
ATOM 5817 N N . HIS B 1 128 ? 12.047 -12.688 -13.539 1 98.69 128 HIS B N 1
ATOM 5818 C CA . HIS B 1 128 ? 12.391 -11.672 -12.547 1 98.69 128 HIS B CA 1
ATOM 5819 C C . HIS B 1 128 ? 12.781 -10.359 -13.219 1 98.69 128 HIS B C 1
ATOM 5821 O O . HIS B 1 128 ? 12.305 -9.297 -12.828 1 98.69 128 HIS B O 1
ATOM 5827 N N . ILE B 1 129 ? 13.562 -10.414 -14.25 1 98.5 129 ILE B N 1
ATOM 5828 C CA . ILE B 1 129 ? 14.023 -9.234 -14.984 1 98.5 129 ILE B CA 1
ATOM 5829 C C . ILE B 1 129 ? 12.844 -8.57 -15.68 1 98.5 129 ILE B C 1
ATOM 5831 O O . ILE B 1 129 ? 12.773 -7.34 -15.75 1 98.5 129 ILE B O 1
ATOM 5835 N N . TRP B 1 130 ? 11.883 -9.367 -16.125 1 98.62 130 TRP B N 1
ATOM 5836 C CA . TRP B 1 130 ? 10.734 -8.938 -16.906 1 98.62 130 TRP B CA 1
ATOM 5837 C C . TRP B 1 130 ? 9.68 -8.281 -16.031 1 98.62 130 TRP B C 1
ATOM 5839 O O . TRP B 1 130 ? 8.953 -7.391 -16.469 1 98.62 130 TRP B O 1
ATOM 5849 N N . SER B 1 131 ? 9.648 -8.609 -14.758 1 97.5 131 SER B N 1
ATOM 5850 C CA . SER B 1 131 ? 8.531 -8.32 -13.859 1 97.5 131 SER B CA 1
ATOM 5851 C C . SER B 1 131 ? 8.281 -6.824 -13.758 1 97.5 131 SER B C 1
ATOM 5853 O O . SER B 1 131 ? 7.133 -6.375 -13.828 1 97.5 131 SER B O 1
ATOM 5855 N N . GLY B 1 132 ? 9.305 -6.031 -13.672 1 95.81 132 GLY B N 1
ATOM 5856 C CA . GLY B 1 132 ? 9.133 -4.598 -13.5 1 95.81 132 GLY B CA 1
ATOM 5857 C C . GLY B 1 132 ? 8.641 -3.9 -14.758 1 95.81 132 GLY B C 1
ATOM 5858 O O . GLY B 1 132 ? 8.133 -2.781 -14.688 1 95.81 132 GLY B O 1
ATOM 5859 N N . SER B 1 133 ? 8.75 -4.582 -15.898 1 97.19 133 SER B N 1
ATOM 5860 C CA . SER B 1 133 ? 8.445 -3.934 -17.172 1 97.19 133 SER B CA 1
ATOM 5861 C C . SER B 1 133 ? 7.387 -4.707 -17.953 1 97.19 133 SER B C 1
ATOM 5863 O O . SER B 1 133 ? 7.121 -4.41 -19.109 1 97.19 133 SER B O 1
ATOM 5865 N N . SER B 1 134 ? 6.77 -5.648 -17.312 1 97.69 134 SER B N 1
ATOM 5866 C CA . SER B 1 134 ? 5.879 -6.547 -18.047 1 97.69 134 SER B CA 1
ATOM 5867 C C . SER B 1 134 ? 4.5 -5.922 -18.234 1 97.69 134 SER B C 1
ATOM 5869 O O . SER B 1 134 ? 3.711 -6.391 -19.062 1 97.69 134 SER B O 1
ATOM 5871 N N . GLY B 1 135 ? 4.188 -4.852 -17.438 1 96 135 GLY B N 1
ATOM 5872 C CA . GLY B 1 135 ? 2.82 -4.352 -17.438 1 96 135 GLY B CA 1
ATOM 5873 C C . GLY B 1 135 ? 1.806 -5.395 -17.016 1 96 135 GLY B C 1
ATOM 5874 O O . GLY B 1 135 ? 0.646 -5.344 -17.422 1 96 135 GLY B O 1
ATOM 5875 N N . ILE B 1 136 ? 2.281 -6.469 -16.359 1 97.19 136 ILE B N 1
ATOM 5876 C CA . ILE B 1 136 ? 1.513 -7.504 -15.672 1 97.19 136 ILE B CA 1
ATOM 5877 C C . ILE B 1 136 ? 1.052 -8.555 -16.672 1 97.19 136 ILE B C 1
ATOM 5879 O O . ILE B 1 136 ? 0.158 -9.352 -16.391 1 97.19 136 ILE B O 1
ATOM 5883 N N . VAL B 1 137 ? 1.619 -8.578 -17.859 1 98.38 137 VAL B N 1
ATOM 5884 C CA . VAL B 1 137 ? 1.306 -9.656 -18.781 1 98.38 137 VAL B CA 1
ATOM 5885 C C . VAL B 1 137 ? 1.847 -10.977 -18.25 1 98.38 137 VAL B C 1
ATOM 5887 O O . VAL B 1 137 ? 1.549 -12.047 -18.797 1 98.38 137 VAL B O 1
ATOM 5890 N N . THR B 1 138 ? 2.545 -10.891 -17.172 1 97.88 138 THR B N 1
ATOM 5891 C CA . THR B 1 138 ? 2.994 -12.102 -16.484 1 97.88 138 THR B CA 1
ATOM 5892 C C . THR B 1 138 ? 1.805 -12.883 -15.922 1 97.88 138 THR B C 1
ATOM 5894 O O . THR B 1 138 ? 1.898 -14.086 -15.695 1 97.88 138 THR B O 1
ATOM 5897 N N . CYS B 1 139 ? 0.667 -12.242 -15.734 1 97.94 139 CYS B N 1
ATOM 5898 C CA . CYS B 1 139 ? -0.519 -12.945 -15.258 1 97.94 139 CYS B CA 1
ATOM 5899 C C . CYS B 1 139 ? -0.959 -14.008 -16.266 1 97.94 139 CYS B C 1
ATOM 5901 O O . CYS B 1 139 ? -0.977 -15.203 -15.938 1 97.94 139 CYS B O 1
ATOM 5903 N N . PRO B 1 140 ? -1.251 -13.672 -17.531 1 98 140 PRO B N 1
ATOM 5904 C CA . PRO B 1 140 ? -1.566 -14.742 -18.469 1 98 140 PRO B CA 1
ATOM 5905 C C . PRO B 1 140 ? -0.394 -15.695 -18.703 1 98 140 PRO B C 1
ATOM 5907 O O . PRO B 1 140 ? -0.601 -16.875 -18.969 1 98 140 PRO B O 1
ATOM 5910 N N . SER B 1 141 ? 0.837 -15.211 -18.594 1 98.44 141 SER B N 1
ATOM 5911 C CA . SER B 1 141 ? 1.982 -16.109 -18.703 1 98.44 141 SER B CA 1
ATOM 5912 C C . SER B 1 141 ? 1.947 -17.188 -17.625 1 98.44 141 SER B C 1
ATOM 5914 O O . SER B 1 141 ? 2.258 -18.359 -17.906 1 98.44 141 SER B O 1
ATOM 5916 N N . ALA B 1 142 ? 1.608 -16.797 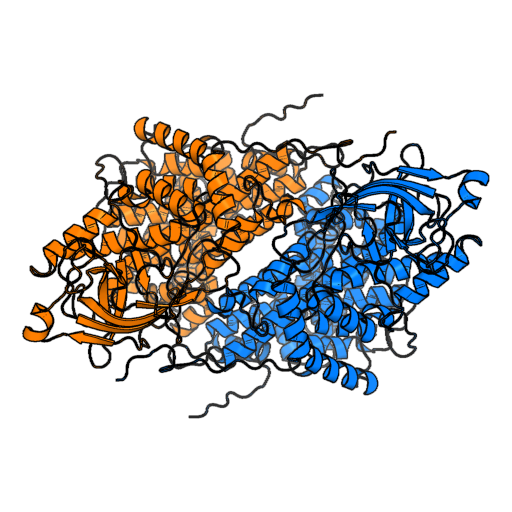-16.438 1 98.31 142 ALA B N 1
ATOM 5917 C CA . ALA B 1 142 ? 1.536 -17.734 -15.32 1 98.31 142 ALA B CA 1
ATOM 5918 C C . ALA B 1 142 ? 0.49 -18.812 -15.578 1 98.31 142 ALA B C 1
ATOM 5920 O O . ALA B 1 142 ? 0.764 -20 -15.414 1 98.31 142 ALA B O 1
ATOM 5921 N N . MET B 1 143 ? -0.652 -18.391 -16.016 1 98.31 143 MET B N 1
ATOM 5922 C CA . MET B 1 143 ? -1.729 -19.328 -16.281 1 98.31 143 MET B CA 1
ATOM 5923 C C . MET B 1 143 ? -1.388 -20.203 -17.484 1 98.31 143 MET B C 1
ATOM 5925 O O . MET B 1 143 ? -1.739 -21.391 -17.516 1 98.31 143 MET B O 1
ATOM 5929 N N . THR B 1 144 ? -0.676 -19.625 -18.422 1 98.75 144 THR B N 1
ATOM 5930 C CA . THR B 1 144 ? -0.213 -20.375 -19.578 1 98.75 144 THR B CA 1
ATOM 5931 C C . THR B 1 144 ? 0.753 -21.469 -19.172 1 98.75 144 THR B C 1
ATOM 5933 O O . THR B 1 144 ? 0.633 -22.609 -19.625 1 98.75 144 THR B O 1
ATOM 5936 N N . ASP B 1 145 ? 1.644 -21.125 -18.312 1 98.75 145 ASP B N 1
ATOM 5937 C CA . ASP B 1 145 ? 2.613 -22.094 -17.797 1 98.75 145 ASP B CA 1
ATOM 5938 C C . ASP B 1 145 ? 1.92 -23.219 -17.031 1 98.75 145 ASP B C 1
ATOM 5940 O O . ASP B 1 145 ? 2.229 -24.391 -17.234 1 98.75 145 ASP B O 1
ATOM 5944 N N . GLY B 1 146 ? 0.992 -22.859 -16.172 1 98.31 146 GLY B N 1
ATOM 5945 C CA . GLY B 1 146 ? 0.222 -23.859 -15.453 1 98.31 146 GLY B CA 1
ATOM 5946 C C . GLY B 1 146 ? -0.574 -24.766 -16.359 1 98.31 146 GLY B C 1
ATOM 5947 O O . GLY B 1 146 ? -0.605 -25.984 -16.156 1 98.31 146 GLY B O 1
ATOM 5948 N N . ALA B 1 147 ? -1.169 -24.203 -17.359 1 98.56 147 ALA B N 1
ATOM 5949 C CA . ALA B 1 147 ? -1.953 -24.984 -18.328 1 98.56 147 ALA B CA 1
ATOM 5950 C C . ALA B 1 147 ? -1.064 -25.938 -19.109 1 98.56 147 ALA B C 1
ATOM 5952 O O . ALA B 1 147 ? -1.438 -27.094 -19.344 1 98.56 147 ALA B O 1
ATOM 5953 N N . ALA B 1 148 ? 0.058 -25.438 -19.531 1 98.56 148 ALA B N 1
ATOM 5954 C CA . ALA B 1 148 ? 0.996 -26.281 -20.281 1 98.56 148 ALA B CA 1
ATOM 5955 C C . ALA B 1 148 ? 1.424 -27.484 -19.469 1 98.56 148 ALA B C 1
ATOM 5957 O O . ALA B 1 148 ? 1.494 -28.609 -19.984 1 98.56 148 ALA B O 1
ATOM 5958 N N . LYS B 1 149 ? 1.725 -27.25 -18.234 1 97.5 149 LYS B N 1
ATOM 5959 C CA . LYS B 1 149 ? 2.115 -28.344 -17.344 1 97.5 149 LYS B CA 1
ATOM 5960 C C . LYS B 1 149 ? 0.983 -29.359 -17.188 1 97.5 149 LYS B C 1
ATOM 5962 O O . LYS B 1 149 ? 1.205 -30.562 -17.312 1 97.5 149 LYS B O 1
ATOM 5967 N N . LEU B 1 150 ? -0.204 -28.891 -16.953 1 98.06 150 LEU B N 1
ATOM 5968 C CA . LEU B 1 150 ? -1.353 -29.75 -16.719 1 98.06 150 LEU B CA 1
ATOM 5969 C C . LEU B 1 150 ? -1.662 -30.594 -17.953 1 98.06 150 LEU B C 1
ATOM 5971 O O . LEU B 1 150 ? -1.839 -31.812 -17.859 1 98.06 150 LEU B O 1
ATOM 5975 N N . LEU B 1 151 ? -1.733 -29.922 -19.125 1 98.12 151 LEU B N 1
ATOM 5976 C CA . LEU B 1 151 ? -2.039 -30.656 -20.344 1 98.12 151 LEU B CA 1
ATOM 5977 C C . LEU B 1 151 ? -0.948 -31.672 -20.656 1 98.12 151 LEU B C 1
ATOM 5979 O O . LEU B 1 151 ? -1.234 -32.75 -21.172 1 98.12 151 LEU B O 1
ATOM 5983 N N . GLY B 1 152 ? 0.27 -31.328 -20.375 1 96.94 152 GLY B N 1
ATOM 5984 C CA . GLY B 1 152 ? 1.376 -32.25 -20.578 1 96.94 152 GLY B CA 1
ATOM 5985 C C . GLY B 1 152 ? 1.228 -33.531 -19.797 1 96.94 152 GLY B C 1
ATOM 5986 O O . GLY B 1 152 ? 1.661 -34.594 -20.25 1 96.94 152 GLY B O 1
ATOM 5987 N N . LYS B 1 153 ? 0.619 -33.5 -18.703 1 95.69 153 LYS B N 1
ATOM 5988 C CA . LYS B 1 153 ? 0.413 -34.656 -17.844 1 95.69 153 LYS B CA 1
ATOM 5989 C C . LYS B 1 153 ? -0.654 -35.594 -18.422 1 95.69 153 LYS B C 1
ATOM 5991 O O . LYS B 1 153 ? -0.7 -36.781 -18.078 1 95.69 153 LYS B O 1
ATOM 5996 N N . HIS B 1 154 ? -1.46 -35.062 -19.312 1 96.94 154 HIS B N 1
ATOM 5997 C CA . HIS B 1 154 ? -2.633 -35.844 -19.719 1 96.94 154 HIS B CA 1
ATOM 5998 C C . HIS B 1 154 ? -2.613 -36.094 -21.219 1 96.94 154 HIS B C 1
ATOM 6000 O O . HIS B 1 154 ? -3.643 -36.438 -21.812 1 96.94 154 HIS B O 1
ATOM 6006 N N . LEU B 1 155 ? -1.504 -35.969 -21.844 1 95.31 155 LEU B N 1
ATOM 6007 C CA . LEU B 1 155 ? -1.403 -36.125 -23.281 1 95.31 155 LEU B CA 1
ATOM 6008 C C . LEU B 1 155 ? -1.761 -37.562 -23.688 1 95.31 155 LEU B C 1
ATOM 6010 O O . LEU B 1 155 ? -2.32 -37.781 -24.766 1 95.31 155 LEU B O 1
ATOM 6014 N N . ASP B 1 156 ? -1.57 -38.531 -22.828 1 92.25 156 ASP B N 1
ATOM 6015 C CA . ASP B 1 156 ? -1.726 -39.938 -23.234 1 92.25 156 ASP B CA 1
ATOM 6016 C C . ASP B 1 156 ? -2.924 -40.562 -22.531 1 92.25 156 ASP B C 1
ATOM 6018 O O . ASP B 1 156 ? -3.051 -41.812 -22.516 1 92.25 156 ASP B O 1
ATOM 6022 N N . ASP B 1 157 ? -3.709 -39.781 -21.953 1 91.25 157 ASP B N 1
ATOM 6023 C CA . ASP B 1 157 ? -4.828 -40.312 -21.188 1 91.25 157 ASP B CA 1
ATOM 6024 C C . ASP B 1 157 ? -5.879 -40.938 -22.109 1 91.25 157 ASP B C 1
ATOM 6026 O O . ASP B 1 157 ? -6.441 -41.969 -21.781 1 91.25 157 ASP B O 1
ATOM 6030 N N . ASP B 1 158 ? -6.227 -40.188 -23.094 1 89.5 158 ASP B N 1
ATOM 6031 C CA . ASP B 1 158 ? -7.332 -40.594 -23.969 1 89.5 158 ASP B CA 1
ATOM 6032 C C . ASP B 1 158 ? -7.035 -40.25 -25.422 1 89.5 158 ASP B C 1
ATOM 6034 O O . ASP B 1 158 ? -6.484 -39.188 -25.719 1 89.5 158 ASP B O 1
ATOM 6038 N N . SER B 1 159 ? -7.461 -41.156 -26.266 1 87.81 159 SER B N 1
ATOM 6039 C CA . SER B 1 159 ? -7.223 -40.938 -27.688 1 87.81 159 SER B CA 1
ATOM 6040 C C . SER B 1 159 ? -8.039 -39.75 -28.219 1 87.81 159 SER B C 1
ATOM 6042 O O . SER B 1 159 ? -7.617 -39.094 -29.156 1 87.81 159 SER B O 1
ATOM 6044 N N . GLU B 1 160 ? -9.141 -39.5 -27.656 1 84.94 160 GLU B N 1
ATOM 6045 C CA . GLU B 1 160 ? -10.023 -38.438 -28.109 1 84.94 160 GLU B CA 1
ATOM 6046 C C . GLU B 1 160 ? -9.445 -37.062 -27.781 1 84.94 160 GLU B C 1
ATOM 6048 O O . GLU B 1 160 ? -9.68 -36.094 -28.516 1 84.94 160 GLU B O 1
ATOM 6053 N N . THR B 1 161 ? -8.703 -37.031 -26.75 1 93.5 161 THR B N 1
ATOM 6054 C CA . THR B 1 161 ? -8.211 -35.719 -26.297 1 93.5 161 THR B CA 1
ATOM 6055 C C . THR B 1 161 ? -6.75 -35.531 -26.703 1 93.5 161 THR B C 1
ATOM 6057 O O . THR B 1 161 ? -6.234 -34.406 -26.672 1 93.5 161 THR B O 1
ATOM 6060 N N . LYS B 1 162 ? -6.109 -36.531 -27.094 1 95.44 162 LYS B N 1
ATOM 6061 C CA . LYS B 1 162 ? -4.664 -36.531 -27.297 1 95.44 162 LYS B CA 1
ATOM 6062 C C . LYS B 1 162 ? -4.25 -35.438 -28.281 1 95.44 162 LYS B C 1
ATOM 6064 O O . LYS B 1 162 ? -3.41 -34.594 -27.953 1 95.44 162 LYS B O 1
ATOM 6069 N N . GLU B 1 163 ? -4.844 -35.438 -29.422 1 95.5 163 GLU B N 1
ATOM 6070 C CA . GLU B 1 163 ? -4.449 -34.5 -30.453 1 95.5 163 GLU B CA 1
ATOM 6071 C C . GLU B 1 163 ? -4.816 -33.062 -30.062 1 95.5 163 GLU B C 1
ATOM 6073 O O . GLU B 1 163 ? -4.074 -32.125 -30.344 1 95.5 163 GLU B O 1
ATOM 6078 N N . VAL B 1 164 ? -5.934 -32.906 -29.469 1 96.5 164 VAL B N 1
ATOM 6079 C CA . VAL B 1 164 ? -6.402 -31.578 -29.047 1 96.5 164 VAL B CA 1
ATOM 6080 C C . VAL B 1 164 ? -5.465 -31.016 -27.984 1 96.5 164 VAL B C 1
ATOM 6082 O O . VAL B 1 164 ? -5.035 -29.859 -28.078 1 96.5 164 VAL B O 1
ATOM 6085 N N . PHE B 1 165 ? -5.125 -31.844 -26.969 1 98.12 165 PHE B N 1
ATOM 6086 C CA . PHE B 1 165 ? -4.25 -31.391 -25.891 1 98.12 165 PHE B CA 1
ATOM 6087 C C . PHE B 1 165 ? -2.836 -31.156 -26.406 1 98.12 165 PHE B C 1
ATOM 6089 O O . PHE B 1 165 ? -2.164 -30.219 -25.984 1 98.12 165 PHE B O 1
ATOM 6096 N N . LYS B 1 166 ? -2.395 -32 -27.281 1 97.75 166 LYS B N 1
ATOM 6097 C CA . LYS B 1 166 ? -1.069 -31.828 -27.875 1 97.75 166 LYS B CA 1
ATOM 6098 C C . LYS B 1 166 ? -0.979 -30.516 -28.641 1 97.75 166 LYS B C 1
ATOM 6100 O O . LYS B 1 166 ? -0.014 -29.75 -28.484 1 97.75 166 LYS B O 1
ATOM 6105 N N . SER B 1 167 ? -1.966 -30.266 -29.438 1 97.69 167 SER B N 1
ATOM 6106 C CA . SER B 1 167 ? -2.002 -29.047 -30.234 1 97.69 167 SER B CA 1
ATOM 6107 C C . SER B 1 167 ? -2.029 -27.812 -29.328 1 97.69 167 SER B C 1
ATOM 6109 O O . SER B 1 167 ? -1.292 -26.844 -29.547 1 97.69 167 SER B O 1
ATOM 6111 N N . ALA B 1 168 ? -2.869 -27.844 -28.375 1 98.38 168 ALA B N 1
ATOM 6112 C CA . ALA B 1 168 ? -2.963 -26.734 -27.422 1 98.38 168 ALA B CA 1
ATOM 6113 C C . ALA B 1 168 ? -1.64 -26.516 -26.703 1 98.38 168 ALA B C 1
ATOM 6115 O O . ALA B 1 168 ? -1.159 -25.391 -26.578 1 98.38 168 ALA B O 1
ATOM 6116 N N . ARG B 1 169 ? -1.06 -27.578 -26.188 1 98.5 169 ARG B N 1
ATOM 6117 C CA . ARG B 1 169 ? 0.179 -27.469 -25.422 1 98.5 169 ARG B CA 1
ATOM 6118 C C . ARG B 1 169 ? 1.308 -26.906 -26.281 1 98.5 169 ARG B C 1
ATOM 6120 O O . ARG B 1 169 ? 2.107 -26.094 -25.812 1 98.5 169 ARG B O 1
ATOM 6127 N N . GLU B 1 170 ? 1.39 -27.391 -27.516 1 98.31 170 GLU B N 1
ATOM 6128 C CA . GLU B 1 170 ? 2.404 -26.891 -28.438 1 98.31 170 GLU B CA 1
ATOM 6129 C C . GLU B 1 170 ? 2.305 -25.375 -28.578 1 98.31 170 GLU B C 1
ATOM 6131 O O . GLU B 1 170 ? 3.324 -24.672 -28.656 1 98.31 170 GLU B O 1
ATOM 6136 N N . ARG B 1 171 ? 1.144 -24.875 -28.641 1 98.62 171 ARG B N 1
ATOM 6137 C CA . ARG B 1 171 ? 0.918 -23.438 -28.766 1 98.62 171 ARG B CA 1
ATOM 6138 C C . ARG B 1 171 ? 1.251 -22.719 -27.453 1 98.62 171 ARG B C 1
ATOM 6140 O O . ARG B 1 171 ? 1.777 -21.609 -27.469 1 98.62 171 ARG B O 1
ATOM 6147 N N . LEU B 1 172 ? 0.978 -23.344 -26.328 1 98.81 172 LEU B N 1
ATOM 6148 C CA . LEU B 1 172 ? 1.22 -22.734 -25.031 1 98.81 172 LEU B CA 1
ATOM 6149 C C . LEU B 1 172 ? 2.715 -22.594 -24.766 1 98.81 172 LEU B C 1
ATOM 6151 O O . LEU B 1 172 ? 3.141 -21.672 -24.062 1 98.81 172 LEU B O 1
ATOM 6155 N N . ILE B 1 173 ? 3.566 -23.5 -25.281 1 98.56 173 ILE B N 1
ATOM 6156 C CA . ILE B 1 173 ? 4.992 -23.5 -24.969 1 98.56 173 ILE B CA 1
ATOM 6157 C C . ILE B 1 173 ? 5.777 -22.969 -26.172 1 98.56 173 ILE B C 1
ATOM 6159 O O . ILE B 1 173 ? 6.969 -23.266 -26.312 1 98.56 173 ILE B O 1
ATOM 6163 N N . SER B 1 174 ? 5.121 -22.25 -27.094 1 98.56 174 SER B N 1
ATOM 6164 C CA . SER B 1 174 ? 5.766 -21.688 -28.281 1 98.56 174 SER B CA 1
ATOM 6165 C C . SER B 1 174 ? 6.285 -20.281 -28 1 98.56 174 SER B C 1
ATOM 6167 O O . SER B 1 174 ? 5.734 -19.562 -27.172 1 98.56 174 SER B O 1
ATOM 6169 N N . ARG B 1 175 ? 7.305 -19.875 -28.734 1 98.31 175 ARG B N 1
ATOM 6170 C CA . ARG B 1 175 ? 7.828 -18.516 -28.688 1 98.31 175 ARG B CA 1
ATOM 6171 C C . ARG B 1 175 ? 7.371 -17.719 -29.906 1 98.31 175 ARG B C 1
ATOM 6173 O O . ARG B 1 175 ? 7.758 -16.562 -30.078 1 98.31 175 ARG B O 1
ATOM 6180 N N . GLU B 1 176 ? 6.555 -18.281 -30.703 1 98.44 176 GLU B N 1
ATOM 6181 C CA . GLU B 1 176 ? 6.199 -17.672 -31.984 1 98.44 176 GLU B CA 1
ATOM 6182 C C . GLU B 1 176 ? 4.902 -16.875 -31.875 1 98.44 176 GLU B C 1
ATOM 6184 O O . GLU B 1 176 ? 3.812 -17.453 -31.828 1 98.44 176 GLU B O 1
ATOM 6189 N N . ASN B 1 177 ? 5.074 -15.602 -32 1 97.75 177 ASN B N 1
ATOM 6190 C CA . ASN B 1 177 ? 3.881 -14.758 -32 1 97.75 177 ASN B CA 1
ATOM 6191 C C . ASN B 1 177 ? 2.951 -15.117 -33.156 1 97.75 177 ASN B C 1
ATOM 6193 O O . ASN B 1 177 ? 3.412 -15.422 -34.281 1 97.75 177 ASN B O 1
ATOM 6197 N N . GLY B 1 178 ? 1.726 -15.023 -33.031 1 95.06 178 GLY B N 1
ATOM 6198 C CA . GLY B 1 178 ? 0.746 -15.43 -34.031 1 95.06 178 GLY B CA 1
ATOM 6199 C C . GLY B 1 178 ? 0.35 -16.891 -33.906 1 95.06 178 GLY B C 1
ATOM 6200 O O . GLY B 1 178 ? -0.767 -17.266 -34.281 1 95.06 178 GLY B O 1
ATOM 6201 N N . PHE B 1 179 ? 1.253 -17.719 -33.375 1 97.94 179 PHE B N 1
ATOM 6202 C CA . PHE B 1 179 ? 0.995 -19.125 -33.156 1 97.94 179 PHE B CA 1
ATOM 6203 C C . PHE B 1 179 ? 0.774 -19.406 -31.656 1 97.94 179 PHE B C 1
ATOM 6205 O O . PHE B 1 179 ? -0.113 -20.172 -31.281 1 97.94 179 PHE B O 1
ATOM 6212 N N . ALA B 1 180 ? 1.476 -18.75 -30.844 1 98.62 180 ALA B N 1
ATOM 6213 C CA . ALA B 1 180 ? 1.47 -18.984 -29.391 1 98.62 180 ALA B CA 1
ATOM 6214 C C . ALA B 1 180 ? 0.132 -18.594 -28.781 1 98.62 180 ALA B C 1
ATOM 6216 O O . ALA B 1 180 ? -0.504 -17.625 -29.234 1 98.62 180 ALA B O 1
ATOM 6217 N N . TRP B 1 181 ? -0.253 -19.375 -27.797 1 98.62 181 TRP B N 1
ATOM 6218 C CA . TRP B 1 181 ? -1.477 -19.125 -27.047 1 98.62 181 TRP B CA 1
ATOM 6219 C C . TRP B 1 181 ? -1.155 -18.641 -25.641 1 98.62 181 TRP B C 1
ATOM 6221 O O . TRP B 1 181 ? -0.073 -18.922 -25.109 1 98.62 181 TRP B O 1
ATOM 6231 N N . THR B 1 182 ? -2.051 -17.891 -25.094 1 98.56 182 THR B N 1
ATOM 6232 C CA . THR B 1 182 ? -2.127 -17.703 -23.656 1 98.56 182 THR B CA 1
ATOM 6233 C C . THR B 1 182 ? -3.377 -18.375 -23.094 1 98.56 182 THR B C 1
ATOM 6235 O O . THR B 1 182 ? -4.281 -18.734 -23.844 1 98.56 182 THR B O 1
ATOM 6238 N N . SER B 1 183 ? -3.334 -18.578 -21.812 1 98.5 183 SER B N 1
ATOM 6239 C CA . SER B 1 183 ? -4.441 -19.281 -21.156 1 98.5 183 SER B CA 1
ATOM 6240 C C . SER B 1 183 ? -5.02 -18.438 -20.031 1 98.5 183 SER B C 1
ATOM 6242 O O . SER B 1 183 ? -4.289 -17.719 -19.344 1 98.5 183 SER B O 1
ATOM 6244 N N . GLY B 1 184 ? -6.363 -18.562 -19.875 1 97.56 184 GLY B N 1
ATOM 6245 C CA . GLY B 1 184 ? -7.02 -18.172 -18.641 1 97.56 184 GLY B CA 1
ATOM 6246 C C . GLY B 1 184 ? -7.133 -19.297 -17.625 1 97.56 184 GLY B C 1
ATOM 6247 O O . GLY B 1 184 ? -6.766 -20.438 -17.922 1 97.56 184 GLY B O 1
ATOM 6248 N N . GLN B 1 185 ? -7.543 -18.969 -16.469 1 96.25 185 GLN B N 1
ATOM 6249 C CA . GLN B 1 185 ? -7.867 -19.844 -15.352 1 96.25 185 GLN B CA 1
ATOM 6250 C C . GLN B 1 185 ? -9.117 -19.375 -14.617 1 96.25 185 GLN B C 1
ATOM 6252 O O . GLN B 1 185 ? -9.07 -18.391 -13.867 1 96.25 185 GLN B O 1
ATOM 6257 N N . TRP B 1 186 ? -10.203 -20.094 -14.852 1 94.81 186 TRP B N 1
ATOM 6258 C CA . TRP B 1 186 ? -11.484 -19.562 -14.383 1 94.81 186 TRP B CA 1
ATOM 6259 C C . TRP B 1 186 ? -12.062 -20.453 -13.289 1 94.81 186 TRP B C 1
ATOM 6261 O O . TRP B 1 186 ? -12.75 -21.438 -13.578 1 94.81 186 TRP B O 1
ATOM 6271 N N . MET B 1 187 ? -11.898 -19.969 -12.07 1 91.38 187 MET B N 1
ATOM 6272 C CA . MET B 1 187 ? -12.375 -20.75 -10.922 1 91.38 187 MET B CA 1
ATOM 6273 C C . MET B 1 187 ? -13.32 -19.906 -10.062 1 91.38 187 MET B C 1
ATOM 6275 O O . MET B 1 187 ? -14.344 -20.406 -9.602 1 91.38 187 MET B O 1
ATOM 6279 N N . THR B 1 188 ? -13.117 -18.656 -9.938 1 93.31 188 THR B N 1
ATOM 6280 C CA . THR B 1 188 ? -13.781 -17.797 -8.953 1 93.31 188 THR B CA 1
ATOM 6281 C C . THR B 1 188 ? -15.188 -17.438 -9.422 1 93.31 188 THR B C 1
ATOM 6283 O O . THR B 1 188 ? -15.367 -16.938 -10.531 1 93.31 188 THR B O 1
ATOM 6286 N N . GLU B 1 189 ? -16.078 -17.719 -8.625 1 94.69 189 GLU B N 1
ATOM 6287 C CA . GLU B 1 189 ? -17.484 -17.344 -8.844 1 94.69 189 GLU B CA 1
ATOM 6288 C C . GLU B 1 189 ? -17.969 -16.375 -7.762 1 94.69 189 GLU B C 1
ATOM 6290 O O . GLU B 1 189 ? -17.172 -15.875 -6.965 1 94.69 189 GLU B O 1
ATOM 6295 N N . ARG B 1 190 ? -19.25 -16 -7.746 1 91.75 190 ARG B N 1
ATOM 6296 C CA . ARG B 1 190 ? -19.766 -14.992 -6.824 1 91.75 190 ARG B CA 1
ATOM 6297 C C . ARG B 1 190 ? -19.594 -15.438 -5.375 1 91.75 190 ARG B C 1
ATOM 6299 O O . ARG B 1 190 ? -19.359 -14.609 -4.488 1 91.75 190 ARG B O 1
ATOM 6306 N N . LYS B 1 191 ? -19.594 -16.719 -5.16 1 87.44 191 LYS B N 1
ATOM 6307 C CA . LYS B 1 191 ? -19.453 -17.266 -3.812 1 87.44 191 LYS B CA 1
ATOM 6308 C C . LYS B 1 191 ? -18 -17.203 -3.342 1 87.44 191 LYS B C 1
ATOM 6310 O O . LYS B 1 191 ? -17.719 -17.344 -2.15 1 87.44 191 LYS B O 1
ATOM 6315 N N . GLY B 1 192 ? -17.125 -17.047 -4.289 1 84.06 192 GLY B N 1
ATOM 6316 C CA . GLY B 1 192 ? -15.711 -16.938 -3.949 1 84.06 192 GLY B CA 1
ATOM 6317 C C . GLY B 1 192 ? -14.844 -17.969 -4.648 1 84.06 192 GLY B C 1
ATOM 6318 O O . GLY B 1 192 ? -15.359 -18.906 -5.266 1 84.06 192 GLY B O 1
ATOM 6319 N N . GLY B 1 193 ? -13.484 -17.766 -4.449 1 76.38 193 GLY B N 1
ATOM 6320 C CA . GLY B 1 193 ? -12.531 -18.641 -5.125 1 76.38 193 GLY B CA 1
ATOM 6321 C C . GLY B 1 193 ? -11.805 -19.578 -4.184 1 76.38 193 GLY B C 1
ATOM 6322 O O . GLY B 1 193 ? -11.219 -20.578 -4.617 1 76.38 193 GLY B O 1
ATOM 6323 N N . SER B 1 194 ? -11.984 -19.312 -2.902 1 76.75 194 SER B N 1
ATOM 6324 C CA . SER B 1 194 ? -11.227 -20.109 -1.944 1 76.75 194 SER B CA 1
ATOM 6325 C C . SER B 1 194 ? -11.867 -21.484 -1.733 1 76.75 194 SER B C 1
ATOM 6327 O O . SER B 1 194 ? -11.172 -22.453 -1.465 1 76.75 194 SER B O 1
ATOM 6329 N N . ASP B 1 195 ? -13.18 -21.5 -1.816 1 78.81 195 ASP B N 1
ATOM 6330 C CA . ASP B 1 195 ? -13.914 -22.75 -1.731 1 78.81 195 ASP B CA 1
ATOM 6331 C C . ASP B 1 195 ? -14.617 -23.062 -3.049 1 78.81 195 ASP B C 1
ATOM 6333 O O . ASP B 1 195 ? -15.773 -22.688 -3.244 1 78.81 195 ASP B O 1
ATOM 6337 N N . VAL B 1 196 ? -13.961 -23.875 -3.84 1 80.62 196 VAL B N 1
ATOM 6338 C CA . VAL B 1 196 ? -14.445 -24.109 -5.199 1 80.62 196 VAL B CA 1
ATOM 6339 C C . VAL B 1 196 ? -15.555 -25.141 -5.18 1 80.62 196 VAL B C 1
ATOM 6341 O O . VAL B 1 196 ? -16.297 -25.297 -6.16 1 80.62 196 VAL B O 1
ATOM 6344 N N . ARG B 1 197 ? -15.836 -25.719 -4.027 1 81.19 197 ARG B N 1
ATOM 6345 C CA . ARG B 1 197 ? -16.875 -26.734 -3.939 1 81.19 197 ARG B CA 1
ATOM 6346 C C . ARG B 1 197 ? -18.25 -26.125 -4.16 1 81.19 197 ARG B C 1
ATOM 6348 O O . ARG B 1 197 ? -19.203 -26.828 -4.535 1 81.19 197 ARG B O 1
ATOM 6355 N N . GLY B 1 198 ? -18.266 -24.875 -3.986 1 83.94 198 GLY B N 1
ATOM 6356 C CA . GLY B 1 198 ? -19.547 -24.188 -4.133 1 83.94 198 GLY B CA 1
ATOM 6357 C C . GLY B 1 198 ? -19.812 -23.703 -5.551 1 83.94 198 GLY B C 1
ATOM 6358 O O . GLY B 1 198 ? -20.734 -22.922 -5.785 1 83.94 198 GLY B O 1
ATOM 6359 N N . THR B 1 199 ? -19.047 -24.234 -6.523 1 92.12 199 THR B N 1
ATOM 6360 C CA . THR B 1 199 ? -19.188 -23.781 -7.898 1 92.12 199 THR B CA 1
ATOM 6361 C C . THR B 1 199 ? -20.594 -24.078 -8.43 1 92.12 199 THR B C 1
ATOM 6363 O O . THR B 1 199 ? -21.156 -25.125 -8.125 1 92.12 199 THR B O 1
ATOM 6366 N N . GLU B 1 200 ? -21.125 -23.156 -9.133 1 94.12 200 GLU B N 1
ATOM 6367 C CA . GLU B 1 200 ? -22.438 -23.281 -9.734 1 94.12 200 GLU B CA 1
ATOM 6368 C C . GLU B 1 200 ? -22.344 -23.453 -11.25 1 94.12 200 GLU B C 1
ATOM 6370 O O . GLU B 1 200 ? -23.375 -23.453 -11.945 1 94.12 200 GLU B O 1
ATOM 6375 N N . THR B 1 201 ? -21.156 -23.5 -11.711 1 96.12 201 THR B N 1
ATOM 6376 C CA . THR B 1 201 ? -20.938 -23.859 -13.109 1 96.12 201 THR B CA 1
ATOM 6377 C C . THR B 1 201 ? -21.156 -25.359 -13.312 1 96.12 201 THR B C 1
ATOM 6379 O O . THR B 1 201 ? -20.625 -26.172 -12.562 1 96.12 201 THR B O 1
ATOM 6382 N N . ILE B 1 202 ? -21.938 -25.688 -14.367 1 96.94 202 ILE B N 1
ATOM 6383 C CA . ILE B 1 202 ? -22.328 -27.078 -14.578 1 96.94 202 ILE B CA 1
ATOM 6384 C C . ILE B 1 202 ? -21.859 -27.531 -15.961 1 96.94 202 ILE B C 1
ATOM 6386 O O . ILE B 1 202 ? -21.984 -26.797 -16.938 1 96.94 202 ILE B O 1
ATOM 6390 N N . ALA B 1 203 ? -21.297 -28.719 -16 1 97 203 ALA B N 1
ATOM 6391 C CA . ALA B 1 203 ? -20.938 -29.359 -17.266 1 97 203 ALA B CA 1
ATOM 6392 C C . ALA B 1 203 ? -21.75 -30.625 -17.484 1 97 203 ALA B C 1
ATOM 6394 O O . ALA B 1 203 ? -21.875 -31.453 -16.578 1 97 203 ALA B O 1
ATOM 6395 N N . VAL B 1 204 ? -22.281 -30.719 -18.641 1 95.62 204 VAL B N 1
ATOM 6396 C CA . VAL B 1 204 ? -23.078 -31.875 -19.016 1 95.62 204 VAL B CA 1
ATOM 6397 C C . VAL B 1 204 ? -22.5 -32.5 -20.281 1 95.62 204 VAL B C 1
ATOM 6399 O O . VAL B 1 204 ? -22.234 -31.797 -21.266 1 95.62 204 VAL B O 1
ATOM 6402 N N . LYS B 1 205 ? -22.312 -33.812 -20.25 1 94.19 205 LYS B N 1
ATOM 6403 C CA . LYS B 1 205 ? -21.812 -34.5 -21.438 1 94.19 205 LYS B CA 1
ATOM 6404 C C . LYS B 1 205 ? -22.906 -34.625 -22.5 1 94.19 205 LYS B C 1
ATOM 6406 O O . LYS B 1 205 ? -24.031 -35.031 -22.203 1 94.19 205 LYS B O 1
ATOM 6411 N N . LEU B 1 206 ? -22.531 -34.219 -23.656 1 92.75 206 LEU B N 1
ATOM 6412 C CA . LEU B 1 206 ? -23.469 -34.312 -24.781 1 92.75 206 LEU B CA 1
ATOM 6413 C C . LEU B 1 206 ? -23.516 -35.719 -25.344 1 92.75 206 LEU B C 1
ATOM 6415 O O . LEU B 1 206 ? -22.547 -36.469 -25.234 1 92.75 206 LEU B O 1
ATOM 6419 N N . SER B 1 207 ? -24.672 -36.062 -25.953 1 89.06 207 SER B N 1
ATOM 6420 C CA . SER B 1 207 ? -24.781 -37.344 -26.641 1 89.06 207 SER B CA 1
ATOM 6421 C C . SER B 1 207 ? -23.938 -37.375 -27.906 1 89.06 207 SER B C 1
ATOM 6423 O O . SER B 1 207 ? -23.531 -36.312 -28.406 1 89.06 207 SER B O 1
ATOM 6425 N N . ASP B 1 208 ? -23.641 -38.625 -28.328 1 80.88 208 ASP B N 1
ATOM 6426 C CA . ASP B 1 208 ? -22.844 -38.781 -29.547 1 80.88 208 ASP B CA 1
ATOM 6427 C C . ASP B 1 208 ? -23.469 -38.031 -30.719 1 80.88 208 ASP B C 1
ATOM 6429 O O . ASP B 1 208 ? -22.766 -37.438 -31.531 1 80.88 208 ASP B O 1
ATOM 6433 N N . VAL B 1 209 ? -24.75 -38.094 -30.75 1 75.25 209 VAL B N 1
ATOM 6434 C CA . VAL B 1 209 ? -25.469 -37.406 -31.828 1 75.25 209 VAL B CA 1
ATOM 6435 C C . VAL B 1 209 ? -25.297 -35.906 -31.688 1 75.25 209 VAL B C 1
ATOM 6437 O O . VAL B 1 209 ? -25.031 -35.188 -32.688 1 75.25 209 VAL B O 1
ATOM 6440 N N . GLN B 1 210 ? -25.375 -35.406 -30.547 1 74.81 210 GLN B N 1
ATOM 6441 C CA . GLN B 1 210 ? -25.297 -33.969 -30.281 1 74.81 210 GLN B CA 1
ATOM 6442 C C . GLN B 1 210 ? -23.875 -33.438 -30.484 1 74.81 210 GLN B C 1
ATOM 6444 O O . GLN B 1 210 ? -23.672 -32.281 -30.875 1 74.81 210 GLN B O 1
ATOM 6449 N N . SER B 1 211 ? -22.938 -34.344 -30.172 1 68.75 211 SER B N 1
ATOM 6450 C CA . SER B 1 211 ? -21.531 -33.969 -30.234 1 68.75 211 SER B CA 1
ATOM 6451 C C . SER B 1 211 ? -21.031 -33.969 -31.672 1 68.75 211 SER B C 1
ATOM 6453 O O . SER B 1 211 ? -20 -33.344 -31.969 1 68.75 211 SER B O 1
ATOM 6455 N N . ARG B 1 212 ? -21.438 -34.844 -32.562 1 62.16 212 ARG B N 1
ATOM 6456 C CA . ARG B 1 212 ? -21.047 -34.969 -33.969 1 62.16 212 ARG B CA 1
ATOM 6457 C C . ARG B 1 212 ? -21.297 -33.656 -34.719 1 62.16 212 ARG B C 1
ATOM 6459 O O . ARG B 1 212 ? -20.625 -33.312 -35.688 1 62.16 212 ARG B O 1
ATOM 6466 N N . ASP B 1 213 ? -22.25 -33.031 -34.344 1 58.84 213 ASP B N 1
ATOM 6467 C CA . ASP B 1 213 ? -22.516 -31.734 -34.938 1 58.84 213 ASP B CA 1
ATOM 6468 C C . ASP B 1 213 ? -21.625 -30.656 -34.344 1 58.84 213 ASP B C 1
ATOM 6470 O O . ASP B 1 213 ? -21.953 -29.469 -34.375 1 58.84 213 ASP B O 1
ATOM 6474 N N . GLY B 1 214 ? -20.547 -31.312 -33.812 1 64.19 214 GLY B N 1
ATOM 6475 C CA . GLY B 1 214 ? -19.797 -30.516 -32.875 1 64.19 214 GLY B CA 1
ATOM 6476 C C . GLY B 1 214 ? -18.766 -29.609 -33.5 1 64.19 214 GLY B C 1
ATOM 6477 O O . GLY B 1 214 ? -18.281 -29.906 -34.594 1 64.19 214 GLY B O 1
ATOM 6478 N N . GLY B 1 215 ? -18.875 -28.344 -33.781 1 84.06 215 GLY B N 1
ATOM 6479 C CA . GLY B 1 215 ? -18.156 -27.172 -34.25 1 84.06 215 GLY B CA 1
ATOM 6480 C C . GLY B 1 215 ? -16.656 -27.297 -34.062 1 84.06 215 GLY B C 1
ATOM 6481 O O . GLY B 1 215 ? -16.156 -28.266 -33.5 1 84.06 215 GLY B O 1
ATOM 6482 N N . LEU B 1 216 ? -15.914 -26.641 -34.812 1 92.56 216 LEU B N 1
ATOM 6483 C CA . LEU B 1 216 ? -14.461 -26.516 -34.719 1 92.56 216 LEU B CA 1
ATOM 6484 C C . LEU B 1 216 ? -14.078 -25.25 -33.969 1 92.56 216 LEU B C 1
ATOM 6486 O O . LEU B 1 216 ? -14.805 -24.25 -34 1 92.56 216 LEU B O 1
ATOM 6490 N N . ASP B 1 217 ? -12.984 -25.453 -33.25 1 94.31 217 ASP B N 1
ATOM 6491 C CA . ASP B 1 217 ? -12.469 -24.219 -32.688 1 94.31 217 ASP B CA 1
ATOM 6492 C C . ASP B 1 217 ? -11.828 -23.344 -33.781 1 94.31 217 ASP B C 1
ATOM 6494 O O . ASP B 1 217 ? -11.844 -23.688 -34.938 1 94.31 217 ASP B O 1
ATOM 6498 N N . ALA B 1 218 ? -11.344 -22.219 -33.406 1 93.5 218 ALA B N 1
ATOM 6499 C CA . ALA B 1 218 ? -10.805 -21.25 -34.344 1 93.5 218 ALA B CA 1
ATOM 6500 C C . ALA B 1 218 ? -9.633 -21.828 -35.125 1 93.5 218 ALA B C 1
ATOM 6502 O O . ALA B 1 218 ? -9.375 -21.422 -36.281 1 93.5 218 ALA B O 1
ATOM 6503 N N . ASN B 1 219 ? -8.969 -22.828 -34.562 1 92.31 219 ASN B N 1
ATOM 6504 C CA . ASN B 1 219 ? -7.77 -23.391 -35.188 1 92.31 219 ASN B CA 1
ATOM 6505 C C . ASN B 1 219 ? -8.062 -24.719 -35.875 1 92.31 219 ASN B C 1
ATOM 6507 O O . ASN B 1 219 ? -7.148 -25.406 -36.312 1 92.31 219 ASN B O 1
ATOM 6511 N N . GLY B 1 220 ? -9.234 -25.156 -35.875 1 90.75 220 GLY B N 1
ATOM 6512 C CA . GLY B 1 220 ? -9.648 -26.312 -36.656 1 90.75 220 GLY B CA 1
ATOM 6513 C C . GLY B 1 220 ? -9.695 -27.594 -35.844 1 90.75 220 GLY B C 1
ATOM 6514 O O . GLY B 1 220 ? -9.898 -28.688 -36.375 1 90.75 220 GLY B O 1
ATOM 6515 N N . GLN B 1 221 ? -9.5 -27.531 -34.625 1 93.06 221 GLN B N 1
ATOM 6516 C CA . GLN B 1 221 ? -9.664 -28.703 -33.75 1 93.06 221 GLN B CA 1
ATOM 6517 C C . GLN B 1 221 ? -11.133 -28.891 -33.375 1 93.06 221 GLN B C 1
ATOM 6519 O O . GLN B 1 221 ? -11.867 -27.922 -33.188 1 93.06 221 GLN B O 1
ATOM 6524 N N . PRO B 1 222 ? -11.523 -30.125 -33.188 1 93.25 222 PRO B N 1
ATOM 6525 C CA . PRO B 1 222 ? -12.906 -30.344 -32.781 1 93.25 222 PRO B CA 1
ATOM 6526 C C . PRO B 1 222 ? -13.203 -29.781 -31.391 1 93.25 222 PRO B C 1
ATOM 6528 O O . PRO B 1 222 ? -12.352 -29.844 -30.5 1 93.25 222 PRO B O 1
ATOM 6531 N N . LEU B 1 223 ? -14.445 -29.266 -31.234 1 95.31 223 LEU B N 1
ATOM 6532 C CA . LEU B 1 223 ? -14.891 -28.828 -29.922 1 95.31 223 LEU B CA 1
ATOM 6533 C C . LEU B 1 223 ? -15.227 -30.031 -29.047 1 95.31 223 LEU B C 1
ATOM 6535 O O . LEU B 1 223 ? -15.609 -31.094 -29.547 1 95.31 223 LEU B O 1
ATOM 6539 N N . GLY B 1 224 ? -15.094 -29.891 -27.781 1 95.31 224 GLY B N 1
ATOM 6540 C CA . GLY B 1 224 ? -15.258 -30.984 -26.844 1 95.31 224 GLY B CA 1
ATOM 6541 C C . GLY B 1 224 ? -16.703 -31.422 -26.672 1 95.31 224 GLY B C 1
ATOM 6542 O O . GLY B 1 224 ? -17.625 -30.672 -27.016 1 95.31 224 GLY B O 1
ATOM 6543 N N . PRO B 1 225 ? -16.906 -32.562 -26.156 1 94.69 225 PRO B N 1
ATOM 6544 C CA . PRO B 1 225 ? -18.25 -33.125 -26.047 1 94.69 225 PRO B CA 1
ATOM 6545 C C . PRO B 1 225 ? -18.969 -32.688 -24.766 1 94.69 225 PRO B C 1
ATOM 6547 O O . PRO B 1 225 ? -20.047 -33.219 -24.453 1 94.69 225 PRO B O 1
ATOM 6550 N N . TRP B 1 226 ? -18.438 -31.812 -23.984 1 96 226 TRP B N 1
ATOM 6551 C CA . TRP B 1 226 ? -19.094 -31.312 -22.781 1 96 226 TRP B CA 1
ATOM 6552 C C . TRP B 1 226 ? -19.641 -29.906 -23.016 1 96 226 TRP B C 1
ATOM 6554 O O . TRP B 1 226 ? -18.984 -29.062 -23.641 1 96 226 TRP B O 1
ATOM 6564 N N . ARG B 1 227 ? -20.859 -29.719 -22.562 1 96.5 227 ARG B N 1
ATOM 6565 C CA . ARG B 1 227 ? -21.453 -28.391 -22.547 1 96.5 227 ARG B CA 1
ATOM 6566 C C . ARG B 1 227 ? -21.359 -27.766 -21.156 1 96.5 227 ARG B C 1
ATOM 6568 O O . ARG B 1 227 ? -21.781 -28.359 -20.172 1 96.5 227 ARG B O 1
ATOM 6575 N N . VAL B 1 228 ? -20.812 -26.594 -21.094 1 97.31 228 VAL B N 1
ATOM 6576 C CA . VAL B 1 228 ? -20.609 -25.922 -19.812 1 97.31 228 VAL B CA 1
ATOM 6577 C C . VAL B 1 228 ? -21.469 -24.672 -19.734 1 97.31 228 VAL B C 1
ATOM 6579 O O . VAL B 1 228 ? -21.5 -23.875 -20.672 1 97.31 228 VAL B O 1
ATOM 6582 N N . ASP B 1 229 ? -22.188 -24.469 -18.656 1 97.81 229 ASP B N 1
ATOM 6583 C CA . ASP B 1 229 ? -23 -23.297 -18.344 1 97.81 229 ASP B CA 1
ATOM 6584 C C . ASP B 1 229 ? -22.719 -22.781 -16.938 1 97.81 229 ASP B C 1
ATOM 6586 O O . ASP B 1 229 ? -22.578 -23.562 -16 1 97.81 229 ASP B O 1
ATOM 6590 N N . GLY B 1 230 ? -22.594 -21.516 -16.844 1 97.31 230 GLY B N 1
ATOM 6591 C CA . GLY B 1 230 ? -22.359 -20.953 -15.523 1 97.31 230 GLY B CA 1
ATOM 6592 C C . GLY B 1 230 ? -21.953 -19.484 -15.562 1 97.31 230 GLY B C 1
ATOM 6593 O O . GLY B 1 230 ? -22.281 -18.766 -16.5 1 97.31 230 GLY B O 1
ATOM 6594 N N . PHE B 1 231 ? -21.391 -18.969 -14.422 1 97.12 231 PHE B N 1
ATOM 6595 C CA . PHE B 1 231 ? -20.938 -17.594 -14.266 1 97.12 231 PHE B CA 1
ATOM 6596 C C . PHE B 1 231 ? -19.609 -17.547 -13.508 1 97.12 231 PHE B C 1
ATOM 6598 O O . PHE B 1 231 ? -19.469 -18.156 -12.445 1 97.12 231 PHE B O 1
ATOM 6605 N N . LYS B 1 232 ? -18.672 -16.922 -14.078 1 96.56 232 LYS B N 1
ATOM 6606 C CA . LYS B 1 232 ? -17.406 -16.656 -13.398 1 96.56 232 LYS B CA 1
ATOM 6607 C C . LYS B 1 232 ? -17.281 -15.188 -13.031 1 96.56 232 LYS B C 1
ATOM 6609 O O . LYS B 1 232 ? -17.406 -14.312 -13.898 1 96.56 232 LYS B O 1
ATOM 6614 N N . TRP B 1 233 ? -17.047 -14.938 -11.773 1 94.75 233 TRP B N 1
ATOM 6615 C CA . TRP B 1 233 ? -17.031 -13.594 -11.211 1 94.75 233 TRP B CA 1
ATOM 6616 C C . TRP B 1 233 ? -15.711 -12.891 -11.5 1 94.75 233 TRP B C 1
ATOM 6618 O O . TRP B 1 233 ? -15.672 -11.664 -11.625 1 94.75 233 TRP B O 1
ATOM 6628 N N . PHE B 1 234 ? -14.602 -13.609 -11.516 1 93.88 234 PHE B N 1
ATOM 6629 C CA . PHE B 1 234 ? -13.297 -13.133 -11.953 1 93.88 234 PHE B CA 1
ATOM 6630 C C . PHE B 1 234 ? -12.727 -14.031 -13.039 1 93.88 234 PHE B C 1
ATOM 6632 O O . PHE B 1 234 ? -12.539 -15.234 -12.828 1 93.88 234 PHE B O 1
ATOM 6639 N N . SER B 1 235 ? -12.547 -13.445 -14.148 1 94.44 235 SER B N 1
ATOM 6640 C CA . SER B 1 235 ? -11.789 -14.078 -15.234 1 94.44 235 SER B CA 1
ATOM 6641 C C . SER B 1 235 ? -10.617 -13.203 -15.664 1 94.44 235 SER B C 1
ATOM 6643 O O . SER B 1 235 ? -10.797 -12.219 -16.391 1 94.44 235 SER B O 1
ATOM 6645 N N . SER B 1 236 ? -9.477 -13.547 -15.156 1 89.38 236 SER B N 1
ATOM 6646 C CA . SER B 1 236 ? -8.297 -12.781 -15.562 1 89.38 236 SER B CA 1
ATOM 6647 C C . SER B 1 236 ? -7.801 -13.234 -16.938 1 89.38 236 SER B C 1
ATOM 6649 O O . SER B 1 236 ? -7.863 -14.414 -17.266 1 89.38 236 SER B O 1
ATOM 6651 N N . ALA B 1 237 ? -7.297 -12.328 -17.734 1 92.25 237 ALA B N 1
ATOM 6652 C CA . ALA B 1 237 ? -6.832 -12.562 -19.094 1 92.25 237 ALA B CA 1
ATOM 6653 C C . ALA B 1 237 ? -7.953 -13.109 -19.969 1 92.25 237 ALA B C 1
ATOM 6655 O O . ALA B 1 237 ? -7.793 -14.148 -20.625 1 92.25 237 ALA B O 1
ATOM 6656 N N . THR B 1 238 ? -9.031 -12.352 -19.891 1 94.94 238 THR B N 1
ATOM 6657 C CA . THR B 1 238 ? -10.219 -12.742 -20.641 1 94.94 238 THR B CA 1
ATOM 6658 C C . THR B 1 238 ? -9.945 -12.703 -22.141 1 94.94 238 THR B C 1
ATOM 6660 O O . THR B 1 238 ? -10.711 -13.258 -22.938 1 94.94 238 THR B O 1
ATOM 6663 N N . ASP B 1 239 ? -8.828 -12.148 -22.516 1 96.31 239 ASP B N 1
ATOM 6664 C CA . ASP B 1 239 ? -8.422 -12.078 -23.906 1 96.31 239 ASP B CA 1
ATOM 6665 C C . ASP B 1 239 ? -7.574 -13.289 -24.297 1 96.31 239 ASP B C 1
ATOM 6667 O O . ASP B 1 239 ? -6.992 -13.32 -25.391 1 96.31 239 ASP B O 1
ATOM 6671 N N . ALA B 1 240 ? -7.488 -14.305 -23.484 1 98.06 240 ALA B N 1
ATOM 6672 C CA . ALA B 1 240 ? -6.664 -15.484 -23.75 1 98.06 240 ALA B CA 1
ATOM 6673 C C . ALA B 1 240 ? -7.266 -16.344 -24.859 1 98.06 240 ALA B C 1
ATOM 6675 O O . ALA B 1 240 ? -8.359 -16.047 -25.344 1 98.06 240 ALA B O 1
ATOM 6676 N N . ASN B 1 241 ? -6.539 -17.344 -25.297 1 98.19 241 ASN B N 1
ATOM 6677 C CA . ASN B 1 241 ? -6.961 -18.234 -26.375 1 98.19 241 ASN B CA 1
ATOM 6678 C C . ASN B 1 241 ? -7.707 -19.453 -25.844 1 98.19 241 ASN B C 1
ATOM 6680 O O . ASN B 1 241 ? -8.484 -20.062 -26.578 1 98.19 241 ASN B O 1
ATOM 6684 N N . MET B 1 242 ? -7.461 -19.75 -24.688 1 98.44 242 MET B N 1
ATOM 6685 C CA . MET B 1 242 ? -8.078 -20.906 -24.031 1 98.44 242 MET B CA 1
ATOM 6686 C C . MET B 1 242 ? -8.227 -20.656 -22.531 1 98.44 242 MET B C 1
ATOM 6688 O O . MET B 1 242 ? -7.828 -19.609 -22.031 1 98.44 242 MET B O 1
ATOM 6692 N N . THR B 1 243 ? -8.867 -21.656 -21.859 1 98.44 243 THR B N 1
ATOM 6693 C CA . THR B 1 243 ? -8.945 -21.594 -20.406 1 98.44 243 THR B CA 1
ATOM 6694 C C . THR B 1 243 ? -8.992 -22.984 -19.797 1 98.44 243 THR B C 1
ATOM 6696 O O . THR B 1 243 ? -9.359 -23.953 -20.469 1 98.44 243 THR B O 1
ATOM 6699 N N . ILE B 1 244 ? -8.5 -23.078 -18.625 1 98.19 244 ILE B N 1
ATOM 6700 C CA . ILE B 1 244 ? -8.805 -24.188 -17.719 1 98.19 244 ILE B CA 1
ATOM 6701 C C . ILE B 1 244 ? -9.852 -23.75 -16.703 1 98.19 244 ILE B C 1
ATOM 6703 O O . ILE B 1 244 ? -9.68 -22.719 -16.031 1 98.19 244 ILE B O 1
ATOM 6707 N N . LEU B 1 245 ? -10.945 -24.469 -16.578 1 97.31 245 LEU B N 1
ATOM 6708 C CA . LEU B 1 245 ? -12 -24.047 -15.656 1 97.31 245 LEU B CA 1
ATOM 6709 C C . LEU B 1 245 ? -12.547 -25.25 -14.891 1 97.31 245 LEU B C 1
ATOM 6711 O O . LEU B 1 245 ? -12.328 -26.391 -15.281 1 97.31 245 LEU B O 1
ATOM 6715 N N . LEU B 1 246 ? -13.211 -24.969 -13.805 1 96.44 246 LEU B N 1
ATOM 6716 C CA . LEU B 1 246 ? -13.867 -25.984 -12.992 1 96.44 246 LEU B CA 1
ATOM 6717 C C . LEU B 1 246 ? -15.383 -25.922 -13.164 1 96.44 246 LEU B C 1
ATOM 6719 O O . LEU B 1 246 ? -15.945 -24.828 -13.305 1 96.44 246 LEU B O 1
ATOM 6723 N N . ALA B 1 247 ? -15.984 -27.047 -13.164 1 96.69 247 ALA B N 1
ATOM 6724 C CA . ALA B 1 247 ? -17.438 -27.156 -13.234 1 96.69 247 ALA B CA 1
ATOM 6725 C C . ALA B 1 247 ? -17.922 -28.422 -12.539 1 96.69 247 ALA B C 1
ATOM 6727 O O . ALA B 1 247 ? -17.156 -29.391 -12.375 1 96.69 247 ALA B O 1
ATOM 6728 N N . LYS B 1 248 ? -19.125 -28.406 -12.164 1 95.88 248 LYS B N 1
ATOM 6729 C CA . LYS B 1 248 ? -19.766 -29.578 -11.562 1 95.88 248 LYS B CA 1
ATOM 6730 C C . LYS B 1 248 ? -20.25 -30.547 -12.633 1 95.88 248 LYS B C 1
ATOM 6732 O O . LYS B 1 248 ? -20.844 -30.141 -13.625 1 95.88 248 LYS B O 1
ATOM 6737 N N . THR B 1 249 ? -19.922 -31.875 -12.609 1 93.62 249 THR B N 1
ATOM 6738 C CA . THR B 1 249 ? -20.359 -32.938 -13.523 1 93.62 249 THR B CA 1
ATOM 6739 C C . THR B 1 249 ? -21.297 -33.906 -12.828 1 93.62 249 THR B C 1
ATOM 6741 O O . THR B 1 249 ? -21.625 -34.969 -13.375 1 93.62 249 THR B O 1
ATOM 6744 N N . GLY B 1 250 ? -22.125 -33.75 -12.117 1 79.44 250 GLY B N 1
ATOM 6745 C CA . GLY B 1 250 ? -23.016 -34.594 -11.336 1 79.44 250 GLY B CA 1
ATOM 6746 C C . GLY B 1 250 ? -23.234 -34.062 -9.922 1 79.44 250 GLY B C 1
ATOM 6747 O O . GLY B 1 250 ? -23.078 -32.875 -9.656 1 79.44 250 GLY B O 1
ATOM 6748 N N . ASP B 1 251 ? -23.688 -35.062 -9.227 1 76.12 251 ASP B N 1
ATOM 6749 C CA . ASP B 1 251 ? -24.016 -34.625 -7.871 1 76.12 251 ASP B CA 1
ATOM 6750 C C . ASP B 1 251 ? -22.766 -34.438 -7.02 1 76.12 251 ASP B C 1
ATOM 6752 O O . ASP B 1 251 ? -22.156 -35.438 -6.586 1 76.12 251 ASP B O 1
ATOM 6756 N N . ASN B 1 252 ? -22.172 -33.219 -6.883 1 76.62 252 ASN B N 1
ATOM 6757 C CA . ASN B 1 252 ? -21.156 -32.781 -5.941 1 76.62 252 ASN B CA 1
ATOM 6758 C C . ASN B 1 252 ? -19.75 -33.125 -6.418 1 76.62 252 ASN B C 1
ATOM 6760 O O . ASN B 1 252 ? -18.859 -33.344 -5.602 1 76.62 252 ASN B O 1
ATOM 6764 N N . GLN B 1 253 ? -19.625 -33.438 -7.695 1 91.62 253 GLN B N 1
ATOM 6765 C CA . GLN B 1 253 ? -18.281 -33.688 -8.227 1 91.62 253 GLN B CA 1
ATOM 6766 C C . GLN B 1 253 ? -17.781 -32.469 -9.031 1 91.62 253 GLN B C 1
ATOM 6768 O O . GLN B 1 253 ? -18.516 -31.938 -9.852 1 91.62 253 GLN B O 1
ATOM 6773 N N . ILE B 1 254 ? -16.625 -32.094 -8.664 1 95.38 254 ILE B N 1
ATOM 6774 C CA . ILE B 1 254 ? -16 -31 -9.383 1 95.38 254 ILE B CA 1
ATOM 6775 C C . ILE B 1 254 ? -14.945 -31.547 -10.344 1 95.38 254 ILE B C 1
ATOM 6777 O O . ILE B 1 254 ? -14.094 -32.344 -9.945 1 95.38 254 ILE B O 1
ATOM 6781 N N . SER B 1 255 ? -15.055 -31.188 -11.555 1 97.06 255 SER B N 1
ATOM 6782 C CA . SER B 1 255 ? -14.125 -31.641 -12.586 1 97.06 255 SER B CA 1
ATOM 6783 C C . SER B 1 255 ? -13.414 -30.469 -13.25 1 97.06 255 SER B C 1
ATOM 6785 O O . SER B 1 255 ? -13.867 -29.328 -13.148 1 97.06 255 SER B O 1
ATOM 6787 N N . ALA B 1 256 ? -12.266 -30.719 -13.859 1 97.56 256 ALA B N 1
ATOM 6788 C CA . ALA B 1 256 ? -11.492 -29.719 -14.578 1 97.56 256 ALA B CA 1
ATOM 6789 C C . ALA B 1 256 ? -11.68 -29.844 -16.078 1 97.56 256 ALA B C 1
ATOM 6791 O O . ALA B 1 256 ? -11.75 -30.953 -16.609 1 97.56 256 ALA B O 1
ATOM 6792 N N . PHE B 1 257 ? -11.711 -28.734 -16.781 1 98.12 257 PHE B N 1
ATOM 6793 C CA . PHE B 1 257 ? -11.992 -28.75 -18.203 1 98.12 257 PHE B CA 1
ATOM 6794 C C . PHE B 1 257 ? -11.023 -27.844 -18.969 1 98.12 257 PHE B C 1
ATOM 6796 O O . PHE B 1 257 ? -10.602 -26.812 -18.438 1 98.12 257 PHE B O 1
ATOM 6803 N N . TYR B 1 258 ? -10.68 -28.25 -20.156 1 98.25 258 TYR B N 1
ATOM 6804 C CA . TYR B 1 258 ? -10.07 -27.422 -21.188 1 98.25 258 TYR B CA 1
ATOM 6805 C C . TYR B 1 258 ? -11.125 -26.875 -22.141 1 98.25 258 TYR B C 1
ATOM 6807 O O . TYR B 1 258 ? -11.984 -27.625 -22.625 1 98.25 258 TYR B O 1
ATOM 6815 N N . ALA B 1 259 ? -11.047 -25.625 -22.469 1 98.25 259 ALA B N 1
ATOM 6816 C CA . ALA B 1 259 ? -11.922 -25.062 -23.5 1 98.25 259 ALA B CA 1
ATOM 6817 C C . ALA B 1 259 ? -11.219 -23.969 -24.297 1 98.25 259 ALA B C 1
ATOM 6819 O O . ALA B 1 259 ? -10.586 -23.078 -23.719 1 98.25 259 ALA B O 1
ATOM 6820 N N . PRO B 1 260 ? -11.258 -24.031 -25.641 1 98.12 260 PRO B N 1
ATOM 6821 C CA . PRO B 1 260 ? -10.883 -22.859 -26.422 1 98.12 260 PRO B CA 1
ATOM 6822 C C . PRO B 1 260 ? -11.859 -21.703 -26.266 1 98.12 260 PRO B C 1
ATOM 6824 O O . PRO B 1 260 ? -13.062 -21.922 -26.078 1 98.12 260 PRO B O 1
ATOM 6827 N N . LEU B 1 261 ? -11.375 -20.484 -26.375 1 98.06 261 LEU B N 1
ATOM 6828 C CA . LEU B 1 261 ? -12.266 -19.359 -26.125 1 98.06 261 LEU B CA 1
ATOM 6829 C C . LEU B 1 261 ? -13.016 -18.969 -27.391 1 98.06 261 LEU B C 1
ATOM 6831 O O . LEU B 1 261 ? -14.016 -18.25 -27.328 1 98.06 261 LEU B O 1
ATOM 6835 N N . ARG B 1 262 ? -12.531 -19.438 -28.531 1 97.06 262 ARG B N 1
ATOM 6836 C CA . ARG B 1 262 ? -13.195 -19.109 -29.781 1 97.06 262 ARG B CA 1
ATOM 6837 C C . ARG B 1 262 ? -13.539 -20.359 -30.578 1 97.06 262 ARG B C 1
ATOM 6839 O O . ARG B 1 262 ? -12.828 -21.375 -30.5 1 97.06 262 ARG B O 1
ATOM 6846 N N . ARG B 1 263 ? -14.562 -20.266 -31.328 1 95.69 263 ARG B N 1
ATOM 6847 C CA . ARG B 1 263 ? -15.016 -21.328 -32.219 1 95.69 263 ARG B CA 1
ATOM 6848 C C . ARG B 1 263 ? -15.414 -20.781 -33.562 1 95.69 263 ARG B C 1
ATOM 6850 O O . ARG B 1 263 ? -15.672 -19.578 -33.719 1 95.69 263 ARG B O 1
ATOM 6857 N N . ARG B 1 264 ? -15.406 -21.656 -34.531 1 93.81 264 ARG B N 1
ATOM 6858 C CA . ARG B 1 264 ? -15.867 -21.266 -35.844 1 93.81 264 ARG B CA 1
ATOM 6859 C C . ARG B 1 264 ? -17.391 -21.125 -35.875 1 93.81 264 ARG B C 1
ATOM 6861 O O . ARG B 1 264 ? -18.094 -21.922 -35.25 1 93.81 264 ARG B O 1
ATOM 6868 N N . VAL B 1 265 ? -17.797 -20.062 -36.531 1 91.12 265 VAL B N 1
ATOM 6869 C CA . VAL B 1 265 ? -19.25 -19.875 -36.688 1 91.12 265 VAL B CA 1
ATOM 6870 C C . VAL B 1 265 ? -19.812 -20.922 -37.656 1 91.12 265 VAL B C 1
ATOM 6872 O O . VAL B 1 265 ? -19.281 -21.094 -38.75 1 91.12 265 VAL B O 1
ATOM 6875 N N . ALA B 1 266 ? -20.797 -21.547 -37.188 1 79.25 266 ALA B N 1
ATOM 6876 C CA . ALA B 1 266 ? -21.406 -22.594 -38.031 1 79.25 266 ALA B CA 1
ATOM 6877 C C . ALA B 1 266 ? -21.906 -22.016 -39.344 1 79.25 266 ALA B C 1
ATOM 6879 O O . ALA B 1 266 ? -22.531 -20.938 -39.375 1 79.25 266 ALA B O 1
ATOM 6880 N N . ASN B 1 267 ? -21.609 -22.734 -40.469 1 73.44 267 ASN B N 1
ATOM 6881 C CA . ASN B 1 267 ? -22.125 -22.438 -41.781 1 73.44 267 ASN B CA 1
ATOM 6882 C C . ASN B 1 267 ? -21.641 -21.078 -42.281 1 73.44 267 ASN B C 1
ATOM 6884 O O . ASN B 1 267 ? -22.266 -20.469 -43.156 1 73.44 267 ASN B O 1
ATOM 6888 N N . ALA B 1 268 ? -20.719 -20.547 -41.5 1 75.69 268 ALA B N 1
ATOM 6889 C CA . ALA B 1 268 ? -20.203 -19.266 -41.969 1 75.69 268 ALA B CA 1
ATOM 6890 C C . ALA B 1 268 ? -19.125 -19.469 -43.031 1 75.69 268 ALA B C 1
ATOM 6892 O O . ALA B 1 268 ? -18.344 -20.422 -42.969 1 75.69 268 ALA B O 1
ATOM 6893 N N . ALA B 1 269 ? -19.297 -18.984 -44.344 1 64.5 269 ALA B N 1
ATOM 6894 C CA . ALA B 1 269 ? -18.5 -19.156 -45.562 1 64.5 269 ALA B CA 1
ATOM 6895 C C . ALA B 1 269 ? -17.047 -18.766 -45.312 1 64.5 269 ALA B C 1
ATOM 6897 O O . ALA B 1 269 ? -16.125 -19.328 -45.938 1 64.5 269 ALA B O 1
ATOM 6898 N N . ASN B 1 270 ? -16.688 -17.922 -44.406 1 67.38 270 ASN B N 1
ATOM 6899 C CA . ASN B 1 270 ? -15.367 -17.312 -44.531 1 67.38 270 ASN B CA 1
ATOM 6900 C C . ASN B 1 270 ? -14.555 -17.5 -43.25 1 67.38 270 ASN B C 1
ATOM 6902 O O . ASN B 1 270 ? -13.711 -16.672 -42.906 1 67.38 270 ASN B O 1
ATOM 6906 N N . GLY B 1 271 ? -14.805 -18.672 -42.531 1 80.31 271 GLY B N 1
ATOM 6907 C CA . GLY B 1 271 ? -13.922 -18.938 -41.406 1 80.31 271 GLY B CA 1
ATOM 6908 C C . GLY B 1 271 ? -14.141 -18 -40.25 1 80.31 271 GLY B C 1
ATOM 6909 O O . GLY B 1 271 ? -13.242 -17.781 -39.406 1 80.31 271 GLY B O 1
ATOM 6910 N N . LYS B 1 272 ? -15.18 -17.266 -40.25 1 90.31 272 LYS B N 1
ATOM 6911 C CA . LYS B 1 272 ? -15.539 -16.359 -39.156 1 90.31 272 LYS B CA 1
ATOM 6912 C C . LYS B 1 272 ? -15.602 -17.109 -37.812 1 90.31 272 LYS B C 1
ATOM 6914 O O . LYS B 1 272 ? -16.078 -18.234 -37.75 1 90.31 272 LYS B O 1
ATOM 6919 N N . THR B 1 273 ? -14.992 -16.484 -36.781 1 94.81 273 THR B N 1
ATOM 6920 C CA . THR B 1 273 ? -15 -17.094 -35.469 1 94.81 273 THR B CA 1
ATOM 6921 C C . THR B 1 273 ? -15.812 -16.25 -34.5 1 94.81 273 THR B C 1
ATOM 6923 O O . THR B 1 273 ? -16.141 -15.094 -34.781 1 94.81 273 THR B O 1
ATOM 6926 N N . GLU B 1 274 ? -16.266 -16.781 -33.406 1 95.12 274 GLU B N 1
ATOM 6927 C CA . GLU B 1 274 ? -16.938 -16.141 -32.281 1 95.12 274 GLU B CA 1
ATOM 6928 C C . GLU B 1 274 ? -16.5 -16.734 -30.953 1 95.12 274 GLU B C 1
ATOM 6930 O O . GLU B 1 274 ? -15.766 -17.734 -30.922 1 95.12 274 GLU B O 1
ATOM 6935 N N . LEU B 1 275 ? -16.906 -16.156 -29.953 1 96.94 275 LEU B N 1
ATOM 6936 C CA . LEU B 1 275 ? -16.578 -16.688 -28.625 1 96.94 275 LEU B CA 1
ATOM 6937 C C . LEU B 1 275 ? -17.312 -18 -28.375 1 96.94 275 LEU B C 1
ATOM 6939 O O . LEU B 1 275 ? -18.484 -18.156 -28.75 1 96.94 275 LEU B O 1
ATOM 6943 N N . ASN B 1 276 ? -16.672 -18.906 -27.781 1 97.12 276 ASN B N 1
ATOM 6944 C CA . ASN B 1 276 ? -17.188 -20.234 -27.469 1 97.12 276 ASN B CA 1
ATOM 6945 C C . ASN B 1 276 ? -18.125 -20.219 -26.266 1 97.12 276 ASN B C 1
ATOM 6947 O O . ASN B 1 276 ? -17.766 -20.703 -25.188 1 97.12 276 ASN B O 1
ATOM 6951 N N . GLY B 1 277 ? -19.391 -19.656 -26.5 1 96.31 277 GLY B N 1
ATOM 6952 C CA . GLY B 1 277 ? -20.391 -19.625 -25.453 1 96.31 277 GLY B CA 1
ATOM 6953 C C . GLY B 1 277 ? -20.078 -18.656 -24.328 1 96.31 277 GLY B C 1
ATOM 6954 O O . GLY B 1 277 ? -20.5 -18.859 -23.188 1 96.31 277 GLY B O 1
ATOM 6955 N N . ILE B 1 278 ? -19.281 -17.672 -24.562 1 97.31 278 ILE B N 1
ATOM 6956 C CA . ILE B 1 278 ? -18.844 -16.734 -23.531 1 97.31 278 ILE B CA 1
ATOM 6957 C C . ILE B 1 278 ? -19.469 -15.367 -23.797 1 97.31 278 ILE B C 1
ATOM 6959 O O . ILE B 1 278 ? -19.391 -14.836 -24.906 1 97.31 278 ILE B O 1
ATOM 6963 N N . LYS B 1 279 ? -20.078 -14.82 -22.844 1 96.94 279 LYS B N 1
ATOM 6964 C CA . LYS B 1 279 ? -20.562 -13.438 -22.844 1 96.94 279 LYS B CA 1
ATOM 6965 C C . LYS B 1 279 ? -19.891 -12.617 -21.75 1 96.94 279 LYS B C 1
ATOM 6967 O O . LYS B 1 279 ? -20.094 -12.875 -20.562 1 96.94 279 LYS B O 1
ATOM 6972 N N . ILE B 1 280 ? -19.109 -11.664 -22.141 1 97.12 280 ILE B N 1
ATOM 6973 C CA . ILE B 1 280 ? -18.438 -10.812 -21.172 1 97.12 280 ILE B CA 1
ATOM 6974 C C . ILE B 1 280 ? -19.406 -9.766 -20.641 1 97.12 280 ILE B C 1
ATOM 6976 O O . ILE B 1 280 ? -19.922 -8.938 -21.391 1 97.12 280 ILE B O 1
ATOM 6980 N N . GLN B 1 281 ? -19.672 -9.758 -19.422 1 95.19 281 GLN B N 1
ATOM 6981 C CA . GLN B 1 281 ? -20.672 -8.891 -18.812 1 95.19 281 GLN B CA 1
ATOM 6982 C C . GLN B 1 281 ? -20.078 -7.535 -18.438 1 95.19 281 GLN B C 1
ATOM 6984 O O . GLN B 1 281 ? -20.656 -6.492 -18.75 1 95.19 281 GLN B O 1
ATOM 6989 N N . ARG B 1 282 ? -19.031 -7.555 -17.734 1 94.69 282 ARG B N 1
ATOM 6990 C CA . ARG B 1 282 ? -18.391 -6.312 -17.312 1 94.69 282 ARG B CA 1
ATOM 6991 C C . ARG B 1 282 ? -16.938 -6.551 -16.938 1 94.69 282 ARG B C 1
ATOM 6993 O O . ARG B 1 282 ? -16.562 -7.652 -16.516 1 94.69 282 ARG B O 1
ATOM 7000 N N . LEU B 1 283 ? -16.125 -5.543 -17.156 1 96.5 283 LEU B N 1
ATOM 7001 C CA . LEU B 1 283 ? -14.734 -5.559 -16.703 1 96.5 283 LEU B CA 1
ATOM 7002 C C . LEU B 1 283 ? -14.633 -5.051 -15.273 1 96.5 283 LEU B C 1
ATOM 7004 O O . LEU B 1 283 ? -15.391 -4.168 -14.867 1 96.5 283 LEU B O 1
ATOM 7008 N N . LYS B 1 284 ? -13.734 -5.637 -14.5 1 95.81 284 LYS B N 1
ATOM 7009 C CA . LYS B 1 284 ? -13.508 -5.207 -13.117 1 95.81 284 LYS B CA 1
ATOM 7010 C C . LYS B 1 284 ? -12.68 -3.928 -13.078 1 95.81 284 LYS B C 1
ATOM 7012 O O . LYS B 1 284 ? -11.68 -3.807 -13.789 1 95.81 284 LYS B O 1
ATOM 7017 N N . ASN B 1 285 ? -13.125 -2.939 -12.328 1 95.12 285 ASN B N 1
ATOM 7018 C CA . ASN B 1 285 ? -12.312 -1.782 -11.984 1 95.12 285 ASN B CA 1
ATOM 7019 C C . ASN B 1 285 ? -11.445 -2.051 -10.75 1 95.12 285 ASN B C 1
ATOM 7021 O O . ASN B 1 285 ? -11.969 -2.242 -9.648 1 95.12 285 ASN B O 1
ATOM 7025 N N . LYS B 1 286 ? -10.164 -2.064 -10.93 1 96.25 286 LYS B N 1
ATOM 7026 C CA . LYS B 1 286 ? -9.266 -2.568 -9.898 1 96.25 286 LYS B CA 1
ATOM 7027 C C . LYS B 1 286 ? -8.266 -1.495 -9.461 1 96.25 286 LYS B C 1
ATOM 7029 O O . LYS B 1 286 ? -8.008 -0.544 -10.203 1 96.25 286 LYS B O 1
ATOM 7034 N N . LEU B 1 287 ? -7.684 -1.647 -8.273 1 97.69 287 LEU B N 1
ATOM 7035 C CA . LEU B 1 287 ? -6.625 -0.787 -7.758 1 97.69 287 LEU B CA 1
ATOM 7036 C C . LEU B 1 287 ? -5.43 -0.774 -8.703 1 97.69 287 LEU B C 1
ATOM 7038 O O . LEU B 1 287 ? -4.887 0.289 -9.016 1 97.69 287 LEU B O 1
ATOM 7042 N N . GLY B 1 288 ? -4.98 -1.867 -9.078 1 97.5 288 GLY B N 1
ATOM 7043 C CA . GLY B 1 288 ? -3.859 -2.072 -9.984 1 97.5 288 GLY B CA 1
ATOM 7044 C C . GLY B 1 288 ? -4.16 -3.057 -11.094 1 97.5 288 GLY B C 1
ATOM 7045 O O . GLY B 1 288 ? -5.324 -3.322 -11.398 1 97.5 288 GLY B O 1
ATOM 7046 N N . THR B 1 289 ? -3.113 -3.443 -11.758 1 97.69 289 THR B N 1
ATOM 7047 C CA . THR B 1 289 ? -3.234 -4.348 -12.898 1 97.69 289 THR B CA 1
ATOM 7048 C C . THR B 1 289 ? -4.266 -3.83 -13.891 1 97.69 289 THR B C 1
ATOM 7050 O O . THR B 1 289 ? -5.109 -4.59 -14.375 1 97.69 289 THR B O 1
ATOM 7053 N N . LYS B 1 290 ? -4.203 -2.6 -14.078 1 96.12 290 LYS B N 1
ATOM 7054 C CA . LYS B 1 290 ? -5.23 -1.909 -14.844 1 96.12 290 LYS B CA 1
ATOM 7055 C C . LYS B 1 290 ? -5.223 -2.363 -16.297 1 96.12 290 LYS B C 1
ATOM 7057 O O . LYS B 1 290 ? -6.273 -2.41 -16.953 1 96.12 290 LYS B O 1
ATOM 7062 N N . ALA B 1 291 ? -4.078 -2.727 -16.797 1 97.06 291 ALA B N 1
ATOM 7063 C CA . ALA B 1 291 ? -3.951 -3.139 -18.188 1 97.06 291 ALA B CA 1
ATOM 7064 C C . ALA B 1 291 ? -4.52 -4.539 -18.406 1 97.06 291 ALA B C 1
ATOM 7066 O O . ALA B 1 291 ? -4.82 -4.93 -19.531 1 97.06 291 ALA B O 1
ATOM 7067 N N . LEU B 1 292 ? -4.617 -5.348 -17.391 1 98.06 292 LEU B N 1
ATOM 7068 C CA . LEU B 1 292 ? -5.09 -6.73 -17.453 1 98.06 292 LEU B CA 1
ATOM 7069 C C . LEU B 1 292 ? -6.609 -6.781 -17.531 1 98.06 292 LEU B C 1
ATOM 7071 O O . LEU B 1 292 ? -7.301 -6.297 -16.641 1 98.06 292 LEU B O 1
ATOM 7075 N N . PRO B 1 293 ? -7.164 -7.32 -18.641 1 98.06 293 PRO B N 1
ATOM 7076 C CA . PRO B 1 293 ? -8.617 -7.465 -18.672 1 98.06 293 PRO B CA 1
ATOM 7077 C C . PRO B 1 293 ? -9.133 -8.555 -17.734 1 98.06 293 PRO B C 1
ATOM 7079 O O . PRO B 1 293 ? -8.898 -9.742 -17.969 1 98.06 293 PRO B O 1
ATOM 7082 N N . THR B 1 294 ? -9.688 -8.164 -16.641 1 97.38 294 THR B N 1
ATOM 7083 C CA . THR B 1 294 ? -10.391 -9.023 -15.703 1 97.38 294 THR B CA 1
ATOM 7084 C C . THR B 1 294 ? -11.898 -8.789 -15.773 1 97.38 294 THR B C 1
ATOM 7086 O O . THR B 1 294 ? -12.359 -7.656 -15.625 1 97.38 294 THR B O 1
ATOM 7089 N N . ALA B 1 295 ? -12.664 -9.906 -16.031 1 97.19 295 ALA B N 1
ATOM 7090 C CA . ALA B 1 295 ? -14.07 -9.68 -16.359 1 97.19 295 ALA B CA 1
ATOM 7091 C C . ALA B 1 295 ? -14.969 -10.664 -15.602 1 97.19 295 ALA B C 1
ATOM 7093 O O . ALA B 1 295 ? -14.508 -11.695 -15.117 1 97.19 295 ALA B O 1
ATOM 7094 N N . GLU B 1 296 ? -16.234 -10.258 -15.469 1 96.25 296 GLU B N 1
ATOM 7095 C CA . GLU B 1 296 ? -17.344 -11.172 -15.234 1 96.25 296 GLU B CA 1
ATOM 7096 C C . GLU B 1 296 ? -17.859 -11.781 -16.531 1 96.25 296 GLU B C 1
ATOM 7098 O O . GLU B 1 296 ? -18.094 -11.055 -17.516 1 96.25 296 GLU B O 1
ATOM 7103 N N . ILE B 1 297 ? -17.969 -13.078 -16.484 1 97.19 297 ILE B N 1
ATOM 7104 C CA . ILE B 1 297 ? -18.422 -13.695 -17.734 1 97.19 297 ILE B CA 1
ATOM 7105 C C . ILE B 1 297 ? -19.562 -14.664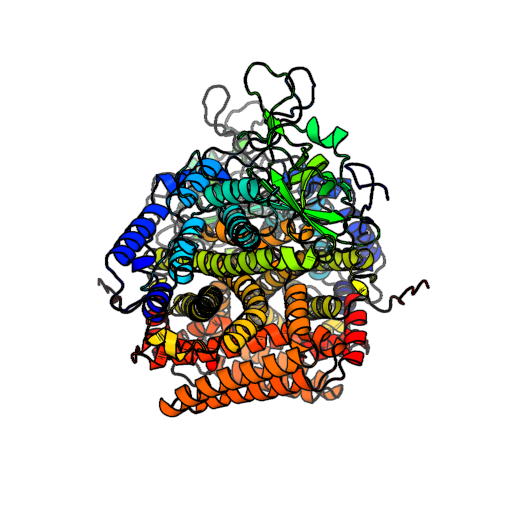 -17.453 1 97.19 297 ILE B C 1
ATOM 7107 O O . ILE B 1 297 ? -19.562 -15.344 -16.422 1 97.19 297 ILE B O 1
ATOM 7111 N N . GLU B 1 298 ? -20.516 -14.695 -18.312 1 97.81 298 GLU B N 1
ATOM 7112 C CA . GLU B 1 298 ? -21.516 -15.742 -18.375 1 97.81 298 GLU B CA 1
ATOM 7113 C C . GLU B 1 298 ? -21.156 -16.797 -19.422 1 97.81 298 GLU B C 1
ATOM 7115 O O . GLU B 1 298 ? -20.766 -16.469 -20.531 1 97.81 298 GLU B O 1
ATOM 7120 N N . ILE B 1 299 ? -21.203 -18 -19 1 97.81 299 ILE B N 1
ATOM 7121 C CA . ILE B 1 299 ? -20.938 -19.141 -19.875 1 97.81 299 ILE B CA 1
ATOM 7122 C C . ILE B 1 299 ? -22.25 -19.828 -20.234 1 97.81 299 ILE B C 1
ATOM 7124 O O . ILE B 1 299 ? -23 -20.266 -19.359 1 97.81 299 ILE B O 1
ATOM 7128 N N . LYS B 1 300 ? -22.5 -19.875 -21.5 1 96.62 300 LYS B N 1
ATOM 7129 C CA . LYS B 1 300 ? -23.703 -20.516 -22 1 96.62 300 LYS B CA 1
ATOM 7130 C C . LYS B 1 300 ? -23.391 -21.422 -23.188 1 96.62 300 LYS B C 1
ATOM 7132 O O . LYS B 1 300 ? -23.188 -20.953 -24.312 1 96.62 300 LYS B O 1
ATOM 7137 N N . GLY B 1 301 ? -23.391 -22.656 -22.938 1 95.62 301 GLY B N 1
ATOM 7138 C CA . GLY B 1 301 ? -23.188 -23.625 -24 1 95.62 301 GLY B CA 1
ATOM 7139 C C . GLY B 1 301 ? -21.75 -23.734 -24.453 1 95.62 301 GLY B C 1
ATOM 7140 O O . GLY B 1 301 ? -21.469 -24.047 -25.609 1 95.62 301 GLY B O 1
ATOM 7141 N N . MET B 1 302 ? -20.828 -23.469 -23.656 1 97.19 302 MET B N 1
ATOM 7142 C CA . MET B 1 302 ? -19.422 -23.641 -24 1 97.19 302 MET B CA 1
ATOM 7143 C C . MET B 1 302 ? -19.094 -25.125 -24.203 1 97.19 302 MET B C 1
ATOM 7145 O O . MET B 1 302 ? -19.547 -25.984 -23.438 1 97.19 302 MET B O 1
ATOM 7149 N N . ARG B 1 303 ? -18.406 -25.375 -25.234 1 96.94 303 ARG B N 1
ATOM 7150 C CA . ARG B 1 303 ? -17.953 -26.734 -25.5 1 96.94 303 ARG B CA 1
ATOM 7151 C C . ARG B 1 303 ? -16.531 -26.953 -24.969 1 96.94 303 ARG B C 1
ATOM 7153 O O . ARG B 1 303 ? -15.641 -26.156 -25.234 1 96.94 303 ARG B O 1
ATOM 7160 N N . ALA B 1 304 ? -16.328 -28.031 -24.188 1 97.5 304 ALA B N 1
ATOM 7161 C CA . ALA B 1 304 ? -15.086 -28.219 -23.469 1 97.5 304 ALA B CA 1
ATOM 7162 C C . ALA B 1 304 ? -14.703 -29.703 -23.406 1 97.5 304 ALA B C 1
ATOM 7164 O O . ALA B 1 304 ? -15.508 -30.562 -23.766 1 97.5 304 ALA B O 1
ATOM 7165 N N . TYR B 1 305 ? -13.469 -29.969 -23.078 1 97.44 305 TYR B N 1
ATOM 7166 C CA . TYR B 1 305 ? -12.961 -31.312 -22.859 1 97.44 305 TYR B CA 1
ATOM 7167 C C . TYR B 1 305 ? -12.656 -31.547 -21.375 1 97.44 305 TYR B C 1
ATOM 7169 O O . TYR B 1 305 ? -12.055 -30.688 -20.719 1 97.44 305 TYR B O 1
ATOM 7177 N N . LEU B 1 306 ? -13.062 -32.656 -20.875 1 96.75 306 LEU B N 1
ATOM 7178 C CA . LEU B 1 306 ? -12.695 -33.062 -19.516 1 96.75 306 LEU B CA 1
ATOM 7179 C C . LEU B 1 306 ? -11.195 -33.312 -19.422 1 96.75 306 LEU B C 1
ATOM 7181 O O . LEU B 1 306 ? -10.602 -33.938 -20.312 1 96.75 306 LEU B O 1
ATOM 7185 N N . ILE B 1 307 ? -10.555 -32.844 -18.453 1 97.69 307 ILE B N 1
ATOM 7186 C CA . ILE B 1 307 ? -9.164 -33.156 -18.141 1 97.69 307 ILE B CA 1
ATOM 7187 C C . ILE B 1 307 ? -9.094 -34.156 -17.016 1 97.69 307 ILE B C 1
ATOM 7189 O O . ILE B 1 307 ? -9.633 -33.938 -15.93 1 97.69 307 ILE B O 1
ATOM 7193 N N . GLY B 1 308 ? -8.367 -35.188 -17.297 1 95.81 308 GLY B N 1
ATOM 7194 C CA . GLY B 1 308 ? -8.289 -36.219 -16.281 1 95.81 308 GLY B CA 1
ATOM 7195 C C . GLY B 1 308 ? -9.602 -36.938 -16.062 1 95.81 308 GLY B C 1
ATOM 7196 O O . GLY B 1 308 ? -10.289 -37.281 -17.031 1 95.81 308 GLY B O 1
ATOM 7197 N N . LYS B 1 309 ? -9.914 -37.219 -14.75 1 94.62 309 LYS B N 1
ATOM 7198 C CA . LYS B 1 309 ? -11.102 -38 -14.43 1 94.62 309 LYS B CA 1
ATOM 7199 C C . LYS B 1 309 ? -12.203 -37.125 -13.844 1 94.62 309 LYS B C 1
ATOM 7201 O O . LYS B 1 309 ? -11.922 -36.156 -13.133 1 94.62 309 LYS B O 1
ATOM 7206 N N . GLN B 1 310 ? -13.43 -37.531 -14.195 1 94.75 310 GLN B N 1
ATOM 7207 C CA . GLN B 1 310 ? -14.578 -36.844 -13.609 1 94.75 310 GLN B CA 1
ATOM 7208 C C . GLN B 1 310 ? -14.5 -36.875 -12.086 1 94.75 310 GLN B C 1
ATOM 7210 O O . GLN B 1 310 ? -14.18 -37.906 -11.484 1 94.75 310 GLN B O 1
ATOM 7215 N N . GLY B 1 311 ? -14.695 -35.688 -11.516 1 94.88 311 GLY B N 1
ATOM 7216 C CA . GLY B 1 311 ? -14.727 -35.594 -10.062 1 94.88 311 GLY B CA 1
ATOM 7217 C C . GLY B 1 311 ? -13.359 -35.312 -9.461 1 94.88 311 GLY B C 1
ATOM 7218 O O . GLY B 1 311 ? -13.25 -35.094 -8.258 1 94.88 311 GLY B O 1
ATOM 7219 N N . GLN B 1 312 ? -12.352 -35.25 -10.297 1 95.62 312 GLN B N 1
ATOM 7220 C CA . GLN B 1 312 ? -11 -35.031 -9.781 1 95.62 312 GLN B CA 1
ATOM 7221 C C . GLN B 1 312 ? -10.484 -33.656 -10.164 1 95.62 312 GLN B C 1
ATOM 7223 O O . GLN B 1 312 ? -9.281 -33.469 -10.359 1 95.62 312 GLN B O 1
ATOM 7228 N N . GLY B 1 313 ? -11.383 -32.75 -10.312 1 95.25 313 GLY B N 1
ATOM 7229 C CA . GLY B 1 313 ? -11.039 -31.422 -10.758 1 95.25 313 GLY B CA 1
ATOM 7230 C C . GLY B 1 313 ? -10.117 -30.688 -9.805 1 95.25 313 GLY B C 1
ATOM 7231 O O . GLY B 1 313 ? -9.211 -29.984 -10.234 1 95.25 313 GLY B O 1
ATOM 7232 N N . VAL B 1 314 ? -10.32 -30.844 -8.5 1 92 314 VAL B N 1
ATOM 7233 C CA . VAL B 1 314 ? -9.523 -30.141 -7.496 1 92 314 VAL B CA 1
ATOM 7234 C C . VAL B 1 314 ? -8.086 -30.656 -7.531 1 92 314 VAL B C 1
ATOM 7236 O O . VAL B 1 314 ? -7.141 -29.859 -7.422 1 92 314 VAL B O 1
ATOM 7239 N N . LYS B 1 315 ? -7.93 -31.875 -7.699 1 93.44 315 LYS B N 1
ATOM 7240 C CA . LYS B 1 315 ? -6.598 -32.469 -7.836 1 93.44 315 LYS B CA 1
ATOM 7241 C C . LYS B 1 315 ? -5.895 -31.938 -9.086 1 93.44 315 LYS B C 1
ATOM 7243 O O . LYS B 1 315 ? -4.715 -31.594 -9.047 1 93.44 315 LYS B O 1
ATOM 7248 N N . GLU B 1 316 ? -6.613 -31.875 -10.148 1 95.31 316 GLU B N 1
ATOM 7249 C CA . GLU B 1 316 ? -6.039 -31.438 -11.422 1 95.31 316 GLU B CA 1
ATOM 7250 C C . GLU B 1 316 ? -5.609 -29.969 -11.359 1 95.31 316 GLU B C 1
ATOM 7252 O O . GLU B 1 316 ? -4.496 -29.625 -11.773 1 95.31 316 GLU B O 1
ATOM 7257 N N . ILE B 1 317 ? -6.469 -29.156 -10.836 1 94.25 317 ILE B N 1
ATOM 7258 C CA . ILE B 1 317 ? -6.207 -27.719 -10.867 1 94.25 317 ILE B CA 1
ATOM 7259 C C . ILE B 1 317 ? -5.055 -27.391 -9.922 1 94.25 317 ILE B C 1
ATOM 7261 O O . ILE B 1 317 ? -4.426 -26.328 -10.047 1 94.25 317 ILE B O 1
ATOM 7265 N N . SER B 1 318 ? -4.777 -28.188 -8.945 1 91.62 318 SER B N 1
ATOM 7266 C CA . SER B 1 318 ? -3.678 -27.969 -8.016 1 91.62 318 SER B CA 1
ATOM 7267 C C . SER B 1 318 ? -2.342 -27.891 -8.75 1 91.62 318 SER B C 1
ATOM 7269 O O . SER B 1 318 ? -1.435 -27.172 -8.32 1 91.62 318 SER B O 1
ATOM 7271 N N . HIS B 1 319 ? -2.219 -28.609 -9.852 1 91.75 319 HIS B N 1
ATOM 7272 C CA . HIS B 1 319 ? -1.007 -28.547 -10.664 1 91.75 319 HIS B CA 1
ATOM 7273 C C . HIS B 1 319 ? -0.815 -27.156 -11.266 1 91.75 319 HIS B C 1
ATOM 7275 O O . HIS B 1 319 ? 0.311 -26.656 -11.344 1 91.75 319 HIS B O 1
ATOM 7281 N N . VAL B 1 320 ? -1.893 -26.578 -11.648 1 95.38 320 VAL B N 1
ATOM 7282 C CA . VAL B 1 320 ? -1.851 -25.234 -12.211 1 95.38 320 VAL B CA 1
ATOM 7283 C C . VAL B 1 320 ? -1.533 -24.219 -11.109 1 95.38 320 VAL B C 1
ATOM 7285 O O . VAL B 1 320 ? -0.677 -23.344 -11.289 1 95.38 320 VAL B O 1
ATOM 7288 N N . LEU B 1 321 ? -2.16 -24.406 -9.969 1 93.81 321 LEU B N 1
ATOM 7289 C CA . LEU B 1 321 ? -2.035 -23.453 -8.867 1 93.81 321 LEU B CA 1
ATOM 7290 C C . LEU B 1 321 ? -0.606 -23.422 -8.336 1 93.81 321 LEU B C 1
ATOM 7292 O O . LEU B 1 321 ? -0.107 -22.375 -7.941 1 93.81 321 LEU B O 1
ATOM 7296 N N . ASN B 1 322 ? 0.039 -24.5 -8.305 1 94.19 322 ASN B N 1
ATOM 7297 C CA . ASN B 1 322 ? 1.422 -24.547 -7.844 1 94.19 322 ASN B CA 1
ATOM 7298 C C . ASN B 1 322 ? 2.336 -23.719 -8.734 1 94.19 322 ASN B C 1
ATOM 7300 O O . ASN B 1 322 ? 3.234 -23.031 -8.25 1 94.19 322 ASN B O 1
ATOM 7304 N N . ILE B 1 323 ? 2.064 -23.781 -9.977 1 97.19 323 ILE B N 1
ATOM 7305 C CA . ILE B 1 323 ? 2.877 -23.016 -10.922 1 97.19 323 ILE B CA 1
ATOM 7306 C C . ILE B 1 323 ? 2.559 -21.531 -10.805 1 97.19 323 ILE B C 1
ATOM 7308 O O . ILE B 1 323 ? 3.467 -20.703 -10.805 1 97.19 323 ILE B O 1
ATOM 7312 N N . THR B 1 324 ? 1.275 -21.203 -10.719 1 97.62 324 THR B N 1
ATOM 7313 C CA . THR B 1 324 ? 0.901 -19.797 -10.656 1 97.62 324 THR B CA 1
ATOM 7314 C C . THR B 1 324 ? 1.369 -19.172 -9.352 1 97.62 324 THR B C 1
ATOM 7316 O O . THR B 1 324 ? 1.718 -17.984 -9.312 1 97.62 324 THR B O 1
ATOM 7319 N N . ARG B 1 325 ? 1.402 -19.938 -8.266 1 98.06 325 ARG B N 1
ATOM 7320 C CA . ARG B 1 325 ? 1.945 -19.438 -7.008 1 98.06 325 ARG B CA 1
ATOM 7321 C C . ARG B 1 325 ? 3.443 -19.172 -7.125 1 98.06 325 ARG B C 1
ATOM 7323 O O . ARG B 1 325 ? 3.957 -18.203 -6.551 1 98.06 325 ARG B O 1
ATOM 7330 N N . MET B 1 326 ? 4.145 -20.031 -7.863 1 98 326 MET B N 1
ATOM 7331 C CA . MET B 1 326 ? 5.559 -19.797 -8.117 1 98 326 MET B CA 1
ATOM 7332 C C . MET B 1 326 ? 5.766 -18.484 -8.867 1 98 326 MET B C 1
ATOM 7334 O O . MET B 1 326 ? 6.668 -17.703 -8.539 1 98 326 MET B O 1
ATOM 7338 N N . GLN B 1 327 ? 4.934 -18.281 -9.836 1 97.75 327 GLN B N 1
ATOM 7339 C CA . GLN B 1 327 ? 5.039 -17.047 -10.602 1 97.75 327 GLN B CA 1
ATOM 7340 C C . GLN B 1 327 ? 4.68 -15.836 -9.742 1 97.75 327 GLN B C 1
ATOM 7342 O O . GLN B 1 327 ? 5.25 -14.758 -9.914 1 97.75 327 GLN B O 1
ATOM 7347 N N . ASN B 1 328 ? 3.688 -16.047 -8.828 1 98.5 328 ASN B N 1
ATOM 7348 C CA . ASN B 1 328 ? 3.352 -15.023 -7.852 1 98.5 328 ASN B CA 1
ATOM 7349 C C . ASN B 1 328 ? 4.562 -14.633 -7.008 1 98.5 328 ASN B C 1
ATOM 7351 O O . ASN B 1 328 ? 4.824 -13.453 -6.797 1 98.5 328 ASN B O 1
ATOM 7355 N N . ILE B 1 329 ? 5.336 -15.594 -6.566 1 98.88 329 ILE B N 1
ATOM 7356 C CA . ILE B 1 329 ? 6.523 -15.422 -5.738 1 98.88 329 ILE B CA 1
ATOM 7357 C C . ILE B 1 329 ? 7.555 -14.578 -6.488 1 98.88 329 ILE B C 1
ATOM 7359 O O . ILE B 1 329 ? 8.039 -13.57 -5.969 1 98.88 329 ILE B O 1
ATOM 7363 N N . VAL B 1 330 ? 7.812 -14.867 -7.711 1 98.81 330 VAL B N 1
ATOM 7364 C CA . VAL B 1 330 ? 8.867 -14.203 -8.469 1 98.81 330 VAL B CA 1
ATOM 7365 C C . VAL B 1 330 ? 8.406 -12.812 -8.898 1 98.81 330 VAL B C 1
ATOM 7367 O O . VAL B 1 330 ? 9.203 -11.875 -8.961 1 98.81 330 VAL B O 1
ATOM 7370 N N . SER B 1 331 ? 7.105 -12.688 -9.219 1 98.75 331 SER B N 1
ATOM 7371 C CA . SER B 1 331 ? 6.57 -11.359 -9.523 1 98.75 331 SER B CA 1
ATOM 7372 C C . SER B 1 331 ? 6.773 -10.406 -8.359 1 98.75 331 SER B C 1
ATOM 7374 O O . SER B 1 331 ? 7.078 -9.227 -8.555 1 98.75 331 SER B O 1
ATOM 7376 N N . SER B 1 332 ? 6.633 -10.922 -7.121 1 98.81 332 SER B N 1
ATOM 7377 C CA . SER B 1 332 ? 6.797 -10.102 -5.926 1 98.81 332 SER B CA 1
ATOM 7378 C C . SER B 1 332 ? 8.227 -9.57 -5.809 1 98.81 332 SER B C 1
ATOM 7380 O O . SER B 1 332 ? 8.438 -8.359 -5.766 1 98.81 332 SER B O 1
ATOM 7382 N N . VAL B 1 333 ? 9.203 -10.438 -5.879 1 98.88 333 VAL B N 1
ATOM 7383 C CA . VAL B 1 333 ? 10.586 -10.016 -5.691 1 98.88 333 VAL B CA 1
ATOM 7384 C C . VAL B 1 333 ? 11.07 -9.266 -6.934 1 98.88 333 VAL B C 1
ATOM 7386 O O . VAL B 1 333 ? 11.93 -8.391 -6.84 1 98.88 333 VAL B O 1
ATOM 7389 N N . GLY B 1 334 ? 10.516 -9.578 -8.117 1 98.75 334 GLY B N 1
ATOM 7390 C CA . GLY B 1 334 ? 10.867 -8.836 -9.32 1 98.75 334 GLY B CA 1
ATOM 7391 C C . GLY B 1 334 ? 10.461 -7.375 -9.258 1 98.75 334 GLY B C 1
ATOM 7392 O O . GLY B 1 334 ? 11.258 -6.492 -9.586 1 98.75 334 GLY B O 1
ATOM 7393 N N . ALA B 1 335 ? 9.227 -7.148 -8.852 1 98.56 335 ALA B N 1
ATOM 7394 C CA . ALA B 1 335 ? 8.758 -5.777 -8.695 1 98.56 335 ALA B CA 1
ATOM 7395 C C . ALA B 1 335 ? 9.547 -5.047 -7.609 1 98.56 335 ALA B C 1
ATOM 7397 O O . ALA B 1 335 ? 9.906 -3.879 -7.773 1 98.56 335 ALA B O 1
ATOM 7398 N N . TRP B 1 336 ? 9.805 -5.746 -6.523 1 98.81 336 TRP B N 1
ATOM 7399 C CA . TRP B 1 336 ? 10.562 -5.184 -5.414 1 98.81 336 TRP B CA 1
ATOM 7400 C C . TRP B 1 336 ? 11.969 -4.789 -5.863 1 98.81 336 TRP B C 1
ATOM 7402 O O . TRP B 1 336 ? 12.438 -3.688 -5.566 1 98.81 336 TRP B O 1
ATOM 7412 N N . GLY B 1 337 ? 12.617 -5.688 -6.629 1 98.69 337 GLY B N 1
ATOM 7413 C CA . GLY B 1 337 ? 13.938 -5.398 -7.168 1 98.69 337 GLY B CA 1
ATOM 7414 C C . GLY B 1 337 ? 13.977 -4.152 -8.031 1 98.69 337 GLY B C 1
ATOM 7415 O O . GLY B 1 337 ? 14.898 -3.342 -7.93 1 98.69 337 GLY B O 1
ATOM 7416 N N . ARG B 1 338 ? 12.969 -3.982 -8.867 1 98.19 338 ARG B N 1
ATOM 7417 C CA . ARG B 1 338 ? 12.883 -2.787 -9.695 1 98.19 338 ARG B CA 1
ATOM 7418 C C . ARG B 1 338 ? 12.727 -1.534 -8.844 1 98.19 338 ARG B C 1
ATOM 7420 O O . ARG B 1 338 ? 13.344 -0.504 -9.125 1 98.19 338 ARG B O 1
ATOM 7427 N N . GLY B 1 339 ? 11.875 -1.617 -7.82 1 98.38 339 GLY B N 1
ATOM 7428 C CA . GLY B 1 339 ? 11.727 -0.488 -6.914 1 98.38 339 GLY B CA 1
ATOM 7429 C C . GLY B 1 339 ? 13.031 -0.083 -6.254 1 98.38 339 GLY B C 1
ATOM 7430 O O . GLY B 1 339 ? 13.344 1.106 -6.16 1 98.38 339 GLY B O 1
ATOM 7431 N N . LEU B 1 340 ? 13.805 -1.038 -5.828 1 98.69 340 LEU B N 1
ATOM 7432 C CA . LEU B 1 340 ? 15.086 -0.768 -5.191 1 98.69 340 LEU B CA 1
ATOM 7433 C C . LEU B 1 340 ? 16.078 -0.173 -6.188 1 98.69 340 LEU B C 1
ATOM 7435 O O . LEU B 1 340 ? 16.859 0.706 -5.84 1 98.69 340 LEU B O 1
ATOM 7439 N N . ALA B 1 341 ? 16.047 -0.652 -7.426 1 98.19 341 ALA B N 1
ATOM 7440 C CA . ALA B 1 341 ? 16.891 -0.09 -8.469 1 98.19 341 ALA B CA 1
ATOM 7441 C C . ALA B 1 341 ? 16.594 1.391 -8.688 1 98.19 341 ALA B C 1
ATOM 7443 O O . ALA B 1 341 ? 17.516 2.207 -8.789 1 98.19 341 ALA B O 1
ATOM 7444 N N . ILE B 1 342 ? 15.352 1.717 -8.734 1 97.44 342 ILE B N 1
ATOM 7445 C CA . ILE B 1 342 ? 14.922 3.098 -8.922 1 97.44 342 ILE B CA 1
ATOM 7446 C C . ILE B 1 342 ? 15.383 3.949 -7.738 1 97.44 342 ILE B C 1
ATOM 7448 O O . ILE B 1 342 ? 15.898 5.055 -7.922 1 97.44 342 ILE B O 1
ATOM 7452 N N . SER B 1 343 ? 15.188 3.434 -6.547 1 98.19 343 SER B N 1
ATOM 7453 C CA . SER B 1 343 ? 15.594 4.16 -5.344 1 98.19 343 SER B CA 1
ATOM 7454 C C . SER B 1 343 ? 17.094 4.438 -5.34 1 98.19 343 SER B C 1
ATOM 7456 O O . SER B 1 343 ? 17.531 5.527 -4.965 1 98.19 343 SER B O 1
ATOM 7458 N N . ARG B 1 344 ? 17.875 3.445 -5.738 1 97.5 344 ARG B N 1
ATOM 7459 C CA . ARG B 1 344 ? 19.328 3.637 -5.812 1 97.5 344 ARG B CA 1
ATOM 7460 C C . ARG B 1 344 ? 19.688 4.676 -6.867 1 97.5 344 ARG B C 1
ATOM 7462 O O . ARG B 1 344 ? 20.531 5.539 -6.629 1 97.5 344 ARG B O 1
ATOM 7469 N N . ALA B 1 345 ? 19.078 4.582 -8.031 1 97.12 345 ALA B N 1
ATOM 7470 C CA . ALA B 1 345 ? 19.328 5.547 -9.094 1 97.12 345 ALA B CA 1
ATOM 7471 C C . ALA B 1 345 ? 19.016 6.965 -8.641 1 97.12 345 ALA B C 1
ATOM 7473 O O . ALA B 1 345 ? 19.781 7.895 -8.891 1 97.12 345 ALA B O 1
ATOM 7474 N N . PHE B 1 346 ? 17.906 7.137 -7.977 1 96.56 346 PHE B N 1
ATOM 7475 C CA . PHE B 1 346 ? 17.469 8.445 -7.488 1 96.56 346 PHE B CA 1
ATOM 7476 C C . PHE B 1 346 ? 18.438 8.969 -6.434 1 96.56 346 PHE B C 1
ATOM 7478 O O . PHE B 1 346 ? 18.797 10.148 -6.438 1 96.56 346 PHE B O 1
ATOM 7485 N N . ALA B 1 347 ? 18.891 8.102 -5.555 1 96.88 347 ALA B N 1
ATOM 7486 C CA . ALA B 1 347 ? 19.781 8.484 -4.461 1 96.88 347 ALA B CA 1
ATOM 7487 C C . ALA B 1 347 ? 21.125 8.984 -4.992 1 96.88 347 ALA B C 1
ATOM 7489 O O . ALA B 1 347 ? 21.812 9.766 -4.324 1 96.88 347 ALA B O 1
ATOM 7490 N N . ARG B 1 348 ? 21.5 8.602 -6.195 1 96.06 348 ARG B N 1
ATOM 7491 C CA . ARG B 1 348 ? 22.781 8.945 -6.785 1 96.06 348 ARG B CA 1
ATOM 7492 C C . ARG B 1 348 ? 22.75 10.336 -7.402 1 96.06 348 ARG B C 1
ATOM 7494 O O . ARG B 1 348 ? 23.797 10.906 -7.73 1 96.06 348 ARG B O 1
ATOM 7501 N N . VAL B 1 349 ? 21.516 10.938 -7.508 1 95.19 349 VAL B N 1
ATOM 7502 C CA . VAL B 1 349 ? 21.453 12.219 -8.203 1 95.19 349 VAL B CA 1
ATOM 7503 C C . VAL B 1 349 ? 20.781 13.258 -7.305 1 95.19 349 VAL B C 1
ATOM 7505 O O . VAL B 1 349 ? 21 14.461 -7.473 1 95.19 349 VAL B O 1
ATOM 7508 N N . ARG B 1 350 ? 19.984 12.836 -6.367 1 93.69 350 ARG B N 1
ATOM 7509 C CA . ARG B 1 350 ? 19.219 13.758 -5.535 1 93.69 350 ARG B CA 1
ATOM 7510 C C . ARG B 1 350 ? 20.078 14.336 -4.422 1 93.69 350 ARG B C 1
ATOM 7512 O O . ARG B 1 350 ? 20.703 13.594 -3.656 1 93.69 350 ARG B O 1
ATOM 7519 N N . ASN B 1 351 ? 20.078 15.625 -4.367 1 91 351 ASN B N 1
ATOM 7520 C CA . ASN B 1 351 ? 20.812 16.344 -3.33 1 91 351 ASN B CA 1
ATOM 7521 C C . ASN B 1 351 ? 19.875 16.906 -2.271 1 91 351 ASN B C 1
ATOM 7523 O O . ASN B 1 351 ? 18.844 17.5 -2.604 1 91 351 ASN B O 1
ATOM 7527 N N . VAL B 1 352 ? 20.219 16.672 -1.043 1 84.5 352 VAL B N 1
ATOM 7528 C CA . VAL B 1 352 ? 19.5 17.25 0.089 1 84.5 352 VAL B CA 1
ATOM 7529 C C . VAL B 1 352 ? 20.5 17.844 1.081 1 84.5 352 VAL B C 1
ATOM 7531 O O . VAL B 1 352 ? 21.359 17.141 1.599 1 84.5 352 VAL B O 1
ATOM 7534 N N . GLY B 1 353 ? 20.375 19.047 1.347 1 81.5 353 GLY B N 1
ATOM 7535 C CA . GLY B 1 353 ? 21.266 19.703 2.283 1 81.5 353 GLY B CA 1
ATOM 7536 C C . GLY B 1 353 ? 22.719 19.672 1.848 1 81.5 353 GLY B C 1
ATOM 7537 O O . GLY B 1 353 ? 23.625 19.5 2.676 1 81.5 353 GLY B O 1
ATOM 7538 N N . GLY B 1 354 ? 22.938 19.609 0.626 1 86 354 GLY B N 1
ATOM 7539 C CA . GLY B 1 354 ? 24.297 19.656 0.107 1 86 354 GLY B CA 1
ATOM 7540 C C . GLY B 1 354 ? 24.922 18.281 -0.059 1 86 354 GLY B C 1
ATOM 7541 O O . GLY B 1 354 ? 26.078 18.172 -0.486 1 86 354 GLY B O 1
ATOM 7542 N N . LYS B 1 355 ? 24.172 17.312 0.292 1 91.5 355 LYS B N 1
ATOM 7543 C CA . LYS B 1 355 ? 24.672 15.945 0.154 1 91.5 355 LYS B CA 1
ATOM 7544 C C . LYS B 1 355 ? 23.75 15.117 -0.741 1 91.5 355 LYS B C 1
ATOM 7546 O O . LYS B 1 355 ? 22.531 15.297 -0.731 1 91.5 355 LYS B O 1
ATOM 7551 N N . LEU B 1 356 ? 24.422 14.234 -1.478 1 94.56 356 LEU B N 1
ATOM 7552 C CA . LEU B 1 356 ? 23.609 13.258 -2.199 1 94.56 356 LEU B CA 1
ATOM 7553 C C . LEU B 1 356 ? 22.922 12.297 -1.232 1 94.56 356 LEU B C 1
ATOM 7555 O O . LEU B 1 356 ? 23.484 11.953 -0.188 1 94.56 356 LEU B O 1
ATOM 7559 N N . LEU B 1 357 ? 21.75 11.859 -1.609 1 94.75 357 LEU B N 1
ATOM 7560 C CA . LEU B 1 357 ? 21.016 10.93 -0.766 1 94.75 357 LEU B CA 1
ATOM 7561 C C . LEU B 1 357 ? 21.828 9.664 -0.51 1 94.75 357 LEU B C 1
ATOM 7563 O O . LEU B 1 357 ? 21.734 9.062 0.559 1 94.75 357 LEU B O 1
ATOM 7567 N N . CYS B 1 358 ? 22.688 9.266 -1.494 1 96.38 358 CYS B N 1
ATOM 7568 C CA . CYS B 1 358 ? 23.5 8.055 -1.325 1 96.38 358 CYS B CA 1
ATOM 7569 C C . CYS B 1 358 ? 24.594 8.273 -0.294 1 96.38 358 CYS B C 1
ATOM 7571 O O . CYS B 1 358 ? 25.219 7.316 0.163 1 96.38 358 CYS B O 1
ATOM 7573 N N . ASP B 1 359 ? 24.734 9.539 0.187 1 95.19 359 ASP B N 1
ATOM 7574 C CA . ASP B 1 359 ? 25.734 9.867 1.205 1 95.19 359 ASP B CA 1
ATOM 7575 C C . ASP B 1 359 ? 25.062 10.219 2.531 1 95.19 359 ASP B C 1
ATOM 7577 O O . ASP B 1 359 ? 25.719 10.648 3.475 1 95.19 359 ASP B O 1
ATOM 7581 N N . VAL B 1 360 ? 23.781 10.148 2.602 1 94.69 360 VAL B N 1
ATOM 7582 C CA . VAL B 1 360 ? 23.047 10.406 3.834 1 94.69 360 VAL B CA 1
ATOM 7583 C C . VAL B 1 360 ? 22.844 9.094 4.598 1 94.69 360 VAL B C 1
ATOM 7585 O O . VAL B 1 360 ? 22 8.273 4.227 1 94.69 360 VAL B O 1
ATOM 7588 N N . PRO B 1 361 ? 23.5 8.93 5.699 1 95.5 361 PRO B N 1
ATOM 7589 C CA . PRO B 1 361 ? 23.531 7.633 6.379 1 95.5 361 PRO B CA 1
ATOM 7590 C C . PRO B 1 361 ? 22.141 7.125 6.754 1 95.5 361 PRO B C 1
ATOM 7592 O O . PRO B 1 361 ? 21.844 5.941 6.574 1 95.5 361 PRO B O 1
ATOM 7595 N N . ALA B 1 362 ? 21.281 7.973 7.223 1 94.94 362 ALA B N 1
ATOM 7596 C CA . ALA B 1 362 ? 19.938 7.547 7.641 1 94.94 362 ALA B CA 1
ATOM 7597 C C . ALA B 1 362 ? 19.141 7.008 6.457 1 94.94 362 ALA B C 1
ATOM 7599 O O . ALA B 1 362 ? 18.453 5.996 6.578 1 94.94 362 ALA B O 1
ATOM 7600 N N . HIS B 1 363 ? 19.25 7.703 5.336 1 96.12 363 HIS B N 1
ATOM 7601 C CA . HIS B 1 363 ? 18.578 7.266 4.121 1 96.12 363 HIS B CA 1
ATOM 7602 C C . HIS B 1 363 ? 19.109 5.922 3.645 1 96.12 363 HIS B C 1
ATOM 7604 O O . HIS B 1 363 ? 18.344 5.02 3.312 1 96.12 363 HIS B O 1
ATOM 7610 N N . VAL B 1 364 ? 20.422 5.801 3.654 1 97.38 364 VAL B N 1
ATOM 7611 C CA . VAL B 1 364 ? 21.078 4.59 3.174 1 97.38 364 VAL B CA 1
ATOM 7612 C C . VAL B 1 364 ? 20.75 3.42 4.102 1 97.38 364 VAL B C 1
ATOM 7614 O O . VAL B 1 364 ? 20.609 2.283 3.645 1 97.38 364 VAL B O 1
ATOM 7617 N N . ARG B 1 365 ? 20.641 3.682 5.387 1 96.69 365 ARG B N 1
ATOM 7618 C CA . ARG B 1 365 ? 20.25 2.635 6.328 1 96.69 365 ARG B CA 1
ATOM 7619 C C . ARG B 1 365 ? 18.891 2.043 5.969 1 96.69 365 ARG B C 1
ATOM 7621 O O . ARG B 1 365 ? 18.719 0.823 5.988 1 96.69 365 ARG B O 1
ATOM 7628 N N . GLY B 1 366 ? 17.953 2.949 5.672 1 96.81 366 GLY B N 1
ATOM 7629 C CA . GLY B 1 366 ? 16.641 2.475 5.258 1 96.81 366 GLY B CA 1
ATOM 7630 C C . GLY B 1 366 ? 16.688 1.579 4.031 1 96.81 366 GLY B C 1
ATOM 7631 O O . GLY B 1 366 ? 16.031 0.531 3.996 1 96.81 366 GLY B O 1
ATOM 7632 N N . LEU B 1 367 ? 17.469 1.949 3.039 1 98.19 367 LEU B N 1
ATOM 7633 C CA . LEU B 1 367 ? 17.625 1.153 1.826 1 98.19 367 LEU B CA 1
ATOM 7634 C C . LEU B 1 367 ? 18.312 -0.171 2.127 1 98.19 367 LEU B C 1
ATOM 7636 O O . LEU B 1 367 ? 17.969 -1.204 1.553 1 98.19 367 LEU B O 1
ATOM 7640 N N . ALA B 1 368 ? 19.297 -0.137 3.016 1 97.81 368 ALA B N 1
ATOM 7641 C CA . ALA B 1 368 ? 20.031 -1.349 3.371 1 97.81 368 ALA B CA 1
ATOM 7642 C C . ALA B 1 368 ? 19.109 -2.377 4.023 1 97.81 368 ALA B C 1
ATOM 7644 O O . ALA B 1 368 ? 19.203 -3.574 3.742 1 97.81 368 ALA B O 1
ATOM 7645 N N . GLN B 1 369 ? 18.25 -1.889 4.895 1 97.06 369 GLN B N 1
ATOM 7646 C CA . GLN B 1 369 ? 17.297 -2.783 5.531 1 97.06 369 GLN B CA 1
ATOM 7647 C C . GLN B 1 369 ? 16.391 -3.457 4.496 1 97.06 369 GLN B C 1
ATOM 7649 O O . GLN B 1 369 ? 16.109 -4.648 4.598 1 97.06 369 GLN B O 1
ATOM 7654 N N . GLU B 1 370 ? 15.992 -2.723 3.504 1 98.31 370 GLU B N 1
ATOM 7655 C CA . GLU B 1 370 ? 15.172 -3.285 2.434 1 98.31 370 GLU B CA 1
ATOM 7656 C C . GLU B 1 370 ? 15.969 -4.289 1.603 1 98.31 370 GLU B C 1
ATOM 7658 O O . GLU B 1 370 ? 15.438 -5.328 1.203 1 98.31 370 GLU B O 1
ATOM 7663 N N . HIS B 1 371 ? 17.203 -3.963 1.354 1 98.62 371 HIS B N 1
ATOM 7664 C CA . HIS B 1 371 ? 18.047 -4.855 0.559 1 98.62 371 HIS B CA 1
ATOM 7665 C C . HIS B 1 371 ? 18.266 -6.184 1.276 1 98.62 371 HIS B C 1
ATOM 7667 O O . HIS B 1 371 ? 18.359 -7.234 0.637 1 98.62 371 HIS B O 1
ATOM 7673 N N . VAL B 1 372 ? 18.391 -6.164 2.574 1 98.44 372 VAL B N 1
ATOM 7674 C CA . VAL B 1 372 ? 18.578 -7.391 3.344 1 98.44 372 VAL B CA 1
ATOM 7675 C C . VAL B 1 372 ? 17.344 -8.281 3.182 1 98.44 372 VAL B C 1
ATOM 7677 O O . VAL B 1 372 ? 17.469 -9.469 2.865 1 98.44 372 VAL B O 1
ATOM 7680 N N . LYS B 1 373 ? 16.188 -7.691 3.35 1 98.69 373 LYS B N 1
ATOM 7681 C CA . LYS B 1 373 ? 14.945 -8.445 3.215 1 98.69 373 LYS B CA 1
ATOM 7682 C C . LYS B 1 373 ? 14.758 -8.953 1.786 1 98.69 373 LYS B C 1
ATOM 7684 O O . LYS B 1 373 ? 14.336 -10.086 1.572 1 98.69 373 LYS B O 1
ATOM 7689 N N . TYR B 1 374 ? 15.086 -8.094 0.849 1 98.81 374 TYR B N 1
ATOM 7690 C CA . TYR B 1 374 ? 14.977 -8.445 -0.562 1 98.81 374 TYR B CA 1
ATOM 7691 C C . TYR B 1 374 ? 15.875 -9.625 -0.902 1 98.81 374 TYR B C 1
ATOM 7693 O O . TYR B 1 374 ? 15.438 -10.594 -1.527 1 98.81 374 TYR B O 1
ATOM 7701 N N . THR B 1 375 ? 17.094 -9.578 -0.419 1 98.88 375 THR B N 1
ATOM 7702 C CA . THR B 1 375 ? 18.047 -10.641 -0.694 1 98.88 375 THR B CA 1
ATOM 7703 C C . THR B 1 375 ? 17.578 -11.961 -0.09 1 98.88 375 THR B C 1
ATOM 7705 O O . THR B 1 375 ? 17.656 -13.008 -0.737 1 98.88 375 THR B O 1
ATOM 7708 N N . ALA B 1 376 ? 17.109 -11.906 1.114 1 98.81 376 ALA B N 1
ATOM 7709 C CA . ALA B 1 376 ? 16.578 -13.109 1.767 1 98.81 376 ALA B CA 1
ATOM 7710 C C . ALA B 1 376 ? 15.445 -13.727 0.954 1 98.81 376 ALA B C 1
ATOM 7712 O O . ALA B 1 376 ? 15.43 -14.938 0.72 1 98.81 376 ALA B O 1
ATOM 7713 N N . HIS B 1 377 ? 14.578 -12.93 0.456 1 98.94 377 HIS B N 1
ATOM 7714 C CA . HIS B 1 377 ? 13.398 -13.43 -0.246 1 98.94 377 HIS B CA 1
ATOM 7715 C C . HIS B 1 377 ? 13.742 -13.836 -1.675 1 98.94 377 HIS B C 1
ATOM 7717 O O . HIS B 1 377 ? 13.078 -14.695 -2.256 1 98.94 377 HIS B O 1
ATOM 7723 N N . MET B 1 378 ? 14.797 -13.211 -2.215 1 98.88 378 MET B N 1
ATOM 7724 C CA . MET B 1 378 ? 15.32 -13.719 -3.48 1 98.88 378 MET B CA 1
ATOM 7725 C C . MET B 1 378 ? 15.812 -15.148 -3.332 1 98.88 378 MET B C 1
ATOM 7727 O O . MET B 1 378 ? 15.492 -16.016 -4.156 1 98.88 378 MET B O 1
ATOM 7731 N N . HIS B 1 379 ? 16.516 -15.406 -2.277 1 98.44 379 HIS B N 1
ATOM 7732 C CA . HIS B 1 379 ? 17 -16.766 -2.041 1 98.44 379 HIS B CA 1
ATOM 7733 C C . HIS B 1 379 ? 15.844 -17.719 -1.798 1 98.44 379 HIS B C 1
ATOM 7735 O O . HIS B 1 379 ? 15.859 -18.859 -2.285 1 98.44 379 HIS B O 1
ATOM 7741 N N . LEU B 1 380 ? 14.859 -17.312 -1.063 1 98.75 380 LEU B N 1
ATOM 7742 C CA . LEU B 1 380 ? 13.688 -18.141 -0.836 1 98.75 380 LEU B CA 1
ATOM 7743 C C . LEU B 1 380 ? 12.977 -18.453 -2.15 1 98.75 380 LEU B C 1
ATOM 7745 O O . LEU B 1 380 ? 12.625 -19.594 -2.418 1 98.75 380 LEU B O 1
ATOM 7749 N N . SER B 1 381 ? 12.781 -17.453 -2.957 1 98.81 381 SER B N 1
ATOM 7750 C CA . SER B 1 381 ? 12.062 -17.594 -4.219 1 98.81 381 SER B CA 1
ATOM 7751 C C . SER B 1 381 ? 12.75 -18.578 -5.145 1 98.81 381 SER B C 1
ATOM 7753 O O . SER B 1 381 ? 12.102 -19.484 -5.695 1 98.81 381 SER B O 1
ATOM 7755 N N . PHE B 1 382 ? 13.977 -18.5 -5.211 1 97.81 382 PHE B N 1
ATOM 7756 C CA . PHE B 1 382 ? 14.672 -19.328 -6.195 1 97.81 382 PHE B CA 1
ATOM 7757 C C . PHE B 1 382 ? 14.992 -20.688 -5.617 1 97.81 382 PHE B C 1
ATOM 7759 O O . PHE B 1 382 ? 15.227 -21.641 -6.359 1 97.81 382 PHE B O 1
ATOM 7766 N N . PHE B 1 383 ? 14.992 -20.828 -4.285 1 97.5 383 PHE B N 1
ATOM 7767 C CA . PHE B 1 383 ? 14.984 -22.156 -3.691 1 97.5 383 PHE B CA 1
ATOM 7768 C C . PHE B 1 383 ? 13.727 -22.922 -4.09 1 97.5 383 PHE B C 1
ATOM 7770 O O . PHE B 1 383 ? 13.797 -24.094 -4.477 1 97.5 383 PHE B O 1
ATOM 7777 N N . ILE B 1 384 ? 12.586 -22.25 -4.047 1 97.88 384 ILE B N 1
ATOM 7778 C CA . ILE B 1 384 ? 11.328 -22.875 -4.449 1 97.88 384 ILE B CA 1
ATOM 7779 C C . ILE B 1 384 ? 11.367 -23.203 -5.941 1 97.88 384 ILE B C 1
ATOM 7781 O O . ILE B 1 384 ? 10.922 -24.281 -6.359 1 97.88 384 ILE B O 1
ATOM 7785 N N . ALA B 1 385 ? 11.906 -22.297 -6.738 1 97.12 385 ALA B N 1
ATOM 7786 C CA . ALA B 1 385 ? 12.047 -22.547 -8.172 1 97.12 385 ALA B CA 1
ATOM 7787 C C . ALA B 1 385 ? 12.906 -23.781 -8.43 1 97.12 385 ALA B C 1
ATOM 7789 O O . ALA B 1 385 ? 12.602 -24.594 -9.312 1 97.12 385 ALA B O 1
ATOM 7790 N N . ALA B 1 386 ? 13.992 -23.891 -7.676 1 96.12 386 ALA B N 1
ATOM 7791 C CA . ALA B 1 386 ? 14.883 -25.031 -7.816 1 96.12 386 ALA B CA 1
ATOM 7792 C C . ALA B 1 386 ? 14.164 -26.344 -7.457 1 96.12 386 ALA B C 1
ATOM 7794 O O . ALA B 1 386 ? 14.312 -27.344 -8.148 1 96.12 386 ALA B O 1
ATOM 7795 N N . LEU B 1 387 ? 13.43 -26.297 -6.363 1 96.38 387 LEU B N 1
ATOM 7796 C CA . LEU B 1 387 ? 12.656 -27.469 -5.969 1 96.38 387 LEU B CA 1
ATOM 7797 C C . LEU B 1 387 ? 11.656 -27.859 -7.055 1 96.38 387 LEU B C 1
ATOM 7799 O O . LEU B 1 387 ? 11.492 -29.031 -7.367 1 96.38 387 LEU B O 1
ATOM 7803 N N . LEU B 1 388 ? 11.031 -26.891 -7.645 1 96.31 388 LEU B N 1
ATOM 7804 C CA . LEU B 1 388 ? 10.078 -27.125 -8.719 1 96.31 388 LEU B CA 1
ATOM 7805 C C . LEU B 1 388 ? 10.758 -27.812 -9.898 1 96.31 388 LEU B C 1
ATOM 7807 O O . LEU B 1 388 ? 10.281 -28.844 -10.375 1 96.31 388 LEU B O 1
ATOM 7811 N N . GLY B 1 389 ? 11.883 -27.25 -10.352 1 94.38 389 GLY B N 1
ATOM 7812 C CA . GLY B 1 389 ? 12.602 -27.844 -11.461 1 94.38 389 GLY B CA 1
ATOM 7813 C C . GLY B 1 389 ? 13.039 -29.281 -11.188 1 94.38 389 GLY B C 1
ATOM 7814 O O . GLY B 1 389 ? 12.922 -30.141 -12.055 1 94.38 389 GLY B O 1
ATOM 7815 N N . ARG B 1 390 ? 13.484 -29.547 -10.008 1 93.31 390 ARG B N 1
ATOM 7816 C CA . ARG B 1 390 ? 13.906 -30.891 -9.633 1 93.31 390 ARG B CA 1
ATOM 7817 C C . ARG B 1 390 ? 12.711 -31.844 -9.586 1 93.31 390 ARG B C 1
ATOM 7819 O O . ARG B 1 390 ? 12.844 -33.031 -9.914 1 93.31 390 ARG B O 1
ATOM 7826 N N . SER B 1 391 ? 11.641 -31.344 -9.102 1 93.69 391 SER B N 1
ATOM 7827 C CA . SER B 1 391 ? 10.43 -32.156 -9.047 1 93.69 391 SER B CA 1
ATOM 7828 C C . SER B 1 391 ? 9.977 -32.562 -10.445 1 93.69 391 SER B C 1
ATOM 7830 O O . SER B 1 391 ? 9.266 -33.562 -10.609 1 93.69 391 SER B O 1
ATOM 7832 N N . GLU B 1 392 ? 10.422 -31.781 -11.445 1 92.94 392 GLU B N 1
ATOM 7833 C CA . GLU B 1 392 ? 10.031 -32.031 -12.828 1 92.94 392 GLU B CA 1
ATOM 7834 C C . GLU B 1 392 ? 11.102 -32.844 -13.562 1 92.94 392 GLU B C 1
ATOM 7836 O O . GLU B 1 392 ? 11.008 -33.062 -14.773 1 92.94 392 GLU B O 1
ATOM 7841 N N . GLY B 1 393 ? 12.164 -33.25 -12.867 1 87.44 393 GLY B N 1
ATOM 7842 C CA . GLY B 1 393 ? 13.133 -34.188 -13.43 1 87.44 393 GLY B CA 1
ATOM 7843 C C . GLY B 1 393 ? 14.422 -33.5 -13.852 1 87.44 393 GLY B C 1
ATOM 7844 O O . GLY B 1 393 ? 15.305 -34.156 -14.43 1 87.44 393 GLY B O 1
ATOM 7845 N N . SER B 1 394 ? 14.453 -32.312 -13.539 1 80.81 394 SER B N 1
ATOM 7846 C CA . SER B 1 394 ? 15.672 -31.594 -13.93 1 80.81 394 SER B CA 1
ATOM 7847 C C . SER B 1 394 ? 16.844 -32 -13.055 1 80.81 394 SER B C 1
ATOM 7849 O O . SER B 1 394 ? 16.656 -32.5 -11.945 1 80.81 394 SER B O 1
ATOM 7851 N N . ASN B 1 395 ? 18.016 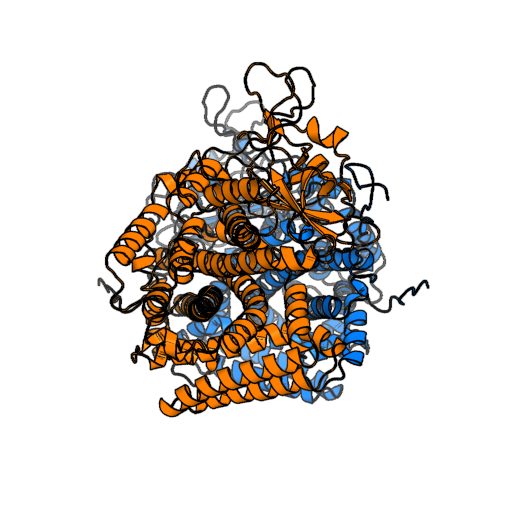-31.984 -13.727 1 69.44 395 ASN B N 1
ATOM 7852 C CA . ASN B 1 395 ? 19.234 -32.188 -12.969 1 69.44 395 ASN B CA 1
ATOM 7853 C C . ASN B 1 395 ? 19.938 -30.875 -12.648 1 69.44 395 ASN B C 1
ATOM 7855 O O . ASN B 1 395 ? 19.859 -29.922 -13.422 1 69.44 395 ASN B O 1
ATOM 7859 N N . ASP B 1 396 ? 19.906 -30.531 -11.367 1 64.62 396 ASP B N 1
ATOM 7860 C CA . ASP B 1 396 ? 20.625 -29.312 -10.977 1 64.62 396 ASP B CA 1
ATOM 7861 C C . ASP B 1 396 ? 22.109 -29.578 -10.781 1 64.62 396 ASP B C 1
ATOM 7863 O O . ASP B 1 396 ? 22.5 -30.344 -9.891 1 64.62 396 ASP B O 1
ATOM 7867 N N . THR B 1 397 ? 22.891 -29.078 -11.758 1 60.56 397 THR B N 1
ATOM 7868 C CA . THR B 1 397 ? 24.297 -29.438 -11.797 1 60.56 397 THR B CA 1
ATOM 7869 C C . THR B 1 397 ? 25.156 -28.391 -11.07 1 60.56 397 THR B C 1
ATOM 7871 O O . THR B 1 397 ? 26.375 -28.516 -11 1 60.56 397 THR B O 1
ATOM 7874 N N . SER B 1 398 ? 24.406 -27.375 -10.562 1 67 398 SER B N 1
ATOM 7875 C CA . SER B 1 398 ? 25.297 -26.422 -9.906 1 67 398 SER B CA 1
ATOM 7876 C C . SER B 1 398 ? 25.75 -26.953 -8.555 1 67 398 SER B C 1
ATOM 7878 O O . SER B 1 398 ? 24.953 -27.516 -7.797 1 67 398 SER B O 1
ATOM 7880 N N . SER B 1 399 ? 27.016 -26.875 -8.383 1 60.72 399 SER B N 1
ATOM 7881 C CA . SER B 1 399 ? 27.609 -27.344 -7.137 1 60.72 399 SER B CA 1
ATOM 7882 C C . SER B 1 399 ? 26.984 -26.656 -5.93 1 60.72 399 SER B C 1
ATOM 7884 O O . SER B 1 399 ? 26.688 -27.312 -4.922 1 60.72 399 SER B O 1
ATOM 7886 N N . ALA B 1 400 ? 26.75 -25.422 -6.066 1 69.69 400 ALA B N 1
ATOM 7887 C CA . ALA B 1 400 ? 26.219 -24.656 -4.941 1 69.69 400 ALA B CA 1
ATOM 7888 C C . ALA B 1 400 ? 24.781 -25.078 -4.637 1 69.69 400 ALA B C 1
ATOM 7890 O O . ALA B 1 400 ? 24.406 -25.25 -3.471 1 69.69 400 ALA B O 1
ATOM 7891 N N . ALA B 1 401 ? 24.078 -25.297 -5.617 1 68.81 401 ALA B N 1
ATOM 7892 C CA . ALA B 1 401 ? 22.688 -25.719 -5.438 1 68.81 401 ALA B CA 1
ATOM 7893 C C . ALA B 1 401 ? 22.609 -27.109 -4.832 1 68.81 401 ALA B C 1
ATOM 7895 O O . ALA B 1 401 ? 21.703 -27.406 -4.055 1 68.81 401 ALA B O 1
ATOM 7896 N N . SER B 1 402 ? 23.609 -27.781 -5.094 1 69.31 402 SER B N 1
ATOM 7897 C CA . SER B 1 402 ? 23.625 -29.172 -4.637 1 69.31 402 SER B CA 1
ATOM 7898 C C . SER B 1 402 ? 23.75 -29.25 -3.121 1 69.31 402 SER B C 1
ATOM 7900 O O . SER B 1 402 ? 23.406 -30.266 -2.514 1 69.31 402 SER B O 1
ATOM 7902 N N . SER B 1 403 ? 24.172 -28.203 -2.582 1 78.12 403 SER B N 1
ATOM 7903 C CA . SER B 1 403 ? 24.375 -28.219 -1.137 1 78.12 403 SER B CA 1
ATOM 7904 C C . SER B 1 403 ? 23.078 -27.953 -0.394 1 78.12 403 SER B C 1
ATOM 7906 O O . SER B 1 403 ? 22.938 -28.281 0.785 1 78.12 403 SER B O 1
ATOM 7908 N N . ILE B 1 404 ? 22.109 -27.484 -1.058 1 88.38 404 ILE B N 1
ATOM 7909 C CA . ILE B 1 404 ? 20.938 -27.078 -0.308 1 88.38 404 ILE B CA 1
ATOM 7910 C C . ILE B 1 404 ? 19.719 -27.875 -0.772 1 88.38 404 ILE B C 1
ATOM 7912 O O . ILE B 1 404 ? 18.734 -28.016 -0.038 1 88.38 404 ILE B O 1
ATOM 7916 N N . ILE B 1 405 ? 19.75 -28.438 -1.95 1 91.25 405 ILE B N 1
ATOM 7917 C CA . ILE B 1 405 ? 18.609 -29.172 -2.496 1 91.25 405 ILE B CA 1
ATOM 7918 C C . ILE B 1 405 ? 18.781 -30.656 -2.213 1 91.25 405 ILE B C 1
ATOM 7920 O O . ILE B 1 405 ? 19.797 -31.25 -2.57 1 91.25 405 ILE B O 1
ATOM 7924 N N . PRO B 1 406 ? 17.812 -31.25 -1.661 1 90.81 406 PRO B N 1
ATOM 7925 C CA . PRO B 1 406 ? 17.906 -32.688 -1.425 1 90.81 406 PRO B CA 1
ATOM 7926 C C . PRO B 1 406 ? 18 -33.5 -2.719 1 90.81 406 PRO B C 1
ATOM 7928 O O . PRO B 1 406 ? 17.641 -33 -3.787 1 90.81 406 PRO B O 1
ATOM 7931 N N . GLN B 1 407 ? 18.5 -34.781 -2.607 1 87.88 407 GLN B N 1
ATOM 7932 C CA . GLN B 1 407 ? 18.625 -35.656 -3.768 1 87.88 407 GLN B CA 1
ATOM 7933 C C . GLN B 1 407 ? 17.391 -36.531 -3.926 1 87.88 407 GLN B C 1
ATOM 7935 O O . GLN B 1 407 ? 16.984 -36.844 -5.047 1 87.88 407 GLN B O 1
ATOM 7940 N N . ASP B 1 408 ? 16.797 -36.812 -2.834 1 92.69 408 ASP B N 1
ATOM 7941 C CA . ASP B 1 408 ? 15.633 -37.688 -2.834 1 92.69 408 ASP B CA 1
ATOM 7942 C C . ASP B 1 408 ? 14.383 -36.969 -3.314 1 92.69 408 ASP B C 1
ATOM 7944 O O . ASP B 1 408 ? 14.031 -35.906 -2.77 1 92.69 408 ASP B O 1
ATOM 7948 N N . ILE B 1 409 ? 13.711 -37.562 -4.277 1 94.56 409 ILE B N 1
ATOM 7949 C CA . ILE B 1 409 ? 12.57 -36.906 -4.926 1 94.56 409 ILE B CA 1
ATOM 7950 C C . ILE B 1 409 ? 11.453 -36.719 -3.908 1 94.56 409 ILE B C 1
ATOM 7952 O O . ILE B 1 409 ? 10.695 -35.75 -3.992 1 94.56 409 ILE B O 1
ATOM 7956 N N . ASN B 1 410 ? 11.312 -37.625 -2.934 1 95.06 410 ASN B N 1
ATOM 7957 C CA . ASN B 1 410 ? 10.281 -37.5 -1.915 1 95.06 410 ASN B CA 1
ATOM 7958 C C . ASN B 1 410 ? 10.539 -36.281 -1.018 1 95.06 410 ASN B C 1
ATOM 7960 O O . ASN B 1 410 ? 9.609 -35.562 -0.649 1 95.06 410 ASN B O 1
ATOM 7964 N N . ARG B 1 411 ? 11.773 -36.094 -0.723 1 95.38 411 ARG B N 1
ATOM 7965 C CA . ARG B 1 411 ? 12.164 -34.938 0.083 1 95.38 411 ARG B CA 1
ATOM 7966 C C . ARG B 1 411 ? 11.969 -33.656 -0.688 1 95.38 411 ARG B C 1
ATOM 7968 O O . ARG B 1 411 ? 11.508 -32.656 -0.129 1 95.38 411 ARG B O 1
ATOM 7975 N N . ILE B 1 412 ? 12.328 -33.688 -1.965 1 95.62 412 ILE B N 1
ATOM 7976 C CA . ILE B 1 412 ? 12.164 -32.531 -2.836 1 95.62 412 ILE B CA 1
ATOM 7977 C C . ILE B 1 412 ? 10.688 -32.125 -2.889 1 95.62 412 ILE B C 1
ATOM 7979 O O . ILE B 1 412 ? 10.344 -30.953 -2.652 1 95.62 412 ILE B O 1
ATOM 7983 N N . ASN B 1 413 ? 9.82 -33.094 -3.135 1 95.38 413 ASN B N 1
ATOM 7984 C CA . ASN B 1 413 ? 8.383 -32.844 -3.258 1 95.38 413 ASN B CA 1
ATOM 7985 C C . ASN B 1 413 ? 7.785 -32.375 -1.936 1 95.38 413 ASN B C 1
ATOM 7987 O O . ASN B 1 413 ? 6.902 -31.5 -1.921 1 95.38 413 ASN B O 1
ATOM 7991 N N . ALA B 1 414 ? 8.266 -32.938 -0.87 1 96.06 414 ALA B N 1
ATOM 7992 C CA . ALA B 1 414 ? 7.773 -32.594 0.454 1 96.06 414 ALA B CA 1
ATOM 7993 C C . ALA B 1 414 ? 8.094 -31.125 0.771 1 96.06 414 ALA B C 1
ATOM 7995 O O . ALA B 1 414 ? 7.223 -30.375 1.213 1 96.06 414 ALA B O 1
ATOM 7996 N N . LEU B 1 415 ? 9.32 -30.719 0.52 1 96.94 415 LEU B N 1
ATOM 7997 C CA . LEU B 1 415 ? 9.734 -29.344 0.792 1 96.94 415 LEU B CA 1
ATOM 7998 C C . LEU B 1 415 ? 9.023 -28.359 -0.136 1 96.94 415 LEU B C 1
ATOM 8000 O O . LEU B 1 415 ? 8.617 -27.281 0.291 1 96.94 415 LEU B O 1
ATOM 8004 N N . TYR B 1 416 ? 8.906 -28.781 -1.401 1 96.62 416 TYR B N 1
ATOM 8005 C CA . TYR B 1 416 ? 8.227 -27.938 -2.379 1 96.62 416 TYR B CA 1
ATOM 8006 C C . TYR B 1 416 ? 6.793 -27.641 -1.944 1 96.62 416 TYR B C 1
ATOM 8008 O O . TYR B 1 416 ? 6.363 -26.484 -1.95 1 96.62 416 TYR B O 1
ATOM 8016 N N . ARG B 1 417 ? 6.117 -28.656 -1.532 1 94.88 417 ARG B N 1
ATOM 8017 C CA . ARG B 1 417 ? 4.723 -28.531 -1.124 1 94.88 417 ARG B CA 1
ATOM 8018 C C . ARG B 1 417 ? 4.602 -27.75 0.176 1 94.88 417 ARG B C 1
ATOM 8020 O O . ARG B 1 417 ? 3.664 -26.969 0.349 1 94.88 417 ARG B O 1
ATOM 8027 N N . LEU B 1 418 ? 5.52 -27.938 1.058 1 97 418 LEU B N 1
ATOM 8028 C CA . LEU B 1 418 ? 5.484 -27.328 2.381 1 97 418 LEU B CA 1
ATOM 8029 C C . LEU B 1 418 ? 5.777 -25.828 2.299 1 97 418 LEU B C 1
ATOM 8031 O O . LEU B 1 418 ? 5.133 -25.031 2.98 1 97 418 LEU B O 1
ATOM 8035 N N . LEU B 1 419 ? 6.715 -25.422 1.459 1 98.25 419 LEU B N 1
ATOM 8036 C CA . LEU B 1 419 ? 7.297 -24.094 1.574 1 98.25 419 LEU B CA 1
ATOM 8037 C C . LEU B 1 419 ? 6.68 -23.141 0.557 1 98.25 419 LEU B C 1
ATOM 8039 O O . LEU B 1 419 ? 6.801 -21.922 0.688 1 98.25 419 LEU B O 1
ATOM 8043 N N . THR B 1 420 ? 6.008 -23.656 -0.462 1 98.25 420 THR B N 1
ATOM 8044 C CA . THR B 1 420 ? 5.449 -22.812 -1.512 1 98.25 420 THR B CA 1
ATOM 8045 C C . THR B 1 420 ? 4.43 -21.828 -0.935 1 98.25 420 THR B C 1
ATOM 8047 O O . THR B 1 420 ? 4.492 -20.625 -1.211 1 98.25 420 THR B O 1
ATOM 8050 N N . PRO B 1 421 ? 3.477 -22.312 -0.062 1 97.88 421 PRO B N 1
ATOM 8051 C CA . PRO B 1 421 ? 2.52 -21.344 0.49 1 97.88 421 PRO B CA 1
ATOM 8052 C C . PRO B 1 421 ? 3.188 -20.281 1.366 1 97.88 421 PRO B C 1
ATOM 8054 O O . PRO B 1 421 ? 2.744 -19.141 1.396 1 97.88 421 PRO B O 1
ATOM 8057 N N . ILE B 1 422 ? 4.281 -20.641 2.043 1 98.38 422 ILE B N 1
ATOM 8058 C CA . ILE B 1 422 ? 5.023 -19.703 2.885 1 98.38 422 ILE B CA 1
ATOM 8059 C C . ILE B 1 422 ? 5.684 -18.641 2.016 1 98.38 422 ILE B C 1
ATOM 8061 O O . ILE B 1 422 ? 5.562 -17.453 2.291 1 98.38 422 ILE B O 1
ATOM 8065 N N . ALA B 1 423 ? 6.297 -19.109 0.974 1 98.81 423 ALA B N 1
ATOM 8066 C CA . ALA B 1 423 ? 6.988 -18.188 0.072 1 98.81 423 ALA B CA 1
ATOM 8067 C C . ALA B 1 423 ? 6.004 -17.25 -0.614 1 98.81 423 ALA B C 1
ATOM 8069 O O . ALA B 1 423 ? 6.254 -16.047 -0.717 1 98.81 423 ALA B O 1
ATOM 8070 N N . LYS B 1 424 ? 4.895 -17.844 -1.056 1 98.62 424 LYS B N 1
ATOM 8071 C CA . LYS B 1 424 ? 3.877 -17.047 -1.725 1 98.62 424 LYS B CA 1
ATOM 8072 C C . LYS B 1 424 ? 3.367 -15.93 -0.813 1 98.62 424 LYS B C 1
ATOM 8074 O O . LYS B 1 424 ? 3.293 -14.773 -1.224 1 98.62 424 LYS B O 1
ATOM 8079 N N . ALA B 1 425 ? 3.076 -16.203 0.401 1 98.75 425 ALA B N 1
ATOM 8080 C CA . ALA B 1 425 ? 2.514 -15.234 1.334 1 98.75 425 ALA B CA 1
ATOM 8081 C C . ALA B 1 425 ? 3.555 -14.195 1.737 1 98.75 425 ALA B C 1
ATOM 8083 O O . ALA B 1 425 ? 3.293 -12.984 1.681 1 98.75 425 ALA B O 1
ATOM 8084 N N . GLN B 1 426 ? 4.715 -14.641 2.053 1 98.81 426 GLN B N 1
ATOM 8085 C CA . GLN B 1 426 ? 5.684 -13.758 2.695 1 98.81 426 GLN B CA 1
ATOM 8086 C C . GLN B 1 426 ? 6.387 -12.875 1.669 1 98.81 426 GLN B C 1
ATOM 8088 O O . GLN B 1 426 ? 6.734 -11.727 1.964 1 98.81 426 GLN B O 1
ATOM 8093 N N . THR B 1 427 ? 6.668 -13.398 0.463 1 98.88 427 THR B N 1
ATOM 8094 C CA . THR B 1 427 ? 7.27 -12.539 -0.553 1 98.88 427 THR B CA 1
ATOM 8095 C C . THR B 1 427 ? 6.297 -11.438 -0.974 1 98.88 427 THR B C 1
ATOM 8097 O O . THR B 1 427 ? 6.703 -10.297 -1.197 1 98.88 427 THR B O 1
ATOM 8100 N N . ALA B 1 428 ? 5 -11.789 -1.094 1 98.81 428 ALA B N 1
ATOM 8101 C CA . ALA B 1 428 ? 4.004 -10.789 -1.462 1 98.81 428 ALA B CA 1
ATOM 8102 C C . ALA B 1 428 ? 3.928 -9.672 -0.419 1 98.81 428 ALA B C 1
ATOM 8104 O O . ALA B 1 428 ? 4.023 -8.492 -0.754 1 98.81 428 ALA B O 1
ATOM 8105 N N . LEU B 1 429 ? 3.811 -10.078 0.842 1 98.75 429 LEU B N 1
ATOM 8106 C CA . LEU B 1 429 ? 3.688 -9.102 1.918 1 98.75 429 LEU B CA 1
ATOM 8107 C C . LEU B 1 429 ? 4.949 -8.242 2.023 1 98.75 429 LEU B C 1
ATOM 8109 O O . LEU B 1 429 ? 4.863 -7.027 2.189 1 98.75 429 LEU B O 1
ATOM 8113 N N . SER B 1 430 ? 6.094 -8.859 1.897 1 98.75 430 SER B N 1
ATOM 8114 C CA . SER B 1 430 ? 7.355 -8.141 2.008 1 98.75 430 SER B CA 1
ATOM 8115 C C . SER B 1 430 ? 7.555 -7.191 0.832 1 98.75 430 SER B C 1
ATOM 8117 O O . SER B 1 430 ? 8.047 -6.074 1.005 1 98.75 430 SER B O 1
ATOM 8119 N N . ALA B 1 431 ? 7.211 -7.629 -0.339 1 98.88 431 ALA B N 1
ATOM 8120 C CA . ALA B 1 431 ? 7.363 -6.793 -1.525 1 98.88 431 ALA B CA 1
ATOM 8121 C C . ALA B 1 431 ? 6.461 -5.562 -1.449 1 98.88 431 ALA B C 1
ATOM 8123 O O . ALA B 1 431 ? 6.871 -4.461 -1.825 1 98.88 431 ALA B O 1
ATOM 8124 N N . ILE B 1 432 ? 5.219 -5.754 -0.969 1 98.81 432 ILE B N 1
ATOM 8125 C CA . ILE B 1 432 ? 4.289 -4.641 -0.818 1 98.81 432 ILE B CA 1
ATOM 8126 C C . ILE B 1 432 ? 4.871 -3.609 0.145 1 98.81 432 ILE B C 1
ATOM 8128 O O . ILE B 1 432 ? 4.914 -2.416 -0.166 1 98.81 432 ILE B O 1
ATOM 8132 N N . ASN B 1 433 ? 5.34 -4.074 1.237 1 98.56 433 ASN B N 1
ATOM 8133 C CA . ASN B 1 433 ? 5.945 -3.18 2.215 1 98.56 433 ASN B CA 1
ATOM 8134 C C . ASN B 1 433 ? 7.207 -2.52 1.665 1 98.56 433 ASN B C 1
ATOM 8136 O O . ASN B 1 433 ? 7.445 -1.334 1.899 1 98.56 433 ASN B O 1
ATOM 8140 N N . GLY B 1 434 ? 8.016 -3.291 1.006 1 98.75 434 GLY B N 1
ATOM 8141 C CA . GLY B 1 434 ? 9.25 -2.775 0.438 1 98.75 434 GLY B CA 1
ATOM 8142 C C . GLY B 1 434 ? 9.016 -1.71 -0.618 1 98.75 434 GLY B C 1
ATOM 8143 O O . GLY B 1 434 ? 9.719 -0.696 -0.646 1 98.75 434 GLY B O 1
ATOM 8144 N N . LEU B 1 435 ? 8.055 -1.923 -1.472 1 98.81 435 LEU B N 1
ATOM 8145 C CA . LEU B 1 435 ? 7.758 -0.958 -2.525 1 98.81 435 LEU B CA 1
ATOM 8146 C C . LEU B 1 435 ? 7.172 0.322 -1.94 1 98.81 435 LEU B C 1
ATOM 8148 O O . LEU B 1 435 ? 7.426 1.415 -2.453 1 98.81 435 LEU B O 1
ATOM 8152 N N . ARG B 1 436 ? 6.367 0.162 -0.881 1 98.69 436 ARG B N 1
ATOM 8153 C CA . ARG B 1 436 ? 5.898 1.339 -0.156 1 98.69 436 ARG B CA 1
ATOM 8154 C C . ARG B 1 436 ? 7.066 2.166 0.365 1 98.69 436 ARG B C 1
ATOM 8156 O O . ARG B 1 436 ? 7.059 3.395 0.264 1 98.69 436 ARG B O 1
ATOM 8163 N N . ALA B 1 437 ? 8.047 1.529 0.926 1 98.56 437 ALA B N 1
ATOM 8164 C CA . ALA B 1 437 ? 9.242 2.205 1.422 1 98.56 437 ALA B CA 1
ATOM 8165 C C . ALA B 1 437 ? 10.008 2.869 0.282 1 98.56 437 ALA B C 1
ATOM 8167 O O . ALA B 1 437 ? 10.523 3.979 0.435 1 98.56 437 ALA B O 1
ATOM 8168 N N . CYS B 1 438 ? 10.094 2.191 -0.871 1 98.5 438 CYS B N 1
ATOM 8169 C CA . CYS B 1 438 ? 10.758 2.76 -2.039 1 98.5 438 CYS B CA 1
ATOM 8170 C C . CYS B 1 438 ? 10.055 4.027 -2.506 1 98.5 438 CYS B C 1
ATOM 8172 O O . CYS B 1 438 ? 10.703 5.008 -2.869 1 98.5 438 CYS B O 1
ATOM 8174 N N . MET B 1 439 ? 8.727 4.027 -2.473 1 97.56 439 MET B N 1
ATOM 8175 C CA . MET B 1 439 ? 7.957 5.215 -2.836 1 97.56 439 MET B CA 1
ATOM 8176 C C . MET B 1 439 ? 8.312 6.391 -1.931 1 97.56 439 MET B C 1
ATOM 8178 O O . MET B 1 439 ? 8.57 7.496 -2.412 1 97.56 439 MET B O 1
ATOM 8182 N N . GLU B 1 440 ? 8.352 6.082 -0.693 1 97.38 440 GLU B N 1
ATOM 8183 C CA . GLU B 1 440 ? 8.656 7.133 0.275 1 97.38 440 GLU B CA 1
ATOM 8184 C C . GLU B 1 440 ? 10.078 7.652 0.099 1 97.38 440 GLU B C 1
ATOM 8186 O O . GLU B 1 440 ? 10.336 8.836 0.302 1 97.38 440 GLU B O 1
ATOM 8191 N N . SER B 1 441 ? 10.984 6.785 -0.331 1 97 441 SER B N 1
ATOM 8192 C CA . SER B 1 441 ? 12.383 7.164 -0.477 1 97 441 SER B CA 1
ATOM 8193 C C . SER B 1 441 ? 12.562 8.203 -1.579 1 97 441 SER B C 1
ATOM 8195 O O . SER B 1 441 ? 13.578 8.898 -1.622 1 97 441 SER B O 1
ATOM 8197 N N . LEU B 1 442 ? 11.57 8.328 -2.482 1 95.19 442 LEU B N 1
ATOM 8198 C CA . LEU B 1 442 ? 11.641 9.32 -3.551 1 95.19 442 LEU B CA 1
ATOM 8199 C C . LEU B 1 442 ? 10.836 10.57 -3.189 1 95.19 442 LEU B C 1
ATOM 8201 O O . LEU B 1 442 ? 10.789 11.523 -3.963 1 95.19 442 LEU B O 1
ATOM 8205 N N . GLY B 1 443 ? 10.133 10.531 -2.039 1 93.94 443 GLY B N 1
ATOM 8206 C CA . GLY B 1 443 ? 9.266 11.641 -1.68 1 93.94 443 GLY B CA 1
ATOM 8207 C C . GLY B 1 443 ? 8.07 11.789 -2.604 1 93.94 443 GLY B C 1
ATOM 8208 O O . GLY B 1 443 ? 7.453 10.797 -2.994 1 93.94 443 GLY B O 1
ATOM 8209 N N . GLY B 1 444 ? 7.73 12.969 -2.928 1 93.38 444 GLY B N 1
ATOM 8210 C CA . GLY B 1 444 ? 6.578 13.242 -3.771 1 93.38 444 GLY B CA 1
ATOM 8211 C C . GLY B 1 444 ? 6.672 12.602 -5.141 1 93.38 444 GLY B C 1
ATOM 8212 O O . GLY B 1 444 ? 5.66 12.188 -5.711 1 93.38 444 GLY B O 1
ATOM 8213 N N . VAL B 1 445 ? 7.91 12.539 -5.652 1 93.06 445 VAL B N 1
ATOM 8214 C CA . VAL B 1 445 ? 8.133 11.945 -6.965 1 93.06 445 VAL B CA 1
ATOM 8215 C C . VAL B 1 445 ? 7.676 10.492 -6.961 1 93.06 445 VAL B C 1
ATOM 8217 O O . VAL B 1 445 ? 7.129 10 -7.949 1 93.06 445 VAL B O 1
ATOM 8220 N N . GLY B 1 446 ? 7.875 9.828 -5.816 1 95.69 446 GLY B N 1
ATOM 8221 C CA . GLY B 1 446 ? 7.531 8.422 -5.715 1 95.69 446 GLY B CA 1
ATOM 8222 C C . GLY B 1 446 ? 6.035 8.164 -5.762 1 95.69 446 GLY B C 1
ATOM 8223 O O . GLY B 1 446 ? 5.598 7.066 -6.102 1 95.69 446 GLY B O 1
ATOM 8224 N N . TYR B 1 447 ? 5.234 9.188 -5.469 1 96.62 447 TYR B N 1
ATOM 8225 C CA . TYR B 1 447 ? 3.783 9.062 -5.391 1 96.62 447 TYR B CA 1
ATOM 8226 C C . TYR B 1 447 ? 3.137 9.352 -6.738 1 96.62 447 TYR B C 1
ATOM 8228 O O . TYR B 1 447 ? 1.932 9.156 -6.914 1 96.62 447 TYR B O 1
ATOM 8236 N N . LEU B 1 448 ? 3.947 9.734 -7.762 1 95.75 448 LEU B N 1
ATOM 8237 C CA . LEU B 1 448 ? 3.434 10.148 -9.062 1 95.75 448 LEU B CA 1
ATOM 8238 C C . LEU B 1 448 ? 3.35 8.961 -10.016 1 95.75 448 LEU B C 1
ATOM 8240 O O . LEU B 1 448 ? 4.211 8.078 -10 1 95.75 448 LEU B O 1
ATOM 8244 N N . GLU B 1 449 ? 2.26 8.93 -10.719 1 93.5 449 GLU B N 1
ATOM 8245 C CA . GLU B 1 449 ? 2.148 8.023 -11.859 1 93.5 449 GLU B CA 1
ATOM 8246 C C . GLU B 1 449 ? 2.451 8.742 -13.172 1 93.5 449 GLU B C 1
ATOM 8248 O O . GLU B 1 449 ? 1.565 8.906 -14.016 1 93.5 449 GLU B O 1
ATOM 8253 N N . ASN B 1 450 ? 3.66 9.094 -13.32 1 80.12 450 ASN B N 1
ATOM 8254 C CA . ASN B 1 450 ? 4.09 9.953 -14.422 1 80.12 450 ASN B CA 1
ATOM 8255 C C . ASN B 1 450 ? 3.982 9.242 -15.766 1 80.12 450 ASN B C 1
ATOM 8257 O O . ASN B 1 450 ? 3.961 8.008 -15.82 1 80.12 450 ASN B O 1
ATOM 8261 N N . GLU B 1 451 ? 3.955 10.055 -16.703 1 74.44 451 GLU B N 1
ATOM 8262 C CA . GLU B 1 451 ? 3.885 9.539 -18.062 1 74.44 451 GLU B CA 1
ATOM 8263 C C . GLU B 1 451 ? 5.164 8.797 -18.453 1 74.44 451 GLU B C 1
ATOM 8265 O O . GLU B 1 451 ? 5.133 7.852 -19.234 1 74.44 451 GLU B O 1
ATOM 8270 N N . ASP B 1 452 ? 6.223 9.297 -17.812 1 77.5 452 ASP B N 1
ATOM 8271 C CA . ASP B 1 452 ? 7.457 8.539 -18.016 1 77.5 452 ASP B CA 1
ATOM 8272 C C . ASP B 1 452 ? 7.582 7.406 -17 1 77.5 452 ASP B C 1
ATOM 8274 O O . ASP B 1 452 ? 7.836 7.645 -15.812 1 77.5 452 ASP B O 1
ATOM 8278 N N . PRO B 1 453 ? 7.5 6.199 -17.453 1 79.31 453 PRO B N 1
ATOM 8279 C CA . PRO B 1 453 ? 7.32 5.059 -16.547 1 79.31 453 PRO B CA 1
ATOM 8280 C C . PRO B 1 453 ? 8.625 4.621 -15.883 1 79.31 453 PRO B C 1
ATOM 8282 O O . PRO B 1 453 ? 8.617 3.762 -15 1 79.31 453 PRO B O 1
ATOM 8285 N N . GLU B 1 454 ? 9.688 5.262 -16.25 1 85.12 454 GLU B N 1
ATOM 8286 C CA . GLU B 1 454 ? 10.984 4.746 -15.805 1 85.12 454 GLU B CA 1
ATOM 8287 C C . GLU B 1 454 ? 11.086 4.762 -14.289 1 85.12 454 GLU B C 1
ATOM 8289 O O . GLU B 1 454 ? 11.641 3.838 -13.688 1 85.12 454 GLU B O 1
ATOM 8294 N N . LEU B 1 455 ? 10.523 5.777 -13.703 1 89.19 455 LEU B N 1
ATOM 8295 C CA . LEU B 1 455 ? 10.648 5.91 -12.258 1 89.19 455 LEU B CA 1
ATOM 8296 C C . LEU B 1 455 ? 9.297 5.723 -11.57 1 89.19 455 LEU B C 1
ATOM 8298 O O . LEU B 1 455 ? 9.102 6.18 -10.445 1 89.19 455 LEU B O 1
ATOM 8302 N N . ASN B 1 456 ? 8.398 5.043 -12.25 1 94.5 456 ASN B N 1
ATOM 8303 C CA . ASN B 1 456 ? 7.027 4.953 -11.758 1 94.5 456 ASN B CA 1
ATOM 8304 C C . ASN B 1 456 ? 6.875 3.836 -10.727 1 94.5 456 ASN B C 1
ATOM 8306 O O . ASN B 1 456 ? 6.152 2.865 -10.953 1 94.5 456 ASN B O 1
ATOM 8310 N N . ILE B 1 457 ? 7.352 4.055 -9.508 1 96.62 457 ILE B N 1
ATOM 8311 C CA . ILE B 1 457 ? 7.273 3.08 -8.422 1 96.62 457 ILE B CA 1
ATOM 8312 C C . ILE B 1 457 ? 5.824 2.938 -7.961 1 96.62 457 ILE B C 1
ATOM 8314 O O . ILE B 1 457 ? 5.402 1.857 -7.539 1 96.62 457 ILE B O 1
ATOM 8318 N N . ALA B 1 458 ? 5.047 3.994 -8.109 1 97.62 458 ALA B N 1
ATOM 8319 C CA . ALA B 1 458 ? 3.641 3.969 -7.711 1 97.62 458 ALA B CA 1
ATOM 8320 C C . ALA B 1 458 ? 2.875 2.883 -8.461 1 97.62 458 ALA B C 1
ATOM 8322 O O . ALA B 1 458 ? 2.068 2.162 -7.871 1 97.62 458 ALA B O 1
ATOM 8323 N N . ARG B 1 459 ? 3.125 2.75 -9.719 1 96.94 459 ARG B N 1
ATOM 8324 C CA . ARG B 1 459 ? 2.471 1.717 -10.516 1 96.94 459 ARG B CA 1
ATOM 8325 C C . ARG B 1 459 ? 2.871 0.324 -10.039 1 96.94 459 ARG B C 1
ATOM 8327 O O . ARG B 1 459 ? 2.018 -0.552 -9.883 1 96.94 459 ARG B O 1
ATOM 8334 N N . LEU B 1 460 ? 4.184 0.13 -9.852 1 97.75 460 LEU B N 1
ATOM 8335 C CA . LEU B 1 460 ? 4.668 -1.157 -9.367 1 97.75 460 LEU B CA 1
ATOM 8336 C C . LEU B 1 460 ? 4.023 -1.511 -8.031 1 97.75 460 LEU B C 1
ATOM 8338 O O . LEU B 1 460 ? 3.641 -2.66 -7.805 1 97.75 460 LEU B O 1
ATOM 8342 N N . PHE B 1 461 ? 3.91 -0.518 -7.18 1 98.62 461 PHE B N 1
ATOM 8343 C CA . PHE B 1 461 ? 3.346 -0.699 -5.848 1 98.62 461 PHE B CA 1
ATOM 8344 C C . PHE B 1 461 ? 1.887 -1.133 -5.934 1 98.62 461 PHE B C 1
ATOM 8346 O O . PHE B 1 461 ? 1.499 -2.145 -5.344 1 98.62 461 PHE B O 1
ATOM 8353 N N . ARG B 1 462 ? 1.022 -0.381 -6.652 1 98 462 ARG B N 1
ATOM 8354 C CA . ARG B 1 462 ? -0.395 -0.723 -6.691 1 98 462 ARG B CA 1
ATOM 8355 C C . ARG B 1 462 ? -0.613 -2.076 -7.363 1 98 462 ARG B C 1
ATOM 8357 O O . ARG B 1 462 ? -1.498 -2.836 -6.965 1 98 462 ARG B O 1
ATOM 8364 N N . ASP B 1 463 ? 0.211 -2.412 -8.375 1 98.25 463 ASP B N 1
ATOM 8365 C CA . ASP B 1 463 ? 0.083 -3.709 -9.031 1 98.25 463 ASP B CA 1
ATOM 8366 C C . ASP B 1 463 ? 0.454 -4.848 -8.078 1 98.25 463 ASP B C 1
ATOM 8368 O O . ASP B 1 463 ? -0.214 -5.883 -8.055 1 98.25 463 ASP B O 1
ATOM 8372 N N . THR B 1 464 ? 1.475 -4.672 -7.312 1 98.62 464 THR B N 1
ATOM 8373 C CA . THR B 1 464 ? 2.027 -5.723 -6.465 1 98.62 464 THR B CA 1
ATOM 8374 C C . THR B 1 464 ? 1.058 -6.074 -5.34 1 98.62 464 THR B C 1
ATOM 8376 O O . THR B 1 464 ? 1.093 -7.188 -4.809 1 98.62 464 THR B O 1
ATOM 8379 N N . ASN B 1 465 ? 0.17 -5.176 -4.996 1 98.62 465 ASN B N 1
ATOM 8380 C CA . ASN B 1 465 ? -0.767 -5.418 -3.904 1 98.62 465 ASN B CA 1
ATOM 8381 C C . ASN B 1 465 ? -1.672 -6.609 -4.191 1 98.62 465 ASN B C 1
ATOM 8383 O O . ASN B 1 465 ? -2.137 -7.281 -3.27 1 98.62 465 ASN B O 1
ATOM 8387 N N . VAL B 1 466 ? -1.905 -6.941 -5.457 1 98.25 466 VAL B N 1
ATOM 8388 C CA . VAL B 1 466 ? -2.812 -8.031 -5.801 1 98.25 466 VAL B CA 1
ATOM 8389 C C . VAL B 1 466 ? -2.178 -9.367 -5.43 1 98.25 466 VAL B C 1
ATOM 8391 O O . VAL B 1 466 ? -2.879 -10.367 -5.238 1 98.25 466 VAL B O 1
ATOM 8394 N N . LEU B 1 467 ? -0.857 -9.414 -5.293 1 98.56 467 LEU B N 1
ATOM 8395 C CA . LEU B 1 467 ? -0.129 -10.664 -5.109 1 98.56 467 LEU B CA 1
ATOM 8396 C C . LEU B 1 467 ? -0.392 -11.25 -3.727 1 98.56 467 LEU B C 1
ATOM 8398 O O . LEU B 1 467 ? -0.174 -12.438 -3.5 1 98.56 467 LEU B O 1
ATOM 8402 N N . ALA B 1 468 ? -0.907 -10.438 -2.779 1 98.31 468 ALA B N 1
ATOM 8403 C CA . ALA B 1 468 ? -1.321 -10.945 -1.473 1 98.31 468 ALA B CA 1
ATOM 8404 C C . ALA B 1 468 ? -2.73 -11.523 -1.531 1 98.31 468 ALA B C 1
ATOM 8406 O O . ALA B 1 468 ? -3.193 -12.148 -0.572 1 98.31 468 ALA B O 1
ATOM 8407 N N . ILE B 1 469 ? -3.408 -11.398 -2.668 1 97.19 469 ILE B N 1
ATOM 8408 C CA . ILE B 1 469 ? -4.793 -11.836 -2.826 1 97.19 469 ILE B CA 1
ATOM 8409 C C . ILE B 1 469 ? -4.867 -12.938 -3.883 1 97.19 469 ILE B C 1
ATOM 8411 O O . ILE B 1 469 ? -5.457 -13.992 -3.648 1 97.19 469 ILE B O 1
ATOM 8415 N N . TRP B 1 470 ? -4.086 -12.688 -5.008 1 96 470 TRP B N 1
ATOM 8416 C CA . TRP B 1 470 ? -4.031 -13.672 -6.082 1 96 470 TRP B CA 1
ATOM 8417 C C . TRP B 1 470 ? -3.547 -15.023 -5.555 1 96 470 TRP B C 1
ATOM 8419 O O . TRP B 1 470 ? -2.658 -15.078 -4.703 1 96 470 TRP B O 1
ATOM 8429 N N . GLU B 1 471 ? -4.156 -16.078 -6.062 1 94.81 471 GLU B N 1
ATOM 8430 C CA . GLU B 1 471 ? -3.729 -17.438 -5.793 1 94.81 471 GLU B CA 1
ATOM 8431 C C . GLU B 1 471 ? -3.906 -17.797 -4.32 1 94.81 471 GLU B C 1
ATOM 8433 O O . GLU B 1 471 ? -3.297 -18.75 -3.826 1 94.81 471 GLU B O 1
ATOM 8438 N N . GLY B 1 472 ? -4.715 -17 -3.568 1 94.81 472 GLY B N 1
ATOM 8439 C CA . GLY B 1 472 ? -4.996 -17.25 -2.164 1 94.81 472 GLY B CA 1
ATOM 8440 C C . GLY B 1 472 ? -4.406 -16.203 -1.238 1 94.81 472 GLY B C 1
ATOM 8441 O O . GLY B 1 472 ? -3.209 -15.906 -1.306 1 94.81 472 GLY B O 1
ATOM 8442 N N . THR B 1 473 ? -5.223 -15.719 -0.333 1 96.31 473 THR B N 1
ATOM 8443 C CA . THR B 1 473 ? -4.773 -14.727 0.645 1 96.31 473 THR B CA 1
ATOM 8444 C C . THR B 1 473 ? -3.809 -15.359 1.646 1 96.31 473 THR B C 1
ATOM 8446 O O . THR B 1 473 ? -3.562 -16.562 1.604 1 96.31 473 THR B O 1
ATOM 8449 N N . THR B 1 474 ? -3.266 -14.539 2.557 1 97.44 474 THR B N 1
ATOM 8450 C CA . THR B 1 474 ? -2.318 -15 3.562 1 97.44 474 THR B CA 1
ATOM 8451 C C . THR B 1 474 ? -2.953 -16.078 4.449 1 97.44 474 THR B C 1
ATOM 8453 O O . THR B 1 474 ? -2.312 -17.062 4.781 1 97.44 474 THR B O 1
ATOM 8456 N N . ASP B 1 475 ? -4.227 -15.93 4.812 1 94.88 475 ASP B N 1
ATOM 8457 C CA . ASP B 1 475 ? -4.93 -16.922 5.629 1 94.88 475 ASP B CA 1
ATOM 8458 C C . ASP B 1 475 ? -5.109 -18.234 4.863 1 94.88 475 ASP B C 1
ATOM 8460 O O . ASP B 1 475 ? -5.02 -19.312 5.449 1 94.88 475 ASP B O 1
ATOM 8464 N N . ILE B 1 476 ? -5.348 -18.078 3.596 1 94.5 476 ILE B N 1
ATOM 8465 C CA . ILE B 1 476 ? -5.52 -19.281 2.771 1 94.5 476 ILE B CA 1
ATOM 8466 C C . ILE B 1 476 ? -4.191 -20.016 2.646 1 94.5 476 ILE B C 1
ATOM 8468 O O . ILE B 1 476 ? -4.152 -21.25 2.654 1 94.5 476 ILE B O 1
ATOM 8472 N N . MET B 1 477 ? -3.119 -19.266 2.514 1 97.06 477 MET B N 1
ATOM 8473 C CA . MET B 1 477 ? -1.798 -19.891 2.475 1 97.06 477 MET B CA 1
ATOM 8474 C C . MET B 1 477 ? -1.486 -20.578 3.797 1 97.06 477 MET B C 1
ATOM 8476 O O . MET B 1 477 ? -0.888 -21.656 3.811 1 97.06 477 MET B O 1
ATOM 8480 N N . ALA B 1 478 ? -1.904 -19.938 4.875 1 96.81 478 ALA B N 1
ATOM 8481 C CA . ALA B 1 478 ? -1.724 -20.562 6.18 1 96.81 478 ALA B CA 1
ATOM 8482 C C . ALA B 1 478 ? -2.504 -21.875 6.266 1 96.81 478 ALA B C 1
ATOM 8484 O O . ALA B 1 478 ? -1.994 -22.875 6.777 1 96.81 478 ALA B O 1
ATOM 8485 N N . ASP B 1 479 ? -3.699 -21.891 5.762 1 93.88 479 ASP B N 1
ATOM 8486 C CA . ASP B 1 479 ? -4.531 -23.094 5.758 1 93.88 479 ASP B CA 1
ATOM 8487 C C . ASP B 1 479 ? -3.908 -24.188 4.902 1 93.88 479 ASP B C 1
ATOM 8489 O O . ASP B 1 479 ? -3.93 -25.359 5.273 1 93.88 479 ASP B O 1
ATOM 8493 N N . ASP B 1 480 ? -3.43 -23.766 3.771 1 93.88 480 ASP B N 1
ATOM 8494 C CA . ASP B 1 480 ? -2.791 -24.719 2.881 1 93.88 480 ASP B CA 1
ATOM 8495 C C . ASP B 1 480 ? -1.566 -25.359 3.543 1 93.88 480 ASP B C 1
ATOM 8497 O O . ASP B 1 480 ? -1.344 -26.562 3.426 1 93.88 480 ASP B O 1
ATOM 8501 N N . PHE B 1 481 ? -0.767 -24.594 4.223 1 96 481 PHE B N 1
ATOM 8502 C CA . PHE B 1 481 ? 0.39 -25.078 4.969 1 96 481 PHE B CA 1
ATOM 8503 C C . PHE B 1 481 ? -0.032 -26.078 6.039 1 96 481 PHE B C 1
ATOM 8505 O O . PHE B 1 481 ? 0.582 -27.125 6.184 1 96 481 PHE B O 1
ATOM 8512 N N . MET B 1 482 ? -1.132 -25.781 6.715 1 94.56 482 MET B N 1
ATOM 8513 C CA . MET B 1 482 ? -1.601 -26.641 7.797 1 94.56 482 MET B CA 1
ATOM 8514 C C . MET B 1 482 ? -2.125 -27.969 7.254 1 94.56 482 MET B C 1
ATOM 8516 O O . MET B 1 482 ? -1.995 -29 7.902 1 94.56 482 MET B O 1
ATOM 8520 N N . ARG B 1 483 ? -2.723 -27.859 6.09 1 91.38 483 ARG B N 1
ATOM 8521 C CA . ARG B 1 483 ? -3.225 -29.078 5.465 1 91.38 483 ARG B CA 1
ATOM 8522 C C . ARG B 1 483 ? -2.084 -30.047 5.148 1 91.38 483 ARG B C 1
ATOM 8524 O O . ARG B 1 483 ? -2.254 -31.266 5.227 1 91.38 483 ARG B O 1
ATOM 8531 N N . VAL B 1 484 ? -0.951 -29.516 4.793 1 92 484 VAL B N 1
ATOM 8532 C CA . VAL B 1 484 ? 0.214 -30.328 4.488 1 92 484 VAL B CA 1
ATOM 8533 C C . VAL B 1 484 ? 0.753 -30.969 5.773 1 92 484 VAL B C 1
ATOM 8535 O O . VAL B 1 484 ? 1.038 -32.156 5.812 1 92 484 VAL B O 1
ATOM 8538 N N . VAL B 1 485 ? 0.806 -30.203 6.785 1 92.69 485 VAL B N 1
ATOM 8539 C CA . VAL B 1 485 ? 1.427 -30.609 8.039 1 92.69 485 VAL B CA 1
ATOM 8540 C C . VAL B 1 485 ? 0.536 -31.609 8.758 1 92.69 485 VAL B C 1
ATOM 8542 O O . VAL B 1 485 ? 1.032 -32.531 9.406 1 92.69 485 VAL B O 1
ATOM 8545 N N . LYS B 1 486 ? -0.768 -31.516 8.656 1 89.38 486 LYS B N 1
ATOM 8546 C CA . LYS B 1 486 ? -1.688 -32.312 9.445 1 89.38 486 LYS B CA 1
ATOM 8547 C C . LYS B 1 486 ? -2.312 -33.438 8.602 1 89.38 486 LYS B C 1
ATOM 8549 O O . LYS B 1 486 ? -3.334 -34 8.977 1 89.38 486 LYS B O 1
ATOM 8554 N N . ARG B 1 487 ? -1.768 -33.719 7.508 1 84.31 487 ARG B N 1
ATOM 8555 C CA . ARG B 1 487 ? -2.248 -34.812 6.66 1 84.31 487 ARG B CA 1
ATOM 8556 C C . ARG B 1 487 ? -1.792 -36.156 7.191 1 84.31 487 ARG B C 1
ATOM 8558 O O . ARG B 1 487 ? -1.1 -36.906 6.496 1 84.31 487 ARG B O 1
ATOM 8565 N N . GLY B 1 488 ? -2.068 -36.531 8.336 1 79.19 488 GLY B N 1
ATOM 8566 C CA . GLY B 1 488 ? -1.781 -37.812 8.969 1 79.19 488 GLY B CA 1
ATOM 8567 C C . GLY B 1 488 ? -0.313 -38.188 8.906 1 79.19 488 GLY B C 1
ATOM 8568 O O . GLY B 1 488 ? 0.555 -37.375 9.266 1 79.19 488 GLY B O 1
ATOM 8569 N N . LYS B 1 489 ? -0.117 -39.406 8.461 1 80.12 489 LYS B N 1
ATOM 8570 C CA . LYS B 1 489 ? 1.241 -39.938 8.391 1 80.12 489 LYS B CA 1
ATOM 8571 C C . LYS B 1 489 ? 2.076 -39.188 7.355 1 80.12 489 LYS B C 1
ATOM 8573 O O . LYS B 1 489 ? 3.279 -39 7.543 1 80.12 489 LYS B O 1
ATOM 8578 N N . ASP B 1 490 ? 1.472 -38.719 6.43 1 87 490 ASP B N 1
ATOM 8579 C CA . ASP B 1 490 ? 2.16 -37.969 5.383 1 87 490 ASP B CA 1
ATOM 8580 C C . ASP B 1 490 ? 2.662 -36.625 5.91 1 87 490 ASP B C 1
ATOM 8582 O O . ASP B 1 490 ? 3.756 -36.188 5.551 1 87 490 ASP B O 1
ATOM 8586 N N . GLY B 1 491 ? 1.892 -36.094 6.812 1 91.81 491 GLY B N 1
ATOM 8587 C CA . GLY B 1 491 ? 2.297 -34.844 7.418 1 91.81 491 GLY B CA 1
ATOM 8588 C C . GLY B 1 491 ? 3.508 -34.969 8.32 1 91.81 491 GLY B C 1
ATOM 8589 O O . GLY B 1 491 ? 4.406 -34.125 8.297 1 91.81 491 GLY B O 1
ATOM 8590 N N . ALA B 1 492 ? 3.531 -36 9.039 1 92.75 492 ALA B N 1
ATOM 8591 C CA . ALA B 1 492 ? 4.664 -36.25 9.922 1 92.75 492 ALA B CA 1
ATOM 8592 C C . ALA B 1 492 ? 5.949 -36.438 9.133 1 92.75 492 ALA B C 1
ATOM 8594 O O . ALA B 1 492 ? 7.02 -36 9.539 1 92.75 492 ALA B O 1
ATOM 8595 N N . LYS B 1 493 ? 5.832 -37.156 8.062 1 95 493 LYS B N 1
ATOM 8596 C CA . LYS B 1 493 ? 6.996 -37.406 7.219 1 95 493 LYS B CA 1
ATOM 8597 C C . LYS B 1 493 ? 7.523 -36.094 6.609 1 95 493 LYS B C 1
ATOM 8599 O O . LYS B 1 493 ? 8.734 -35.906 6.504 1 95 493 LYS B O 1
ATOM 8604 N N . VAL B 1 494 ? 6.637 -35.281 6.176 1 95.88 494 VAL B N 1
ATOM 8605 C CA . VAL B 1 494 ? 7.016 -34 5.613 1 95.88 494 VAL B CA 1
ATOM 8606 C C . VAL B 1 494 ? 7.789 -33.188 6.652 1 95.88 494 VAL B C 1
ATOM 8608 O O . VAL B 1 494 ? 8.805 -32.562 6.332 1 95.88 494 VAL B O 1
ATOM 8611 N N . LEU B 1 495 ? 7.344 -33.188 7.898 1 95.81 495 LEU B N 1
ATOM 8612 C CA . LEU B 1 495 ? 8.016 -32.438 8.969 1 95.81 495 LEU B CA 1
ATOM 8613 C C . LEU B 1 495 ? 9.391 -33.031 9.258 1 95.81 495 LEU B C 1
ATOM 8615 O O . LEU B 1 495 ? 10.328 -32.312 9.57 1 95.81 495 LEU B O 1
ATOM 8619 N N . GLU B 1 496 ? 9.422 -34.312 9.156 1 95.94 496 GLU B N 1
ATOM 8620 C CA . GLU B 1 496 ? 10.711 -35 9.336 1 95.94 496 GLU B CA 1
ATOM 8621 C C . GLU B 1 496 ? 11.711 -34.562 8.266 1 95.94 496 GLU B C 1
ATOM 8623 O O . GLU B 1 496 ? 12.867 -34.25 8.578 1 95.94 496 GLU B O 1
ATOM 8628 N N . TYR B 1 497 ? 11.234 -34.562 7.02 1 96.5 497 TYR B N 1
ATOM 8629 C CA . TYR B 1 497 ? 12.086 -34.125 5.918 1 96.5 497 TYR B CA 1
ATOM 8630 C C . TYR B 1 497 ? 12.523 -32.688 6.109 1 96.5 497 TYR B C 1
ATOM 8632 O O . TYR B 1 497 ? 13.672 -32.344 5.836 1 96.5 497 TYR B O 1
ATOM 8640 N N . PHE B 1 498 ? 11.641 -31.859 6.551 1 97.25 498 PHE B N 1
ATOM 8641 C CA . PHE B 1 498 ? 11.922 -30.453 6.789 1 97.25 498 PHE B CA 1
ATOM 8642 C C . PHE B 1 498 ? 12.938 -30.281 7.906 1 97.25 498 PHE B C 1
ATOM 8644 O O . PHE B 1 498 ? 13.875 -29.484 7.789 1 97.25 498 PHE B O 1
ATOM 8651 N N . GLU B 1 499 ? 12.781 -30.984 8.945 1 97.5 499 GLU B N 1
ATOM 8652 C CA . GLU B 1 499 ? 13.703 -30.953 10.07 1 97.5 499 GLU B CA 1
ATOM 8653 C C . GLU B 1 499 ? 15.109 -31.391 9.648 1 97.5 499 GLU B C 1
ATOM 8655 O O . GLU B 1 499 ? 16.094 -30.797 10.078 1 97.5 499 GLU B O 1
ATOM 8660 N N . GLU B 1 500 ? 15.148 -32.438 8.875 1 96.62 500 GLU B N 1
ATOM 8661 C CA . GLU B 1 500 ? 16.438 -32.906 8.375 1 96.62 500 GLU B CA 1
ATOM 8662 C C . GLU B 1 500 ? 17.125 -31.828 7.531 1 96.62 500 GLU B C 1
ATOM 8664 O O . GLU B 1 500 ? 18.328 -31.641 7.645 1 96.62 500 GLU B O 1
ATOM 8669 N N . TRP B 1 501 ? 16.359 -31.219 6.691 1 97.06 501 TRP B N 1
ATOM 8670 C CA . TRP B 1 501 ? 16.922 -30.172 5.852 1 97.06 501 TRP B CA 1
ATOM 8671 C C . TRP B 1 501 ? 17.453 -29.016 6.703 1 97.06 501 TRP B C 1
ATOM 8673 O O . TRP B 1 501 ? 18.547 -28.5 6.434 1 97.06 501 TRP B O 1
ATOM 8683 N N . LEU B 1 502 ? 16.734 -28.594 7.719 1 97.69 502 LEU B N 1
ATOM 8684 C CA . LEU B 1 502 ? 17.188 -27.562 8.656 1 97.69 502 LEU B CA 1
ATOM 8685 C C . LEU B 1 502 ? 18.469 -28 9.344 1 97.69 502 LEU B C 1
ATOM 8687 O O . LEU B 1 502 ? 19.406 -27.203 9.469 1 97.69 502 LEU B O 1
ATOM 8691 N N . GLY B 1 503 ? 18.469 -29.234 9.773 1 96.62 503 GLY B N 1
ATOM 8692 C CA . GLY B 1 503 ? 19.641 -29.766 10.453 1 96.62 503 GLY B CA 1
ATOM 8693 C C . GLY B 1 503 ? 20.906 -29.688 9.609 1 96.62 503 GLY B C 1
ATOM 8694 O O . GLY B 1 503 ? 21.984 -29.406 10.133 1 96.62 503 GLY B O 1
ATOM 8695 N N . GLU B 1 504 ? 20.75 -29.969 8.367 1 94.44 504 GLU B N 1
ATOM 8696 C CA . GLU B 1 504 ? 21.875 -29.859 7.449 1 94.44 504 GLU B CA 1
ATOM 8697 C C . GLU B 1 504 ? 22.406 -28.438 7.391 1 94.44 504 GLU B C 1
ATOM 8699 O O . GLU B 1 504 ? 23.609 -28.219 7.344 1 94.44 504 GLU B O 1
ATOM 8704 N N . SER B 1 505 ? 21.531 -27.469 7.375 1 95.06 505 SER B N 1
ATOM 8705 C CA . SER B 1 505 ? 21.922 -26.062 7.344 1 95.06 505 SER B CA 1
ATOM 8706 C C . SER B 1 505 ? 22.609 -25.656 8.641 1 95.06 505 SER B C 1
ATOM 8708 O O . SER B 1 505 ? 23.562 -24.859 8.625 1 95.06 505 SER B O 1
ATOM 8710 N N . PHE B 1 506 ? 22.125 -26.25 9.773 1 96.88 506 PHE B N 1
ATOM 8711 C CA . PHE B 1 506 ? 22.766 -25.953 11.055 1 96.88 506 PHE B CA 1
ATOM 8712 C C . PHE B 1 506 ? 24.188 -26.5 11.102 1 96.88 506 PHE B C 1
ATOM 8714 O O . PHE B 1 506 ? 25.078 -25.875 11.664 1 96.88 506 PHE B O 1
ATOM 8721 N N . ARG B 1 507 ? 24.375 -27.594 10.523 1 95.62 507 ARG B N 1
ATOM 8722 C CA . ARG B 1 507 ? 25.703 -28.203 10.469 1 95.62 507 ARG B CA 1
ATOM 8723 C C . ARG B 1 507 ? 26.656 -27.375 9.609 1 95.62 507 ARG B C 1
ATOM 8725 O O . ARG B 1 507 ? 27.812 -27.188 9.961 1 95.62 507 ARG B O 1
ATOM 8732 N N . VAL B 1 508 ? 26.125 -26.938 8.508 1 94.94 508 VAL B N 1
ATOM 8733 C CA . VAL B 1 508 ? 26.922 -26.078 7.633 1 94.94 508 VAL B CA 1
ATOM 8734 C C . VAL B 1 508 ? 27.328 -24.812 8.383 1 94.94 508 VAL B C 1
ATOM 8736 O O . VAL B 1 508 ? 28.484 -24.375 8.312 1 94.94 508 VAL B O 1
ATOM 8739 N N . ALA B 1 509 ? 26.391 -24.234 9.102 1 96 509 ALA B N 1
ATOM 8740 C CA . ALA B 1 509 ? 26.641 -23.047 9.891 1 96 509 ALA B CA 1
ATOM 8741 C C . ALA B 1 509 ? 27.703 -23.312 10.961 1 96 509 ALA B C 1
ATOM 8743 O O . ALA B 1 509 ? 28.625 -22.516 11.148 1 96 509 ALA B O 1
ATOM 8744 N N . GLY B 1 510 ? 27.562 -24.391 11.641 1 95.44 510 GLY B N 1
ATOM 8745 C CA . GLY B 1 510 ? 28.516 -24.766 12.664 1 95.44 510 GLY B CA 1
ATOM 8746 C C . GLY B 1 510 ? 29.922 -24.953 12.133 1 95.44 510 GLY B C 1
ATOM 8747 O O . GLY B 1 510 ? 30.891 -24.516 12.75 1 95.44 510 GLY B O 1
ATOM 8748 N N . SER B 1 511 ? 30.016 -25.641 11.031 1 95.56 511 SER B N 1
ATOM 8749 C CA . SER B 1 511 ? 31.312 -25.906 10.414 1 95.56 511 SER B CA 1
ATOM 8750 C C . SER B 1 511 ? 31.984 -24.625 9.953 1 95.56 511 SER B C 1
ATOM 8752 O O . SER B 1 511 ? 33.188 -24.562 9.836 1 95.56 511 SER B O 1
ATOM 8754 N N . ALA B 1 512 ? 31.172 -23.609 9.695 1 96 512 ALA B N 1
ATOM 8755 C CA . ALA B 1 512 ? 31.703 -22.328 9.227 1 96 512 ALA B CA 1
ATOM 8756 C C . ALA B 1 512 ? 31.922 -21.359 10.391 1 96 512 ALA B C 1
ATOM 8758 O O . ALA B 1 512 ? 32.188 -20.172 10.18 1 96 512 ALA B O 1
ATOM 8759 N N . GLY B 1 513 ? 31.703 -21.797 11.641 1 96.5 513 GLY B N 1
ATOM 8760 C CA . GLY B 1 513 ? 31.938 -20.969 12.812 1 96.5 513 GLY B CA 1
ATOM 8761 C C . GLY B 1 513 ? 30.75 -20.078 13.148 1 96.5 513 GLY B C 1
ATOM 8762 O O . GLY B 1 513 ? 30.875 -19.172 13.977 1 96.5 513 GLY B O 1
ATOM 8763 N N . LEU B 1 514 ? 29.656 -20.203 12.531 1 97.12 514 LEU B N 1
ATOM 8764 C CA . LEU B 1 514 ? 28.438 -19.406 12.758 1 97.12 514 LEU B CA 1
ATOM 8765 C C . LEU B 1 514 ? 27.547 -20.078 13.805 1 97.12 514 LEU B C 1
ATOM 8767 O O . LEU B 1 514 ? 26.359 -20.281 13.562 1 97.12 514 LEU B O 1
ATOM 8771 N N . THR B 1 515 ? 28.078 -20.344 14.961 1 96.81 515 THR B N 1
ATOM 8772 C CA . THR B 1 515 ? 27.422 -21.141 15.992 1 96.81 515 THR B CA 1
ATOM 8773 C C . THR B 1 515 ? 26.266 -20.359 16.609 1 96.81 515 THR B C 1
ATOM 8775 O O . THR B 1 515 ? 25.219 -20.922 16.938 1 96.81 515 THR B O 1
ATOM 8778 N N . ASP B 1 516 ? 26.438 -19.047 16.812 1 95.88 516 ASP B N 1
ATOM 8779 C CA . ASP B 1 516 ? 25.375 -18.234 17.375 1 95.88 516 ASP B CA 1
ATOM 8780 C C . ASP B 1 516 ? 24.172 -18.172 16.438 1 95.88 516 ASP B C 1
ATOM 8782 O O . ASP B 1 516 ? 23.031 -18.266 16.891 1 95.88 516 ASP B O 1
ATOM 8786 N N . GLU B 1 517 ? 24.516 -17.922 15.195 1 96.5 517 GLU B N 1
ATOM 8787 C CA . GLU B 1 517 ? 23.453 -17.859 14.188 1 96.5 517 GLU B CA 1
ATOM 8788 C C . GLU B 1 517 ? 22.703 -19.172 14.102 1 96.5 517 GLU B C 1
ATOM 8790 O O . GLU B 1 517 ? 21.469 -19.188 14.07 1 96.5 517 GLU B O 1
ATOM 8795 N N . ALA B 1 518 ? 23.453 -20.328 14.094 1 97.31 518 ALA B N 1
ATOM 8796 C CA . ALA B 1 518 ? 22.828 -21.656 14.078 1 97.31 518 ALA B CA 1
ATOM 8797 C C . ALA B 1 518 ? 21.969 -21.859 15.32 1 97.31 518 ALA B C 1
ATOM 8799 O O . ALA B 1 518 ? 20.891 -22.469 15.234 1 97.31 518 ALA B O 1
ATOM 8800 N N . GLY B 1 519 ? 22.5 -21.438 16.438 1 97.25 519 GLY B N 1
ATOM 8801 C CA . GLY B 1 519 ? 21.766 -21.578 17.672 1 97.25 519 GLY B CA 1
ATOM 8802 C C . GLY B 1 519 ? 20.438 -20.844 17.672 1 97.25 519 GLY B C 1
ATOM 8803 O O . GLY B 1 519 ? 19.422 -21.375 18.141 1 97.25 519 GLY B O 1
ATOM 8804 N N . LYS B 1 520 ? 20.406 -19.625 17.172 1 96.44 520 LYS B N 1
ATOM 8805 C CA . LYS B 1 520 ? 19.172 -18.844 17.094 1 96.44 520 LYS B CA 1
ATOM 8806 C C . LYS B 1 520 ? 18.156 -19.5 16.172 1 96.44 520 LYS B C 1
ATOM 8808 O O . LYS B 1 520 ? 16.969 -19.578 16.516 1 96.44 520 LYS B O 1
ATOM 8813 N N . LEU B 1 521 ? 18.609 -19.922 15.031 1 97.81 521 LEU B N 1
ATOM 8814 C CA . LEU B 1 521 ? 17.719 -20.594 14.086 1 97.81 521 LEU B CA 1
ATOM 8815 C C . LEU B 1 521 ? 17.188 -21.906 14.68 1 97.81 521 LEU B C 1
ATOM 8817 O O . LEU B 1 521 ? 16.016 -22.219 14.523 1 97.81 521 LEU B O 1
ATOM 8821 N N . ARG B 1 522 ? 18.031 -22.656 15.344 1 98 522 ARG B N 1
ATOM 8822 C CA . ARG B 1 522 ? 17.656 -23.938 15.938 1 98 522 ARG B CA 1
ATOM 8823 C C . ARG B 1 522 ? 16.578 -23.766 17 1 98 522 ARG B C 1
ATOM 8825 O O . ARG B 1 522 ? 15.656 -24.562 17.094 1 98 522 ARG B O 1
ATOM 8832 N N . THR B 1 523 ? 16.75 -22.734 17.766 1 97.25 523 THR B N 1
ATOM 8833 C CA . THR B 1 523 ? 15.773 -22.469 18.812 1 97.25 523 THR B CA 1
ATOM 8834 C C . THR B 1 523 ? 14.383 -22.25 18.219 1 97.25 523 THR B C 1
ATOM 8836 O O . THR B 1 523 ? 13.406 -22.828 18.688 1 97.25 523 THR B O 1
ATOM 8839 N N . VAL B 1 524 ? 14.281 -21.484 17.203 1 96.56 524 VAL B N 1
ATOM 8840 C CA . VAL B 1 524 ? 13 -21.203 16.562 1 96.56 524 VAL B CA 1
ATOM 8841 C C . VAL B 1 524 ? 12.492 -22.469 15.859 1 96.56 524 VAL B C 1
ATOM 8843 O O . VAL B 1 524 ? 11.297 -22.766 15.898 1 96.56 524 VAL B O 1
ATOM 8846 N N . ALA B 1 525 ? 13.383 -23.188 15.25 1 98.12 525 ALA B N 1
ATOM 8847 C CA . ALA B 1 525 ? 13.016 -24.422 14.562 1 98.12 525 ALA B CA 1
ATOM 8848 C C . ALA B 1 525 ? 12.406 -25.422 15.539 1 98.12 525 ALA B C 1
ATOM 8850 O O . ALA B 1 525 ? 11.359 -26.016 15.25 1 98.12 525 ALA B O 1
ATOM 8851 N N . GLU B 1 526 ? 13.07 -25.625 16.656 1 97.31 526 GLU B N 1
ATOM 8852 C CA . GLU B 1 526 ? 12.625 -26.594 17.656 1 97.31 526 GLU B CA 1
ATOM 8853 C C . GLU B 1 526 ? 11.242 -26.234 18.188 1 97.31 526 GLU B C 1
ATOM 8855 O O . GLU B 1 526 ? 10.367 -27.094 18.297 1 97.31 526 GLU B O 1
ATOM 8860 N N . GLN B 1 527 ? 11.078 -25 18.469 1 95.31 527 GLN B N 1
ATOM 8861 C CA . GLN B 1 527 ? 9.789 -24.547 18.984 1 95.31 527 GLN B CA 1
ATOM 8862 C C . GLN B 1 527 ? 8.695 -24.703 17.938 1 95.31 527 GLN B C 1
ATOM 8864 O O . GLN B 1 527 ? 7.598 -25.188 18.234 1 95.31 527 GLN B O 1
ATOM 8869 N N . THR B 1 528 ? 8.938 -24.328 16.719 1 96.12 528 THR B N 1
ATOM 8870 C CA . THR B 1 528 ? 7.957 -24.375 15.633 1 96.12 528 THR B CA 1
ATOM 8871 C C . THR B 1 528 ? 7.582 -25.828 15.32 1 96.12 528 THR B C 1
ATOM 8873 O O . THR B 1 528 ? 6.398 -26.156 15.188 1 96.12 528 THR B O 1
ATOM 8876 N N . LEU B 1 529 ? 8.609 -26.672 15.219 1 96 529 LEU B N 1
ATOM 8877 C CA . LEU B 1 529 ? 8.359 -28.078 14.906 1 96 529 LEU B CA 1
ATOM 8878 C C . LEU B 1 529 ? 7.598 -28.766 16.031 1 96 529 LEU B C 1
ATOM 8880 O O . LEU B 1 529 ? 6.723 -29.594 15.781 1 96 529 LEU B O 1
ATOM 8884 N N . LYS B 1 530 ? 7.953 -28.422 17.234 1 94.94 530 LYS B N 1
ATOM 8885 C CA . LYS B 1 530 ? 7.227 -28.953 18.375 1 94.94 530 LYS B CA 1
ATOM 8886 C C . LYS B 1 530 ? 5.75 -28.578 18.328 1 94.94 530 LYS B C 1
ATOM 8888 O O . LYS B 1 530 ? 4.875 -29.422 18.531 1 94.94 530 LYS B O 1
ATOM 8893 N N . ASP B 1 531 ? 5.469 -27.344 18.047 1 93 531 ASP B N 1
ATOM 8894 C CA . ASP B 1 531 ? 4.094 -26.859 17.953 1 93 531 ASP B CA 1
ATOM 8895 C C . ASP B 1 531 ? 3.34 -27.562 16.828 1 93 531 ASP B C 1
ATOM 8897 O O . ASP B 1 531 ? 2.211 -28.031 17.031 1 93 531 ASP B O 1
ATOM 8901 N N . LEU B 1 532 ? 3.939 -27.672 15.703 1 94.44 532 LEU B N 1
ATOM 8902 C CA . LEU B 1 532 ? 3.295 -28.25 14.531 1 94.44 532 LEU B CA 1
ATOM 8903 C C . LEU B 1 532 ? 2.977 -29.734 14.75 1 94.44 532 LEU B C 1
ATOM 8905 O O . LEU B 1 532 ? 2 -30.25 14.203 1 94.44 532 LEU B O 1
ATOM 8909 N N . GLY B 1 533 ? 3.75 -30.344 15.578 1 91.38 533 GLY B N 1
ATOM 8910 C CA . GLY B 1 533 ? 3.545 -31.75 15.859 1 91.38 533 GLY B CA 1
ATOM 8911 C C . GLY B 1 533 ? 2.555 -32 16.984 1 91.38 533 GLY B C 1
ATOM 8912 O O . GLY B 1 533 ? 1.907 -33.062 17.016 1 91.38 533 GLY B O 1
ATOM 8913 N N . SER B 1 534 ? 2.408 -31.031 17.875 1 90.12 534 SER B N 1
ATOM 8914 C CA . SER B 1 534 ? 1.694 -31.344 19.109 1 90.12 534 SER B CA 1
ATOM 8915 C C . SER B 1 534 ? 0.345 -30.641 19.156 1 90.12 534 SER B C 1
ATOM 8917 O O . SER B 1 534 ? -0.604 -31.141 19.766 1 90.12 534 SER B O 1
ATOM 8919 N N . LYS B 1 535 ? 0.236 -29.484 18.609 1 91.12 535 LYS B N 1
ATOM 8920 C CA . LYS B 1 535 ? -0.987 -28.703 18.734 1 91.12 535 LYS B CA 1
ATOM 8921 C C . LYS B 1 535 ? -2.064 -29.203 17.781 1 91.12 535 LYS B C 1
ATOM 8923 O O . LYS B 1 535 ? -1.758 -29.828 16.766 1 91.12 535 LYS B O 1
ATOM 8928 N N . ASP B 1 536 ? -3.27 -28.953 18.172 1 90.75 536 ASP B N 1
ATOM 8929 C CA . ASP B 1 536 ? -4.371 -29.422 17.344 1 90.75 536 ASP B CA 1
ATOM 8930 C C . ASP B 1 536 ? -4.582 -28.516 16.141 1 90.75 536 ASP B C 1
ATOM 8932 O O . ASP B 1 536 ? -4.02 -27.422 16.078 1 90.75 536 ASP B O 1
ATOM 8936 N N . LYS B 1 537 ? -5.406 -28.984 15.273 1 90.25 537 LYS B N 1
ATOM 8937 C CA . LYS B 1 537 ? -5.617 -28.344 13.977 1 90.25 537 LYS B CA 1
ATOM 8938 C C . LYS B 1 537 ? -6.215 -26.953 14.141 1 90.25 537 LYS B C 1
ATOM 8940 O O . LYS B 1 537 ? -5.844 -26.016 13.43 1 90.25 537 LYS B O 1
ATOM 8945 N N . GLU B 1 538 ? -7.113 -26.766 15.016 1 91.06 538 GLU B N 1
ATOM 8946 C CA . GLU B 1 538 ? -7.793 -25.484 15.203 1 91.06 538 GLU B CA 1
ATOM 8947 C C . GLU B 1 538 ? -6.836 -24.422 15.734 1 91.06 538 GLU B C 1
ATOM 8949 O O . GLU B 1 538 ? -6.863 -23.281 15.289 1 91.06 538 GLU B O 1
ATOM 8954 N N . GLU B 1 539 ? -6.055 -24.859 16.688 1 92.94 539 GLU B N 1
ATOM 8955 C CA . GLU B 1 539 ? -5.066 -23.922 17.25 1 92.94 539 GLU B CA 1
ATOM 8956 C C . GLU B 1 539 ? -4.027 -23.531 16.203 1 92.94 539 GLU B C 1
ATOM 8958 O O . GLU B 1 539 ? -3.633 -22.375 16.109 1 92.94 539 GLU B O 1
ATOM 8963 N N . LEU B 1 540 ? -3.613 -24.531 15.453 1 93 540 LEU B N 1
ATOM 8964 C CA . LEU B 1 540 ? -2.629 -24.281 14.406 1 93 540 LEU B CA 1
ATOM 8965 C C . LEU B 1 540 ? -3.184 -23.312 13.359 1 93 540 LEU B C 1
ATOM 8967 O O . LEU B 1 540 ? -2.463 -22.438 12.875 1 93 540 LEU B O 1
ATOM 8971 N N . ALA B 1 541 ? -4.465 -23.484 13.047 1 91.88 541 ALA B N 1
ATOM 8972 C CA . ALA B 1 541 ? -5.113 -22.594 12.094 1 91.88 541 ALA B CA 1
ATOM 8973 C C . ALA B 1 541 ? -5.18 -21.156 12.633 1 91.88 541 ALA B C 1
ATOM 8975 O O . ALA B 1 541 ? -4.953 -20.203 11.898 1 91.88 541 ALA B O 1
ATOM 8976 N N . TRP B 1 542 ? -5.461 -21.062 13.875 1 93.75 542 TRP B N 1
ATOM 8977 C CA . TRP B 1 542 ? -5.57 -19.766 14.531 1 93.75 542 TRP B CA 1
ATOM 8978 C C . TRP B 1 542 ? -4.227 -19.047 14.555 1 93.75 542 TRP B C 1
ATOM 8980 O O . TRP B 1 542 ? -4.16 -17.828 14.375 1 93.75 542 TRP B O 1
ATOM 8990 N N . ARG B 1 543 ? -3.119 -19.766 14.648 1 94 543 ARG B N 1
ATOM 8991 C CA . ARG B 1 543 ? -1.774 -19.203 14.711 1 94 543 ARG B CA 1
ATOM 8992 C C . ARG B 1 543 ? -1.117 -19.203 13.336 1 94 543 ARG B C 1
ATOM 8994 O O . ARG B 1 543 ? 0.083 -18.953 13.211 1 94 543 ARG B O 1
ATOM 9001 N N . GLY B 1 544 ? -1.858 -19.547 12.352 1 95.38 544 GLY B N 1
ATOM 9002 C CA . GLY B 1 544 ? -1.329 -19.844 11.031 1 95.38 544 GLY B CA 1
ATOM 9003 C C . GLY B 1 544 ? -0.389 -18.781 10.508 1 95.38 544 GLY B C 1
ATOM 9004 O O . GLY B 1 544 ? 0.69 -19.078 10 1 95.38 544 GLY B O 1
ATOM 9005 N N . ARG B 1 545 ? -0.705 -17.5 10.617 1 95.62 545 ARG B N 1
ATOM 9006 C CA . ARG B 1 545 ? 0.112 -16.406 10.109 1 95.62 545 ARG B CA 1
ATOM 9007 C C . ARG B 1 545 ? 1.439 -16.328 10.852 1 95.62 545 ARG B C 1
ATOM 9009 O O . ARG B 1 545 ? 2.463 -15.961 10.273 1 95.62 545 ARG B O 1
ATOM 9016 N N . ASP B 1 546 ? 1.442 -16.625 12.148 1 94.81 546 ASP B N 1
ATOM 9017 C CA . ASP B 1 546 ? 2.67 -16.609 12.938 1 94.81 546 ASP B CA 1
ATOM 9018 C C . ASP B 1 546 ? 3.666 -17.656 12.422 1 94.81 546 ASP B C 1
ATOM 9020 O O . ASP B 1 546 ? 4.863 -17.375 12.312 1 94.81 546 ASP B O 1
ATOM 9024 N N . TYR B 1 547 ? 3.109 -18.797 12.125 1 96.06 547 TYR B N 1
ATOM 9025 C CA . TYR B 1 547 ? 3.977 -19.859 11.633 1 96.06 547 TYR B CA 1
ATOM 9026 C C . TYR B 1 547 ? 4.539 -19.5 10.258 1 96.06 547 TYR B C 1
ATOM 9028 O O . TYR B 1 547 ? 5.691 -19.828 9.953 1 96.06 547 TYR B O 1
ATOM 9036 N N . LEU B 1 548 ? 3.699 -18.859 9.383 1 97.81 548 LEU B N 1
ATOM 9037 C CA . LEU B 1 548 ? 4.215 -18.422 8.094 1 97.81 548 LEU B CA 1
ATOM 9038 C C . LEU B 1 548 ? 5.406 -17.484 8.273 1 97.81 548 LEU B C 1
ATOM 9040 O O . LEU B 1 548 ? 6.414 -17.625 7.578 1 97.81 548 LEU B O 1
ATOM 9044 N N . ARG B 1 549 ? 5.336 -16.578 9.195 1 96.94 549 ARG B N 1
ATOM 9045 C CA . ARG B 1 549 ? 6.395 -15.609 9.453 1 96.94 549 ARG B CA 1
ATOM 9046 C C . ARG B 1 549 ? 7.641 -16.297 10.016 1 96.94 549 ARG B C 1
ATOM 9048 O O . ARG B 1 549 ? 8.758 -16.031 9.562 1 96.94 549 ARG B O 1
ATOM 9055 N N . ASP B 1 550 ? 7.449 -17.156 10.992 1 96.94 550 ASP B N 1
ATOM 9056 C CA . ASP B 1 550 ? 8.57 -17.812 11.664 1 96.94 550 ASP B CA 1
ATOM 9057 C C . ASP B 1 550 ? 9.328 -18.734 10.711 1 96.94 550 ASP B C 1
ATOM 9059 O O . ASP B 1 550 ? 10.555 -18.75 10.703 1 96.94 550 ASP B O 1
ATOM 9063 N N . ILE B 1 551 ? 8.57 -19.453 9.938 1 98.19 551 ILE B N 1
ATOM 9064 C CA . ILE B 1 551 ? 9.211 -20.391 9.023 1 98.19 551 ILE B CA 1
ATOM 9065 C C . ILE B 1 551 ? 9.891 -19.625 7.887 1 98.19 551 ILE B C 1
ATOM 9067 O O . ILE B 1 551 ? 10.961 -20.016 7.422 1 98.19 551 ILE B O 1
ATOM 9071 N N . ASP B 1 552 ? 9.281 -18.516 7.465 1 98.62 552 ASP B N 1
ATOM 9072 C CA . ASP B 1 552 ? 9.945 -17.656 6.496 1 98.62 552 ASP B CA 1
ATOM 9073 C C . ASP B 1 552 ? 11.312 -17.203 7.004 1 98.62 552 ASP B C 1
ATOM 9075 O O . ASP B 1 552 ? 12.312 -17.281 6.289 1 98.62 552 ASP B O 1
ATOM 9079 N N . TRP B 1 553 ? 11.312 -16.688 8.234 1 98.38 553 TRP B N 1
ATOM 9080 C CA . TRP B 1 553 ? 12.555 -16.219 8.844 1 98.38 553 TRP B CA 1
ATOM 9081 C C . TRP B 1 553 ? 13.578 -17.344 8.953 1 98.38 553 TRP B C 1
ATOM 9083 O O . TRP B 1 553 ? 14.758 -17.156 8.672 1 98.38 553 TRP B O 1
ATOM 9093 N N . LEU B 1 554 ? 13.102 -18.484 9.305 1 98.31 554 LEU B N 1
ATOM 9094 C CA . LEU B 1 554 ? 13.945 -19.656 9.508 1 98.31 554 LEU B CA 1
ATOM 9095 C C . LEU B 1 554 ? 14.57 -20.109 8.188 1 98.31 554 LEU B C 1
ATOM 9097 O O . LEU B 1 554 ? 15.789 -20.281 8.102 1 98.31 554 LEU B O 1
ATOM 9101 N N . VAL B 1 555 ? 13.742 -20.297 7.195 1 98.56 555 VAL B N 1
ATOM 9102 C CA . VAL B 1 555 ? 14.195 -20.828 5.914 1 98.56 555 VAL B CA 1
ATOM 9103 C C . VAL B 1 555 ? 15.102 -19.812 5.219 1 98.56 555 VAL B C 1
ATOM 9105 O O . VAL B 1 555 ? 16.156 -20.172 4.688 1 98.56 555 VAL B O 1
ATOM 9108 N N . CYS B 1 556 ? 14.75 -18.562 5.246 1 98.69 556 CYS B N 1
ATOM 9109 C CA . CYS B 1 556 ? 15.602 -17.531 4.672 1 98.69 556 CYS B CA 1
ATOM 9110 C C . CYS B 1 556 ? 16.953 -17.484 5.367 1 98.69 556 CYS B C 1
ATOM 9112 O O . CYS B 1 556 ? 17.984 -17.328 4.711 1 98.69 556 CYS B O 1
ATOM 9114 N N . GLY B 1 557 ? 16.906 -17.562 6.707 1 98.38 557 GLY B N 1
ATOM 9115 C CA . GLY B 1 557 ? 18.156 -17.578 7.441 1 98.38 557 GLY B CA 1
ATOM 9116 C C . GLY B 1 557 ? 19.078 -18.719 7.02 1 98.38 557 GLY B C 1
ATOM 9117 O O . GLY B 1 557 ? 20.281 -18.5 6.809 1 98.38 557 GLY B O 1
ATOM 9118 N N . CYS B 1 558 ? 18.531 -19.906 6.852 1 97.94 558 CYS B N 1
ATOM 9119 C CA . CYS B 1 558 ? 19.297 -21.062 6.41 1 97.94 558 CYS B CA 1
ATOM 9120 C C . CYS B 1 558 ? 19.875 -20.828 5.016 1 97.94 558 CYS B C 1
ATOM 9122 O O . CYS B 1 558 ? 21.047 -21.125 4.77 1 97.94 558 CYS B O 1
ATOM 9124 N N . LEU B 1 559 ? 19.062 -20.312 4.141 1 97.88 559 LEU B N 1
ATOM 9125 C CA . LEU B 1 559 ? 19.484 -20.094 2.766 1 97.88 559 LEU B CA 1
ATOM 9126 C C . LEU B 1 559 ? 20.594 -19.047 2.705 1 97.88 559 LEU B C 1
ATOM 9128 O O . LEU B 1 559 ? 21.547 -19.188 1.932 1 97.88 559 LEU B O 1
ATOM 9132 N N . LEU B 1 560 ? 20.469 -18 3.5 1 97.62 560 LEU B N 1
ATOM 9133 C CA . LEU B 1 560 ? 21.484 -16.953 3.541 1 97.62 560 LEU B CA 1
ATOM 9134 C C . LEU B 1 560 ? 22.797 -17.5 4.094 1 97.62 560 LEU B C 1
ATOM 9136 O O . LEU B 1 560 ? 23.875 -17.062 3.678 1 97.62 560 LEU B O 1
ATOM 9140 N N . ILE B 1 561 ? 22.766 -18.406 5.062 1 96.94 561 ILE B N 1
ATOM 9141 C CA . ILE B 1 561 ? 23.953 -19.047 5.586 1 96.94 561 ILE B CA 1
ATOM 9142 C C . ILE B 1 561 ? 24.672 -19.797 4.457 1 96.94 561 ILE B C 1
ATOM 9144 O O . ILE B 1 561 ? 25.891 -19.641 4.285 1 96.94 561 ILE B O 1
ATOM 9148 N N . HIS B 1 562 ? 23.922 -20.594 3.711 1 96.62 562 HIS B N 1
ATOM 9149 C CA . HIS B 1 562 ? 24.516 -21.312 2.596 1 96.62 562 HIS B CA 1
ATOM 9150 C C . HIS B 1 562 ? 25.156 -20.359 1.592 1 96.62 562 HIS B C 1
ATOM 9152 O O . HIS B 1 562 ? 26.234 -20.641 1.059 1 96.62 562 HIS B O 1
ATOM 9158 N N . ASP B 1 563 ? 24.516 -19.219 1.329 1 96.5 563 ASP B N 1
ATOM 9159 C CA . ASP B 1 563 ? 25.047 -18.234 0.397 1 96.5 563 ASP B CA 1
ATOM 9160 C C . ASP B 1 563 ? 26.328 -17.609 0.942 1 96.5 563 ASP B C 1
ATOM 9162 O O . ASP B 1 563 ? 27.312 -17.453 0.209 1 96.5 563 ASP B O 1
ATOM 9166 N N . ALA B 1 564 ? 26.328 -17.25 2.193 1 95.62 564 ALA B N 1
ATOM 9167 C CA . ALA B 1 564 ? 27.453 -16.562 2.816 1 95.62 564 ALA B CA 1
ATOM 9168 C C . ALA B 1 564 ? 28.688 -17.469 2.883 1 95.62 564 ALA B C 1
ATOM 9170 O O . ALA B 1 564 ? 29.812 -17.016 2.715 1 95.62 564 ALA B O 1
ATOM 9171 N N . VAL B 1 565 ? 28.516 -18.734 3.109 1 94.56 565 VAL B N 1
ATOM 9172 C CA . VAL B 1 565 ? 29.609 -19.656 3.408 1 94.56 565 VAL B CA 1
ATOM 9173 C C . VAL B 1 565 ? 30.219 -20.172 2.105 1 94.56 565 VAL B C 1
ATOM 9175 O O . VAL B 1 565 ? 31.391 -20.562 2.076 1 94.56 565 VAL B O 1
ATOM 9178 N N . ARG B 1 566 ? 29.516 -20.172 1.045 1 92.88 566 ARG B N 1
ATOM 9179 C CA . ARG B 1 566 ? 29.922 -20.891 -0.169 1 92.88 566 ARG B CA 1
ATOM 9180 C C . ARG B 1 566 ? 31.156 -20.266 -0.788 1 92.88 566 ARG B C 1
ATOM 9182 O O . ARG B 1 566 ? 31.969 -20.953 -1.397 1 92.88 566 ARG B O 1
ATOM 9189 N N . ASP B 1 567 ? 31.391 -18.953 -0.64 1 92.38 567 ASP B N 1
ATOM 9190 C CA . ASP B 1 567 ? 32.531 -18.328 -1.335 1 92.38 567 ASP B CA 1
ATOM 9191 C C . ASP B 1 567 ? 33.188 -17.266 -0.465 1 92.38 567 ASP B C 1
ATOM 9193 O O . ASP B 1 567 ? 34.062 -16.547 -0.926 1 92.38 567 ASP B O 1
ATOM 9197 N N . GLY B 1 568 ? 32.656 -17.047 0.732 1 90.25 568 GLY B N 1
ATOM 9198 C CA . GLY B 1 568 ? 33.312 -16.141 1.678 1 90.25 568 GLY B CA 1
ATOM 9199 C C . GLY B 1 568 ? 33.031 -14.68 1.385 1 90.25 568 GLY B C 1
ATOM 9200 O O . GLY B 1 568 ? 33.75 -13.805 1.904 1 90.25 568 GLY B O 1
ATOM 9201 N N . ASP B 1 569 ? 32.094 -14.32 0.535 1 94.75 569 ASP B N 1
ATOM 9202 C CA . ASP B 1 569 ? 31.75 -12.93 0.245 1 94.75 569 ASP B CA 1
ATOM 9203 C C . ASP B 1 569 ? 31.359 -12.188 1.519 1 94.75 569 ASP B C 1
ATOM 9205 O O . ASP B 1 569 ? 30.438 -12.594 2.225 1 94.75 569 ASP B O 1
ATOM 9209 N N . VAL B 1 570 ? 31.969 -11.047 1.792 1 95.62 570 VAL B N 1
ATOM 9210 C CA . VAL B 1 570 ? 31.812 -10.367 3.074 1 95.62 570 VAL B CA 1
ATOM 9211 C C . VAL B 1 570 ? 30.469 -9.664 3.135 1 95.62 570 VAL B C 1
ATOM 9213 O O . VAL B 1 570 ? 29.875 -9.523 4.211 1 95.62 570 VAL B O 1
ATOM 9216 N N . VAL B 1 571 ? 29.984 -9.172 2.004 1 96.81 571 VAL B N 1
ATOM 9217 C CA . VAL B 1 571 ? 28.688 -8.508 1.987 1 96.81 571 VAL B CA 1
ATOM 9218 C C . VAL B 1 571 ? 27.578 -9.531 2.219 1 96.81 571 VAL B C 1
ATOM 9220 O O . VAL B 1 571 ? 26.641 -9.281 2.971 1 96.81 571 VAL B O 1
ATOM 9223 N N . ALA B 1 572 ? 27.672 -10.711 1.566 1 97.12 572 ALA B N 1
ATOM 9224 C CA . ALA B 1 572 ? 26.703 -11.781 1.797 1 97.12 572 ALA B CA 1
ATOM 9225 C C . ALA B 1 572 ? 26.672 -12.172 3.271 1 97.12 572 ALA B C 1
ATOM 9227 O O . ALA B 1 572 ? 25.594 -12.438 3.818 1 97.12 572 ALA B O 1
ATOM 9228 N N . ARG B 1 573 ? 27.844 -12.242 3.859 1 96.75 573 ARG B N 1
ATOM 9229 C CA . ARG B 1 573 ? 27.922 -12.57 5.277 1 96.75 573 ARG B CA 1
ATOM 9230 C C . ARG B 1 573 ? 27.219 -11.516 6.125 1 96.75 573 ARG B C 1
ATOM 9232 O O . ARG B 1 573 ? 26.5 -11.852 7.07 1 96.75 573 ARG B O 1
ATOM 9239 N N . GLU B 1 574 ? 27.453 -10.242 5.809 1 96 574 GLU B N 1
ATOM 9240 C CA . GLU B 1 574 ? 26.812 -9.164 6.562 1 96 574 GLU B CA 1
ATOM 9241 C C . GLU B 1 574 ? 25.297 -9.211 6.418 1 96 574 GLU B C 1
ATOM 9243 O O . GLU B 1 574 ? 24.562 -9.008 7.387 1 96 574 GLU B O 1
ATOM 9248 N N . VAL B 1 575 ? 24.781 -9.453 5.211 1 97.56 575 VAL B N 1
ATOM 9249 C CA . VAL B 1 575 ? 23.359 -9.562 4.961 1 97.56 575 VAL B CA 1
ATOM 9250 C C . VAL B 1 575 ? 22.766 -10.688 5.812 1 97.56 575 VAL B C 1
ATOM 9252 O O . VAL B 1 575 ? 21.719 -10.516 6.438 1 97.56 575 VAL B O 1
ATOM 9255 N N . MET B 1 576 ? 23.469 -11.82 5.832 1 97.62 576 MET B N 1
ATOM 9256 C CA . MET B 1 576 ? 23.062 -12.969 6.633 1 97.62 576 MET B CA 1
ATOM 9257 C C . MET B 1 576 ? 23 -12.609 8.109 1 97.62 576 MET B C 1
ATOM 9259 O O . MET B 1 576 ? 22.016 -12.906 8.789 1 97.62 576 MET B O 1
ATOM 9263 N N . LEU B 1 577 ? 23.984 -11.938 8.586 1 95.81 577 LEU B N 1
ATOM 9264 C CA . LEU B 1 577 ? 24.047 -11.555 9.992 1 95.81 577 LEU B CA 1
ATOM 9265 C C . LEU B 1 577 ? 22.922 -10.609 10.359 1 95.81 577 LEU B C 1
ATOM 9267 O O . LEU B 1 577 ? 22.281 -10.766 11.406 1 95.81 577 LEU B O 1
ATOM 9271 N N . ARG B 1 578 ? 22.656 -9.648 9.477 1 95.88 578 ARG B N 1
ATOM 9272 C CA . ARG B 1 578 ? 21.609 -8.68 9.727 1 95.88 578 ARG B CA 1
ATOM 9273 C C . ARG B 1 578 ? 20.234 -9.352 9.75 1 95.88 578 ARG B C 1
ATOM 9275 O O . ARG B 1 578 ? 19.359 -8.977 10.531 1 95.88 578 ARG B O 1
ATOM 9282 N N . TRP B 1 579 ? 20 -10.297 8.891 1 96.94 579 TRP B N 1
ATOM 9283 C CA . TRP B 1 579 ? 18.719 -11.008 8.836 1 96.94 579 TRP B CA 1
ATOM 9284 C C . TRP B 1 579 ? 18.484 -11.797 10.125 1 96.94 579 TRP B C 1
ATOM 9286 O O . TRP B 1 579 ? 17.391 -11.758 10.688 1 96.94 579 TRP B O 1
ATOM 9296 N N . ILE B 1 580 ? 19.484 -12.484 10.586 1 96.75 580 ILE B N 1
ATOM 9297 C CA . ILE B 1 580 ? 19.328 -13.43 11.688 1 96.75 580 ILE B CA 1
ATOM 9298 C C . ILE B 1 580 ? 19.328 -12.672 13.016 1 96.75 580 ILE B C 1
ATOM 9300 O O . ILE B 1 580 ? 18.547 -12.992 13.914 1 96.75 580 ILE B O 1
ATOM 9304 N N . HIS B 1 581 ? 20.203 -11.703 13.211 1 90.31 581 HIS B N 1
ATOM 9305 C CA . HIS B 1 581 ? 20.328 -11.016 14.484 1 90.31 581 HIS B CA 1
ATOM 9306 C C . HIS B 1 581 ? 19.406 -9.805 14.547 1 90.31 581 HIS B C 1
ATOM 9308 O O . HIS B 1 581 ? 19.188 -9.234 15.617 1 90.31 581 HIS B O 1
ATOM 9314 N N . ASN B 1 582 ? 18.5 -9.562 13.75 1 71.12 582 ASN B N 1
ATOM 9315 C CA . ASN B 1 582 ? 17.641 -8.375 13.688 1 71.12 582 ASN B CA 1
ATOM 9316 C C . ASN B 1 582 ? 18.391 -7.133 14.164 1 71.12 582 ASN B C 1
ATOM 9318 O O . ASN B 1 582 ? 18.75 -7.035 15.344 1 71.12 582 ASN B O 1
ATOM 9322 N N . THR B 1 583 ? 19.25 -6.492 13.531 1 59.78 583 THR B N 1
ATOM 9323 C CA . THR B 1 583 ? 20.281 -5.488 13.727 1 59.78 583 THR B CA 1
ATOM 9324 C C . THR B 1 583 ? 19.781 -4.352 14.609 1 59.78 583 THR B C 1
ATOM 9326 O O . THR B 1 583 ? 20.406 -3.287 14.68 1 59.78 583 THR B O 1
ATOM 9329 N N . GLU B 1 584 ? 18.688 -4.445 15.352 1 58.69 584 GLU B N 1
ATOM 9330 C CA . GLU B 1 584 ? 18.453 -3.279 16.188 1 58.69 584 GLU B CA 1
ATOM 9331 C C . GLU B 1 584 ? 19.328 -3.318 17.438 1 58.69 584 GLU B C 1
ATOM 9333 O O . GLU B 1 584 ? 19.094 -2.564 18.391 1 58.69 584 GLU B O 1
ATOM 9338 N N . ASP B 1 585 ? 20.453 -4.078 17.25 1 58.03 585 ASP B N 1
ATOM 9339 C CA . ASP B 1 585 ? 21.359 -4.223 18.391 1 58.03 585 ASP B CA 1
ATOM 9340 C C . ASP B 1 585 ? 22.188 -2.959 18.594 1 58.03 585 ASP B C 1
ATOM 9342 O O . ASP B 1 585 ? 23.047 -2.641 17.766 1 58.03 585 ASP B O 1
ATOM 9346 N N . SER B 1 586 ? 21.891 -2.221 19.547 1 59.59 586 SER B N 1
ATOM 9347 C CA . SER B 1 586 ? 22.516 -0.951 19.906 1 59.59 586 SER B CA 1
ATOM 9348 C C . SER B 1 586 ? 23.984 -1.134 20.281 1 59.59 586 SER B C 1
ATOM 9350 O O . SER B 1 586 ? 24.734 -0.159 20.375 1 59.59 586 SER B O 1
ATOM 9352 N N . SER B 1 587 ? 24.422 -2.357 20.266 1 63.56 587 SER B N 1
ATOM 9353 C CA . SER B 1 587 ? 25.781 -2.557 20.719 1 63.56 587 SER B CA 1
ATOM 9354 C C . SER B 1 587 ? 26.781 -2.426 19.562 1 63.56 587 SER B C 1
ATOM 9356 O O . SER B 1 587 ? 27.969 -2.229 19.781 1 63.56 587 SER B O 1
ATOM 9358 N N . ARG B 1 588 ? 26.266 -2.363 18.422 1 75.62 588 ARG B N 1
ATOM 9359 C CA . ARG B 1 588 ? 27.141 -2.256 17.266 1 75.62 588 ARG B CA 1
ATOM 9360 C C . ARG B 1 588 ? 27.547 -0.805 17.016 1 75.62 588 ARG B C 1
ATOM 9362 O O . ARG B 1 588 ? 26.781 0.116 17.312 1 75.62 588 ARG B O 1
ATOM 9369 N N . ASN B 1 589 ? 28.766 -0.683 16.562 1 87.12 589 ASN B N 1
ATOM 9370 C CA . ASN B 1 589 ? 29.25 0.637 16.172 1 87.12 589 ASN B CA 1
ATOM 9371 C C . ASN B 1 589 ? 28.484 1.165 14.945 1 87.12 589 ASN B C 1
ATOM 9373 O O . ASN B 1 589 ? 28.594 0.605 13.852 1 87.12 589 ASN B O 1
ATOM 9377 N N . TRP B 1 590 ? 27.797 2.252 15.172 1 91.69 590 TRP B N 1
ATOM 9378 C CA . TRP B 1 590 ? 26.906 2.75 14.125 1 91.69 590 TRP B CA 1
ATOM 9379 C C . TRP B 1 590 ? 27.703 3.197 12.906 1 91.69 590 TRP B C 1
ATOM 9381 O O . TRP B 1 590 ? 27.219 3.109 11.773 1 91.69 590 TRP B O 1
ATOM 9391 N N . ARG B 1 591 ? 28.969 3.701 13.07 1 93.5 591 ARG B N 1
ATOM 9392 C CA . ARG B 1 591 ? 29.797 4.137 11.945 1 93.5 591 ARG B CA 1
ATOM 9393 C C . ARG B 1 591 ? 30.172 2.961 11.055 1 93.5 591 ARG B C 1
ATOM 9395 O O . ARG B 1 591 ? 30.141 3.068 9.828 1 93.5 591 ARG B O 1
ATOM 9402 N N . GLU B 1 592 ? 30.531 1.934 11.758 1 93.56 592 GLU B N 1
ATOM 9403 C CA . GLU B 1 592 ? 30.828 0.722 11.008 1 93.56 592 GLU B CA 1
ATOM 9404 C C . GLU B 1 592 ? 29.594 0.197 10.281 1 93.56 592 GLU B C 1
ATOM 9406 O O . GLU B 1 592 ? 29.688 -0.209 9.117 1 93.56 592 GLU B O 1
ATOM 9411 N N . ASP B 1 593 ? 28.5 0.202 11.008 1 93.56 593 ASP B N 1
ATOM 9412 C CA . ASP B 1 593 ? 27.266 -0.279 10.406 1 93.56 593 ASP B CA 1
ATOM 9413 C C . ASP B 1 593 ? 26.844 0.591 9.227 1 93.56 593 ASP B C 1
ATOM 9415 O O . ASP B 1 593 ? 26.281 0.092 8.242 1 93.56 593 ASP B O 1
ATOM 9419 N N . SER B 1 594 ? 27.109 1.874 9.312 1 95.06 594 SER B N 1
ATOM 9420 C CA . SER B 1 594 ? 26.781 2.789 8.219 1 95.06 594 SER B CA 1
ATOM 9421 C C . SER B 1 594 ? 27.594 2.48 6.973 1 95.06 594 SER B C 1
ATOM 9423 O O . SER B 1 594 ? 27.094 2.596 5.852 1 95.06 594 SER B O 1
ATOM 9425 N N . VAL B 1 595 ? 28.828 2.096 7.176 1 95.06 595 VAL B N 1
ATOM 9426 C CA . VAL B 1 595 ? 29.688 1.704 6.059 1 95.06 595 VAL B CA 1
ATOM 9427 C C . VAL B 1 595 ? 29.141 0.44 5.406 1 95.06 595 VAL B C 1
ATOM 9429 O O . VAL B 1 595 ? 29.078 0.342 4.176 1 95.06 595 VAL B O 1
ATOM 9432 N N . TRP B 1 596 ? 28.703 -0.488 6.246 1 95.5 596 TRP B N 1
ATOM 9433 C CA . TRP B 1 596 ? 28.125 -1.726 5.73 1 95.5 596 TRP B CA 1
ATOM 9434 C C . TRP B 1 596 ? 26.828 -1.452 4.996 1 95.5 596 TRP B C 1
ATOM 9436 O O . TRP B 1 596 ? 26.531 -2.096 3.986 1 95.5 596 TRP B O 1
ATOM 9446 N N . ASP B 1 597 ? 26.031 -0.5 5.566 1 96.75 597 ASP B N 1
ATOM 9447 C CA . ASP B 1 597 ? 24.797 -0.121 4.879 1 96.75 597 ASP B CA 1
ATOM 9448 C C . ASP B 1 597 ? 25.078 0.294 3.438 1 96.75 597 ASP B C 1
ATOM 9450 O O . ASP B 1 597 ? 24.391 -0.147 2.516 1 96.75 597 ASP B O 1
ATOM 9454 N N . ARG B 1 598 ? 26.062 1.097 3.266 1 96.62 598 ARG B N 1
ATOM 9455 C CA . ARG B 1 598 ? 26.406 1.605 1.939 1 96.62 598 ARG B CA 1
ATOM 9456 C C . ARG B 1 598 ? 26.875 0.48 1.025 1 96.62 598 ARG B C 1
ATOM 9458 O O . ARG B 1 598 ? 26.5 0.432 -0.15 1 96.62 598 ARG B O 1
ATOM 9465 N N . LYS B 1 599 ? 27.672 -0.441 1.59 1 96.56 599 LYS B N 1
ATOM 9466 C CA . LYS B 1 599 ? 28.156 -1.572 0.81 1 96.56 599 LYS B CA 1
ATOM 9467 C C . LYS B 1 599 ? 27.016 -2.473 0.36 1 96.56 599 LYS B C 1
ATOM 9469 O O . LYS B 1 599 ? 27.016 -2.977 -0.765 1 96.56 599 LYS B O 1
ATOM 9474 N N . ILE B 1 600 ? 26.047 -2.668 1.227 1 97.5 600 ILE B N 1
ATOM 9475 C CA . ILE B 1 600 ? 24.906 -3.52 0.93 1 97.5 600 ILE B CA 1
ATOM 9476 C C . ILE B 1 600 ? 24.078 -2.9 -0.194 1 97.5 600 ILE B C 1
ATOM 9478 O O . ILE B 1 600 ? 23.609 -3.607 -1.088 1 97.5 600 ILE B O 1
ATOM 9482 N N . VAL B 1 601 ? 23.938 -1.574 -0.185 1 98 601 VAL B N 1
ATOM 9483 C CA . VAL B 1 601 ? 23.031 -0.894 -1.095 1 98 601 VAL B CA 1
ATOM 9484 C C . VAL B 1 601 ? 23.734 -0.615 -2.422 1 98 601 VAL B C 1
ATOM 9486 O O . VAL B 1 601 ? 23.141 -0.806 -3.492 1 98 601 VAL B O 1
ATOM 9489 N N . PHE B 1 602 ? 25.062 -0.143 -2.379 1 96 602 PHE B N 1
ATOM 9490 C CA . PHE B 1 602 ? 25.688 0.421 -3.564 1 96 602 PHE B CA 1
ATOM 9491 C C . PHE B 1 602 ? 26.938 -0.366 -3.934 1 96 602 PHE B C 1
ATOM 9493 O O . PHE B 1 602 ? 27.609 -0.054 -4.926 1 96 602 PHE B O 1
ATOM 9500 N N . GLY B 1 603 ? 27.25 -1.436 -3.221 1 90.38 603 GLY B N 1
ATOM 9501 C CA . GLY B 1 603 ? 28.484 -2.172 -3.5 1 90.38 603 GLY B CA 1
ATOM 9502 C C . GLY B 1 603 ? 29.734 -1.396 -3.146 1 90.38 603 GLY B C 1
ATOM 9503 O O . GLY B 1 603 ? 29.734 -0.619 -2.191 1 90.38 603 GLY B O 1
ATOM 9504 N N . GLU B 1 604 ? 30.828 -1.833 -3.807 1 77.31 604 GLU B N 1
ATOM 9505 C CA . GLU B 1 604 ? 32.094 -1.203 -3.529 1 77.31 604 GLU B CA 1
ATOM 9506 C C . GLU B 1 604 ? 32.281 0.089 -4.328 1 77.31 604 GLU B C 1
ATOM 9508 O O . GLU B 1 604 ? 33.375 0.657 -4.379 1 77.31 604 GLU B O 1
ATOM 9513 N N . GLU B 1 605 ? 31.281 0.485 -4.992 1 61 605 GLU B N 1
ATOM 9514 C CA . GLU B 1 605 ? 31.359 1.737 -5.738 1 61 605 GLU B CA 1
ATOM 9515 C C . GLU B 1 605 ? 31.906 2.867 -4.871 1 61 605 GLU B C 1
ATOM 9517 O O . GLU B 1 605 ? 31.484 3.041 -3.727 1 61 605 GLU B O 1
ATOM 9522 N N . VAL B 1 606 ? 33.281 3.146 -5.035 1 47 606 VAL B N 1
ATOM 9523 C CA . VAL B 1 606 ? 33.938 4.25 -4.355 1 47 606 VAL B CA 1
ATOM 9524 C C . VAL B 1 606 ? 33.156 5.543 -4.57 1 47 606 VAL B C 1
ATOM 9526 O O . VAL B 1 606 ? 32.625 5.781 -5.66 1 47 606 VAL B O 1
ATOM 9529 N N . LEU B 1 607 ? 32.844 6.352 -3.451 1 43.28 607 LEU B N 1
ATOM 9530 C CA . LEU B 1 607 ? 32.438 7.746 -3.354 1 43.28 607 LEU B CA 1
ATOM 9531 C C . LEU B 1 607 ? 33.219 8.609 -4.344 1 43.28 607 LEU B C 1
ATOM 9533 O O . LEU B 1 607 ? 34.438 8.578 -4.367 1 43.28 607 LEU B O 1
ATOM 9537 N N . SER B 1 608 ? 32.875 8.758 -5.527 1 32.25 608 SER B N 1
ATOM 9538 C CA . SER B 1 608 ? 33.562 9.898 -6.121 1 32.25 608 SER B CA 1
ATOM 9539 C C . SER B 1 608 ? 33.438 11.141 -5.246 1 32.25 608 SER B C 1
ATOM 9541 O O . SER B 1 608 ? 32.344 11.641 -5.027 1 32.25 608 SER B O 1
ATOM 9543 N N . ALA B 1 609 ? 34 11.211 -4.109 1 30.55 609 ALA B N 1
ATOM 9544 C CA . ALA B 1 609 ? 34.188 12.547 -3.541 1 30.55 609 ALA B CA 1
ATOM 9545 C C . ALA B 1 609 ? 34.719 13.516 -4.59 1 30.55 609 ALA B C 1
ATOM 9547 O O . ALA B 1 609 ? 35.875 13.414 -4.996 1 30.55 609 ALA B O 1
ATOM 9548 N N . LYS B 1 610 ? 34.219 13.961 -5.668 1 25.98 610 LYS B N 1
ATOM 9549 C CA . LYS B 1 610 ? 34.656 15.305 -6.051 1 25.98 610 LYS B CA 1
ATOM 9550 C C . LYS B 1 610 ? 34.562 16.266 -4.867 1 25.98 610 LYS B C 1
ATOM 9552 O O . LYS B 1 610 ? 33.469 16.484 -4.316 1 25.98 610 LYS B O 1
ATOM 9557 N N . LEU B 1 611 ? 35.438 16.5 -4.039 1 20.2 611 LEU B N 1
ATOM 9558 C CA . LEU B 1 611 ? 35.938 17.859 -3.965 1 20.2 611 LEU B CA 1
ATOM 9559 C C . LEU B 1 611 ? 36.156 18.438 -5.359 1 20.2 611 LEU B C 1
ATOM 9561 O O . LEU B 1 611 ? 36.625 17.734 -6.258 1 20.2 611 LEU B O 1
#

Secondary structure (DSSP, 8-state):
-PPP-SSSS--PPPP----HHHH-HHHHHHHHHHS-SSPPHHHHHHHHHHHHHTTSHHHHHHHHHHHHS--EE--B-TTS-B--S--EE--HHHHHHHHHHHHTTTTGGGGS--SSS-HHHHHHHHHHHHHTTSTTTHHHHHHHHHHHHHHHHTTTS-HHHHHHHHHHHHHHT---TTT---EEEE--BTTBSS-GGG---EEEEPPHHHHHT--BBTTSPBPPSEEEEEEEEEEETTT-SEEEEEEE-SSS-EEEEEEESEEEPTT-TT--EEESSEEEEEE--BSS-TTS-EEEEEEEEEEEEEESSTT-HHHHHHHHHHHHHHHHHHHHHHHHHHHHHHHHHHHTT-EETTEEGGG-HHHHHHHHHHHHHHHHHHHHHHHHHHHHHHHTT-----HHHHHHS-SSHHHHHHHHHHHHHHHHHHHHHHHHHHHHHHHHHTGGGGGB--SSGGG-HHHHHHHHGGGGTTTS-HHHHHHHHHHHHTSHHHHHHHHHHHHHHHHHHHHHHHHTT-HHHHHHHHHHHHHHHHHHHHS-HHHHHHTHHHHHHHHHHHHHHHHHHHHHHHH--HHHHHHHHHHHHTS--TTS-HHHHHHHHHHHHHTT-------/-PPP-SSSS--PPPP----HHHH-HHHHHHHHHHS-SSPPHHHHHHHHHHHHHTTSH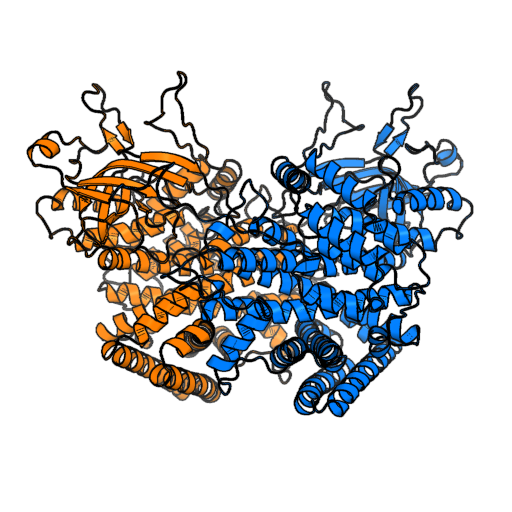HHHHHHHHHHHS--EE--B-TTS-B--S--EE--HHHHHHHHHHHHTTTTGGGGS--SSS-HHHHHHHHHHHHHTTSTTTHHHHHHHHHHHHHHHHTTTS-HHHHHHHHHHHHHHT---TTT---EEEE--BTTBSS-GGG---EEEEPPHHHHHT--BBTTSPBPPSEEEEEEEEEEETTT-SEEEEEEE-SSS-EEEEEEESEEEPTT-TT--EEESSEEEEEE--BSS-TTS-EEEEEEEEEEEEEESSTT-HHHHHHHHHHHHHHHHHHHHHHHHHHHHHHHHHHHTT-EETTEEGGG-HHHHHHHHHHHHHHHHHHHHHHHHHHHHHHHTT-----HHHHTTS-SSHHHHHHHHHHHHHHHHHHHHHHHHHHHHHHHHHTGGGGGB--SSGGG-HHHHHHHHGGGGTTTS-HHHHHHHHHHHHTSHHHHHHHHHHHHHHHHHHHHHHHHTT-HHHHHHHHHHHHHHHHHHHHS-HHHHHHTHHHHHHHHHHHHHHHHHHHHHHHH--HHHHHHHHHHHHTS--TTS-HHHHHHHHHHHHHTT-------

Solvent-accessible surface area (backbone atoms only — not comparable to full-atom values): 61458 Å² total; per-residue (Å²): 132,82,46,20,38,92,86,44,68,75,70,77,67,80,59,64,76,71,33,51,68,79,64,36,63,57,59,48,51,49,47,54,34,56,31,45,77,77,61,53,62,76,55,50,50,49,46,44,52,47,28,45,47,52,70,28,67,69,47,40,47,25,39,38,41,12,65,75,36,50,48,50,76,42,59,48,42,99,84,68,42,77,33,49,63,69,25,69,48,71,29,70,17,45,54,51,41,43,44,48,41,33,53,70,22,55,43,21,34,53,75,44,88,57,92,67,35,28,32,36,47,58,21,48,53,53,41,28,66,40,39,62,52,33,64,57,45,56,55,33,42,26,33,15,41,11,47,33,53,47,39,63,74,47,39,82,73,42,82,86,49,20,63,58,38,47,54,52,33,54,21,33,50,31,45,45,76,94,62,39,40,40,17,19,57,40,65,23,26,70,80,35,59,89,58,60,88,71,57,45,21,35,39,43,78,49,50,73,74,64,34,70,72,42,49,32,27,69,84,65,44,75,45,34,48,25,36,30,30,11,38,34,50,45,25,51,34,67,82,32,49,26,32,42,35,58,28,28,52,67,93,88,19,40,19,26,30,41,29,54,41,36,19,37,43,82,92,46,90,78,74,44,54,26,41,36,28,57,43,77,73,46,72,67,50,47,67,31,55,58,43,52,47,30,24,26,33,29,34,54,65,17,42,22,35,78,45,86,50,86,51,41,12,67,66,53,50,46,56,25,48,56,42,34,37,51,45,44,22,39,44,21,51,14,33,30,50,45,28,51,46,44,45,52,25,41,22,72,53,41,60,56,96,89,35,40,38,70,72,33,60,39,59,29,41,56,49,20,55,47,47,39,54,49,40,36,45,49,52,47,44,50,50,50,34,47,31,51,24,45,68,72,68,40,53,68,65,12,70,61,35,51,74,74,48,68,86,48,65,69,49,30,47,38,51,40,63,51,44,47,37,38,43,28,36,52,31,14,52,48,22,38,54,46,24,51,51,34,20,47,74,52,36,72,63,13,44,22,50,48,79,62,51,86,64,26,38,30,55,52,36,44,36,41,54,48,41,37,37,53,93,47,30,54,68,49,24,27,48,54,40,46,52,50,50,65,44,60,72,62,6,53,51,40,51,50,48,49,50,51,54,51,49,54,43,37,50,54,28,44,77,69,69,35,50,66,62,30,49,57,47,48,54,54,48,52,54,51,53,50,46,69,71,68,55,53,71,69,60,48,49,50,43,19,64,58,52,39,51,52,48,48,54,43,53,25,45,44,51,31,46,54,61,17,64,72,77,62,46,65,62,48,39,50,41,34,48,39,67,68,63,52,68,82,55,80,83,56,58,62,69,61,48,44,54,50,19,44,37,66,64,62,42,83,69,71,77,78,71,75,124,133,80,47,20,38,93,88,43,69,76,71,77,67,81,58,64,76,72,35,50,69,77,64,36,63,56,60,48,52,49,46,53,36,59,31,47,76,76,62,53,63,75,54,49,51,49,47,45,52,48,28,46,46,53,70,28,67,68,46,40,47,26,38,38,41,12,66,76,36,50,47,50,78,42,60,48,40,98,84,68,40,77,34,48,63,70,24,70,46,72,28,70,16,46,54,52,41,42,43,49,40,33,55,71,21,55,45,21,34,55,74,45,88,56,92,68,35,30,32,34,48,58,21,47,54,53,40,27,63,38,38,60,52,34,64,59,43,56,56,32,42,26,32,16,43,10,49,33,55,46,40,64,73,46,38,81,73,39,82,85,48,20,62,57,38,47,55,52,34,55,22,31,50,32,42,44,76,95,63,41,42,41,20,18,58,40,64,23,26,70,80,34,60,89,58,59,85,72,59,44,21,35,38,44,77,52,49,71,75,64,34,71,72,42,47,33,26,69,85,66,45,75,45,33,49,26,36,30,27,9,40,34,52,46,24,50,35,67,82,32,49,26,31,42,34,58,29,27,64,60,94,89,22,40,20,26,28,42,29,52,40,36,19,38,44,82,93,45,92,77,74,45,54,26,42,36,28,56,45,78,73,45,72,67,48,47,66,30,54,57,43,50,45,28,24,26,34,30,32,53,64,16,40,22,34,78,46,85,51,88,52,41,11,68,68,54,49,48,55,27,49,56,42,33,37,52,44,45,23,40,44,20,51,13,35,30,51,44,27,50,46,44,44,53,23,40,22,71,55,40,59,57,96,87,34,39,38,71,72,32,58,40,59,29,42,57,49,21,56,47,47,40,54,49,38,36,44,49,52,47,45,51,49,50,36,45,31,51,24,46,70,72,68,40,53,68,65,14,70,60,36,52,74,74,49,67,86,49,68,68,50,29,48,37,50,40,65,53,44,47,37,38,44,29,38,50,33,16,53,49,22,40,54,45,25,52,51,34,20,48,74,51,36,72,62,14,43,22,49,47,80,62,50,86,63,26,38,29,55,52,36,45,37,42,53,46,41,39,36,52,93,47,31,53,68,49,25,27,48,52,38,46,52,51,50,64,43,59,73,60,6,53,50,38,51,49,47,49,49,52,54,51,50,52,42,36,50,53,28,45,77,70,71,35,49,68,61,30,50,56,45,46,54,54,48,53,53,51,53,49,45,69,72,66,55,52,69,69,58,48,50,51,43,17,64,58,51,39,54,52,49,46,54,45,52,24,45,42,51,31,46,56,60,17,63,71,77,62,47,66,64,47,39,50,41,34,48,40,66,67,63,52,68,81,54,81,81,55,58,62,70,60,50,46,54,48,19,43,37,66,64,60,41,83,67,73,77,77,71,73,121

InterPro domains:
  IPR006091 Acyl-CoA dehydrogenase/oxidase, middle domain [PF02770] (185-301)
  IPR009075 Acyl-CoA dehydrogenase/oxidase, C-terminal [PF00441] (311-484)
  IPR009100 Acyl-CoA dehydrogenase/oxidase, N-terminal and middle domain superfamily [SSF56645] (86-317)
  IPR036250 Acyl-CoA dehydrogenase-like, C-terminal [SSF47203] (318-488)
  IPR052904 Acyl-CoA dehydrogenase-like protein [PTHR42707] (3-603)

pLDDT: mean 93.07, std 9.55, range [20.2, 98.94]

Foldseek 3Di:
DDDDDPPDDDDFDDFDFAQCLPFPPLLVLLCQQQADPVHDPVLSVLSNVLSVVLLDPVLLLLLLQLVVDFKDFPQADPVGHGDQADGIDATPSLVVLLLVCLLSQLQLQCVDDDQRGQSLLSSLSSLLSNLQRSLPSVLLLLLLNLLLQLLVVCLPVDPLCNVVSVLLSCQSNHSDPVRHWTEKEFQAAPVGRLDSLPFPKAKEFADPVRQVVFFAFLVGHTFARIWIWGKTAKIWQLVTQKYWYWHAYPDRFIFIWIAGQKTFDPPDPPSRIGGQQKRFDGFDDALASRSITITMITGGGGTIHTRDDTRCHVVSCVSSLLSSLLSLLSSLLSLLSLLLSLLLSQQVGDDDPRDRNLPVLVLLLLSLVLLLVSSLLSLLSVLLSSLVSVLVPHDRPNPSNPLQADPDNLLSVLCNQQCSLLSLQPSLVSSLVSLVSSLVSNPPVSCDCDSRCSNPSNNSNSHSNCSCVPSHHNLSSLLSNLCCLVVPPNNVVSLVSVVVSLVSLLVLCVVQVNNVLSVLLVVLSVVLSVCSPPPDSVVSSVCSNVSSVSVSLNVSLSSLSSSCRVPPDPLSVVSSCCSRVVPPPPVDDSVVVSVSSSCSSRNPPDPPPPD/DDDDDPPDDDDFDDFDFAQCLPFPPLLVLLCQQQAAPVHDPVLSVLSNVLSVVLLDPVLLLLLLQLVVDFKDFPQADPVGHGDQADGIDFTPSLVVLLLVCLLSQLQLQCVDDDQHGQSLLSSLSSLLSNLQRSLPSVLLLLLLNLLLQLLVVCLPVDPLCNVVSVLLSCQSNHSDPVRHWTEKEFQAAPVGRLDSLPFPKAKEFADPVVQVVFFAFLVGHTFARIWIWGKTAKIWQLVTQKYWYWHAYDDRFIFIKIAGQKTADPPDPPSRIGGQQKRFDGFDDALASRSITITMITGGGGTIHTRDDTRCHVVSCVSSLLSSLLSLLSSLLSLLSLLLSLLLSQQVGDDDPRDRNLPVLVLLLLSLVLLLVSSLLSLLSVLLSSLVSVLVPHDRPHPSNPLQADPDNLLSVLCNQQCSLLSLQPSLVSSLVSLVSSLVSNPPVSCDPDSRCSNPSNNSNSHSNCSCVPSHHNLSSLLSNLCCLVVPPNNVVSLVSVVVSLVSLLVLCVVQVNNVLSVLLVVLSVVLSVCSPPPDSVVSSVCSNVSSVSVSLNVSLSSLSSSCRVPPDVLSVVSSCCSRVVPPPPVDDSVVVSVSSSCSSRNPPDPPPPD

Sequence (1222 aa):
MEPSSSTKGFFQHQPSLPPQYLEDRALNRIISFHLPTPTPSSISNELLQFSEFVLSKPVLGYIADSEKHPPYLKPLTSFGEENRDDPLVTSEGWRRLQEIGIAEGIVALAYERSERWNPRIHQFVKYHIWSGSSGIVTCPSAMTDGAAKLLGKHLDDDSETKEVFKSARERLISRENGFAWTSGQWMTERKGGSDVRGTETIAVKLSDVQSRDGGLDANGQPLGPWRVDGFKWFSSATDANMTILLAKTGDNQISAFYAPLRRRVANAANGKTELNGIKIQRLKNKLGTKALPTAEIEIKGMRAYLIGKQGQGVKEISHVLNITRMQNIVSSVGAWGRGLAISRAFARVRNVGGKLLCDVPAHVRGLAQEHVKYTAHMHLSFFIAALLGRSEGSNDTSSAASSIIPQDINRINALYRLLTPIAKAQTALSAINGLRACMESLGGVGYLENEDPELNIARLFRDTNVLAIWEGTTDIMADDFMRVVKRGKDGAKVLEYFEEWLGESFRVAGSAGLTDEAGKLRTVAEQTLKDLGSKDKEELAWRGRDYLRDIDWLVCGCLLIHDAVRDGDVVAREVMLRWIHNTEDSSRNWREDSVWDRKIVFGEEVLSAKLMEPSSSTKGFFQHQPSLPPQYLEDRALNRIISFHLPTPTPSSISNELLQFSEFVLSKPVLGYIADSEKHPPYLKPLTSFGEENRDDPLVTSEGWRRLQEIGIAEGIVALAYERSERWNPRIHQFVKYHIWSGSSGIVTCPSAMTDGAAKLLGKHLDDDSETKEVFKSARERLISRENGFAWTSGQWMTERKGGSDVRGTETIAVKLSDVQSRDGGLDANGQPLGPWRVDGFKWFSSATDANMTILLAKTGDNQISAFYAPLRRRVANAANGKTELNGIKIQRLKNKLGTKALPTAEIEIKGMRAYLIGKQGQGVKEISHVLNITRMQNIVSSVGAWGRGLAISRAFARVRNVGGKLLCDVPAHVRGLAQEHVKYTAHMHLSFFIAALLGRSEGSNDTSSAASSIIPQDINRINALYRLLTPIAKAQTALSAINGLRACMESLGGVGYLENEDPELNIARLFRDTNVLAIWEGTTDIMADDFMRVVKRGKDGAKVLEYFEEWLGESFRVAGSAGLTDEAGKLRTVAEQTLKDLGSKDKEELAWRGRDYLRDIDWLVCGCLLIHDAVRDGDVVAREVMLRWIHNTEDSSRNWREDSVWDRKIVFGEEVLSAKL

Organism: Talaromyces marneffei (strain ATCC 18224 / CBS 334.59 / QM 7333) (NCBI:txid441960)

Nearest PDB structures (foldseek):
  4y9j-assembly1_B  TM=8.643E-01  e=2.221E-33  Caenorhabditis elegans
  6sd8-assembly1_X  TM=9.097E-01  e=3.420E-32  Bdellovibrio bacteriovorus HD100
  5ez3-assembly1_A  TM=8.601E-01  e=4.096E-27  Brucella melitensis bv. 1 str. 16M
  3u33-assembly1_B  TM=8.794E-01  e=1.033E-26  Escherichia coli K-12
  3owa-assembly2_D  TM=7.092E-01  e=1.104E-16  Bacillus anthracis str. 'Ames Ancestor'